Protein AF-A0A3M7AWZ7-F1 (afdb_monomer_lite)

pLDDT: mean 92.25, std 8.8, range [33.91, 98.75]

Sequence (757 aa):
MESTVKHIQATIEEARIPIFGICLGHQLMARAAGADTLKMKFGNRGHNIPCTNLLSGKCYITSQNHGYAVNADTLPKDWSELFVNANDHSNEGIRHVSRPYFSVQFHPESAPGPRDTEFLFDVFIQTILDVLKDSKKMQQPVSFPGGEIAENRAKNPVLHPKKVLVLGSGGLSIGQAGEFDYSGSQAIKALKEEGIYTVLINPNIATIQTSQGLADKVYFLPVNADFVRKVIKQEKPDAIYCTFGGQTALQVGIQLKDEFESLGVKVLGTPIDTVITTEDRELFARSMESIDAPCANSKSANNMQEALEAGDGIGYPVICRAAYALGGLGSGFADNKEQLIDLCNKAFAVSPQVLIEKSMKGWKEVEYEVVRDAHDNCITVCNMENFDPLGIHTGDSVVVAPSQTLSDEDYNMLRTTAVKVIRHLGVVGECNIQYALNPESREFCIIEVNARLSRSSALASKATGYPLAFVAAKLGLNIPLNEIKNTVTKVTCACFEPSLDYVVVKIPRWDLKKFTRVSTLLGSSMKSVGEVMAIGRTFEEAIQKAIRSVDPSNLGFNETKALMSIDIDTELQTPSDQRMFAIANAMHNGYSAEKVWELTKIDRWFLYRLKGLSNFSKDMGALMKEHSVDSVPIRTFRRAKELGFSDRQLALFWDSNEAHVRRVRVDAGIMPVVKQIDTVAAEFPAFTNYLYTTYNGAQHDIHFNDQGVMVLGSGVYRIGSSVEFDWCSVRAIRTLRANGHKTVMVNVERRELAQAL

Foldseek 3Di:
DVVLLCVLLVVVVVLQAADEAEAVRQQSNQVNQPWDKAFAPFFDADQWWWKAFQFQRAIDGFGADDGMATDQVRGDPQKHQGIATLFPRTGQKMWGQFANYIYGNTDCVPVDHANRNVCVVVQRVVLRVVCVVPVSSRRHIRDDPNHGNVVLCVVQPFFQWQEEEEEAQEDDDFFFALLLLQLSLLLLVLCVVSVHQYEYEYLDPLGPCQDPPSHPYYHNDQLALVVVLVCLQVVVTQEYEQFRHPPSSLVSCLVCVVVCVVSNYYYFFARNVLQVCQVDPVSVVVLCVVVVAFAWQKDKDQDLVSQLVSCVVQDDFKWKAQPPDAPSQLIDTDRDSVVSSVSVVRSVVPHSMIMITYDLFLFKKKKWKWAAFSSLQIFTAWIKTFLFAAFFAPQQTKIKTPDDPDDSVLVNVVRVSVSVSCVSSVGFAIKMWMKGQHPVDRDMHTHGIGSHRGPVNLVSCLQQVQSRSNLSSSRSSRDDQSNDAGQWQRSGGNSTHFDDLKMKIKHFAAPCVVPPPDDQFGGNHGHGQWMFMAIENDPLQRQQVRQCLRDVVGQGLAADPVCPPDDLLCCLQTPGPCNSNSLSNCLLVPDDLVSSCVRRSRDSVVSVLSNVVSVLLVVLLVVLVPDALLRPDLVSLLVCQQSNGQLQSSCVSRVHHSVSNVVSCVVSVQAWAKEDSRRHSVSGDTPDRSIDTYSPDDHHPDDDPQPADEQEAQRIDDVVGGSSRLSVRLVVVVVCVVVVTDYDYDYGGSSHNNRVD

InterPro domains:
  IPR005479 Carbamoyl phosphate synthase, ATP-binding domain [PF02786] (280-483)
  IPR005479 Carbamoyl phosphate synthase, ATP-binding domain [PS00867] (446-453)
  IPR005480 Carbamoyl-phosphate synthetase, large subunit oligomerisation domain [PF02787] (571-654)
  IPR005480 Carbamoyl-phosphate synthetase, large subunit oligomerisation domain [SM01096] (568-695)
  IPR005483 Carbamoyl phosphate synthase, CPSase domain [PR00098] (173-187)
  IPR005483 Carbamoyl phosphate synthase, CPSase domain [PR00098] (202-212)
  IPR005483 Carbamoyl phosphate synthase, CPSase domain [PR00098] (320-332)
  IPR005483 Carbamoyl phosphate synthase, CPSase domain [PR00098] (354-373)
  IPR005483 Carbamoyl phosphate synthase, CPSase domain [PR00098] (389-406)
  IPR005483 Carbamoyl phosphate synthase, CPSase domain [PR00098] (446-475)
  IPR005483 Carbamoyl phosphate synthase, CPSase domain [PR00098] (528-546)
  IPR011761 ATP-grasp fold [PS50975] (285-477)
  IPR016185 Pre-ATP-grasp domain superfamily [SSF52440] (161-282)
  IPR016185 Pre-ATP-grasp domain superfamily [SSF52440] (701-747)
  IPR017926 Glutamine amidotransferase [PF00117] (5-126)
  IPR029062 Class I glutamine amidotransferase-like [G3DSA:3.40.50.880] (1-126)
  IPR029062 Class I glutamine amidotransferase-like [SSF52317] (13-130)
  IPR035686 Carbamoyl-phosphate synthase small subunit, GATase1 domain [cd01744] (6-125)
  IPR036897 Carbamoyl-phosphate synthetase, large subunit oligomerisation domain superfamily [G3DSA:1.10.1030.10] (553-700)
  IPR036897 Carbamoyl-phosphate synthetase, large subunit oligomerisation domain superfamily [SSF48108] (544-702)

Structure (mmCIF, N/CA/C/O backbone):
data_AF-A0A3M7AWZ7-F1
#
_entry.id   AF-A0A3M7AWZ7-F1
#
loop_
_atom_site.group_PDB
_atom_site.id
_atom_site.type_symbol
_atom_site.label_atom_id
_atom_site.label_alt_id
_atom_site.label_comp_id
_atom_site.label_asym_id
_atom_site.label_entity_id
_atom_site.label_seq_id
_atom_site.pdbx_PDB_ins_code
_atom_site.Cartn_x
_atom_site.Cartn_y
_atom_site.Cartn_z
_atom_site.occupancy
_atom_site.B_iso_or_equiv
_atom_site.auth_seq_id
_atom_site.auth_comp_id
_atom_site.auth_asym_id
_atom_site.auth_atom_id
_atom_site.pdbx_PDB_model_num
ATOM 1 N N . MET A 1 1 ? 1.118 -29.843 31.629 1.00 83.00 1 MET A N 1
ATOM 2 C CA . MET A 1 1 ? 0.399 -28.567 31.849 1.00 83.00 1 MET A CA 1
ATOM 3 C C . MET A 1 1 ? -0.578 -28.631 33.023 1.00 83.00 1 MET A C 1
ATOM 5 O O . MET A 1 1 ? -0.810 -27.592 33.617 1.00 83.00 1 MET A O 1
ATOM 9 N N . GLU A 1 2 ? -1.114 -29.797 33.410 1.00 90.19 2 GLU A N 1
ATOM 10 C CA . GLU A 1 2 ? -2.108 -29.900 34.502 1.00 90.19 2 GLU A CA 1
ATOM 11 C C . GLU A 1 2 ? -1.668 -29.292 35.842 1.00 90.19 2 GLU A C 1
ATOM 13 O O . GLU A 1 2 ? -2.457 -28.607 36.485 1.00 90.19 2 GLU A O 1
ATOM 18 N N . SER A 1 3 ? -0.415 -29.495 36.262 1.00 95.19 3 SER A N 1
ATOM 19 C CA . SER A 1 3 ? 0.115 -28.879 37.487 1.00 95.19 3 SER A CA 1
ATOM 20 C C . SER A 1 3 ? 0.097 -27.350 37.415 1.00 95.19 3 SER A C 1
ATOM 22 O O . SER A 1 3 ? -0.353 -26.694 38.348 1.00 95.19 3 SER A O 1
ATOM 24 N N . THR A 1 4 ? 0.519 -26.779 36.285 1.00 96.00 4 THR A N 1
ATOM 25 C CA . THR A 1 4 ? 0.480 -25.334 36.029 1.00 96.00 4 THR A CA 1
ATOM 26 C C . THR A 1 4 ? -0.947 -24.794 36.060 1.00 96.00 4 THR A C 1
ATOM 28 O O . THR A 1 4 ? -1.190 -23.778 36.700 1.00 96.00 4 THR A O 1
ATOM 31 N N . VAL A 1 5 ? -1.896 -25.491 35.427 1.00 96.62 5 VAL A N 1
ATOM 32 C CA . VAL A 1 5 ? -3.320 -25.118 35.446 1.00 96.62 5 VAL A CA 1
ATOM 33 C C . VAL A 1 5 ? -3.857 -25.101 36.880 1.00 96.62 5 VAL A C 1
ATOM 35 O O . VAL A 1 5 ? -4.479 -24.121 37.270 1.00 96.62 5 VAL A O 1
ATOM 38 N N . LYS A 1 6 ? -3.548 -26.121 37.695 1.00 96.75 6 LYS A N 1
ATOM 39 C CA . LYS A 1 6 ? -3.949 -26.167 39.113 1.00 96.75 6 LYS A CA 1
ATOM 40 C C . LYS A 1 6 ? -3.354 -25.025 39.938 1.00 96.75 6 LYS A C 1
ATOM 42 O O . LYS A 1 6 ? -4.043 -24.473 40.788 1.00 96.75 6 LYS A O 1
ATOM 47 N N . HIS A 1 7 ? -2.097 -24.650 39.693 1.00 96.56 7 HIS A N 1
ATOM 48 C CA . HIS A 1 7 ? -1.492 -23.500 40.370 1.00 96.56 7 HIS A CA 1
ATOM 49 C C . HIS A 1 7 ? -2.185 -22.189 39.989 1.00 96.56 7 HIS A C 1
ATOM 51 O O . HIS A 1 7 ? -2.522 -21.409 40.872 1.00 96.56 7 HIS A O 1
ATOM 57 N N . ILE A 1 8 ? -2.452 -21.972 38.696 1.00 96.56 8 ILE A N 1
ATOM 58 C CA . ILE A 1 8 ? -3.171 -20.780 38.225 1.00 96.56 8 ILE A CA 1
ATOM 59 C C . ILE A 1 8 ? -4.586 -20.746 38.812 1.00 96.56 8 ILE A C 1
ATOM 61 O O . ILE A 1 8 ? -5.023 -19.695 39.272 1.00 96.56 8 ILE A O 1
ATOM 65 N N . GLN A 1 9 ? -5.276 -21.888 38.851 1.00 96.62 9 GLN A N 1
ATOM 66 C CA . GLN A 1 9 ? -6.600 -22.009 39.456 1.00 96.62 9 GLN A CA 1
ATOM 67 C C . GLN A 1 9 ? -6.571 -21.587 40.931 1.00 96.62 9 GLN A C 1
ATOM 69 O O . GLN A 1 9 ? -7.354 -20.730 41.332 1.00 96.62 9 GLN A O 1
ATOM 74 N N . ALA A 1 10 ? -5.617 -22.102 41.711 1.00 96.50 10 ALA A N 1
ATOM 75 C CA . ALA A 1 10 ? -5.450 -21.712 43.109 1.00 96.50 10 ALA A CA 1
ATOM 76 C C . ALA A 1 10 ? -5.182 -20.202 43.265 1.00 96.50 10 ALA A C 1
ATOM 78 O O . ALA A 1 10 ? -5.740 -19.573 44.159 1.00 96.50 10 ALA A O 1
ATOM 79 N N . THR A 1 11 ? -4.385 -19.592 42.379 1.00 95.06 11 THR A N 1
ATOM 80 C CA . THR A 1 11 ? -4.134 -18.138 42.393 1.00 95.06 11 THR A CA 1
ATOM 81 C C . THR A 1 11 ? -5.386 -17.320 42.053 1.00 95.06 11 THR A C 1
ATOM 83 O O . THR A 1 11 ? -5.643 -16.299 42.694 1.00 95.06 11 THR A O 1
ATOM 86 N N . ILE A 1 12 ? -6.185 -17.763 41.074 1.00 94.50 12 ILE A N 1
ATOM 87 C CA . ILE A 1 12 ? -7.471 -17.138 40.722 1.00 94.50 12 ILE A CA 1
ATOM 88 C C . ILE A 1 12 ? -8.436 -17.211 41.913 1.00 94.50 12 ILE A C 1
ATOM 90 O O . ILE A 1 12 ? -9.096 -16.219 42.226 1.00 94.50 12 ILE A O 1
ATOM 94 N N . GLU A 1 13 ? -8.507 -18.357 42.594 1.00 92.62 13 GLU A N 1
ATOM 95 C CA . GLU A 1 13 ? -9.357 -18.572 43.772 1.00 92.62 13 GLU A CA 1
ATOM 96 C C . GLU A 1 13 ? -8.906 -17.722 44.971 1.00 92.62 13 GLU A C 1
ATOM 98 O O . GLU A 1 13 ? -9.740 -17.075 45.607 1.00 92.62 13 GLU A O 1
ATOM 103 N N . GLU A 1 14 ? -7.596 -17.662 45.234 1.00 93.00 14 GLU A N 1
ATOM 104 C CA . GLU A 1 14 ? -6.983 -16.892 46.325 1.00 93.00 14 GLU A CA 1
ATOM 105 C C . GLU A 1 14 ? -7.225 -15.379 46.199 1.00 93.00 14 GLU A C 1
ATOM 107 O O . GLU A 1 14 ? -7.309 -14.671 47.204 1.00 93.00 14 GLU A O 1
ATOM 112 N N . ALA A 1 15 ? -7.367 -14.885 44.970 1.00 90.62 15 ALA A N 1
ATOM 113 C CA . ALA A 1 15 ? -7.796 -13.527 44.666 1.00 90.62 15 ALA A CA 1
ATOM 114 C C . ALA A 1 15 ? -6.949 -12.394 45.270 1.00 90.62 15 ALA A C 1
ATOM 116 O O . ALA A 1 15 ? -7.479 -11.351 45.659 1.00 90.62 15 ALA A O 1
ATOM 117 N N . ARG A 1 16 ? -5.624 -12.579 45.333 1.00 91.06 16 ARG A N 1
ATOM 118 C CA . ARG A 1 16 ? -4.698 -11.616 45.963 1.00 91.06 16 ARG A CA 1
ATOM 119 C C . ARG A 1 16 ? -3.991 -10.655 45.017 1.00 91.06 16 ARG A C 1
ATOM 121 O O . ARG A 1 16 ? -3.601 -9.579 45.456 1.00 91.06 16 ARG A O 1
ATOM 128 N N . ILE A 1 17 ? -3.796 -11.040 43.760 1.00 93.81 17 ILE A N 1
ATOM 129 C CA . ILE A 1 17 ? -3.029 -10.261 42.780 1.00 93.81 17 ILE A CA 1
ATOM 130 C C . ILE A 1 17 ? -3.762 -10.214 41.438 1.00 93.81 17 ILE A C 1
ATOM 132 O O . ILE A 1 17 ? -4.413 -11.203 41.100 1.00 93.81 17 ILE A O 1
ATOM 136 N N . PRO A 1 18 ? -3.665 -9.116 40.666 1.00 97.00 18 PRO A N 1
ATOM 137 C CA . PRO A 1 18 ? -4.077 -9.090 39.263 1.00 97.00 18 PRO A CA 1
ATOM 138 C C . PRO A 1 18 ? -3.311 -10.118 38.426 1.00 97.00 18 PRO A C 1
ATOM 140 O O . PRO A 1 18 ? -2.160 -10.437 38.727 1.00 97.00 18 PRO A O 1
ATOM 143 N N . ILE A 1 19 ? -3.929 -10.615 37.352 1.00 97.81 19 ILE A N 1
ATOM 144 C CA . ILE A 1 19 ? -3.322 -11.623 36.471 1.00 97.81 19 ILE A CA 1
ATOM 145 C C . ILE A 1 19 ? -3.549 -11.223 35.014 1.00 97.81 19 ILE A C 1
ATOM 147 O O . ILE A 1 19 ? -4.685 -10.969 34.611 1.00 97.81 19 ILE A O 1
ATOM 151 N N . PHE A 1 20 ? -2.467 -11.217 34.231 1.00 98.44 20 PHE A N 1
ATOM 152 C CA . PHE A 1 20 ? -2.490 -11.010 32.787 1.00 98.44 20 PHE A CA 1
ATOM 153 C C . PHE A 1 20 ? -1.837 -12.197 32.066 1.00 98.44 20 PHE A C 1
ATOM 155 O O . PHE A 1 20 ? -0.666 -12.499 32.289 1.00 98.44 20 PHE A O 1
ATOM 162 N N . GLY A 1 21 ? -2.610 -12.906 31.238 1.00 98.12 21 GLY A N 1
ATOM 163 C CA . GLY A 1 21 ? -2.126 -14.034 30.434 1.00 98.12 21 GLY A CA 1
ATOM 164 C C . GLY A 1 21 ? -1.905 -13.659 28.968 1.00 98.12 21 GLY A C 1
ATOM 165 O O . GLY A 1 21 ? -2.769 -13.031 28.367 1.00 98.12 21 GLY A O 1
ATOM 166 N N . ILE A 1 22 ? -0.792 -14.097 28.377 1.00 98.62 22 ILE A N 1
ATOM 167 C CA . ILE A 1 22 ? -0.453 -13.851 26.964 1.00 98.62 22 ILE A CA 1
ATOM 168 C C . ILE A 1 22 ? -0.251 -15.191 26.250 1.00 98.62 22 ILE A C 1
ATOM 170 O O . ILE A 1 22 ? 0.482 -16.048 26.751 1.00 98.62 22 ILE A O 1
ATOM 174 N N . CYS A 1 23 ? -0.895 -15.385 25.098 1.00 97.94 23 CYS A N 1
ATOM 175 C CA . CYS A 1 23 ? -0.798 -16.571 24.242 1.00 97.94 23 CYS A CA 1
ATOM 176 C C . CYS A 1 23 ? -1.013 -17.894 25.006 1.00 97.94 23 CYS A C 1
ATOM 178 O O . CYS A 1 23 ? -2.141 -18.245 25.353 1.00 97.94 23 CYS A O 1
ATOM 180 N N . LEU A 1 24 ? 0.047 -18.633 25.346 1.00 97.56 24 LEU A N 1
ATOM 181 C CA . LEU A 1 24 ? -0.076 -19.832 26.182 1.00 97.56 24 LEU A CA 1
ATOM 182 C C . LEU A 1 24 ? -0.660 -19.506 27.569 1.00 97.56 24 LEU A C 1
ATOM 184 O O . LEU A 1 24 ? -1.438 -20.287 28.110 1.00 97.56 24 LEU A O 1
ATOM 188 N N . GLY A 1 25 ? -0.328 -18.344 28.135 1.00 98.00 25 GLY A N 1
ATOM 189 C CA . GLY A 1 25 ? -0.903 -17.867 29.392 1.00 98.00 25 GLY A CA 1
ATOM 190 C C . GLY A 1 25 ? -2.418 -17.671 29.309 1.00 98.00 25 GLY A C 1
ATOM 191 O O . GLY A 1 25 ? -3.117 -17.998 30.264 1.00 98.00 25 GLY A O 1
ATOM 192 N N . HIS A 1 26 ? -2.935 -17.222 28.162 1.00 98.38 26 HIS A N 1
ATOM 193 C CA . HIS A 1 26 ? -4.372 -17.129 27.903 1.00 98.38 26 HIS A CA 1
ATOM 194 C C . HIS A 1 26 ? -5.043 -18.510 27.914 1.00 98.38 26 HIS A C 1
ATOM 196 O O . HIS A 1 26 ? -6.006 -18.729 28.648 1.00 98.38 26 HIS A O 1
ATOM 202 N N . GLN A 1 27 ? -4.467 -19.480 27.201 1.00 97.94 27 GLN A N 1
ATOM 203 C CA . GLN A 1 27 ? -4.979 -20.855 27.153 1.00 97.94 27 GLN A CA 1
ATOM 204 C C . GLN A 1 27 ? -4.962 -21.533 28.531 1.00 97.94 27 GLN A C 1
ATOM 206 O O . GLN A 1 27 ? -5.918 -22.207 28.917 1.00 97.94 27 GLN A O 1
ATOM 211 N N . LEU A 1 28 ? -3.881 -21.350 29.296 1.00 98.06 28 LEU A N 1
ATOM 212 C CA . LEU A 1 28 ? -3.746 -21.903 30.643 1.00 98.06 28 LEU A CA 1
ATOM 213 C C . LEU A 1 28 ? -4.713 -21.246 31.633 1.00 98.06 28 LEU A C 1
ATOM 215 O O . LEU A 1 28 ? -5.288 -21.946 32.465 1.00 98.06 28 LEU A O 1
ATOM 219 N N . MET A 1 29 ? -4.917 -19.930 31.530 1.00 97.56 29 MET A N 1
ATOM 220 C CA . MET A 1 29 ? -5.875 -19.196 32.357 1.00 97.56 29 MET A CA 1
ATOM 221 C C . MET A 1 29 ? -7.312 -19.631 32.063 1.00 97.56 29 MET A C 1
ATOM 223 O O . MET A 1 29 ? -8.057 -19.908 32.997 1.00 97.56 29 MET A O 1
ATOM 227 N N . ALA A 1 30 ? -7.684 -19.774 30.790 1.00 97.56 30 ALA A N 1
ATOM 228 C CA . ALA A 1 30 ? -8.997 -20.280 30.399 1.00 97.56 30 ALA A CA 1
ATOM 229 C C . ALA A 1 30 ? -9.237 -21.705 30.924 1.00 97.56 30 ALA A C 1
ATOM 231 O O . ALA A 1 30 ? -10.286 -21.995 31.497 1.00 97.56 30 ALA A O 1
ATOM 232 N N . ARG A 1 31 ? -8.228 -22.582 30.821 1.00 97.62 31 ARG A N 1
ATOM 233 C CA . ARG A 1 31 ? -8.290 -23.941 31.382 1.00 97.62 31 ARG A CA 1
ATOM 234 C C . ARG A 1 31 ? -8.425 -23.945 32.901 1.00 97.62 31 ARG A C 1
ATOM 236 O O . ARG A 1 31 ? -9.196 -24.745 33.417 1.00 97.62 31 ARG A O 1
ATOM 243 N N . ALA A 1 32 ? -7.721 -23.053 33.594 1.00 97.44 32 ALA A N 1
ATOM 244 C CA . ALA A 1 32 ? -7.817 -22.888 35.044 1.00 97.44 32 ALA A CA 1
ATOM 245 C C . ALA A 1 32 ? -9.176 -22.327 35.486 1.00 97.44 32 ALA A C 1
ATOM 247 O O . ALA A 1 32 ? -9.664 -22.686 36.551 1.00 97.44 32 ALA A O 1
ATOM 248 N N . ALA A 1 33 ? -9.803 -21.495 34.652 1.00 96.19 33 ALA A N 1
ATOM 249 C CA . ALA A 1 33 ? -11.175 -21.040 34.845 1.00 96.19 33 ALA A CA 1
ATOM 250 C C . ALA A 1 33 ? -12.213 -22.152 34.600 1.00 96.19 33 ALA A C 1
ATOM 252 O O . ALA A 1 33 ? -13.331 -22.051 35.091 1.00 96.19 33 ALA A O 1
ATOM 253 N N . GLY A 1 34 ? -11.856 -23.214 33.871 1.00 95.75 34 GLY A N 1
ATOM 254 C CA . GLY A 1 34 ? -12.731 -24.352 33.570 1.00 95.75 34 GLY A CA 1
ATOM 255 C C . GLY A 1 34 ? -13.153 -24.471 32.102 1.00 95.75 34 GLY A C 1
ATOM 256 O O . GLY A 1 34 ? -13.837 -25.431 31.762 1.00 95.75 34 GLY A O 1
ATOM 257 N N . ALA A 1 35 ? -12.717 -23.564 31.224 1.00 97.31 35 ALA A N 1
ATOM 258 C CA . ALA A 1 35 ? -12.978 -23.643 29.787 1.00 97.31 35 ALA A CA 1
ATOM 259 C C . ALA A 1 35 ? -12.070 -24.666 29.090 1.00 97.31 35 ALA A C 1
ATOM 261 O O . ALA A 1 35 ? -10.982 -24.982 29.578 1.00 97.31 35 ALA A O 1
ATOM 262 N N . ASP A 1 36 ? -12.497 -25.168 27.934 1.00 96.69 36 ASP A N 1
ATOM 263 C CA . ASP A 1 36 ? -11.735 -26.069 27.074 1.00 96.69 36 ASP A CA 1
ATOM 264 C C . ASP A 1 36 ? -10.846 -25.323 26.073 1.00 96.69 36 ASP A C 1
ATOM 266 O O . ASP A 1 36 ? -11.056 -24.156 25.744 1.00 96.69 36 ASP A O 1
ATOM 270 N N . THR A 1 37 ? -9.841 -26.031 25.556 1.00 96.81 37 THR A N 1
ATOM 271 C CA . THR A 1 37 ? -8.999 -25.573 24.446 1.00 96.81 37 THR A CA 1
ATOM 272 C C . THR A 1 37 ? -9.044 -26.580 23.304 1.00 96.81 37 THR A C 1
ATOM 274 O O . THR A 1 37 ? -9.121 -27.791 23.515 1.00 96.81 37 THR A O 1
ATOM 277 N N . LEU A 1 38 ? -9.002 -26.074 22.075 1.00 95.81 38 LEU A N 1
ATOM 278 C CA . LEU A 1 38 ? -9.209 -26.837 20.847 1.00 95.81 38 LEU A CA 1
ATOM 279 C C . LEU A 1 38 ? -7.961 -26.747 19.976 1.00 95.81 38 LEU A C 1
ATOM 281 O O . LEU A 1 38 ? -7.393 -25.665 19.833 1.00 95.81 38 LEU A O 1
ATOM 285 N N . LYS A 1 39 ? -7.551 -27.848 19.336 1.00 97.38 39 LYS A N 1
ATOM 286 C CA . LYS A 1 39 ? -6.538 -27.786 18.275 1.00 97.38 39 LYS A CA 1
ATOM 287 C C . LYS A 1 39 ? -7.164 -27.168 17.028 1.00 97.38 39 LYS A C 1
ATOM 289 O O . LYS A 1 39 ? -8.128 -27.711 16.494 1.00 97.38 39 LYS A O 1
ATOM 294 N N . MET A 1 40 ? -6.585 -26.081 16.531 1.00 96.25 40 MET A N 1
ATOM 295 C CA . MET A 1 40 ? -7.065 -25.455 15.300 1.00 96.25 40 MET A CA 1
ATOM 296 C C . MET A 1 40 ? -6.607 -26.251 14.074 1.00 96.25 40 MET A C 1
ATOM 298 O O . MET A 1 40 ? -5.486 -26.770 14.044 1.00 96.25 40 MET A O 1
ATOM 302 N N . LYS A 1 41 ? -7.455 -26.308 13.039 1.00 93.75 41 LYS A N 1
ATOM 303 C CA . LYS A 1 41 ? -7.087 -26.876 11.730 1.00 93.75 41 LYS A CA 1
ATOM 304 C C . LYS A 1 41 ? -5.990 -26.042 11.063 1.00 93.75 41 LYS A C 1
ATOM 306 O O . LYS A 1 41 ? -4.999 -26.594 10.593 1.00 93.75 41 LYS A O 1
ATOM 311 N N . PHE A 1 42 ? -6.170 -24.725 11.073 1.00 92.62 42 PHE A N 1
ATOM 312 C CA . PHE A 1 42 ? -5.190 -23.725 10.666 1.00 92.62 42 PHE A CA 1
ATOM 313 C C . PHE A 1 42 ? -4.948 -22.833 11.877 1.00 92.62 42 PHE A C 1
ATOM 315 O O . PHE A 1 42 ? -5.904 -22.378 12.486 1.00 92.62 42 PHE A O 1
ATOM 322 N N . GLY A 1 43 ? -3.694 -22.696 12.298 1.00 94.88 43 GLY A N 1
ATOM 323 C CA . GLY A 1 43 ? -3.358 -21.854 13.448 1.00 94.88 43 GLY A CA 1
ATOM 324 C C . GLY A 1 43 ? -2.973 -20.456 12.993 1.00 94.88 43 GLY A C 1
ATOM 325 O O . GLY A 1 43 ? -2.335 -20.341 11.944 1.00 94.88 43 GLY A O 1
ATOM 326 N N . ASN A 1 44 ? -3.289 -19.445 13.797 1.00 97.12 44 ASN A N 1
ATOM 327 C CA . ASN A 1 44 ? -3.021 -18.048 13.469 1.00 97.12 44 ASN A CA 1
ATOM 328 C C . ASN A 1 44 ? -1.525 -17.752 13.626 1.00 97.12 44 ASN A C 1
ATOM 330 O O . ASN A 1 44 ? -0.953 -17.870 14.719 1.00 97.12 44 ASN A O 1
ATOM 334 N N . ARG A 1 45 ? -0.876 -17.433 12.500 1.00 97.12 45 ARG A N 1
ATOM 335 C CA . ARG A 1 45 ? 0.566 -17.173 12.398 1.00 97.12 45 ARG A CA 1
ATOM 336 C C . ARG A 1 45 ? 0.823 -16.026 11.435 1.00 97.12 45 ARG A C 1
ATOM 338 O O . ARG A 1 45 ? 0.825 -16.234 10.227 1.00 97.12 45 ARG A O 1
ATOM 345 N N . GLY A 1 46 ? 1.070 -14.840 11.968 1.00 95.94 46 GLY A N 1
ATOM 346 C CA . GLY A 1 46 ? 1.282 -13.647 11.158 1.00 95.94 46 GLY A CA 1
ATOM 347 C C . GLY A 1 46 ? 1.335 -12.383 12.002 1.00 95.94 46 GLY A C 1
ATOM 348 O O . GLY A 1 46 ? 1.087 -12.426 13.206 1.00 95.94 46 GLY A O 1
ATOM 349 N N . HIS A 1 47 ? 1.671 -11.265 11.361 1.00 95.75 47 HIS A N 1
ATOM 350 C CA . HIS A 1 47 ? 1.701 -9.929 11.980 1.00 95.75 47 HIS A CA 1
ATOM 351 C C . HIS A 1 47 ? 0.500 -9.072 11.564 1.00 95.75 47 HIS A C 1
ATOM 353 O O . HIS A 1 47 ? 0.426 -7.898 11.901 1.00 95.75 47 HIS A O 1
ATOM 359 N N . ASN A 1 48 ? -0.416 -9.646 10.787 1.00 96.06 48 ASN A N 1
ATOM 360 C CA . ASN A 1 48 ? -1.524 -8.966 10.136 1.00 96.06 48 ASN A CA 1
ATOM 361 C C . ASN A 1 48 ? -2.895 -9.459 10.627 1.00 96.06 48 ASN A C 1
ATOM 363 O O . ASN A 1 48 ? -3.898 -9.241 9.949 1.00 96.06 48 ASN A O 1
ATOM 367 N N . ILE A 1 49 ? -2.947 -10.134 11.782 1.00 96.38 49 ILE A N 1
ATOM 368 C CA . ILE A 1 49 ? -4.159 -10.809 12.249 1.00 96.38 49 ILE A CA 1
ATOM 369 C C . ILE A 1 49 ? -5.075 -9.811 12.972 1.00 96.38 49 ILE A C 1
ATOM 371 O O . ILE A 1 49 ? -4.653 -9.229 13.979 1.00 96.38 49 ILE A O 1
ATOM 375 N N . PRO A 1 50 ? -6.319 -9.603 12.507 1.00 97.31 50 PRO A N 1
ATOM 376 C CA . PRO A 1 50 ? -7.221 -8.636 13.115 1.00 97.31 50 PRO A CA 1
ATOM 377 C C . PRO A 1 50 ? -7.987 -9.183 14.316 1.00 97.31 50 PRO A C 1
ATOM 379 O O . PRO A 1 50 ? -8.698 -10.182 14.215 1.00 97.31 50 PRO A O 1
ATOM 382 N N . CYS A 1 51 ? -7.917 -8.461 15.433 1.00 97.00 51 CYS A N 1
ATOM 383 C CA . CYS A 1 51 ? -8.638 -8.767 16.665 1.00 97.00 51 CYS A CA 1
ATOM 384 C C . CYS A 1 51 ? -9.585 -7.622 17.034 1.00 97.00 51 CYS A C 1
ATOM 386 O O . CYS A 1 51 ? -9.145 -6.503 17.300 1.00 97.00 51 CYS A O 1
ATOM 388 N N . THR A 1 52 ? -10.888 -7.900 17.096 1.00 97.50 52 THR A N 1
ATOM 389 C CA . THR A 1 52 ? -11.903 -6.936 17.543 1.00 97.50 52 THR A CA 1
ATOM 390 C C . THR A 1 52 ? -12.082 -7.023 19.054 1.00 97.50 52 THR A C 1
ATOM 392 O O . THR A 1 52 ? -12.388 -8.089 19.584 1.00 97.50 52 THR A O 1
ATOM 395 N N . ASN A 1 53 ? -11.916 -5.897 19.749 1.00 97.44 53 ASN A N 1
ATOM 396 C CA . ASN A 1 53 ? -12.283 -5.742 21.152 1.00 97.44 53 ASN A CA 1
ATOM 397 C C . ASN A 1 53 ? -13.810 -5.658 21.264 1.00 97.44 53 ASN A C 1
ATOM 399 O O . ASN A 1 53 ? -14.420 -4.727 20.739 1.00 97.44 53 ASN A O 1
ATOM 403 N N . LEU A 1 54 ? -14.428 -6.602 21.971 1.00 96.56 54 LEU A N 1
ATOM 404 C CA . LEU A 1 54 ? -15.885 -6.673 22.087 1.00 96.56 54 LEU A CA 1
ATOM 405 C C . LEU A 1 54 ? -16.493 -5.580 22.978 1.00 96.56 54 LEU A C 1
ATOM 407 O O . LEU A 1 54 ? -17.689 -5.319 22.873 1.00 96.56 54 LEU A O 1
ATOM 411 N N . LEU A 1 55 ? -15.697 -4.933 23.836 1.00 95.31 55 LEU A N 1
ATOM 412 C CA . LEU A 1 55 ? -16.166 -3.836 24.689 1.00 95.31 55 LEU A CA 1
ATOM 413 C C . LEU A 1 55 ? -16.309 -2.539 23.894 1.00 95.31 55 LEU A C 1
ATOM 415 O O . LEU A 1 55 ? -17.355 -1.901 23.934 1.00 95.31 55 LEU A O 1
ATOM 419 N N . SER A 1 56 ? -15.272 -2.166 23.142 1.00 94.81 56 SER A N 1
ATOM 420 C CA . SER A 1 56 ? -15.233 -0.892 22.412 1.00 94.81 56 SER A CA 1
ATOM 421 C C . SER A 1 56 ? -15.676 -0.994 20.954 1.00 94.81 56 SER A C 1
ATOM 423 O O . SER A 1 56 ? -16.014 0.023 20.348 1.00 94.81 56 SER A O 1
ATOM 425 N N . GLY A 1 57 ? -15.668 -2.200 20.380 1.00 94.69 57 GLY A N 1
ATOM 426 C CA . GLY A 1 57 ? -15.870 -2.454 18.951 1.00 94.69 57 GLY A CA 1
ATOM 427 C C . GLY A 1 57 ? -14.638 -2.177 18.084 1.00 94.69 57 GLY A C 1
ATOM 428 O O . GLY A 1 57 ? -14.686 -2.407 16.876 1.00 94.69 57 GLY A O 1
ATOM 429 N N . LYS A 1 58 ? -13.535 -1.698 18.675 1.00 95.06 58 LYS A N 1
ATOM 430 C CA . LYS A 1 58 ? -12.308 -1.360 17.949 1.00 95.06 58 LYS A CA 1
ATOM 431 C C . LYS A 1 58 ? -11.534 -2.615 17.555 1.00 95.06 58 LYS A C 1
ATOM 433 O O . LYS A 1 58 ? -11.335 -3.514 18.371 1.00 95.06 58 LYS A O 1
ATOM 438 N N . CYS A 1 59 ? -11.064 -2.648 16.318 1.00 96.69 59 CYS A N 1
ATOM 439 C CA . CYS A 1 59 ? -10.225 -3.691 15.759 1.00 96.69 59 CYS A CA 1
ATOM 440 C C . CYS A 1 59 ? -8.752 -3.266 15.764 1.00 96.69 59 CYS A C 1
ATOM 442 O O . CYS A 1 59 ? -8.407 -2.138 15.409 1.00 96.69 59 CYS A O 1
ATOM 444 N N . TYR A 1 60 ? -7.887 -4.193 16.161 1.00 97.00 60 TYR A N 1
ATOM 445 C CA . TYR A 1 60 ? -6.440 -4.021 16.244 1.00 97.00 60 TYR A CA 1
ATOM 446 C C . TYR A 1 60 ? -5.754 -5.054 15.359 1.00 97.00 60 TYR A C 1
ATOM 448 O O . TYR A 1 60 ? -6.243 -6.178 15.240 1.00 97.00 60 TYR A O 1
ATOM 456 N N . ILE A 1 61 ? -4.620 -4.695 14.764 1.00 97.69 61 ILE A N 1
ATOM 457 C CA . ILE A 1 61 ? -3.773 -5.649 14.049 1.00 97.69 61 ILE A CA 1
ATOM 458 C C . ILE A 1 61 ? -2.764 -6.222 15.038 1.00 97.69 61 ILE A C 1
ATOM 460 O O . ILE A 1 61 ? -2.174 -5.487 15.827 1.00 97.69 61 ILE A O 1
ATOM 464 N N . THR A 1 62 ? -2.615 -7.544 15.037 1.00 97.94 62 THR A N 1
ATOM 465 C CA . THR A 1 62 ? -1.891 -8.268 16.084 1.00 97.94 62 THR A CA 1
ATOM 466 C C . THR A 1 62 ? -0.892 -9.268 15.516 1.00 97.94 62 THR A C 1
ATOM 468 O O . THR A 1 62 ? -1.128 -9.891 14.476 1.00 97.94 62 THR A O 1
ATOM 471 N N . SER A 1 63 ? 0.209 -9.454 16.249 1.00 97.31 63 SER A N 1
ATOM 472 C CA . SER A 1 63 ? 1.148 -10.554 16.035 1.00 97.31 63 SER A CA 1
ATOM 473 C C . SER A 1 63 ? 0.682 -11.816 16.750 1.00 97.31 63 SER A C 1
ATOM 475 O O . SER A 1 63 ? 0.451 -11.816 17.963 1.00 97.31 63 SER A O 1
ATOM 477 N N . GLN A 1 64 ? 0.580 -12.916 16.008 1.00 97.81 64 GLN A N 1
ATOM 478 C CA . GLN A 1 64 ? 0.143 -14.208 16.529 1.00 97.81 64 GLN A CA 1
ATOM 479 C C . GLN A 1 64 ? 1.047 -15.343 16.067 1.00 97.81 64 GLN A C 1
ATOM 481 O O . GLN A 1 64 ? 1.560 -15.335 14.948 1.00 97.81 64 GLN A O 1
ATOM 486 N N . ASN A 1 65 ? 1.218 -16.343 16.933 1.00 97.44 65 ASN A N 1
ATOM 487 C CA . ASN A 1 65 ? 1.895 -17.588 16.591 1.00 97.44 65 ASN A CA 1
ATOM 488 C C . ASN A 1 65 ? 1.388 -18.747 17.457 1.00 97.44 65 ASN A C 1
ATOM 490 O O . ASN A 1 65 ? 2.071 -19.228 18.364 1.00 97.44 65 ASN A O 1
ATOM 494 N N . HIS A 1 66 ? 0.167 -19.202 17.188 1.00 97.56 66 HIS A N 1
ATOM 495 C CA . HIS A 1 66 ? -0.442 -20.298 17.937 1.00 97.56 66 HIS A CA 1
ATOM 496 C C . HIS A 1 66 ? -1.147 -21.302 17.018 1.00 97.56 66 HIS A C 1
ATOM 498 O O . HIS A 1 66 ? -1.160 -21.197 15.794 1.00 97.56 66 HIS A O 1
ATOM 504 N N . GLY A 1 67 ? -1.637 -22.389 17.605 1.00 97.69 67 GLY A N 1
ATOM 505 C CA . GLY A 1 67 ? -2.413 -23.397 16.879 1.00 97.69 67 GLY A CA 1
ATOM 506 C C . GLY A 1 67 ? -3.389 -24.143 17.772 1.00 97.69 67 GLY A C 1
ATOM 507 O O . GLY A 1 67 ? -3.745 -25.280 17.459 1.00 97.69 67 GLY A O 1
ATOM 508 N N . TYR A 1 68 ? -3.726 -23.533 18.903 1.00 97.38 68 TYR A N 1
ATOM 509 C CA . TYR A 1 68 ? -4.769 -23.943 19.824 1.00 97.38 68 TYR A CA 1
ATOM 510 C C . TYR A 1 68 ? -5.532 -22.679 20.201 1.00 97.38 68 TYR A C 1
ATOM 512 O O . TYR A 1 68 ? -4.893 -21.663 20.440 1.00 97.38 68 TYR A O 1
ATOM 520 N N . ALA A 1 69 ? -6.852 -22.760 20.284 1.00 97.62 69 ALA A N 1
ATOM 521 C CA . ALA A 1 69 ? -7.700 -21.648 20.696 1.00 97.62 69 ALA A CA 1
ATOM 522 C C . ALA A 1 69 ? -8.542 -22.053 21.908 1.00 97.62 69 ALA A C 1
ATOM 524 O O . ALA A 1 69 ? -8.799 -23.243 22.126 1.00 97.62 69 ALA A O 1
ATOM 525 N N . VAL A 1 70 ? -8.968 -21.073 22.698 1.00 98.06 70 VAL A N 1
ATOM 526 C CA . VAL A 1 70 ? -9.948 -21.283 23.768 1.00 98.06 70 VAL A CA 1
ATOM 527 C C . VAL A 1 70 ? -11.331 -21.490 23.157 1.00 98.06 70 VAL A C 1
ATOM 529 O O . VAL A 1 70 ? -11.722 -20.786 22.228 1.00 98.06 70 VAL A O 1
ATOM 532 N N . ASN A 1 71 ? -12.075 -22.464 23.678 1.00 97.50 71 ASN A N 1
ATOM 533 C CA . ASN A 1 71 ? -13.467 -22.672 23.311 1.00 97.50 71 ASN A CA 1
ATOM 534 C C . ASN A 1 71 ? -14.367 -21.722 24.113 1.00 97.50 71 ASN A C 1
ATOM 536 O O . ASN A 1 71 ? -14.701 -22.011 25.267 1.00 97.50 71 ASN A O 1
ATOM 540 N N . ALA A 1 72 ? -14.758 -20.604 23.502 1.00 95.19 72 ALA A N 1
ATOM 541 C CA . ALA A 1 72 ? -15.577 -19.577 24.144 1.00 95.19 72 ALA A CA 1
ATOM 542 C C . ALA A 1 72 ? -16.909 -20.117 24.699 1.00 95.19 72 ALA A C 1
ATOM 544 O O . ALA A 1 72 ? -17.323 -19.709 25.782 1.00 95.19 72 ALA A O 1
ATOM 545 N N . ASP A 1 73 ? -17.519 -21.110 24.041 1.00 96.62 73 ASP A N 1
ATOM 546 C CA . ASP A 1 73 ? -18.792 -21.718 24.465 1.00 96.62 73 ASP A CA 1
ATOM 547 C C . ASP A 1 73 ? -18.702 -22.442 25.819 1.00 96.62 73 ASP A C 1
ATOM 549 O O . ASP A 1 73 ? -19.715 -22.725 26.459 1.00 96.62 73 ASP A O 1
ATOM 553 N N . THR A 1 74 ? -17.484 -22.762 26.261 1.00 97.69 74 THR A N 1
ATOM 554 C CA . THR A 1 74 ? -17.221 -23.452 27.534 1.00 97.69 74 THR A CA 1
ATOM 555 C C . THR A 1 74 ? -16.787 -22.506 28.651 1.00 97.69 74 THR A C 1
ATOM 557 O O . THR A 1 74 ? -16.453 -22.965 29.744 1.00 97.69 74 THR A O 1
ATOM 560 N N . LEU A 1 75 ? -16.774 -21.190 28.404 1.00 97.12 75 LEU A N 1
ATOM 561 C CA . LEU A 1 75 ? -16.421 -20.214 29.428 1.00 97.12 75 LEU A CA 1
ATOM 562 C C . LEU A 1 75 ? -17.459 -20.216 30.568 1.00 97.12 75 LEU A C 1
ATOM 564 O O . LEU A 1 75 ? -18.666 -20.164 30.316 1.00 97.12 75 LEU A O 1
ATOM 568 N N . PRO A 1 76 ? -17.021 -20.249 31.840 1.00 96.50 76 PRO A N 1
ATOM 569 C CA . PRO A 1 76 ? -17.920 -20.055 32.974 1.00 96.50 76 PRO A CA 1
ATOM 570 C C . PRO A 1 76 ? -18.550 -18.657 32.963 1.00 96.50 76 PRO A C 1
ATOM 572 O O . PRO A 1 76 ? -17.971 -17.712 32.438 1.00 96.50 76 PRO A O 1
ATOM 575 N N . LYS A 1 77 ? -19.689 -18.492 33.649 1.00 94.44 77 LYS A N 1
ATOM 576 C CA . LYS A 1 77 ? -20.459 -17.228 33.696 1.00 94.44 77 LYS A CA 1
ATOM 577 C C . LYS A 1 77 ? -19.689 -16.018 34.235 1.00 94.44 77 LYS A C 1
ATOM 579 O O . LYS A 1 77 ? -20.057 -14.887 33.932 1.00 94.44 77 LYS A O 1
ATOM 584 N N . ASP A 1 78 ? -18.654 -16.254 35.037 1.00 96.06 78 ASP A N 1
ATOM 585 C CA . ASP A 1 78 ? -17.823 -15.193 35.614 1.00 96.06 78 ASP A CA 1
ATOM 586 C C . ASP A 1 78 ? -16.738 -14.692 34.643 1.00 96.06 78 ASP A C 1
ATOM 588 O O . ASP A 1 78 ? -16.003 -13.752 34.952 1.00 96.06 78 ASP A O 1
ATOM 592 N N . TRP A 1 79 ? -16.650 -15.298 33.457 1.00 97.62 79 TRP A N 1
ATOM 593 C CA . TRP A 1 79 ? -15.740 -14.927 32.384 1.00 97.62 79 TRP A CA 1
ATOM 594 C C . TRP A 1 79 ? -16.520 -14.516 31.141 1.00 97.62 79 TRP A C 1
ATOM 596 O O . TRP A 1 79 ? -17.573 -15.064 30.826 1.00 97.62 79 TRP A O 1
ATOM 606 N N . SER A 1 80 ? -15.978 -13.549 30.412 1.00 97.06 80 SER A N 1
ATOM 607 C CA . SER A 1 80 ? -16.495 -13.144 29.112 1.00 97.06 80 SER A CA 1
ATOM 608 C C . SER A 1 80 ? -15.361 -13.041 28.108 1.00 97.06 80 SER A C 1
ATOM 610 O O . SER A 1 80 ? -14.207 -12.794 28.472 1.00 97.06 80 SER A O 1
ATOM 612 N N . GLU A 1 81 ? -15.699 -13.160 26.832 1.00 97.81 81 GLU A N 1
ATOM 613 C CA . GLU A 1 81 ? -14.781 -12.813 25.757 1.00 97.81 81 GLU A CA 1
ATOM 614 C C . GLU A 1 81 ? -14.401 -11.328 25.834 1.00 97.81 81 GLU A C 1
ATOM 616 O O . GLU A 1 81 ? -15.198 -10.475 26.244 1.00 97.81 81 GLU A O 1
ATOM 621 N N . LEU A 1 82 ? -13.152 -11.034 25.485 1.00 98.00 82 LEU A N 1
ATOM 622 C CA . LEU A 1 82 ? -12.602 -9.681 25.424 1.00 98.00 82 LEU A CA 1
ATOM 623 C C . LEU A 1 82 ? -12.209 -9.327 23.987 1.00 98.00 82 LEU A C 1
ATOM 625 O O . LEU A 1 82 ? -12.591 -8.266 23.499 1.00 98.00 82 LEU A O 1
ATOM 629 N N . PHE A 1 83 ? -11.487 -10.224 23.313 1.00 98.50 83 PHE A N 1
ATOM 630 C CA . PHE A 1 83 ? -11.103 -10.077 21.912 1.00 98.50 83 PHE A CA 1
ATOM 631 C C . PHE A 1 83 ? -11.545 -11.295 21.109 1.00 98.50 83 PHE A C 1
ATOM 633 O O . PHE A 1 83 ? -11.497 -12.420 21.609 1.00 98.50 83 PHE A O 1
ATOM 640 N N . VAL A 1 84 ? -11.924 -11.062 19.855 1.00 98.12 84 VAL A N 1
ATOM 641 C CA . VAL A 1 84 ? -12.278 -12.106 18.887 1.00 98.12 84 VAL A CA 1
ATOM 642 C C . VAL A 1 84 ? -11.596 -11.813 17.559 1.00 98.12 84 VAL A C 1
ATOM 644 O O . VAL A 1 84 ? -11.508 -10.657 17.135 1.00 98.12 84 VAL A O 1
ATOM 647 N N . ASN A 1 85 ? -11.124 -12.862 16.896 1.00 97.69 85 ASN A N 1
ATOM 648 C CA . ASN A 1 85 ? -10.534 -12.766 15.573 1.00 97.69 85 ASN A CA 1
ATOM 649 C C . ASN A 1 85 ? -11.594 -12.328 14.549 1.00 97.69 85 ASN A C 1
ATOM 651 O O . ASN A 1 85 ? -12.656 -12.947 14.437 1.00 97.69 85 ASN A O 1
ATOM 655 N N . ALA A 1 86 ? -11.326 -11.273 13.780 1.00 96.12 86 ALA A N 1
ATOM 656 C CA . ALA A 1 86 ? -12.302 -10.745 12.825 1.00 96.12 86 ALA A CA 1
ATOM 657 C C . ALA A 1 86 ? -12.467 -11.616 11.561 1.00 96.12 86 ALA A C 1
ATOM 659 O O . ALA A 1 86 ? -13.417 -11.410 10.807 1.00 96.12 86 ALA A O 1
ATOM 660 N N . ASN A 1 87 ? -11.565 -12.574 11.321 1.00 94.12 87 ASN A N 1
ATOM 661 C CA . ASN A 1 87 ? -11.578 -13.443 10.143 1.00 94.12 87 ASN A CA 1
ATOM 662 C C . ASN A 1 87 ? -12.184 -14.822 10.429 1.00 94.12 87 ASN A C 1
ATOM 664 O O . ASN A 1 87 ? -13.016 -15.283 9.653 1.00 94.12 87 ASN A O 1
ATOM 668 N N . ASP A 1 88 ? -11.765 -15.492 11.506 1.00 94.50 88 ASP A N 1
ATOM 669 C CA . ASP A 1 88 ? -12.184 -16.873 11.806 1.00 94.50 88 ASP A CA 1
ATOM 670 C C . ASP A 1 88 ? -13.059 -17.014 13.063 1.00 94.50 88 ASP A C 1
ATOM 672 O O . ASP A 1 88 ? -13.528 -18.114 13.360 1.00 94.50 88 ASP A O 1
ATOM 676 N N . HIS A 1 89 ? -13.308 -15.907 13.772 1.00 95.12 89 HIS A N 1
ATOM 677 C CA . HIS A 1 89 ? -14.103 -15.838 15.002 1.00 95.12 89 HIS A CA 1
ATOM 678 C C . HIS A 1 89 ? -13.569 -16.677 16.170 1.00 95.12 89 HIS A C 1
ATOM 680 O O . HIS A 1 89 ? -14.292 -16.917 17.137 1.00 95.12 89 HIS A O 1
ATOM 686 N N . SER A 1 90 ? -12.308 -17.111 16.117 1.00 97.06 90 SER A N 1
ATOM 687 C CA . SER A 1 90 ? -11.656 -17.729 17.268 1.00 97.06 90 SER A CA 1
ATOM 688 C C . SER A 1 90 ? -11.500 -16.729 18.420 1.00 97.06 90 SER A C 1
ATOM 690 O O . SER A 1 90 ? -11.408 -15.512 18.215 1.00 97.06 90 SER A O 1
ATOM 692 N N . ASN A 1 91 ? -11.509 -17.244 19.653 1.00 98.31 91 ASN A N 1
ATOM 693 C CA . ASN A 1 91 ? -11.316 -16.418 20.836 1.00 98.31 91 ASN A CA 1
ATOM 694 C C . ASN A 1 91 ? -9.873 -15.901 20.886 1.00 98.31 91 ASN A C 1
ATOM 696 O O . ASN A 1 91 ? -8.928 -16.685 20.809 1.00 98.31 91 ASN A O 1
ATOM 700 N N . GLU A 1 92 ? -9.725 -14.588 21.056 1.00 98.50 92 GLU A N 1
ATOM 701 C CA . GLU A 1 92 ? -8.426 -13.911 21.092 1.00 98.50 92 GLU A CA 1
ATOM 702 C C . GLU A 1 92 ? -8.146 -13.253 22.452 1.00 98.50 92 GLU A C 1
ATOM 704 O O . GLU A 1 92 ? -7.145 -12.558 22.640 1.00 98.50 92 GLU A O 1
ATOM 709 N N . GLY A 1 93 ? -9.030 -13.458 23.428 1.00 98.44 93 GLY A N 1
ATOM 710 C CA . GLY A 1 93 ? -8.879 -12.944 24.776 1.00 98.44 93 GLY A CA 1
ATOM 711 C C . GLY A 1 93 ? -10.132 -13.113 25.624 1.00 98.44 93 GLY A C 1
ATOM 712 O O . GLY A 1 93 ? -11.258 -13.128 25.122 1.00 98.44 93 GLY A O 1
ATOM 713 N N . ILE A 1 94 ? -9.933 -13.187 26.938 1.00 98.56 94 ILE A N 1
ATOM 714 C CA . ILE A 1 94 ? -11.002 -13.294 27.940 1.00 98.56 94 ILE A CA 1
ATOM 715 C C . ILE A 1 94 ? -10.738 -12.353 29.108 1.00 98.56 94 ILE A C 1
ATOM 717 O O . ILE A 1 94 ? -9.591 -12.008 29.396 1.00 98.56 94 ILE A O 1
ATOM 721 N N . ARG A 1 95 ? -11.798 -11.977 29.820 1.00 98.00 95 ARG A N 1
ATOM 722 C CA . ARG A 1 95 ? -11.726 -11.206 31.064 1.00 98.00 95 ARG A CA 1
ATOM 723 C C . ARG A 1 95 ? -12.682 -11.754 32.112 1.00 98.00 95 ARG A C 1
ATOM 725 O O . ARG A 1 95 ? -13.720 -12.317 31.772 1.00 98.00 95 ARG A O 1
ATOM 732 N N . HIS A 1 96 ? -12.361 -11.527 33.378 1.00 97.81 96 HIS A N 1
ATOM 733 C CA . HIS A 1 96 ? -13.284 -11.790 34.475 1.00 97.81 96 HIS A CA 1
ATOM 734 C C . HIS A 1 96 ? -14.270 -10.621 34.634 1.00 97.81 96 HIS A C 1
ATOM 736 O O . HIS A 1 96 ? -13.895 -9.451 34.519 1.00 97.81 96 HIS A O 1
ATOM 742 N N . VAL A 1 97 ? -15.540 -10.914 34.919 1.00 96.00 97 VAL A N 1
ATOM 743 C CA . VAL A 1 97 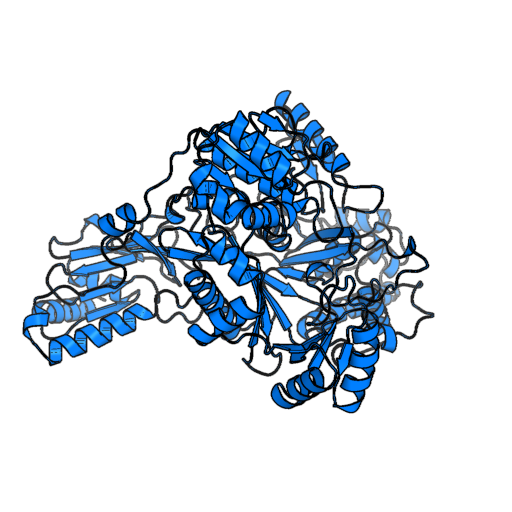? -16.610 -9.896 34.986 1.00 96.00 97 VAL A CA 1
ATOM 744 C C . VAL A 1 97 ? -16.547 -9.029 36.248 1.00 96.00 97 VAL A C 1
ATOM 746 O O . VAL A 1 97 ? -17.054 -7.911 36.258 1.00 96.00 97 VAL A O 1
ATOM 749 N N . SER A 1 98 ? -15.910 -9.532 37.307 1.00 95.62 98 SER A N 1
ATOM 750 C CA . SER A 1 98 ? -15.847 -8.883 38.628 1.00 95.62 98 SER A CA 1
ATOM 751 C C . SER A 1 98 ? -14.457 -8.858 39.274 1.00 95.62 98 SER A C 1
ATOM 753 O O . SER A 1 98 ? -14.340 -8.503 40.440 1.00 95.62 98 SER A O 1
ATOM 755 N N . ARG A 1 99 ? -13.395 -9.249 38.559 1.00 96.38 99 ARG A N 1
ATOM 756 C CA . ARG A 1 99 ? -12.027 -9.317 39.108 1.00 96.38 99 ARG A CA 1
ATOM 757 C C . ARG A 1 99 ? -11.009 -8.796 38.095 1.00 96.38 99 ARG A C 1
ATOM 759 O O . ARG A 1 99 ? -11.287 -8.856 36.894 1.00 96.38 99 ARG A O 1
ATOM 766 N N . PRO A 1 100 ? -9.825 -8.337 38.537 1.00 97.00 100 PRO A N 1
ATOM 767 C CA . PRO A 1 100 ? -8.814 -7.763 37.657 1.00 97.00 100 PRO A CA 1
ATOM 768 C C . PRO A 1 100 ? -7.994 -8.842 36.926 1.00 97.00 100 PRO A C 1
ATOM 770 O O . PRO A 1 100 ? -6.763 -8.866 36.997 1.00 97.00 100 PRO A O 1
ATOM 773 N N . TYR A 1 101 ? -8.679 -9.767 36.247 1.00 98.12 101 TYR A N 1
ATOM 774 C CA . TYR A 1 101 ? -8.068 -10.822 35.438 1.00 98.12 101 TYR A CA 1
ATOM 775 C C . TYR A 1 101 ? -8.459 -10.660 33.989 1.00 98.12 101 TYR A C 1
ATOM 777 O O . TYR A 1 101 ? -9.641 -10.518 33.661 1.00 98.12 101 TYR A O 1
ATOM 785 N N . PHE A 1 102 ? -7.463 -10.736 33.122 1.00 98.56 102 PHE A N 1
ATOM 786 C CA . PHE A 1 102 ? -7.686 -10.792 31.694 1.00 98.56 102 PHE A CA 1
ATOM 787 C C . PHE A 1 102 ? -6.544 -11.522 31.005 1.00 98.56 102 PHE A C 1
ATOM 789 O O . PHE A 1 102 ? -5.478 -11.766 31.572 1.00 98.56 102 PHE A O 1
ATOM 796 N N . SER A 1 103 ? -6.775 -11.907 29.765 1.00 98.56 103 SER A N 1
ATOM 797 C CA . SER A 1 103 ? -5.746 -12.502 28.935 1.00 98.56 103 SER A CA 1
ATOM 798 C C . SER A 1 103 ? -6.029 -12.267 27.463 1.00 98.56 103 SER A C 1
ATOM 800 O O . SER A 1 103 ? -7.174 -12.015 27.085 1.00 98.56 103 SER A O 1
ATOM 802 N N . VAL A 1 104 ? -4.980 -12.356 26.653 1.00 98.75 104 VAL A N 1
ATOM 803 C CA . VAL A 1 104 ? -5.028 -12.229 25.196 1.00 98.75 104 VAL A CA 1
ATOM 804 C C . VAL A 1 104 ? -4.255 -13.367 24.542 1.00 98.75 104 VAL A C 1
ATOM 806 O O . VAL A 1 104 ? -3.246 -13.835 25.069 1.00 98.75 104 VAL A O 1
ATOM 809 N N . GLN A 1 105 ? -4.740 -13.842 23.403 1.00 98.56 105 GLN A N 1
ATOM 810 C CA . GLN A 1 105 ? -4.150 -14.957 22.663 1.00 98.56 105 GLN A CA 1
ATOM 811 C C . GLN A 1 105 ? -3.006 -14.499 21.737 1.00 98.56 105 GLN A C 1
ATOM 813 O O . GLN A 1 105 ? -2.107 -15.289 21.435 1.00 98.56 105 GLN A O 1
ATOM 818 N N . PHE A 1 106 ? -3.012 -13.228 21.337 1.00 98.44 106 PHE A N 1
ATOM 819 C CA . PHE A 1 106 ? -1.943 -12.571 20.588 1.00 98.44 106 PHE A CA 1
ATOM 820 C C . PHE A 1 106 ? -0.801 -12.073 21.489 1.00 98.44 106 PHE A C 1
ATOM 822 O O . PHE A 1 106 ? -0.881 -12.158 22.713 1.00 98.44 106 PHE A O 1
ATOM 829 N N . HIS A 1 107 ? 0.266 -11.565 20.871 1.00 98.31 107 HIS A N 1
ATOM 830 C CA . HIS A 1 107 ? 1.487 -11.093 21.527 1.00 98.31 107 HIS A CA 1
ATOM 831 C C . HIS A 1 107 ? 1.571 -9.557 21.507 1.00 98.31 107 HIS A C 1
ATOM 833 O O . HIS A 1 107 ? 2.082 -9.001 20.533 1.00 98.31 107 HIS A O 1
ATOM 839 N N . PRO A 1 108 ? 1.076 -8.842 22.539 1.00 97.25 108 PRO A N 1
ATOM 840 C CA . PRO A 1 108 ? 1.144 -7.381 22.588 1.00 97.25 108 PRO A CA 1
ATOM 841 C C . PRO A 1 108 ? 2.574 -6.839 22.667 1.00 97.25 108 PRO A C 1
ATOM 843 O O . PRO A 1 108 ? 2.805 -5.700 22.272 1.00 97.25 108 PRO A O 1
ATOM 846 N N . GLU A 1 109 ? 3.534 -7.646 23.123 1.00 94.56 109 GLU A N 1
ATOM 847 C CA . GLU A 1 109 ? 4.961 -7.312 23.155 1.00 94.56 109 GLU A CA 1
ATOM 848 C C . GLU A 1 109 ? 5.580 -7.126 21.764 1.00 94.56 109 GLU A C 1
ATOM 850 O O . GLU A 1 109 ? 6.638 -6.517 21.674 1.00 94.56 109 GLU A O 1
ATOM 855 N N . SER A 1 110 ? 4.921 -7.632 20.711 1.00 82.75 110 SER A N 1
ATOM 856 C CA . SER A 1 110 ? 5.164 -7.313 19.297 1.00 82.75 110 SER A CA 1
ATOM 857 C C . SER A 1 110 ? 6.651 -7.201 18.921 1.00 82.75 110 SER A C 1
ATOM 859 O O . SER A 1 110 ? 7.217 -6.112 18.857 1.00 82.75 110 SER A O 1
ATOM 861 N N . ALA A 1 111 ? 7.302 -8.343 18.682 1.00 89.12 111 ALA A N 1
ATOM 862 C CA . ALA A 1 111 ? 8.691 -8.413 18.221 1.00 89.12 111 ALA A CA 1
ATOM 863 C C . ALA A 1 111 ? 8.952 -9.764 17.524 1.00 89.12 111 ALA A C 1
ATOM 865 O O . ALA A 1 111 ? 9.417 -10.711 18.172 1.00 89.12 111 ALA A O 1
ATOM 866 N N . PRO A 1 112 ? 8.648 -9.900 16.219 1.00 92.12 112 PRO A N 1
ATOM 867 C CA . PRO A 1 112 ? 8.250 -8.846 15.267 1.00 92.12 112 PRO A CA 1
ATOM 868 C C . PRO A 1 112 ? 6.751 -8.468 15.240 1.00 92.12 112 PRO A C 1
ATOM 870 O O . PRO A 1 112 ? 5.889 -9.204 15.734 1.00 92.12 112 PRO A O 1
ATOM 873 N N . GLY A 1 113 ? 6.446 -7.329 14.603 1.00 93.88 113 GLY A N 1
ATOM 874 C CA . GLY A 1 113 ? 5.092 -6.905 14.204 1.00 93.88 113 GLY A CA 1
ATOM 875 C C . GLY A 1 113 ? 4.517 -5.652 14.896 1.00 93.88 113 GLY A C 1
ATOM 876 O O . GLY A 1 113 ? 5.241 -4.925 15.579 1.00 93.88 113 GLY A O 1
ATOM 877 N N . PRO A 1 114 ? 3.222 -5.349 14.675 1.00 95.69 114 PRO A N 1
ATOM 878 C CA . PRO A 1 114 ? 2.630 -4.049 14.987 1.00 95.69 114 PRO A CA 1
ATOM 879 C C . PRO A 1 114 ? 2.433 -3.818 16.485 1.00 95.69 114 PRO A C 1
ATOM 881 O O . PRO A 1 114 ? 1.879 -4.658 17.184 1.00 95.69 114 PRO A O 1
ATOM 884 N N . ARG A 1 115 ? 2.774 -2.619 16.969 1.00 94.50 115 ARG A N 1
ATOM 885 C CA . ARG A 1 115 ? 2.671 -2.233 18.392 1.00 94.50 115 ARG A CA 1
ATOM 886 C C . ARG A 1 115 ? 1.292 -1.704 18.806 1.00 94.50 115 ARG A C 1
ATOM 888 O O . ARG A 1 115 ? 1.157 -0.967 19.780 1.00 94.50 115 ARG A O 1
ATOM 895 N N . ASP A 1 116 ? 0.240 -2.082 18.084 1.00 95.94 116 ASP A N 1
ATOM 896 C CA . ASP A 1 116 ? -1.103 -1.501 18.242 1.00 95.94 116 ASP A CA 1
ATOM 897 C C . ASP A 1 116 ? -1.769 -1.868 19.583 1.00 95.94 116 ASP A C 1
ATOM 899 O O . ASP A 1 116 ? -2.716 -1.205 20.014 1.00 95.94 116 ASP A O 1
ATOM 903 N N . THR A 1 117 ? -1.275 -2.916 20.251 1.00 96.94 117 THR A N 1
ATOM 904 C CA . THR A 1 117 ? -1.819 -3.449 21.510 1.00 96.94 117 THR A CA 1
ATOM 905 C C . THR A 1 117 ? -0.872 -3.330 22.709 1.00 96.94 117 THR A C 1
ATOM 907 O O . THR A 1 117 ? -1.140 -3.921 23.754 1.00 96.94 117 THR A O 1
ATOM 910 N N . GLU A 1 118 ? 0.210 -2.551 22.599 1.00 96.75 118 GLU A N 1
ATOM 911 C CA . GLU A 1 118 ? 1.179 -2.343 23.692 1.00 96.75 118 GLU A CA 1
ATOM 912 C C . GLU A 1 118 ? 0.525 -1.720 24.943 1.00 96.75 118 GLU A C 1
ATOM 914 O O . GLU A 1 118 ? 0.883 -2.055 26.071 1.00 96.75 118 GLU A O 1
ATOM 919 N N . PHE A 1 119 ? -0.542 -0.930 24.758 1.00 96.75 119 PHE A N 1
ATOM 920 C CA . PHE A 1 119 ? -1.335 -0.329 25.841 1.00 96.75 119 PHE A CA 1
ATOM 921 C C . PHE A 1 119 ? -1.895 -1.349 26.852 1.00 96.75 119 PHE A C 1
ATOM 923 O O . PHE A 1 119 ? -2.291 -0.974 27.955 1.00 96.75 119 PHE A O 1
ATOM 930 N N . LEU A 1 120 ? -1.966 -2.642 26.508 1.00 98.31 120 LEU A N 1
ATOM 931 C CA . LEU A 1 120 ? -2.391 -3.687 27.444 1.00 98.31 120 LEU A CA 1
ATOM 932 C C . LEU A 1 120 ? -1.411 -3.848 28.617 1.00 98.31 120 LEU A C 1
ATOM 934 O O . LEU A 1 120 ? -1.840 -4.205 29.717 1.00 98.31 120 LEU A O 1
ATOM 938 N N . PHE A 1 121 ? -0.126 -3.536 28.420 1.00 98.38 121 PHE A N 1
ATOM 939 C CA . PHE A 1 121 ? 0.841 -3.469 29.515 1.00 98.38 121 PHE A CA 1
ATOM 940 C C . PHE A 1 121 ? 0.553 -2.285 30.440 1.00 98.38 121 PHE A C 1
ATOM 942 O O . PHE A 1 121 ? 0.538 -2.474 31.657 1.00 98.38 121 PHE A O 1
ATOM 949 N N . ASP A 1 122 ? 0.224 -1.111 29.893 1.00 98.06 122 ASP A N 1
ATOM 950 C CA . ASP A 1 122 ? -0.180 0.055 30.691 1.00 98.06 122 ASP A CA 1
ATOM 951 C C . ASP A 1 122 ? -1.445 -0.240 31.506 1.00 98.06 122 ASP A C 1
ATOM 953 O O . ASP A 1 122 ? -1.501 0.049 32.701 1.00 98.06 122 ASP A O 1
ATOM 957 N N . VAL A 1 123 ? -2.440 -0.893 30.890 1.00 97.88 123 VAL A N 1
ATOM 958 C CA . VAL A 1 123 ? -3.664 -1.352 31.568 1.00 97.88 123 VAL A CA 1
ATOM 959 C C . VAL A 1 123 ? -3.323 -2.281 32.734 1.00 97.88 123 VAL A C 1
ATOM 961 O O . VAL A 1 123 ? -3.856 -2.118 33.835 1.00 97.88 123 VAL A O 1
ATOM 964 N N . PHE A 1 124 ? -2.421 -3.243 32.529 1.00 98.38 124 PHE A N 1
ATOM 965 C CA . PHE A 1 124 ? -2.026 -4.179 33.577 1.00 98.38 124 PHE A CA 1
ATOM 966 C C . PHE A 1 124 ? -1.265 -3.492 34.720 1.00 98.38 124 PHE A C 1
ATOM 968 O O . PHE A 1 124 ? -1.596 -3.700 35.889 1.00 98.38 124 PHE A O 1
ATOM 975 N N . ILE A 1 125 ? -0.301 -2.625 34.398 1.00 98.19 125 ILE A N 1
ATOM 976 C CA . ILE A 1 125 ? 0.465 -1.852 35.385 1.00 98.19 125 ILE A CA 1
ATOM 977 C C . ILE A 1 125 ? -0.472 -0.954 36.195 1.00 98.19 125 ILE A C 1
ATOM 979 O O . ILE A 1 125 ? -0.423 -0.970 37.426 1.00 98.19 125 ILE A O 1
ATOM 983 N N . GLN A 1 126 ? -1.373 -0.225 35.534 1.00 97.69 126 GLN A N 1
ATOM 984 C CA . GLN A 1 126 ? -2.338 0.636 36.211 1.00 97.69 126 GLN A CA 1
ATOM 985 C C . GLN A 1 126 ? -3.263 -0.169 37.131 1.00 97.69 126 GLN A C 1
ATOM 987 O O . GLN A 1 126 ? -3.515 0.241 38.262 1.00 97.69 126 GLN A O 1
ATOM 992 N N . THR A 1 127 ? -3.698 -1.352 36.693 1.00 97.31 127 THR A N 1
ATOM 993 C CA . THR A 1 127 ? -4.517 -2.259 37.507 1.00 97.31 127 THR A CA 1
ATOM 994 C C . THR A 1 127 ? -3.789 -2.691 38.785 1.00 97.31 127 THR A C 1
ATOM 996 O O . THR A 1 127 ? -4.385 -2.698 39.863 1.00 97.31 127 THR A O 1
ATOM 999 N N . ILE A 1 128 ? -2.490 -3.003 38.702 1.00 97.38 128 ILE A N 1
ATOM 1000 C CA . ILE A 1 128 ? -1.663 -3.315 39.880 1.00 97.38 128 ILE A CA 1
ATOM 1001 C C . ILE A 1 128 ? -1.573 -2.105 40.813 1.00 97.38 128 ILE A C 1
ATOM 1003 O O . ILE A 1 128 ? -1.789 -2.240 42.018 1.00 97.38 128 ILE A O 1
ATOM 1007 N N . LEU A 1 129 ? -1.280 -0.920 40.270 1.00 97.25 129 LEU A N 1
ATOM 1008 C CA . LEU A 1 129 ? -1.163 0.310 41.055 1.00 97.25 129 LEU A CA 1
ATOM 1009 C C . LEU A 1 129 ? -2.472 0.665 41.772 1.00 97.25 129 LEU A C 1
ATOM 1011 O O . LEU A 1 129 ? -2.439 1.102 42.922 1.00 97.25 129 LEU A O 1
ATOM 1015 N N . ASP A 1 130 ? -3.617 0.457 41.126 1.00 95.88 130 ASP A N 1
ATOM 1016 C CA . ASP A 1 130 ? -4.931 0.714 41.712 1.00 95.88 130 ASP A CA 1
ATOM 1017 C C . ASP A 1 130 ? -5.254 -0.268 42.842 1.00 95.88 130 ASP A C 1
ATOM 1019 O O . ASP A 1 130 ? -5.744 0.152 43.890 1.00 95.88 130 ASP A O 1
ATOM 1023 N N . VAL A 1 131 ? -4.917 -1.552 42.680 1.00 95.94 131 VAL A N 1
ATOM 1024 C CA . VAL A 1 131 ? -5.074 -2.571 43.733 1.00 95.94 131 VAL A CA 1
ATOM 1025 C C . VAL A 1 131 ? -4.170 -2.303 44.936 1.00 95.94 131 VAL A C 1
ATOM 1027 O O . VAL A 1 131 ? -4.599 -2.490 46.074 1.00 95.94 131 VAL A O 1
ATOM 1030 N N . LEU A 1 132 ? -2.939 -1.836 44.712 1.00 95.81 132 LEU A N 1
ATOM 1031 C CA . LEU A 1 132 ? -2.029 -1.457 45.798 1.00 95.81 132 LEU A CA 1
ATOM 1032 C C . LEU A 1 132 ? -2.541 -0.246 46.590 1.00 95.81 132 LEU A C 1
ATOM 1034 O O . LEU A 1 132 ? -2.301 -0.160 47.794 1.00 95.81 132 LEU A O 1
ATOM 1038 N N . LYS A 1 133 ? -3.245 0.683 45.930 1.00 96.25 133 LYS A N 1
ATOM 1039 C CA . LYS A 1 133 ? -3.865 1.851 46.576 1.00 96.25 133 LYS A CA 1
ATOM 1040 C C . LYS A 1 133 ? -5.156 1.494 47.312 1.00 96.25 133 LYS A C 1
ATOM 1042 O O . LYS A 1 133 ? -5.388 2.004 48.405 1.00 96.25 133 LYS A O 1
ATOM 1047 N N . ASP A 1 134 ? -5.995 0.649 46.718 1.00 95.56 134 ASP A N 1
ATOM 1048 C CA . ASP A 1 134 ? -7.258 0.189 47.292 1.00 95.56 134 ASP A CA 1
ATOM 1049 C C . ASP A 1 134 ? -7.479 -1.296 46.983 1.00 95.56 134 ASP A C 1
ATOM 1051 O O . ASP A 1 134 ? -7.850 -1.682 45.873 1.00 95.56 134 ASP A O 1
ATOM 1055 N N . SER A 1 135 ? -7.329 -2.142 48.002 1.00 93.00 135 SER A N 1
ATOM 1056 C CA . SER A 1 135 ? -7.498 -3.591 47.867 1.00 93.00 135 SER A CA 1
ATOM 1057 C C . SER A 1 135 ? -8.906 -4.004 47.424 1.00 93.00 135 SER A C 1
ATOM 1059 O O . SER A 1 135 ? -9.074 -5.093 46.871 1.00 93.00 135 SER A O 1
ATOM 1061 N N . LYS A 1 136 ? -9.925 -3.140 47.573 1.00 93.62 136 LYS A N 1
ATOM 1062 C CA . LYS A 1 136 ? -11.282 -3.394 47.053 1.00 93.62 136 LYS A CA 1
ATOM 1063 C C . LYS A 1 136 ? -11.313 -3.501 45.530 1.00 93.62 136 LYS A C 1
ATOM 1065 O O . LYS A 1 136 ? -12.217 -4.140 44.992 1.00 93.62 136 LYS A O 1
ATOM 1070 N N . LYS A 1 137 ? -10.320 -2.942 44.828 1.00 94.12 137 LYS A N 1
ATOM 1071 C CA . LYS A 1 137 ? -10.163 -3.070 43.372 1.00 94.12 137 LYS A CA 1
ATOM 1072 C C . LYS A 1 137 ? -9.944 -4.513 42.912 1.00 94.12 137 LYS A C 1
ATOM 1074 O O . LYS A 1 137 ? -10.244 -4.817 41.764 1.00 94.12 137 LYS A O 1
ATOM 1079 N N . MET A 1 138 ? -9.550 -5.431 43.803 1.00 95.62 138 MET A N 1
ATOM 1080 C CA . MET A 1 138 ? -9.541 -6.871 43.499 1.00 95.62 138 MET A CA 1
ATOM 1081 C C . MET A 1 138 ? -10.933 -7.455 43.213 1.00 95.62 138 MET A C 1
ATOM 1083 O O . MET A 1 138 ? -11.023 -8.532 42.631 1.00 95.62 138 MET A O 1
ATOM 1087 N N . GLN A 1 139 ? -12.007 -6.759 43.596 1.00 94.19 139 GLN A N 1
ATOM 1088 C CA . GLN A 1 139 ? -13.400 -7.136 43.322 1.00 94.19 139 GLN A CA 1
ATOM 1089 C C . GLN A 1 139 ? -14.028 -6.261 42.224 1.00 94.19 139 GLN A C 1
ATOM 1091 O O . GLN A 1 139 ? -15.240 -6.034 42.214 1.00 94.19 139 GLN A O 1
ATOM 1096 N N . GLN A 1 140 ? -13.204 -5.713 41.325 1.00 94.19 140 GLN A N 1
ATOM 1097 C CA . GLN A 1 140 ? -13.651 -4.956 40.159 1.00 94.19 140 GLN A CA 1
ATOM 1098 C C . GLN A 1 140 ? -13.033 -5.536 38.880 1.00 94.19 140 GLN A C 1
ATOM 1100 O O . GLN A 1 140 ? -11.898 -6.017 38.914 1.00 94.19 140 GLN A O 1
ATOM 1105 N N . PRO A 1 141 ? -13.758 -5.511 37.747 1.00 94.75 141 PRO A N 1
ATOM 1106 C CA . PRO A 1 141 ? -13.183 -5.879 36.462 1.00 94.75 141 PRO A CA 1
ATOM 1107 C C . PRO A 1 141 ? -12.106 -4.880 36.029 1.00 94.75 141 PRO A C 1
ATOM 1109 O O . PRO A 1 141 ? -12.117 -3.713 36.427 1.00 94.75 141 PRO A O 1
ATOM 1112 N N . VAL A 1 142 ? -11.205 -5.338 35.161 1.00 96.06 142 VAL A N 1
ATOM 1113 C CA . VAL A 1 142 ? -10.237 -4.464 34.486 1.00 96.06 142 VAL A CA 1
ATOM 1114 C C . VAL A 1 142 ? -10.977 -3.438 33.624 1.00 96.06 142 VAL A C 1
ATOM 1116 O O . VAL A 1 142 ? -11.907 -3.791 32.896 1.00 96.06 142 VAL A O 1
ATOM 1119 N N . SER A 1 143 ? -10.547 -2.179 33.701 1.00 93.81 143 SER A N 1
ATOM 1120 C CA . SER A 1 143 ? -11.016 -1.106 32.824 1.00 93.81 143 SER A CA 1
ATOM 1121 C C . SER A 1 143 ? -10.121 -1.019 31.591 1.00 93.81 143 SER A C 1
ATOM 1123 O O . SER A 1 143 ? -8.899 -0.959 31.720 1.00 93.81 143 SER A O 1
ATOM 1125 N N . PHE A 1 144 ? -10.724 -0.998 30.403 1.00 95.25 144 PHE A N 1
ATOM 1126 C CA . PHE A 1 144 ? -10.008 -0.902 29.132 1.00 95.25 144 PHE A CA 1
ATOM 1127 C C . PHE A 1 144 ? -10.276 0.452 28.462 1.00 95.25 144 PHE A C 1
ATOM 1129 O O . PHE A 1 144 ? -11.389 0.977 28.560 1.00 95.25 144 PHE A O 1
ATOM 1136 N N . PRO A 1 145 ? -9.289 1.031 27.756 1.00 93.19 145 PRO A N 1
ATOM 1137 C CA . PRO A 1 145 ? -9.507 2.242 26.975 1.00 93.19 145 PRO A CA 1
ATOM 1138 C C . PRO A 1 145 ? -10.411 1.970 25.761 1.00 93.19 145 PRO A C 1
ATOM 1140 O O . PRO A 1 145 ? -10.521 0.842 25.282 1.00 93.19 145 PRO A O 1
ATOM 1143 N N . GLY A 1 146 ? -11.019 3.031 25.224 1.00 89.31 146 GLY A N 1
ATOM 1144 C CA . GLY A 1 146 ? -11.823 2.980 23.995 1.00 89.31 146 GLY A CA 1
ATOM 1145 C C . GLY A 1 146 ? -13.329 3.148 24.193 1.00 89.31 146 GLY A C 1
ATOM 1146 O O . GLY A 1 146 ? -14.027 3.343 23.205 1.00 89.31 146 GLY A O 1
ATOM 1147 N N . GLY A 1 147 ? -13.822 3.146 25.435 1.00 92.75 147 GLY A N 1
ATOM 1148 C CA . GLY A 1 147 ? -15.244 3.344 25.741 1.00 92.75 147 GLY A CA 1
ATOM 1149 C C . GLY A 1 147 ? -16.130 2.171 25.313 1.00 92.75 147 GLY A C 1
ATOM 1150 O O . GLY A 1 147 ? -15.635 1.123 24.905 1.00 92.75 147 GLY A O 1
ATOM 1151 N N . GLU A 1 148 ? -17.444 2.361 25.419 1.00 94.19 148 GLU A N 1
ATOM 1152 C CA . GLU A 1 148 ? -18.443 1.332 25.120 1.00 94.19 148 GLU A CA 1
ATOM 1153 C C . GLU A 1 148 ? -18.861 1.349 23.642 1.00 94.19 148 GLU A C 1
ATOM 1155 O O . GLU A 1 148 ? -19.097 2.406 23.047 1.00 94.19 148 GLU A O 1
ATOM 1160 N N . ILE A 1 149 ? -19.042 0.164 23.055 1.00 93.75 149 ILE A N 1
ATOM 1161 C CA . ILE A 1 149 ? -19.396 -0.017 21.640 1.00 93.75 149 ILE A CA 1
ATOM 1162 C C . ILE A 1 149 ? -20.672 0.736 21.238 1.00 93.75 149 ILE A C 1
ATOM 1164 O O . ILE A 1 149 ? -20.747 1.293 20.141 1.00 93.75 149 ILE A O 1
ATOM 1168 N N . ALA A 1 150 ? -21.670 0.795 22.126 1.00 94.19 150 ALA A N 1
ATOM 1169 C CA . ALA A 1 150 ? -22.925 1.499 21.869 1.00 94.19 150 ALA A CA 1
ATOM 1170 C C . ALA A 1 150 ? -22.710 3.014 21.722 1.00 94.19 150 ALA A C 1
ATOM 1172 O O . ALA A 1 150 ? -23.271 3.634 20.818 1.00 94.19 150 ALA A O 1
ATOM 1173 N N . GLU A 1 151 ? -21.857 3.602 22.564 1.00 94.19 151 GLU A N 1
ATOM 1174 C CA . GLU A 1 151 ? -21.519 5.025 22.503 1.00 94.19 151 GLU A CA 1
ATOM 1175 C C . GLU A 1 151 ? -20.673 5.341 21.269 1.00 94.19 151 GLU A C 1
ATOM 1177 O O . GLU A 1 151 ? -20.909 6.341 20.593 1.00 94.19 151 GLU A O 1
ATOM 1182 N N . ASN A 1 152 ? -19.713 4.474 20.942 1.00 93.19 152 ASN A N 1
ATOM 1183 C CA . ASN A 1 152 ? -18.860 4.640 19.767 1.00 93.19 152 ASN A CA 1
ATOM 1184 C C . ASN A 1 152 ? -19.677 4.602 18.468 1.00 93.19 152 ASN A C 1
ATOM 1186 O O . ASN A 1 152 ? -19.538 5.491 1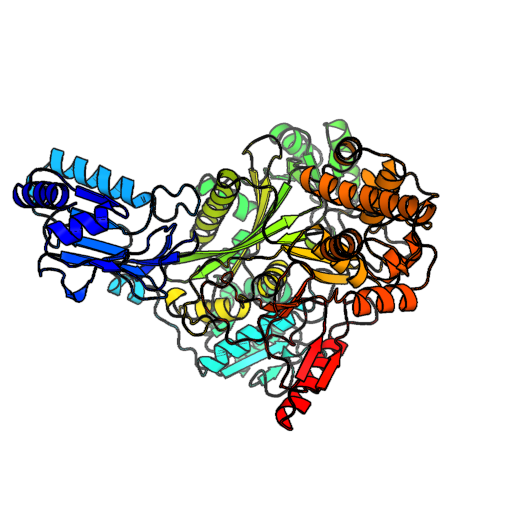7.627 1.00 93.19 152 ASN A O 1
ATOM 1190 N N . ARG A 1 153 ? -20.612 3.651 18.348 1.00 92.56 153 ARG A N 1
ATOM 1191 C CA . ARG A 1 153 ? -21.535 3.573 17.204 1.00 92.56 153 ARG A CA 1
ATOM 1192 C C . ARG A 1 153 ? -22.483 4.770 17.123 1.00 92.56 153 ARG A C 1
ATOM 1194 O O . ARG A 1 153 ? -22.780 5.228 16.024 1.00 92.56 153 ARG A O 1
ATOM 1201 N N . ALA A 1 154 ? -22.935 5.298 18.262 1.00 94.50 154 ALA A N 1
ATOM 1202 C CA . ALA A 1 154 ? -23.796 6.480 18.296 1.00 94.50 154 ALA A CA 1
ATOM 1203 C C . ALA A 1 154 ? -23.064 7.771 17.882 1.00 94.50 154 ALA A C 1
ATOM 1205 O O . ALA A 1 154 ? -23.689 8.656 17.300 1.00 94.50 154 ALA A O 1
ATOM 1206 N N . LYS A 1 155 ? -21.753 7.881 18.149 1.00 93.94 155 LYS A N 1
ATOM 1207 C CA . LYS A 1 155 ? -20.931 9.035 17.737 1.00 93.94 155 LYS A CA 1
ATOM 1208 C C . LYS A 1 155 ? -20.769 9.119 16.219 1.00 93.94 155 LYS A C 1
ATOM 1210 O O . LYS A 1 155 ? -20.869 10.207 15.663 1.00 93.94 155 LYS A O 1
ATOM 1215 N N . ASN A 1 156 ? -20.545 7.981 15.559 1.00 93.44 156 ASN A N 1
ATOM 1216 C CA . ASN A 1 156 ? -20.311 7.905 14.116 1.00 93.44 156 ASN A CA 1
ATOM 1217 C C . ASN A 1 156 ? -21.257 6.892 13.451 1.00 93.44 156 ASN A C 1
ATOM 1219 O O . ASN A 1 156 ? -20.814 5.825 13.020 1.00 93.44 156 ASN A O 1
ATOM 1223 N N . PRO A 1 157 ? -22.564 7.198 13.353 1.00 95.69 157 PRO A N 1
ATOM 1224 C CA . PRO A 1 157 ? -23.515 6.293 12.725 1.00 95.69 157 PRO A CA 1
ATOM 1225 C C . PRO A 1 157 ? -23.225 6.147 11.228 1.00 95.69 157 PRO A C 1
ATOM 1227 O O . PRO A 1 157 ? -22.744 7.086 10.579 1.00 95.69 157 PRO A O 1
ATOM 1230 N N . VAL A 1 158 ? -23.564 4.976 10.683 1.00 96.31 158 VAL A N 1
ATOM 1231 C CA . VAL A 1 158 ? -23.518 4.708 9.240 1.00 96.31 158 VAL A CA 1
ATOM 1232 C C . VAL A 1 158 ? -24.427 5.699 8.510 1.00 96.31 158 VAL A C 1
ATOM 1234 O O . VAL A 1 158 ? -25.551 5.979 8.932 1.00 96.31 158 VAL A O 1
ATOM 1237 N N . LEU A 1 159 ? -23.916 6.264 7.420 1.00 96.56 159 LEU A N 1
ATOM 1238 C CA . LEU A 1 159 ? -24.612 7.246 6.603 1.00 96.56 159 LEU A CA 1
ATOM 1239 C C . LEU A 1 159 ? -25.368 6.543 5.475 1.00 96.56 159 LEU A C 1
ATOM 1241 O O . LEU A 1 159 ? -24.808 5.720 4.757 1.00 96.56 159 LEU A O 1
ATOM 1245 N N . HIS A 1 160 ? -26.622 6.943 5.264 1.00 96.06 160 HIS A N 1
ATOM 1246 C CA . HIS A 1 160 ? -27.477 6.419 4.196 1.00 96.06 160 HIS A CA 1
ATOM 1247 C C . HIS A 1 160 ? -27.959 7.542 3.257 1.00 96.06 160 HIS A C 1
ATOM 1249 O O . HIS A 1 160 ? -29.160 7.830 3.209 1.00 96.06 160 HIS A O 1
ATOM 1255 N N . PRO A 1 161 ? -27.048 8.240 2.544 1.00 97.38 161 PRO A N 1
ATOM 1256 C CA . PRO A 1 161 ? -27.447 9.230 1.548 1.00 97.38 161 PRO A CA 1
ATOM 1257 C C . PRO A 1 161 ? -28.178 8.535 0.394 1.00 97.38 161 PRO A C 1
ATOM 1259 O O . PRO A 1 161 ? -27.806 7.443 -0.023 1.00 97.38 161 PRO A O 1
ATOM 1262 N N . LYS A 1 162 ? -29.211 9.167 -0.161 1.00 97.88 162 LYS A N 1
ATOM 1263 C CA . LYS A 1 162 ? -29.938 8.639 -1.325 1.00 97.88 162 LYS A CA 1
ATOM 1264 C C . LYS A 1 162 ? -29.219 8.979 -2.621 1.00 97.88 162 LYS A C 1
ATOM 1266 O O . LYS A 1 162 ? -29.264 8.193 -3.566 1.00 97.88 162 LYS A O 1
ATOM 1271 N N . LYS A 1 163 ? -28.580 10.153 -2.677 1.00 98.56 163 LYS A N 1
ATOM 1272 C CA . LYS A 1 163 ? -27.853 10.642 -3.851 1.00 98.56 163 LYS A CA 1
ATOM 1273 C C . LYS A 1 163 ? -26.490 11.215 -3.470 1.00 98.56 163 LYS A C 1
ATOM 1275 O O . LYS A 1 163 ? -26.412 12.123 -2.646 1.00 98.56 163 LYS A O 1
ATOM 1280 N N . VAL A 1 164 ? -25.437 10.739 -4.132 1.00 98.69 164 VAL A N 1
ATOM 1281 C CA . VAL A 1 164 ? -24.054 11.192 -3.927 1.00 98.69 164 VAL A CA 1
ATOM 1282 C C . VAL A 1 164 ? -23.466 11.751 -5.220 1.00 98.69 164 VAL A C 1
ATOM 1284 O O . VAL A 1 164 ? -23.577 11.143 -6.287 1.00 98.69 164 VAL A O 1
ATOM 1287 N N . LEU A 1 165 ? -22.823 12.915 -5.110 1.00 98.69 165 LEU A N 1
ATOM 1288 C CA . LEU A 1 165 ? -22.030 13.530 -6.169 1.00 98.69 165 LEU A CA 1
ATOM 1289 C C . LEU A 1 165 ? -20.558 13.102 -6.052 1.00 98.69 165 LEU A C 1
ATOM 1291 O O . LEU A 1 165 ? -19.935 13.274 -5.011 1.00 98.69 165 LEU A O 1
ATOM 1295 N N . VAL A 1 166 ? -19.984 12.577 -7.128 1.00 98.12 166 VAL A N 1
ATOM 1296 C CA . VAL A 1 166 ? -18.570 12.200 -7.233 1.00 98.12 166 VAL A CA 1
ATOM 1297 C C . VAL A 1 166 ? -17.881 13.146 -8.213 1.00 98.12 166 VAL A C 1
ATOM 1299 O O . VAL A 1 166 ? -18.375 13.374 -9.322 1.00 98.12 166 VAL A O 1
ATOM 1302 N N . LEU A 1 167 ? -16.742 13.710 -7.812 1.00 97.12 167 LEU A N 1
ATOM 1303 C CA . LEU A 1 167 ? -15.927 14.573 -8.666 1.00 97.12 167 LEU A CA 1
ATOM 1304 C C . LEU A 1 167 ? -14.782 13.773 -9.301 1.00 97.12 167 LEU A C 1
ATOM 1306 O O . LEU A 1 167 ? -13.972 13.177 -8.592 1.00 97.12 167 LEU A O 1
ATOM 1310 N N . GLY A 1 168 ? -14.711 13.771 -10.634 1.00 93.69 168 GLY A N 1
ATOM 1311 C CA . GLY A 1 168 ? -13.580 13.212 -11.376 1.00 93.69 168 GLY A CA 1
ATOM 1312 C C . GLY A 1 168 ? -12.385 14.170 -11.444 1.00 93.69 168 GLY A C 1
ATOM 1313 O O . GLY A 1 168 ? -12.451 15.309 -10.988 1.00 93.69 168 GLY A O 1
ATOM 1314 N N . SER A 1 169 ? -11.289 13.722 -12.060 1.00 86.69 169 SER A N 1
ATOM 1315 C CA . SER A 1 169 ? -10.043 14.498 -12.189 1.00 86.69 169 SER A CA 1
ATOM 1316 C C . SER A 1 169 ? -10.000 15.471 -13.368 1.00 86.69 169 SER A C 1
ATOM 1318 O O . SER A 1 169 ? -9.095 16.296 -13.455 1.00 86.69 169 SER A O 1
ATOM 1320 N N . GLY A 1 170 ? -10.952 15.400 -14.297 1.00 87.06 170 GLY A N 1
ATOM 1321 C CA . GLY A 1 170 ? -10.868 16.159 -15.540 1.00 87.06 170 GLY A CA 1
ATOM 1322 C C . GLY A 1 170 ? -9.881 15.567 -16.545 1.00 87.06 170 GLY A C 1
ATOM 1323 O O . GLY A 1 170 ? -9.716 14.349 -16.639 1.00 87.06 170 GLY A O 1
ATOM 1324 N N . GLY A 1 171 ? -9.296 16.434 -17.375 1.00 79.56 171 GLY A N 1
ATOM 1325 C CA . GLY A 1 171 ? -8.315 16.025 -18.382 1.00 79.56 171 GLY A CA 1
ATOM 1326 C C . GLY A 1 171 ? -7.039 15.477 -17.741 1.00 79.56 171 GLY A C 1
ATOM 1327 O O . GLY A 1 171 ? -6.642 15.927 -16.669 1.00 79.56 171 GLY A O 1
ATOM 1328 N N . LEU A 1 172 ? -6.396 14.513 -18.404 1.00 78.44 172 LEU A N 1
ATOM 1329 C CA . LEU A 1 172 ? -5.139 13.945 -17.919 1.00 78.44 172 LEU A CA 1
ATOM 1330 C C . LEU A 1 172 ? -3.990 14.942 -18.101 1.00 78.44 172 LEU A C 1
ATOM 1332 O O . LEU A 1 172 ? -3.844 15.544 -19.167 1.00 78.44 172 LEU A O 1
ATOM 1336 N N . SER A 1 173 ? -3.145 15.061 -17.084 1.00 75.38 173 SER A N 1
ATOM 1337 C CA . SER A 1 173 ? -1.922 15.861 -17.104 1.00 75.38 173 SER A CA 1
ATOM 1338 C C . SER A 1 173 ? -0.776 15.109 -16.421 1.00 75.38 173 SER A C 1
ATOM 1340 O O . SER A 1 173 ? -0.979 14.104 -15.736 1.00 75.38 173 SER A O 1
ATOM 1342 N N . ILE A 1 174 ? 0.463 15.566 -16.623 1.00 71.56 174 ILE A N 1
ATOM 1343 C CA . ILE A 1 174 ? 1.605 15.040 -15.861 1.00 71.56 174 ILE A CA 1
ATOM 1344 C C . ILE A 1 174 ? 1.331 15.300 -14.377 1.00 71.56 174 ILE A C 1
ATOM 1346 O O . ILE A 1 174 ? 0.991 16.417 -13.996 1.00 71.56 174 ILE A O 1
ATOM 1350 N N . GLY A 1 175 ? 1.446 14.260 -13.553 1.00 67.19 175 GLY A N 1
ATOM 1351 C CA . GLY A 1 175 ? 1.094 14.323 -12.134 1.00 67.19 175 GLY A CA 1
ATOM 1352 C C . GLY A 1 175 ? -0.316 13.828 -11.802 1.00 67.19 175 GLY A C 1
ATOM 1353 O O . GLY A 1 175 ? -0.498 13.302 -10.706 1.00 67.19 175 GLY A O 1
ATOM 1354 N N . GLN A 1 176 ? -1.266 13.915 -12.743 1.00 73.44 176 GLN A N 1
ATOM 1355 C CA . GLN A 1 176 ? -2.676 13.568 -12.548 1.00 73.44 176 GLN A CA 1
ATOM 1356 C C . GLN A 1 176 ? -3.223 12.802 -13.762 1.00 73.44 176 GLN A C 1
ATOM 1358 O O . GLN A 1 176 ? -3.733 13.389 -14.719 1.00 73.44 176 GLN A O 1
ATOM 1363 N N . ALA A 1 177 ? -3.099 11.474 -13.731 1.00 77.25 177 ALA A N 1
ATOM 1364 C CA . ALA A 1 177 ? -3.407 10.620 -14.874 1.00 77.25 177 ALA A CA 1
ATOM 1365 C C . ALA A 1 177 ? -4.565 9.634 -14.591 1.00 77.25 177 ALA A C 1
ATOM 1367 O O . ALA A 1 177 ? -5.546 9.980 -13.929 1.00 77.25 177 ALA A O 1
ATOM 1368 N N . GLY A 1 178 ? -4.512 8.439 -15.197 1.00 79.88 178 GLY A N 1
ATOM 1369 C CA . GLY A 1 178 ? -5.600 7.453 -15.197 1.00 79.88 178 GLY A CA 1
ATOM 1370 C C . GLY A 1 178 ? -5.927 6.841 -13.830 1.00 79.88 178 GLY A C 1
ATOM 1371 O O . GLY A 1 178 ? -6.984 6.238 -13.677 1.00 79.88 178 GLY A O 1
ATOM 1372 N N . GLU A 1 179 ? -5.087 7.035 -12.810 1.00 82.75 179 GLU A N 1
ATOM 1373 C CA . GLU A 1 179 ? -5.331 6.562 -11.442 1.00 82.75 179 GLU A CA 1
ATOM 1374 C C . GLU A 1 179 ? -6.679 7.038 -10.871 1.00 82.75 179 GLU A C 1
ATOM 1376 O O . GLU A 1 179 ? -7.331 6.299 -10.133 1.00 82.75 179 GLU A O 1
ATOM 1381 N N . PHE A 1 180 ? -7.138 8.227 -11.274 1.00 88.69 180 PHE A N 1
ATOM 1382 C CA . PHE A 1 180 ? -8.410 8.800 -10.827 1.00 88.69 180 PHE A CA 1
ATOM 1383 C C . PHE A 1 180 ? -9.625 8.292 -11.608 1.00 88.69 180 PHE A C 1
ATOM 1385 O O . PHE A 1 180 ? -10.759 8.391 -11.142 1.00 88.69 180 PHE A O 1
ATOM 1392 N N . ASP A 1 181 ? -9.403 7.718 -12.792 1.00 88.25 181 ASP A N 1
ATOM 1393 C CA . ASP A 1 181 ? -10.436 6.966 -13.501 1.00 88.25 181 ASP A CA 1
ATOM 1394 C C . ASP A 1 181 ? -10.721 5.640 -12.791 1.00 88.25 181 ASP A C 1
ATOM 1396 O O . ASP A 1 181 ? -11.877 5.297 -12.517 1.00 88.25 181 ASP A O 1
ATOM 1400 N N . TYR A 1 182 ? -9.653 4.951 -12.379 1.00 87.62 182 TYR A N 1
ATOM 1401 C CA . TYR A 1 182 ? -9.741 3.771 -11.526 1.00 87.62 182 TYR A CA 1
ATOM 1402 C C . TYR A 1 182 ? -10.420 4.073 -10.183 1.00 87.62 182 TYR A C 1
ATOM 1404 O O . TYR A 1 182 ? -11.403 3.411 -9.837 1.00 87.62 182 TYR A O 1
ATOM 1412 N N . SER A 1 183 ? -9.940 5.069 -9.431 1.00 91.19 183 SER A N 1
ATOM 1413 C CA . SER A 1 183 ? -10.463 5.348 -8.089 1.00 91.19 183 SER A CA 1
ATOM 1414 C C . SER A 1 183 ? -11.917 5.835 -8.113 1.00 91.19 183 SER A C 1
ATOM 1416 O O . SER A 1 183 ? -12.739 5.319 -7.354 1.00 91.19 183 SER A O 1
ATOM 1418 N N . GLY A 1 184 ? -12.270 6.755 -9.020 1.00 93.25 184 GLY A N 1
ATOM 1419 C CA . GLY A 1 184 ? -13.639 7.249 -9.177 1.00 93.25 184 GLY A CA 1
ATOM 1420 C C . GLY A 1 184 ? -14.621 6.135 -9.547 1.00 93.25 184 GLY A C 1
ATOM 1421 O O . GLY A 1 184 ? -15.710 6.044 -8.980 1.00 93.25 184 GLY A O 1
ATOM 1422 N N . SER A 1 185 ? -14.213 5.216 -10.427 1.00 93.06 185 SER A N 1
ATOM 1423 C CA . SER A 1 185 ? -15.032 4.054 -10.793 1.00 93.06 185 SER A CA 1
ATOM 1424 C C . SER A 1 185 ? -15.259 3.090 -9.625 1.00 93.06 185 SER A C 1
ATOM 1426 O O . SER A 1 185 ? -16.362 2.563 -9.469 1.00 93.06 185 SER A O 1
ATOM 1428 N N . GLN A 1 186 ? -14.241 2.863 -8.789 1.00 94.12 186 GLN A N 1
ATOM 1429 C CA . GLN A 1 186 ? -14.366 2.032 -7.587 1.00 94.12 186 GLN A CA 1
ATOM 1430 C C . GLN A 1 186 ? -15.280 2.672 -6.539 1.00 94.12 186 GLN A C 1
ATOM 1432 O O . GLN A 1 186 ? -16.089 1.971 -5.931 1.00 94.12 186 GLN A O 1
ATOM 1437 N N . ALA A 1 187 ? -15.216 3.996 -6.376 1.00 95.94 187 ALA A N 1
ATOM 1438 C CA . ALA A 1 187 ? -16.130 4.722 -5.500 1.00 95.94 187 ALA A CA 1
ATOM 1439 C C . ALA A 1 187 ? -17.587 4.586 -5.963 1.00 95.94 187 ALA A C 1
ATOM 1441 O O . ALA A 1 187 ? -18.467 4.264 -5.167 1.00 95.94 187 ALA A O 1
ATOM 1442 N N . ILE A 1 188 ? -17.841 4.742 -7.267 1.00 96.56 188 ILE A N 1
ATOM 1443 C CA . ILE A 1 188 ? -19.174 4.546 -7.853 1.00 96.56 188 ILE A CA 1
ATOM 1444 C C . ILE A 1 188 ? -19.668 3.110 -7.623 1.00 96.56 188 ILE A C 1
ATOM 1446 O O . ILE A 1 188 ? -20.825 2.910 -7.258 1.00 96.56 188 ILE A O 1
ATOM 1450 N N . LYS A 1 189 ? -18.800 2.103 -7.784 1.00 94.56 189 LYS A N 1
ATOM 1451 C CA . LYS A 1 189 ? -19.139 0.698 -7.511 1.00 94.56 189 LYS A CA 1
ATOM 1452 C C . LYS A 1 189 ? -19.523 0.475 -6.044 1.00 94.56 189 LYS A C 1
ATOM 1454 O O . LYS A 1 189 ? -20.548 -0.148 -5.783 1.00 94.56 189 LYS A O 1
ATOM 1459 N N . ALA A 1 190 ? -18.742 1.014 -5.108 1.00 96.00 190 ALA A N 1
ATOM 1460 C CA . ALA A 1 190 ? -19.023 0.919 -3.678 1.00 96.00 190 ALA A CA 1
ATOM 1461 C C . ALA A 1 190 ? -20.374 1.552 -3.313 1.00 96.00 190 ALA A C 1
ATOM 1463 O O . ALA A 1 190 ? -21.153 0.938 -2.585 1.00 96.00 190 ALA A O 1
ATOM 1464 N N . LEU A 1 191 ? -20.669 2.734 -3.865 1.00 97.56 191 LEU A N 1
ATOM 1465 C CA . LEU A 1 191 ? -21.944 3.435 -3.686 1.00 97.56 191 LEU A CA 1
ATOM 1466 C C . LEU A 1 191 ? -23.128 2.639 -4.249 1.00 97.56 191 LEU A C 1
ATOM 1468 O O . LEU A 1 191 ? -24.168 2.538 -3.603 1.00 97.56 191 LEU A O 1
ATOM 1472 N N . LYS A 1 192 ? -22.965 2.028 -5.427 1.00 95.50 192 LYS A N 1
ATOM 1473 C CA . LYS A 1 192 ? -24.012 1.204 -6.046 1.00 95.50 192 LYS A CA 1
ATOM 1474 C C . LYS A 1 192 ? -24.350 -0.043 -5.243 1.00 95.50 192 LYS A C 1
ATOM 1476 O O . LYS A 1 192 ? -25.519 -0.406 -5.166 1.00 95.50 192 LYS A O 1
ATOM 1481 N N . GLU A 1 193 ? -23.357 -0.684 -4.636 1.00 95.12 193 GLU A N 1
ATOM 1482 C CA . GLU A 1 193 ? -23.601 -1.814 -3.735 1.00 95.12 193 GLU A CA 1
ATOM 1483 C C . GLU A 1 193 ? -24.404 -1.423 -2.488 1.00 95.12 193 GLU A C 1
ATOM 1485 O O . GLU A 1 193 ? -25.164 -2.242 -1.985 1.00 95.12 193 GLU A O 1
ATOM 1490 N N . GLU A 1 194 ? -24.285 -0.174 -2.030 1.00 96.44 194 GLU A N 1
ATOM 1491 C CA . GLU A 1 194 ? -25.099 0.379 -0.936 1.00 96.44 194 GLU A CA 1
ATOM 1492 C C . GLU A 1 194 ? -26.453 0.940 -1.423 1.00 96.44 194 GLU A C 1
ATOM 1494 O O . GLU A 1 194 ? -27.195 1.549 -0.654 1.00 96.44 194 GLU A O 1
ATOM 1499 N N . GLY A 1 195 ? -26.797 0.761 -2.706 1.00 96.81 195 GLY A N 1
ATOM 1500 C CA . GLY A 1 195 ? -28.062 1.224 -3.285 1.00 96.81 195 GLY A CA 1
ATOM 1501 C C . GLY A 1 195 ? -28.170 2.745 -3.461 1.00 96.81 195 GLY A C 1
ATOM 1502 O O . GLY A 1 195 ? -29.279 3.274 -3.541 1.00 96.81 195 GLY A O 1
ATOM 1503 N N . ILE A 1 196 ? -27.040 3.454 -3.516 1.00 98.31 196 ILE A N 1
ATOM 1504 C CA . ILE A 1 196 ? -26.981 4.920 -3.566 1.00 98.31 196 ILE A CA 1
ATOM 1505 C C . ILE A 1 196 ? -26.957 5.405 -5.021 1.00 98.31 196 ILE A C 1
ATOM 1507 O O . ILE A 1 196 ? -26.175 4.916 -5.836 1.00 98.31 196 ILE A O 1
ATOM 1511 N N . TYR A 1 197 ? -27.773 6.415 -5.344 1.00 98.31 197 TYR A N 1
ATOM 1512 C CA . TYR A 1 197 ? -27.787 7.036 -6.670 1.00 98.31 197 TYR A CA 1
ATOM 1513 C C . TYR A 1 197 ? -26.539 7.897 -6.881 1.00 98.31 197 TYR A C 1
ATOM 1515 O O . TYR A 1 197 ? -26.242 8.797 -6.093 1.00 98.31 197 TYR A O 1
ATOM 1523 N N . THR A 1 198 ? -25.839 7.679 -7.988 1.00 98.25 198 THR A N 1
ATOM 1524 C CA . THR A 1 198 ? -24.542 8.302 -8.270 1.00 98.25 198 THR A CA 1
ATOM 1525 C C . THR A 1 198 ? -24.628 9.355 -9.374 1.00 98.25 198 THR A C 1
ATOM 1527 O O . THR A 1 198 ? -25.069 9.091 -10.496 1.00 98.25 198 THR A O 1
ATOM 1530 N N . VAL A 1 199 ? -24.162 10.567 -9.071 1.00 98.44 199 VAL A N 1
ATOM 1531 C CA . VAL A 1 199 ? -23.930 11.632 -10.055 1.00 98.44 199 VAL A CA 1
ATOM 1532 C C . VAL A 1 199 ? -22.428 11.837 -10.194 1.00 98.44 199 VAL A C 1
ATOM 1534 O O . VAL A 1 199 ? -21.747 12.023 -9.195 1.00 98.44 199 VAL A O 1
ATOM 1537 N N . LEU A 1 200 ? -21.906 11.837 -11.416 1.00 98.31 200 LEU A N 1
ATOM 1538 C CA . LEU A 1 200 ? -20.494 12.081 -11.706 1.00 98.31 200 LEU A CA 1
ATOM 1539 C C . LEU A 1 200 ? -20.330 13.383 -12.495 1.00 98.31 200 LEU A C 1
ATOM 1541 O O . LEU A 1 200 ? -21.036 13.593 -13.482 1.00 98.31 200 LEU A O 1
ATOM 1545 N N . ILE A 1 201 ? -19.356 14.216 -12.123 1.00 97.94 201 ILE A N 1
ATOM 1546 C CA . ILE A 1 201 ? -18.865 15.309 -12.977 1.00 97.94 201 ILE A CA 1
ATOM 1547 C C . ILE A 1 201 ? -17.458 14.958 -13.447 1.00 97.94 201 ILE A C 1
ATOM 1549 O O . ILE A 1 201 ? -16.533 14.875 -12.639 1.00 97.94 201 ILE A O 1
ATOM 1553 N N . ASN A 1 202 ? -17.291 14.774 -14.755 1.00 96.12 202 ASN A N 1
ATOM 1554 C CA . ASN A 1 202 ? -15.979 14.642 -15.371 1.00 96.12 202 ASN A CA 1
ATOM 1555 C C . ASN A 1 202 ? -16.042 15.037 -16.862 1.00 96.12 202 ASN A C 1
ATOM 1557 O O . ASN A 1 202 ? -16.776 14.403 -17.621 1.00 96.12 202 ASN A O 1
ATOM 1561 N N . PRO A 1 203 ? -15.274 16.045 -17.317 1.00 94.62 203 PRO A N 1
ATOM 1562 C CA . PRO A 1 203 ? -15.237 16.446 -18.722 1.00 94.62 203 PRO A CA 1
ATOM 1563 C C . PRO A 1 203 ? -14.461 15.471 -19.622 1.00 94.62 203 PRO A C 1
ATOM 1565 O O . PRO A 1 203 ? -14.557 15.570 -20.843 1.00 94.62 203 PRO A O 1
ATOM 1568 N N . ASN A 1 204 ? -13.669 14.551 -19.062 1.00 92.38 204 ASN A N 1
ATOM 1569 C CA . ASN A 1 204 ? -12.829 13.653 -19.845 1.00 92.38 204 ASN A CA 1
ATOM 1570 C C . ASN A 1 204 ? -13.623 12.467 -20.413 1.00 92.38 204 ASN A C 1
ATOM 1572 O O . ASN A 1 204 ? -13.831 11.450 -19.746 1.00 92.38 204 ASN A O 1
ATOM 1576 N N . ILE A 1 205 ? -14.007 12.601 -21.682 1.00 90.25 205 ILE A N 1
ATOM 1577 C CA . ILE A 1 205 ? -14.788 11.621 -22.449 1.00 90.25 205 ILE A CA 1
ATOM 1578 C C . ILE A 1 205 ? -14.083 10.277 -22.681 1.00 90.25 205 ILE A C 1
ATOM 1580 O O . ILE A 1 205 ? -14.747 9.303 -23.019 1.00 90.25 205 ILE A O 1
ATOM 1584 N N . ALA A 1 206 ? -12.756 10.215 -22.529 1.00 89.06 206 ALA A N 1
ATOM 1585 C CA . ALA A 1 206 ? -11.980 8.999 -22.780 1.00 89.06 206 ALA A CA 1
ATOM 1586 C C . ALA A 1 206 ? -11.978 8.034 -21.583 1.00 89.06 206 ALA A C 1
ATOM 1588 O O . ALA A 1 206 ? -11.431 6.940 -21.669 1.00 89.06 206 ALA A O 1
ATOM 1589 N N . THR A 1 207 ? -12.569 8.437 -20.458 1.00 88.12 207 THR A N 1
ATOM 1590 C CA . THR A 1 207 ? -12.522 7.677 -19.208 1.00 88.12 207 THR A CA 1
ATOM 1591 C C . THR A 1 207 ? -13.585 6.585 -19.134 1.00 88.12 207 THR A C 1
ATOM 1593 O O . THR A 1 207 ? -14.712 6.735 -19.615 1.00 88.12 207 THR A O 1
ATOM 1596 N N . ILE A 1 208 ? -13.274 5.481 -18.461 1.00 86.12 208 ILE A N 1
ATOM 1597 C CA . ILE A 1 208 ? -14.262 4.440 -18.165 1.00 86.12 208 ILE A CA 1
ATOM 1598 C C . ILE A 1 208 ? -15.296 4.923 -17.154 1.00 86.12 208 ILE A C 1
ATOM 1600 O O . ILE A 1 208 ? -16.461 4.538 -17.278 1.00 86.12 208 ILE A O 1
ATOM 1604 N N . GLN A 1 209 ? -14.934 5.807 -16.223 1.00 87.56 209 GLN A N 1
ATOM 1605 C CA . GLN A 1 209 ? -15.874 6.337 -15.238 1.00 87.56 209 GLN A CA 1
ATOM 1606 C C . GLN A 1 209 ? -17.074 7.059 -15.871 1.00 87.56 209 GLN A C 1
ATOM 1608 O O . GLN A 1 209 ? -18.177 7.027 -15.329 1.00 87.56 209 GLN A O 1
ATOM 1613 N N . THR A 1 210 ? -16.886 7.660 -17.052 1.00 91.75 210 THR A N 1
ATOM 1614 C CA . THR A 1 210 ? -17.950 8.343 -17.808 1.00 91.75 210 THR A CA 1
ATOM 1615 C C . THR A 1 210 ? -18.736 7.416 -18.740 1.00 91.75 210 THR A C 1
ATOM 1617 O O . THR A 1 210 ? -19.670 7.851 -19.417 1.00 91.75 210 THR A O 1
ATOM 1620 N N . SER A 1 211 ? -18.408 6.119 -18.774 1.00 88.94 211 SER A N 1
ATOM 1621 C CA . SER A 1 211 ? -19.136 5.145 -19.585 1.00 88.94 211 SER A CA 1
ATOM 1622 C C . SER A 1 211 ? -20.567 4.939 -19.100 1.00 88.94 211 SER A C 1
ATOM 1624 O O . SER A 1 211 ? -20.829 4.772 -17.908 1.00 88.94 211 SER A O 1
ATOM 1626 N N . GLN A 1 212 ? -21.486 4.833 -20.063 1.00 84.75 212 GLN A N 1
ATOM 1627 C CA . GLN A 1 212 ? -22.890 4.522 -19.801 1.00 84.75 212 GLN A CA 1
ATOM 1628 C C . GLN A 1 212 ? -23.042 3.286 -18.900 1.00 84.75 212 GLN A C 1
ATOM 1630 O O . GLN A 1 212 ? -22.433 2.242 -19.149 1.00 84.75 212 GLN A O 1
ATOM 1635 N N . GLY A 1 213 ? -23.874 3.425 -17.866 1.00 82.44 213 GLY A N 1
ATOM 1636 C CA . GLY A 1 213 ? -24.196 2.372 -16.904 1.00 82.44 213 GLY A CA 1
ATOM 1637 C C . GLY A 1 213 ? -23.284 2.327 -15.676 1.00 82.44 213 GLY A C 1
ATOM 1638 O O . GLY A 1 213 ? -23.671 1.702 -14.688 1.00 82.44 213 GLY A O 1
ATOM 1639 N N . LEU A 1 214 ? -22.119 2.996 -15.683 1.00 88.62 214 LEU A N 1
ATOM 1640 C CA . LEU A 1 214 ? -21.268 3.026 -14.493 1.00 88.62 214 LEU A CA 1
ATOM 1641 C C . LEU A 1 214 ? -21.819 3.974 -13.427 1.00 88.62 214 LEU A C 1
ATOM 1643 O O . LEU A 1 214 ? -22.230 3.479 -12.389 1.00 88.62 214 LEU A O 1
ATOM 1647 N N . ALA A 1 215 ? -21.889 5.281 -13.683 1.00 94.56 215 ALA A N 1
ATOM 1648 C CA . ALA A 1 215 ? -22.676 6.210 -12.868 1.00 94.56 215 ALA A CA 1
ATOM 1649 C C . ALA A 1 215 ? -24.125 6.272 -13.378 1.00 94.56 215 ALA A C 1
ATOM 1651 O O . ALA A 1 215 ? -24.386 5.980 -14.548 1.00 94.56 215 ALA A O 1
ATOM 1652 N N . ASP A 1 216 ? -25.065 6.672 -12.522 1.00 97.25 216 ASP A N 1
ATOM 1653 C CA . ASP A 1 216 ? -26.477 6.805 -12.909 1.00 97.25 216 ASP A CA 1
ATOM 1654 C C . ASP A 1 216 ? -26.718 8.085 -13.718 1.00 97.25 216 ASP A C 1
ATOM 1656 O O . ASP A 1 216 ? -27.539 8.108 -14.637 1.00 97.25 216 ASP A O 1
ATOM 1660 N N . LYS A 1 217 ? -25.945 9.143 -13.440 1.00 97.38 217 LYS A N 1
ATOM 1661 C CA . LYS A 1 217 ? -25.911 10.361 -14.254 1.00 97.38 217 LYS A CA 1
ATOM 1662 C C . LYS A 1 217 ? -24.496 10.911 -14.392 1.00 97.38 217 LYS A C 1
ATOM 1664 O O . LYS A 1 217 ? -23.779 11.029 -13.405 1.00 97.38 217 LYS A O 1
ATOM 1669 N N . VAL A 1 218 ? -24.120 11.304 -15.609 1.00 97.56 218 VAL A N 1
ATOM 1670 C CA . VAL A 1 218 ? -22.802 11.877 -15.920 1.00 97.56 218 VAL A CA 1
ATOM 1671 C C . VAL A 1 218 ? -22.962 13.287 -16.480 1.00 97.56 218 VAL A C 1
ATOM 1673 O O . VAL A 1 218 ? -23.773 13.521 -17.375 1.00 97.56 218 VAL A O 1
ATOM 1676 N N . TYR A 1 219 ? -22.160 14.216 -15.968 1.00 97.56 219 TYR A N 1
ATOM 1677 C CA . TYR A 1 219 ? -22.017 15.578 -16.461 1.00 97.56 219 TYR A CA 1
ATOM 1678 C C . TYR A 1 219 ? -20.626 15.776 -17.063 1.00 97.56 219 TYR A C 1
ATOM 1680 O O . TYR A 1 219 ? -19.622 15.803 -16.349 1.00 97.56 219 TYR A O 1
ATOM 1688 N N . PHE A 1 220 ? -20.580 15.997 -18.376 1.00 96.81 220 PHE A N 1
ATOM 1689 C CA . PHE A 1 220 ? -19.370 16.415 -19.087 1.00 96.81 220 PHE A CA 1
ATOM 1690 C C . PHE A 1 220 ? -19.166 17.928 -18.942 1.00 96.81 220 PHE A C 1
ATOM 1692 O O . PHE A 1 220 ? -19.295 18.691 -19.896 1.00 96.81 220 PHE A O 1
ATOM 1699 N N . LEU A 1 221 ? -18.918 18.369 -17.709 1.00 96.44 221 LEU A N 1
ATOM 1700 C CA . LEU A 1 221 ? -18.694 19.769 -17.349 1.00 96.44 221 LEU A CA 1
ATOM 1701 C C . LEU A 1 221 ? -17.312 19.933 -16.713 1.00 96.44 221 LEU A C 1
ATOM 1703 O O . LEU A 1 221 ? -16.824 18.982 -16.107 1.00 96.44 221 LEU A O 1
ATOM 1707 N N . PRO A 1 222 ? -16.686 21.120 -16.798 1.00 95.19 222 PRO A N 1
ATOM 1708 C CA . PRO A 1 222 ? -15.455 21.397 -16.065 1.00 95.19 222 PRO A CA 1
ATOM 1709 C C . PRO A 1 222 ? -15.614 21.137 -14.560 1.00 95.19 222 PRO A C 1
ATOM 1711 O O . PRO A 1 222 ? -16.614 21.531 -13.959 1.00 95.19 222 PRO A O 1
ATOM 1714 N N . VAL A 1 223 ? -14.611 20.509 -13.943 1.00 95.56 223 VAL A N 1
ATOM 1715 C CA . VAL A 1 223 ? -14.575 20.271 -12.491 1.00 95.56 223 VAL A CA 1
ATOM 1716 C C . VAL A 1 223 ? -14.043 21.533 -11.806 1.00 95.56 223 VAL A C 1
ATOM 1718 O O . VAL A 1 223 ? -12.858 21.648 -11.513 1.00 95.56 223 VAL A O 1
ATOM 1721 N N . ASN A 1 224 ? -14.911 22.528 -11.628 1.00 95.75 224 ASN A N 1
ATOM 1722 C CA . ASN A 1 224 ? -14.619 23.755 -10.882 1.00 95.75 224 ASN A CA 1
ATOM 1723 C C . ASN A 1 224 ? -15.812 24.156 -9.999 1.00 95.75 224 ASN A C 1
ATOM 1725 O O . ASN A 1 224 ? -16.927 23.665 -10.200 1.00 95.75 224 ASN A O 1
ATOM 1729 N N . ALA A 1 225 ? -15.585 25.053 -9.035 1.00 96.94 225 ALA A N 1
ATOM 1730 C CA . ALA A 1 225 ? -16.599 25.458 -8.063 1.00 96.94 225 ALA A CA 1
ATOM 1731 C C . ALA A 1 225 ? -17.902 25.951 -8.717 1.00 96.94 225 ALA A C 1
ATOM 1733 O O . ALA A 1 225 ? -18.990 25.598 -8.266 1.00 96.94 225 ALA A O 1
ATOM 1734 N N . ASP A 1 226 ? -17.824 26.692 -9.824 1.00 97.38 226 ASP A N 1
ATOM 1735 C CA . ASP A 1 226 ? -19.002 27.257 -10.487 1.00 97.38 226 ASP A CA 1
ATOM 1736 C C . ASP A 1 226 ? -19.916 26.205 -11.109 1.00 97.38 226 ASP A C 1
ATOM 1738 O O . ASP A 1 226 ? -21.136 26.248 -10.916 1.00 97.38 226 ASP A O 1
ATOM 1742 N N . PHE A 1 227 ? -19.352 25.255 -11.857 1.00 97.75 227 PHE A N 1
ATOM 1743 C CA . PHE A 1 227 ? -20.140 24.179 -12.454 1.00 97.75 227 PHE A CA 1
ATOM 1744 C C . PHE A 1 227 ? -20.613 23.180 -11.404 1.00 97.75 227 PHE A C 1
ATOM 1746 O O . PHE A 1 227 ? -21.770 22.762 -11.454 1.00 97.75 227 PHE A O 1
ATOM 1753 N N . VAL A 1 228 ? -19.777 22.859 -10.415 1.00 98.06 228 VAL A N 1
ATOM 1754 C CA . VAL A 1 228 ? -20.155 21.961 -9.318 1.00 98.06 228 VAL A CA 1
ATOM 1755 C C . VAL A 1 228 ? -21.307 22.559 -8.509 1.00 98.06 228 VAL A C 1
ATOM 1757 O O . VAL A 1 228 ? -22.310 21.881 -8.299 1.00 98.06 228 VAL A O 1
ATOM 1760 N N . ARG A 1 229 ? -21.263 23.856 -8.180 1.00 98.12 229 ARG A N 1
ATOM 1761 C CA . ARG A 1 229 ? -22.364 24.571 -7.514 1.00 98.12 229 ARG A CA 1
ATOM 1762 C C . ARG A 1 229 ? -23.665 24.521 -8.319 1.00 98.12 229 ARG A C 1
ATOM 1764 O O . ARG A 1 229 ? -24.738 24.326 -7.750 1.00 98.12 229 ARG A O 1
ATOM 1771 N N . LYS A 1 230 ? -23.599 24.678 -9.647 1.00 98.12 230 LYS A N 1
ATOM 1772 C CA . LYS A 1 230 ? -24.777 24.561 -10.530 1.00 98.12 230 LYS A CA 1
ATOM 1773 C C . LYS A 1 230 ? -25.355 23.145 -10.519 1.00 98.12 230 LYS A C 1
ATOM 1775 O O . LYS A 1 230 ? -26.572 22.996 -10.426 1.00 98.12 230 LYS A O 1
ATOM 1780 N N . VAL A 1 231 ? -24.503 22.120 -10.578 1.00 98.31 231 VAL A N 1
ATOM 1781 C CA . VAL A 1 231 ? -24.941 20.718 -10.516 1.00 98.31 231 VAL A CA 1
ATOM 1782 C C . VAL A 1 231 ? -25.541 20.396 -9.151 1.00 98.31 231 VAL A C 1
ATOM 1784 O O . VAL A 1 231 ? -26.606 19.795 -9.114 1.00 98.31 231 VAL A O 1
ATOM 1787 N N . ILE A 1 232 ? -24.949 20.861 -8.047 1.00 98.44 232 ILE A N 1
ATOM 1788 C CA . ILE A 1 232 ? -25.515 20.700 -6.699 1.00 98.44 232 ILE A CA 1
ATOM 1789 C C . ILE A 1 232 ? -26.927 21.294 -6.625 1.00 98.44 232 ILE A C 1
ATOM 1791 O O . ILE A 1 232 ? -27.854 20.615 -6.194 1.00 98.44 232 ILE A O 1
ATOM 1795 N N . LYS A 1 233 ? -27.129 22.522 -7.119 1.00 97.75 233 LYS A N 1
ATOM 1796 C CA . LYS A 1 233 ? -28.454 23.169 -7.125 1.00 97.75 233 LYS A CA 1
ATOM 1797 C C . LYS A 1 233 ? -29.490 22.412 -7.965 1.00 97.75 233 LYS A C 1
ATOM 1799 O O . LYS A 1 233 ? -30.665 22.386 -7.599 1.00 97.75 233 LYS A O 1
ATOM 1804 N N . GLN A 1 234 ? -29.065 21.809 -9.075 1.00 97.88 234 GLN A N 1
ATOM 1805 C CA . GLN A 1 234 ? -29.937 21.062 -9.982 1.00 97.88 234 GLN A CA 1
ATOM 1806 C C . GLN A 1 234 ? -30.265 19.656 -9.463 1.00 97.88 234 GLN A C 1
ATOM 1808 O O . GLN A 1 234 ? -31.418 19.233 -9.504 1.00 97.88 234 GLN A O 1
ATOM 1813 N N . GLU A 1 235 ? -29.251 18.918 -9.015 1.00 98.06 235 GLU A N 1
ATOM 1814 C CA . GLU A 1 235 ? -29.367 17.513 -8.624 1.00 98.06 235 GLU A CA 1
ATOM 1815 C C . GLU A 1 235 ? -29.766 17.321 -7.167 1.00 98.06 235 GLU A C 1
ATOM 1817 O O . GLU A 1 235 ? -30.326 16.270 -6.848 1.00 98.06 235 GLU A O 1
ATOM 1822 N N . LYS A 1 236 ? -29.498 18.316 -6.313 1.00 97.75 236 LYS A N 1
ATOM 1823 C CA . LYS A 1 236 ? -29.712 18.281 -4.861 1.00 97.75 236 LYS A CA 1
ATOM 1824 C C . LYS A 1 236 ? -29.181 16.977 -4.237 1.00 97.75 236 LYS A C 1
ATOM 1826 O O . LYS A 1 236 ? -29.975 16.208 -3.697 1.00 97.75 236 LYS A O 1
ATOM 1831 N N . PRO A 1 237 ? -27.883 16.654 -4.408 1.00 98.31 237 PRO A N 1
ATOM 1832 C CA . PRO A 1 237 ? -27.297 15.478 -3.774 1.00 98.31 237 PRO A CA 1
ATOM 1833 C C . PRO A 1 237 ? -27.287 15.653 -2.251 1.00 98.31 237 PRO A C 1
ATOM 1835 O O . PRO A 1 237 ? -27.087 16.761 -1.768 1.00 98.31 237 PRO A O 1
ATOM 1838 N N . ASP A 1 238 ? -27.447 14.562 -1.506 1.00 98.38 238 ASP A N 1
ATOM 1839 C CA . ASP A 1 238 ? -27.350 14.596 -0.041 1.00 98.38 238 ASP A CA 1
ATOM 1840 C C . ASP A 1 238 ? -25.886 14.731 0.403 1.00 98.38 238 ASP A C 1
ATOM 1842 O O . ASP A 1 238 ? -25.584 15.267 1.471 1.00 98.38 238 ASP A O 1
ATOM 1846 N N . ALA A 1 239 ? -24.960 14.215 -0.413 1.00 98.50 239 ALA A N 1
ATOM 1847 C CA . ALA A 1 239 ? -23.546 14.202 -0.082 1.00 98.50 239 ALA A CA 1
ATOM 1848 C C . ALA A 1 239 ? -22.614 14.245 -1.310 1.00 98.50 239 ALA A C 1
ATOM 1850 O O . ALA A 1 239 ? -23.043 14.028 -2.447 1.00 98.50 239 ALA A O 1
ATOM 1851 N N . ILE A 1 240 ? -21.331 14.536 -1.081 1.00 98.62 240 ILE A N 1
ATOM 1852 C CA . ILE A 1 240 ? -20.300 14.702 -2.114 1.00 98.62 240 ILE A CA 1
ATOM 1853 C C . ILE A 1 240 ? -18.967 14.054 -1.715 1.00 98.62 240 ILE A C 1
ATOM 1855 O O . ILE A 1 240 ? -18.547 14.141 -0.562 1.00 98.62 240 ILE A O 1
ATOM 1859 N N . TYR A 1 241 ? -18.275 13.457 -2.688 1.00 98.19 241 TYR A N 1
ATOM 1860 C CA . TYR A 1 241 ? -16.873 13.052 -2.577 1.00 98.19 241 TYR A CA 1
ATOM 1861 C C . TYR A 1 241 ? -15.946 14.008 -3.332 1.00 98.19 241 TYR A C 1
ATOM 1863 O O . TYR A 1 241 ? -16.076 14.177 -4.547 1.00 98.19 241 TYR A O 1
ATOM 1871 N N . CYS A 1 242 ? -14.946 14.540 -2.623 1.00 96.12 242 CYS A N 1
ATOM 1872 C CA . CYS A 1 242 ? -13.906 15.413 -3.185 1.00 96.12 242 CYS A CA 1
ATOM 1873 C C . CYS A 1 242 ? -12.525 14.733 -3.287 1.00 96.12 242 CYS A C 1
ATOM 1875 O O . CYS A 1 242 ? -11.645 15.237 -3.974 1.00 96.12 242 CYS A O 1
ATOM 1877 N N . THR A 1 243 ? -12.326 13.577 -2.645 1.00 93.75 243 THR A N 1
ATOM 1878 C CA . THR A 1 243 ? -11.010 12.927 -2.456 1.00 93.75 243 THR A CA 1
ATOM 1879 C C . THR A 1 243 ? -10.648 11.881 -3.521 1.00 93.75 243 THR A C 1
ATOM 1881 O O . THR A 1 243 ? -9.609 11.232 -3.423 1.00 93.75 243 THR A O 1
ATOM 1884 N N . PHE A 1 244 ? -11.478 11.712 -4.557 1.00 94.38 244 PHE A N 1
ATOM 1885 C CA . PHE A 1 244 ? -11.290 10.695 -5.606 1.00 94.38 244 PHE A CA 1
ATOM 1886 C C . PHE A 1 244 ? -10.834 11.260 -6.958 1.00 94.38 244 PHE A C 1
ATOM 1888 O O . PHE A 1 244 ? -10.412 10.493 -7.817 1.00 94.38 244 PHE A O 1
ATOM 1895 N N . GLY A 1 245 ? -10.891 12.580 -7.152 1.00 89.81 245 GLY A N 1
ATOM 1896 C CA . GLY A 1 245 ? -10.600 13.249 -8.426 1.00 89.81 245 GLY A CA 1
ATOM 1897 C C . GLY A 1 245 ? -9.295 14.050 -8.435 1.00 89.81 245 GLY A C 1
ATOM 1898 O O . GLY A 1 245 ? -9.212 15.074 -9.110 1.00 89.81 245 GLY A O 1
ATOM 1899 N N . GLY A 1 246 ? -8.292 13.630 -7.663 1.00 87.38 246 GLY A N 1
ATOM 1900 C CA . GLY A 1 246 ? -6.995 14.308 -7.591 1.00 87.38 246 GLY A CA 1
ATOM 1901 C C . GLY A 1 246 ? -7.083 15.746 -7.075 1.00 87.38 246 GLY A C 1
ATOM 1902 O O . GLY A 1 246 ? -8.024 16.111 -6.365 1.00 87.38 246 GLY A O 1
ATOM 1903 N N . GLN A 1 247 ? -6.107 16.575 -7.451 1.00 83.44 247 GLN A N 1
ATOM 1904 C CA . GLN A 1 247 ? -6.013 17.949 -6.953 1.00 83.44 247 GLN A CA 1
ATOM 1905 C C . GLN A 1 247 ? -7.187 18.812 -7.418 1.00 83.44 247 GLN A C 1
ATOM 1907 O O . GLN A 1 247 ? -7.661 19.682 -6.692 1.00 83.44 247 GLN A O 1
ATOM 1912 N N . THR A 1 248 ? -7.693 18.554 -8.625 1.00 88.50 248 THR A N 1
ATOM 1913 C CA . THR A 1 248 ? -8.818 19.303 -9.194 1.00 88.50 248 THR A CA 1
ATOM 1914 C C . THR A 1 248 ? -10.082 19.164 -8.346 1.00 88.50 248 THR A C 1
ATOM 1916 O O . THR A 1 248 ? -10.720 20.169 -8.037 1.00 88.50 248 THR A O 1
ATOM 1919 N N . ALA A 1 249 ? -10.431 17.943 -7.931 1.00 93.19 249 ALA A N 1
ATOM 1920 C CA . ALA A 1 249 ? -11.594 17.714 -7.076 1.00 93.19 249 ALA A CA 1
ATOM 1921 C C . ALA A 1 249 ? -11.394 18.257 -5.652 1.00 93.19 249 ALA A C 1
ATOM 1923 O O . ALA A 1 249 ? -12.320 18.851 -5.094 1.00 93.19 249 ALA A O 1
ATOM 1924 N N . LEU A 1 250 ? -10.187 18.121 -5.089 1.00 90.44 250 LEU A N 1
ATOM 1925 C CA . LEU A 1 250 ? -9.866 18.693 -3.779 1.00 90.44 250 LEU A CA 1
ATOM 1926 C C . LEU A 1 250 ? -10.015 20.212 -3.767 1.00 90.44 250 LEU A C 1
ATOM 1928 O O . LEU A 1 250 ? -10.654 20.753 -2.868 1.00 90.44 250 LEU A O 1
ATOM 1932 N N . GLN A 1 251 ? -9.501 20.898 -4.791 1.00 89.25 251 GLN A N 1
ATOM 1933 C CA . GLN A 1 251 ? -9.571 22.355 -4.869 1.00 89.25 251 GLN A CA 1
ATOM 1934 C C . GLN A 1 251 ? -11.016 22.861 -4.912 1.00 89.25 251 GLN A C 1
ATOM 1936 O O . GLN A 1 251 ? -11.326 23.889 -4.312 1.00 89.25 251 GLN A O 1
ATOM 1941 N N . VAL A 1 252 ? -11.918 22.132 -5.578 1.00 95.69 252 VAL A N 1
ATOM 1942 C CA . VAL A 1 252 ? -13.356 22.427 -5.524 1.00 95.69 252 VAL A CA 1
ATOM 1943 C C . VAL A 1 252 ? -13.889 22.281 -4.101 1.00 95.69 252 VAL A C 1
ATOM 1945 O O . VAL A 1 252 ? -14.626 23.151 -3.644 1.00 95.69 252 VAL A O 1
ATOM 1948 N N . GLY A 1 253 ? -13.510 21.207 -3.404 1.00 95.62 253 GLY A N 1
ATOM 1949 C CA . GLY A 1 253 ? -13.865 20.996 -2.002 1.00 95.62 253 GLY A CA 1
ATOM 1950 C C . GLY A 1 253 ? -13.425 22.154 -1.107 1.00 95.62 253 GLY A C 1
ATOM 1951 O O . GLY A 1 253 ? -14.227 22.654 -0.326 1.00 95.62 253 GLY A O 1
ATOM 1952 N N . ILE A 1 254 ? -12.191 22.632 -1.277 1.00 94.00 254 ILE A N 1
ATOM 1953 C CA . ILE A 1 254 ? -11.641 23.772 -0.530 1.00 94.00 254 ILE A CA 1
ATOM 1954 C C . ILE A 1 254 ? -12.405 25.063 -0.858 1.00 94.00 254 ILE A C 1
ATOM 1956 O O . ILE A 1 254 ? -12.816 25.781 0.047 1.00 94.00 254 ILE A O 1
ATOM 1960 N N . GLN A 1 255 ? -12.647 25.346 -2.142 1.00 96.44 255 GLN A N 1
ATOM 1961 C CA . GLN A 1 255 ? -13.343 26.563 -2.583 1.00 96.44 255 GLN A CA 1
ATOM 1962 C C . GLN A 1 255 ? -14.808 26.628 -2.137 1.00 96.44 255 GLN A C 1
ATOM 1964 O O . GLN A 1 255 ? -15.327 27.721 -1.941 1.00 96.44 255 GLN A O 1
ATOM 1969 N N . LEU A 1 256 ? -15.480 25.480 -2.015 1.00 97.06 256 LEU A N 1
ATOM 1970 C CA . LEU A 1 256 ? -16.893 25.389 -1.630 1.00 97.06 256 LEU A CA 1
ATOM 1971 C C . LEU A 1 256 ? -17.103 25.039 -0.152 1.00 97.06 256 LEU A C 1
ATOM 1973 O O . LEU A 1 256 ? -18.252 24.855 0.254 1.00 97.06 256 LEU A O 1
ATOM 1977 N N . LYS A 1 257 ? -16.030 24.947 0.647 1.00 95.44 257 LYS A N 1
ATOM 1978 C CA . LYS A 1 257 ? -16.063 24.493 2.044 1.00 95.44 257 LYS A CA 1
ATOM 1979 C C . LYS A 1 257 ? -17.194 25.146 2.845 1.00 95.44 257 LYS A C 1
ATOM 1981 O O . LYS A 1 257 ? -18.016 24.438 3.421 1.00 95.44 257 LYS A O 1
ATOM 1986 N N . ASP A 1 258 ? -17.261 26.474 2.814 1.00 95.69 258 ASP A N 1
ATOM 1987 C CA . ASP A 1 258 ? -18.215 27.261 3.606 1.00 95.69 258 ASP A CA 1
ATOM 1988 C C . ASP A 1 258 ? -19.610 27.352 2.953 1.00 95.69 258 ASP A C 1
ATOM 1990 O O . ASP A 1 258 ? -20.555 27.874 3.540 1.00 95.69 258 ASP A O 1
ATOM 1994 N N . GLU A 1 259 ? -19.770 26.832 1.731 1.00 96.75 259 GLU A N 1
ATOM 1995 C CA . GLU A 1 259 ? -21.043 26.820 1.006 1.00 96.75 259 GLU A CA 1
ATOM 1996 C C . GLU A 1 259 ? -21.799 25.492 1.158 1.00 96.75 259 GLU A C 1
ATOM 1998 O O . GLU A 1 259 ? -23.026 25.488 1.036 1.00 96.75 259 GLU A O 1
ATOM 2003 N N . PHE A 1 260 ? -21.112 24.373 1.423 1.00 96.62 260 PHE A N 1
ATOM 2004 C CA . PHE A 1 260 ? -21.714 23.031 1.425 1.00 96.62 260 PHE A CA 1
ATOM 2005 C C . PHE A 1 260 ? -22.933 22.901 2.346 1.00 96.62 260 PHE A C 1
ATOM 2007 O O . PHE A 1 260 ? -23.957 22.362 1.920 1.00 96.62 260 PHE A O 1
ATOM 2014 N N . GLU A 1 261 ? -22.866 23.455 3.560 1.00 94.69 261 GLU A N 1
ATOM 2015 C CA . GLU A 1 261 ? -23.984 23.441 4.511 1.00 94.69 261 GLU A CA 1
ATOM 2016 C C . GLU A 1 261 ? -25.196 24.211 3.970 1.00 94.69 261 GLU A C 1
ATOM 2018 O O . GLU A 1 261 ? -26.309 23.685 3.942 1.00 94.69 261 GLU A O 1
ATOM 2023 N N . SER A 1 262 ? -24.979 25.420 3.438 1.00 96.12 262 SER A N 1
ATOM 2024 C CA . SER A 1 262 ? -26.045 26.235 2.833 1.00 96.12 262 SER A CA 1
ATOM 2025 C C . SER A 1 262 ? -26.662 25.589 1.586 1.00 96.12 262 SER A C 1
ATOM 2027 O O . SER A 1 262 ? -27.819 25.842 1.244 1.00 96.12 262 SER A O 1
ATOM 2029 N N . LEU A 1 263 ? -25.890 24.736 0.907 1.00 96.69 263 LEU A N 1
ATOM 2030 C CA . LEU A 1 263 ? -26.323 23.949 -0.241 1.00 96.69 263 LEU A CA 1
ATOM 2031 C C . LEU A 1 263 ? -26.993 22.624 0.163 1.00 96.69 263 LEU A C 1
ATOM 2033 O O . LEU A 1 263 ? -27.529 21.942 -0.711 1.00 96.69 263 LEU A O 1
ATOM 2037 N N . GLY A 1 264 ? -26.989 22.272 1.453 1.00 96.06 264 GLY A N 1
ATOM 2038 C CA . GLY A 1 264 ? -27.572 21.039 1.982 1.00 96.06 264 GLY A CA 1
ATOM 2039 C C . GLY A 1 264 ? -26.794 19.773 1.616 1.00 96.06 264 GLY A C 1
ATOM 2040 O O . GLY A 1 264 ? -27.399 18.709 1.529 1.00 96.06 264 GLY A O 1
ATOM 2041 N N . VAL A 1 265 ? -25.483 19.878 1.370 1.00 97.69 265 VAL A N 1
ATOM 2042 C CA . VAL A 1 265 ? -24.634 18.760 0.929 1.00 97.69 265 VAL A CA 1
ATOM 2043 C C . VAL A 1 265 ? -23.597 18.428 1.996 1.00 97.69 265 VAL A C 1
ATOM 2045 O O . VAL A 1 265 ? -22.839 19.294 2.420 1.00 97.69 265 VAL A O 1
ATOM 2048 N N . LYS A 1 266 ? -23.503 17.156 2.393 1.00 97.62 266 LYS A N 1
ATOM 2049 C CA . LYS A 1 266 ? -22.461 16.675 3.311 1.00 97.62 266 LYS A CA 1
ATOM 2050 C C . LYS A 1 266 ? -21.213 16.202 2.558 1.00 97.62 266 LYS A C 1
ATOM 2052 O O . LYS A 1 266 ? -21.321 15.452 1.594 1.00 97.62 266 LYS A O 1
ATOM 2057 N N . VAL A 1 267 ? -20.018 16.568 3.015 1.00 97.88 267 VAL A N 1
ATOM 2058 C CA . VAL A 1 267 ? -18.770 15.972 2.504 1.00 97.88 267 VAL A CA 1
ATOM 2059 C C . VAL A 1 267 ? -18.582 14.582 3.123 1.00 97.88 267 VAL A C 1
ATOM 2061 O O . VAL A 1 267 ? -18.699 14.429 4.339 1.00 97.88 267 VAL A O 1
ATOM 2064 N N . LEU A 1 268 ? -18.335 13.567 2.291 1.00 98.19 268 LEU A N 1
ATOM 2065 C CA . LEU A 1 268 ? -18.074 12.188 2.720 1.00 98.19 268 LEU A CA 1
ATOM 2066 C C . LEU A 1 268 ? -16.570 11.909 2.821 1.00 98.19 268 LEU A C 1
ATOM 2068 O O . LEU A 1 268 ? -15.791 12.364 1.981 1.00 98.19 268 LEU A O 1
ATOM 2072 N N . GLY A 1 269 ? -16.182 11.083 3.796 1.00 97.06 269 GLY A N 1
ATOM 2073 C CA . GLY A 1 269 ? -14.782 10.746 4.066 1.00 97.06 269 GLY A CA 1
ATOM 2074 C C . GLY A 1 269 ? -14.041 11.860 4.801 1.00 97.06 269 GLY A C 1
ATOM 2075 O O . GLY A 1 269 ? -14.602 12.505 5.687 1.00 97.06 269 GLY A O 1
ATOM 2076 N N . THR A 1 270 ? -12.772 12.058 4.451 1.00 97.19 270 THR A N 1
ATOM 2077 C CA . THR A 1 270 ? -11.889 13.031 5.097 1.00 97.19 270 THR A CA 1
ATOM 2078 C C . THR A 1 270 ? -12.477 14.449 5.068 1.00 97.19 270 THR A C 1
ATOM 2080 O O . THR A 1 270 ? -12.822 14.942 3.988 1.00 97.19 270 THR A O 1
ATOM 2083 N N . PRO A 1 271 ? -12.566 15.136 6.224 1.00 96.38 271 PRO A N 1
ATOM 2084 C CA . PRO A 1 271 ? -13.015 16.524 6.289 1.00 96.38 271 PRO A CA 1
ATOM 2085 C C . PRO A 1 271 ? -12.158 17.466 5.434 1.00 96.38 271 PRO A C 1
ATOM 2087 O O . PRO A 1 271 ? -10.941 17.306 5.344 1.00 96.38 271 PRO A O 1
ATOM 2090 N N . ILE A 1 272 ? -12.773 18.504 4.857 1.00 96.19 272 ILE A N 1
ATOM 2091 C CA . ILE A 1 272 ? -12.043 19.503 4.054 1.00 96.19 272 ILE A CA 1
ATOM 2092 C C . ILE A 1 272 ? -11.005 20.256 4.897 1.00 96.19 272 ILE A C 1
ATOM 2094 O O . ILE A 1 272 ? -9.949 20.599 4.381 1.00 96.19 272 ILE A O 1
ATOM 2098 N N . ASP A 1 273 ? -11.255 20.455 6.192 1.00 95.81 273 ASP A N 1
ATOM 2099 C CA . ASP A 1 273 ? -10.262 21.036 7.104 1.00 95.81 273 ASP A CA 1
ATOM 2100 C C . ASP A 1 273 ? -8.991 20.197 7.194 1.00 95.81 273 ASP A C 1
ATOM 2102 O O . ASP A 1 273 ? -7.899 20.737 7.049 1.00 95.81 273 ASP A O 1
ATOM 2106 N N . THR A 1 274 ? -9.127 18.876 7.332 1.00 95.50 274 THR A N 1
ATOM 2107 C CA . THR A 1 274 ? -7.987 17.955 7.308 1.00 95.50 274 THR A CA 1
ATOM 2108 C C . THR A 1 274 ? -7.226 18.063 5.988 1.00 95.50 274 THR A C 1
ATOM 2110 O O . THR A 1 274 ? -6.002 18.131 6.005 1.00 95.50 274 THR A O 1
ATOM 2113 N N . VAL A 1 275 ? -7.934 18.142 4.854 1.00 91.00 275 VAL A N 1
ATOM 2114 C CA . VAL A 1 275 ? -7.306 18.339 3.535 1.00 91.00 275 VAL A CA 1
ATOM 2115 C C . VAL A 1 275 ? -6.497 19.639 3.501 1.00 91.00 275 VAL A C 1
ATOM 2117 O O . VAL A 1 275 ? -5.342 19.620 3.085 1.00 91.00 275 VAL A O 1
ATOM 2120 N N . ILE A 1 276 ? -7.072 20.755 3.961 1.00 89.44 276 ILE A N 1
ATOM 2121 C CA . ILE A 1 276 ? -6.386 22.056 4.011 1.00 89.44 276 ILE A CA 1
ATOM 2122 C C . ILE A 1 276 ? -5.135 21.964 4.889 1.00 89.44 276 ILE A C 1
ATOM 2124 O O . ILE A 1 276 ? -4.070 22.408 4.470 1.00 89.44 276 ILE A O 1
ATOM 2128 N N . THR A 1 277 ? -5.240 21.349 6.071 1.00 91.56 277 THR A N 1
ATOM 2129 C CA . THR A 1 277 ? -4.098 21.149 6.973 1.00 91.56 277 THR A CA 1
ATOM 2130 C C . THR A 1 277 ? -2.984 20.337 6.323 1.00 91.56 277 THR A C 1
ATOM 2132 O O . THR A 1 277 ? -1.825 20.644 6.557 1.00 91.56 277 THR A O 1
ATOM 2135 N N . THR A 1 278 ? -3.302 19.318 5.519 1.00 86.81 278 THR A N 1
ATOM 2136 C CA . THR A 1 278 ? -2.280 18.486 4.862 1.00 86.81 278 THR A CA 1
ATOM 2137 C C . THR A 1 278 ? -1.670 19.110 3.606 1.00 86.81 278 THR A C 1
ATOM 2139 O O . THR A 1 278 ? -0.534 18.794 3.270 1.00 86.81 278 THR A O 1
ATOM 2142 N N . GLU A 1 279 ? -2.396 19.990 2.914 1.00 79.00 279 GLU A N 1
ATOM 2143 C CA . GLU A 1 279 ? -1.912 20.669 1.700 1.00 79.00 279 GLU A CA 1
ATOM 2144 C C . GLU A 1 279 ? -1.092 21.933 2.023 1.00 79.00 279 GLU A C 1
ATOM 2146 O O . GLU A 1 279 ? -0.202 22.317 1.260 1.00 79.00 279 GLU A O 1
ATOM 2151 N N . ASP A 1 280 ? -1.366 22.582 3.157 1.00 80.88 280 ASP A N 1
ATOM 2152 C CA . ASP A 1 280 ? -0.606 23.735 3.636 1.00 80.88 280 ASP A CA 1
ATOM 2153 C C . ASP A 1 280 ? 0.574 23.289 4.515 1.00 80.88 280 ASP A C 1
ATOM 2155 O O . ASP A 1 280 ? 0.398 22.726 5.596 1.00 80.88 280 ASP A O 1
ATOM 2159 N N . ARG A 1 281 ? 1.802 23.571 4.064 1.00 77.12 281 ARG A N 1
ATOM 2160 C CA . ARG A 1 281 ? 3.030 23.135 4.750 1.00 77.12 281 ARG A CA 1
ATOM 2161 C C . ARG A 1 281 ? 3.172 23.693 6.163 1.00 77.12 281 ARG A C 1
ATOM 2163 O O . ARG A 1 281 ? 3.730 23.012 7.020 1.00 77.12 281 ARG A O 1
ATOM 2170 N N . GLU A 1 282 ? 2.706 24.914 6.412 1.00 81.06 282 GLU A N 1
ATOM 2171 C CA . GLU A 1 282 ? 2.840 25.542 7.724 1.00 81.06 282 GLU A CA 1
ATOM 2172 C C . GLU A 1 282 ? 1.819 24.961 8.706 1.00 81.06 282 GLU A C 1
ATOM 2174 O O . GLU A 1 282 ? 2.173 24.613 9.835 1.00 81.06 282 GLU A O 1
ATOM 2179 N N . LEU A 1 283 ? 0.565 24.794 8.271 1.00 86.75 283 LEU A N 1
ATOM 2180 C CA . LEU A 1 283 ? -0.460 24.126 9.078 1.00 86.75 283 LEU A CA 1
ATOM 2181 C C . LEU A 1 283 ? -0.077 22.675 9.377 1.00 86.75 283 LEU A C 1
ATOM 2183 O O . LEU A 1 283 ? -0.227 22.229 10.517 1.00 86.75 283 LEU A O 1
ATOM 2187 N N . PHE A 1 284 ? 0.457 21.965 8.382 1.00 86.81 284 PHE A N 1
ATOM 2188 C CA . PHE A 1 284 ? 0.942 20.602 8.544 1.00 86.81 284 PHE A CA 1
ATOM 2189 C C . PHE A 1 284 ? 2.065 20.528 9.582 1.00 86.81 284 PHE A C 1
ATOM 2191 O O . PHE A 1 284 ? 1.959 19.760 10.538 1.00 86.81 284 PHE A O 1
ATOM 2198 N N . ALA A 1 285 ? 3.099 21.366 9.454 1.00 86.94 285 ALA A N 1
ATOM 2199 C CA . ALA A 1 285 ? 4.230 21.384 10.381 1.00 86.94 285 ALA A CA 1
ATOM 2200 C C . ALA A 1 285 ? 3.789 21.659 11.829 1.00 86.94 285 ALA A C 1
ATOM 2202 O O . ALA A 1 285 ? 4.176 20.920 12.733 1.00 86.94 285 ALA A O 1
ATOM 2203 N N . ARG A 1 286 ? 2.912 22.651 12.048 1.00 89.62 286 ARG A N 1
ATOM 2204 C CA . ARG A 1 286 ? 2.354 22.948 13.383 1.00 89.62 286 ARG A CA 1
ATOM 2205 C C . ARG A 1 286 ? 1.526 21.786 13.940 1.00 89.62 286 ARG A C 1
ATOM 2207 O O . ARG A 1 286 ? 1.575 21.506 15.136 1.00 89.62 286 ARG A O 1
ATOM 2214 N N . SER A 1 287 ? 0.754 21.104 13.090 1.00 93.31 287 SER A N 1
ATOM 2215 C CA . SER A 1 287 ? -0.013 19.920 13.496 1.00 93.31 287 SER A CA 1
ATOM 2216 C C . SER A 1 287 ? 0.918 18.779 13.915 1.00 93.31 287 SER A C 1
ATOM 2218 O O . SER A 1 287 ? 0.696 18.179 14.965 1.00 93.31 287 SER A O 1
ATOM 2220 N N . MET A 1 288 ? 1.994 18.523 13.163 1.00 94.56 288 MET A N 1
ATOM 2221 C CA . MET A 1 288 ? 2.982 17.494 13.509 1.00 94.56 288 MET A CA 1
ATOM 2222 C C . MET A 1 288 ? 3.730 17.826 14.807 1.00 94.56 288 MET A C 1
ATOM 2224 O O . MET A 1 288 ? 3.903 16.944 15.649 1.00 94.56 288 MET A O 1
ATOM 2228 N N . GLU A 1 289 ? 4.100 19.092 15.013 1.00 91.88 289 GLU A N 1
ATOM 2229 C CA . GLU A 1 289 ? 4.738 19.571 16.247 1.00 91.88 289 GLU A CA 1
ATOM 2230 C C . GLU A 1 289 ? 3.856 19.314 17.480 1.00 91.88 289 GLU A C 1
ATOM 2232 O O . GLU A 1 289 ? 4.349 18.855 18.505 1.00 91.88 289 GLU A O 1
ATOM 2237 N N . SER A 1 290 ? 2.534 19.492 17.367 1.00 95.00 290 SER A N 1
ATOM 2238 C CA . SER A 1 290 ? 1.596 19.275 18.484 1.00 95.00 290 SER A CA 1
ATOM 2239 C C . SER A 1 290 ? 1.528 17.831 19.006 1.00 95.00 290 SER A C 1
ATOM 2241 O O . SER A 1 290 ? 0.998 17.591 20.093 1.00 95.00 290 SER A O 1
ATOM 2243 N N . ILE A 1 291 ? 2.045 16.869 18.236 1.00 95.00 291 ILE A N 1
ATOM 2244 C CA . ILE A 1 291 ? 2.121 15.451 18.603 1.00 95.00 291 ILE A CA 1
ATOM 2245 C C . ILE A 1 291 ? 3.561 14.933 18.657 1.00 95.00 291 ILE A C 1
ATOM 2247 O O . ILE A 1 291 ? 3.754 13.713 18.641 1.00 95.00 291 ILE A O 1
ATOM 2251 N N . ASP A 1 292 ? 4.557 15.820 18.679 1.00 93.50 292 ASP A N 1
ATOM 2252 C CA . ASP A 1 292 ? 5.983 15.478 18.649 1.00 93.50 292 ASP A CA 1
ATOM 2253 C C . ASP A 1 292 ? 6.345 14.533 17.483 1.00 93.50 292 ASP A C 1
ATOM 2255 O O . ASP A 1 292 ? 7.151 13.610 17.626 1.00 93.50 292 ASP A O 1
ATOM 2259 N N . ALA A 1 293 ? 5.688 14.691 16.329 1.00 93.25 293 ALA A N 1
ATOM 2260 C CA . ALA A 1 293 ? 5.998 13.915 15.134 1.00 93.25 293 ALA A CA 1
ATOM 2261 C C . ALA A 1 293 ? 7.098 14.630 14.330 1.00 93.25 293 ALA A C 1
ATOM 2263 O O . ALA A 1 293 ? 6.941 15.811 14.010 1.00 93.25 293 ALA A O 1
ATOM 2264 N N . PRO A 1 294 ? 8.206 13.948 13.979 1.00 90.75 294 PRO A N 1
ATOM 2265 C CA . PRO A 1 294 ? 9.317 14.595 13.297 1.00 90.75 294 PRO A CA 1
ATOM 2266 C C . PRO A 1 294 ? 8.901 14.959 11.871 1.00 90.75 294 PRO A C 1
ATOM 2268 O O . PRO A 1 294 ? 8.685 14.087 11.033 1.00 90.75 294 PRO A O 1
ATOM 2271 N N . CYS A 1 295 ? 8.783 16.253 11.592 1.00 87.69 295 CYS A N 1
ATOM 2272 C CA . CYS A 1 295 ? 8.494 16.800 10.271 1.00 87.69 295 CYS A CA 1
ATOM 2273 C C . CYS A 1 295 ? 9.747 17.484 9.721 1.00 87.69 295 CYS A C 1
ATOM 2275 O O . CYS A 1 295 ? 10.575 17.984 10.483 1.00 87.69 295 CYS A O 1
ATOM 2277 N N . ALA A 1 296 ? 9.902 17.515 8.399 1.00 79.94 296 ALA A N 1
ATOM 2278 C CA . ALA A 1 296 ? 11.012 18.230 7.784 1.00 79.94 296 ALA A CA 1
ATOM 2279 C C . ALA A 1 296 ? 10.980 19.724 8.166 1.00 79.94 296 ALA A C 1
ATOM 2281 O O . ALA A 1 296 ? 10.008 20.424 7.877 1.00 79.94 296 ALA A O 1
ATOM 2282 N N . ASN A 1 297 ? 12.057 20.219 8.788 1.00 79.31 297 ASN A N 1
ATOM 2283 C CA . ASN A 1 297 ? 12.189 21.636 9.125 1.00 79.31 297 ASN A CA 1
ATOM 2284 C C . ASN A 1 297 ? 12.238 22.474 7.845 1.00 79.31 297 ASN A C 1
ATOM 2286 O O . ASN A 1 297 ? 13.132 22.301 7.010 1.00 79.31 297 ASN A O 1
ATOM 2290 N N . SER A 1 298 ? 11.283 23.391 7.716 1.00 82.38 298 SER A N 1
ATOM 2291 C CA . SER A 1 298 ? 11.082 24.225 6.537 1.00 82.38 298 SER A CA 1
ATOM 2292 C C . SER A 1 298 ? 10.635 25.622 6.951 1.00 82.38 298 SER A C 1
ATOM 2294 O O . SER A 1 298 ? 9.880 25.781 7.910 1.00 82.38 298 SER A O 1
ATOM 2296 N N . LYS A 1 299 ? 11.115 26.647 6.245 1.00 85.06 299 LYS A N 1
ATOM 2297 C CA . LYS A 1 299 ? 10.732 28.040 6.483 1.00 85.06 299 LYS A CA 1
ATOM 2298 C C . LYS A 1 299 ? 10.619 28.791 5.163 1.00 85.06 299 LYS A C 1
ATOM 2300 O O . LYS A 1 299 ? 11.518 28.741 4.321 1.00 85.06 299 LYS A O 1
ATOM 2305 N N . SER A 1 300 ? 9.507 29.497 4.981 1.00 86.44 300 SER A N 1
ATOM 2306 C CA . SER A 1 300 ? 9.322 30.402 3.847 1.00 86.44 300 SER A CA 1
ATOM 2307 C C . SER A 1 300 ? 10.123 31.684 4.051 1.00 86.44 300 SER A C 1
ATOM 2309 O O . SER A 1 300 ? 10.170 32.215 5.161 1.00 86.44 300 SER A O 1
ATOM 2311 N N . ALA A 1 301 ? 10.688 32.204 2.971 1.00 88.50 301 ALA A N 1
ATOM 2312 C CA . ALA A 1 301 ? 11.407 33.463 2.932 1.00 88.50 301 ALA A CA 1
ATOM 2313 C C . ALA A 1 301 ? 10.983 34.275 1.706 1.00 88.50 301 ALA A C 1
ATOM 2315 O O . ALA A 1 301 ? 10.971 33.775 0.583 1.00 88.50 301 ALA A O 1
ATOM 2316 N N . ASN A 1 302 ? 10.659 35.547 1.911 1.00 91.62 302 ASN A N 1
ATOM 2317 C CA . ASN A 1 302 ? 10.235 36.463 0.848 1.00 91.62 302 ASN A CA 1
ATOM 2318 C C . ASN A 1 302 ? 11.368 37.391 0.382 1.00 91.62 302 ASN A C 1
ATOM 2320 O O . ASN A 1 302 ? 11.198 38.195 -0.529 1.00 91.62 302 ASN A O 1
ATOM 2324 N N . ASN A 1 303 ? 12.533 37.310 1.022 1.00 92.94 303 ASN A N 1
ATOM 2325 C CA . ASN A 1 303 ? 13.727 38.064 0.663 1.00 92.94 303 ASN A CA 1
ATOM 2326 C C . ASN A 1 303 ? 14.996 37.298 1.070 1.00 92.94 303 ASN A C 1
ATOM 2328 O O . ASN A 1 303 ? 14.945 36.289 1.775 1.00 92.94 303 ASN A O 1
ATOM 2332 N N . MET A 1 304 ? 16.153 37.785 0.614 1.00 94.06 304 MET A N 1
ATOM 2333 C CA . MET A 1 304 ? 17.448 37.148 0.875 1.00 94.06 304 MET A CA 1
ATOM 2334 C C . MET A 1 304 ? 17.778 37.057 2.370 1.00 94.06 304 MET A C 1
ATOM 2336 O O . MET A 1 304 ? 18.347 36.061 2.804 1.00 94.06 304 MET A O 1
ATOM 2340 N N . GLN A 1 305 ? 17.426 38.075 3.162 1.00 94.69 305 GLN A N 1
ATOM 2341 C CA . GLN A 1 305 ? 17.726 38.085 4.592 1.00 94.69 305 GLN A CA 1
ATOM 2342 C C . GLN A 1 305 ? 16.952 36.981 5.322 1.00 94.69 305 GLN A C 1
ATOM 2344 O O . GLN A 1 305 ? 17.565 36.176 6.017 1.00 94.69 305 GLN A O 1
ATOM 2349 N N . GLU A 1 306 ? 15.643 36.878 5.085 1.00 94.31 306 GLU A N 1
ATOM 2350 C CA . GLU A 1 306 ? 14.807 35.801 5.629 1.00 94.31 306 GLU A CA 1
ATOM 2351 C C . GLU A 1 306 ? 15.312 34.416 5.201 1.00 94.31 306 GLU A C 1
ATOM 2353 O O . GLU A 1 306 ? 15.302 33.481 6.001 1.00 94.31 306 GLU A O 1
ATOM 2358 N N . ALA A 1 307 ? 15.789 34.274 3.958 1.00 92.50 307 ALA A N 1
ATOM 2359 C CA . ALA A 1 307 ? 16.308 33.006 3.450 1.00 92.50 307 ALA A CA 1
ATOM 2360 C C . ALA A 1 307 ? 17.611 32.598 4.152 1.00 92.50 307 ALA A C 1
ATOM 2362 O O . ALA A 1 307 ? 17.793 31.429 4.486 1.00 92.50 307 ALA A O 1
ATOM 2363 N N . LEU A 1 308 ? 18.501 33.559 4.414 1.00 94.69 308 LEU A N 1
ATOM 2364 C CA . LEU A 1 308 ? 19.737 33.327 5.159 1.00 94.69 308 LEU A CA 1
ATOM 2365 C C . LEU A 1 308 ? 19.468 33.009 6.633 1.00 94.69 308 LEU A C 1
ATOM 2367 O O . LEU A 1 308 ? 20.061 32.076 7.164 1.00 94.69 308 LEU A O 1
ATOM 2371 N N . GLU A 1 309 ? 18.548 33.732 7.275 1.00 94.50 309 GLU A N 1
ATOM 2372 C CA . GLU A 1 309 ? 18.108 33.443 8.646 1.00 94.50 309 GLU A CA 1
ATOM 2373 C C . GLU A 1 309 ? 17.472 32.049 8.749 1.00 94.50 309 GLU A C 1
ATOM 2375 O O . GLU A 1 309 ? 17.708 31.325 9.716 1.00 94.50 309 GLU A O 1
ATOM 2380 N N . ALA A 1 310 ? 16.696 31.643 7.739 1.00 91.31 310 ALA A N 1
ATOM 2381 C CA . ALA A 1 310 ? 16.159 30.292 7.638 1.00 91.31 310 ALA A CA 1
ATOM 2382 C C . ALA A 1 310 ? 17.269 29.241 7.470 1.00 91.31 310 ALA A C 1
ATOM 2384 O O . ALA A 1 310 ? 17.258 28.234 8.174 1.00 91.31 310 ALA A O 1
ATOM 2385 N N . GLY A 1 311 ? 18.239 29.479 6.582 1.00 91.69 311 GLY A N 1
ATOM 2386 C CA . GLY A 1 311 ? 19.372 28.577 6.360 1.00 91.69 311 GLY A CA 1
ATOM 2387 C C . GLY A 1 311 ? 20.231 28.383 7.611 1.00 91.69 311 GLY A C 1
ATOM 2388 O O . GLY A 1 311 ? 20.543 27.248 7.970 1.00 91.69 311 GLY A O 1
ATOM 2389 N N . ASP A 1 312 ? 20.549 29.473 8.312 1.00 91.88 312 ASP A N 1
ATOM 2390 C CA . ASP A 1 312 ? 21.342 29.450 9.545 1.00 91.88 312 ASP A CA 1
ATOM 2391 C C . ASP A 1 312 ? 20.555 28.801 10.708 1.00 91.88 312 ASP A C 1
ATOM 2393 O O . ASP A 1 312 ? 21.137 28.070 11.509 1.00 91.88 312 ASP A O 1
ATOM 2397 N N . GLY A 1 313 ? 19.231 29.003 10.776 1.00 89.38 313 GLY A N 1
ATOM 2398 C CA . GLY A 1 313 ? 18.364 28.396 11.794 1.00 89.38 313 GLY A CA 1
ATOM 2399 C C . GLY A 1 313 ? 18.099 26.897 11.599 1.00 89.38 313 GLY A C 1
ATOM 2400 O O . GLY A 1 313 ? 18.044 26.155 12.575 1.00 89.38 313 GLY A O 1
ATOM 2401 N N . ILE A 1 314 ? 17.945 26.439 10.352 1.00 89.75 314 ILE A N 1
ATOM 2402 C CA . ILE A 1 314 ? 17.731 25.019 10.011 1.00 89.75 314 ILE A CA 1
ATOM 2403 C C . ILE A 1 314 ? 19.056 24.238 10.028 1.00 89.75 314 ILE A C 1
ATOM 2405 O O . ILE A 1 314 ? 19.095 23.061 10.395 1.00 89.75 314 ILE A O 1
ATOM 2409 N N . GLY A 1 315 ? 20.145 24.893 9.622 1.00 87.25 315 GLY A N 1
ATOM 2410 C CA . GLY A 1 315 ? 21.477 24.316 9.503 1.00 87.25 315 GLY A CA 1
ATOM 2411 C C . GLY A 1 315 ? 21.706 23.596 8.171 1.00 87.25 315 GLY A C 1
ATOM 2412 O O . GLY A 1 315 ? 20.937 22.723 7.756 1.00 87.25 315 GLY A O 1
ATOM 2413 N N . TYR A 1 316 ? 22.825 23.912 7.523 1.00 84.62 316 TYR A N 1
ATOM 2414 C CA . TYR A 1 316 ? 23.237 23.326 6.245 1.00 84.62 316 TYR A CA 1
ATOM 2415 C C . TYR A 1 316 ? 23.534 21.809 6.343 1.00 84.62 316 TYR A C 1
ATOM 2417 O O . TYR A 1 316 ? 23.844 21.311 7.431 1.00 84.62 316 TYR A O 1
ATOM 2425 N N . PRO A 1 317 ? 23.426 21.046 5.235 1.00 87.50 317 PRO A N 1
ATOM 2426 C CA . PRO A 1 317 ? 22.927 21.469 3.924 1.00 87.50 317 PRO A CA 1
ATOM 2427 C C . PRO A 1 317 ? 21.412 21.731 3.922 1.00 87.50 317 PRO A C 1
ATOM 2429 O O . PRO A 1 317 ? 20.649 21.062 4.623 1.00 87.50 317 PRO A O 1
ATOM 2432 N N . VAL A 1 318 ? 20.973 22.690 3.104 1.00 88.81 318 VAL A N 1
ATOM 2433 C CA . VAL A 1 318 ? 19.560 23.049 2.896 1.00 88.81 318 VAL A CA 1
ATOM 2434 C C . VAL A 1 318 ? 19.168 22.935 1.425 1.00 88.81 318 VAL A C 1
ATOM 2436 O O . VAL A 1 318 ? 20.012 22.979 0.533 1.00 88.81 318 VAL A O 1
ATOM 2439 N N . ILE A 1 319 ? 17.876 22.789 1.157 1.00 86.12 319 ILE A N 1
ATOM 2440 C CA . ILE A 1 319 ? 17.290 22.929 -0.174 1.00 86.12 319 ILE A CA 1
ATOM 2441 C C . ILE A 1 319 ? 16.547 24.262 -0.248 1.00 86.12 319 ILE A C 1
ATOM 2443 O O . ILE A 1 319 ? 15.733 24.573 0.615 1.00 86.12 319 ILE A O 1
ATOM 2447 N N . CYS A 1 320 ? 16.826 25.043 -1.288 1.00 84.38 320 CYS A N 1
ATOM 2448 C CA . CYS A 1 320 ? 16.058 26.229 -1.646 1.00 84.38 320 CYS A CA 1
ATOM 2449 C C . CYS A 1 320 ? 15.092 25.852 -2.770 1.00 84.38 320 CYS A C 1
ATOM 2451 O O . CYS A 1 320 ? 15.511 25.260 -3.767 1.00 84.38 320 CYS A O 1
ATOM 2453 N N . ARG A 1 321 ? 13.801 26.162 -2.624 1.00 79.75 321 ARG A N 1
ATOM 2454 C CA . ARG A 1 321 ? 12.779 25.965 -3.664 1.00 79.75 321 ARG A CA 1
ATOM 2455 C C . ARG A 1 321 ? 12.048 27.273 -3.926 1.00 79.75 321 ARG A C 1
ATOM 2457 O O . ARG A 1 321 ? 11.575 27.900 -2.989 1.00 79.75 321 ARG A O 1
ATOM 2464 N N . ALA A 1 322 ? 11.896 27.665 -5.186 1.00 69.56 322 ALA A N 1
ATOM 2465 C CA . ALA A 1 322 ? 11.009 28.768 -5.538 1.00 69.56 322 ALA A CA 1
ATOM 2466 C C . ALA A 1 322 ? 9.545 28.354 -5.295 1.00 69.56 322 ALA A C 1
ATOM 2468 O O . ALA A 1 322 ? 9.088 27.341 -5.830 1.00 69.56 322 ALA A O 1
ATOM 2469 N N . ALA A 1 323 ? 8.812 29.120 -4.486 1.00 64.62 323 ALA A N 1
ATOM 2470 C CA . ALA A 1 323 ? 7.371 28.943 -4.322 1.00 64.62 323 ALA A CA 1
ATOM 2471 C C . ALA A 1 323 ? 6.644 29.243 -5.646 1.00 64.62 323 ALA A C 1
ATOM 2473 O O . ALA A 1 323 ? 7.157 29.973 -6.487 1.00 64.62 323 ALA A O 1
ATOM 2474 N N . TYR A 1 324 ? 5.459 28.667 -5.860 1.00 52.31 324 TYR A N 1
ATOM 2475 C CA . TYR A 1 324 ? 4.629 28.902 -7.059 1.00 52.31 324 TYR A CA 1
ATOM 2476 C C . TYR A 1 324 ? 5.298 28.607 -8.423 1.00 52.31 324 TYR A C 1
ATOM 2478 O O . TYR A 1 324 ? 4.711 28.883 -9.469 1.00 52.31 324 TYR A O 1
ATOM 2486 N N . ALA A 1 325 ? 6.497 28.015 -8.438 1.00 39.66 325 ALA A N 1
ATOM 2487 C CA . ALA A 1 325 ? 7.233 27.657 -9.642 1.00 39.66 325 ALA A CA 1
ATOM 2488 C C . ALA A 1 325 ? 7.105 26.153 -9.928 1.00 39.66 325 ALA A C 1
ATOM 2490 O O . ALA A 1 325 ? 7.378 25.304 -9.079 1.00 39.66 325 ALA A O 1
ATOM 2491 N N . LEU A 1 326 ? 6.706 25.807 -11.153 1.00 35.53 326 LEU A N 1
ATOM 2492 C CA . LEU A 1 326 ? 6.635 24.419 -11.616 1.00 35.53 326 LEU A CA 1
ATOM 2493 C C . LEU A 1 326 ? 8.023 23.924 -12.055 1.00 35.53 326 LEU A C 1
ATOM 2495 O O . LEU A 1 326 ? 8.844 24.693 -12.555 1.00 35.53 326 LEU A O 1
ATOM 2499 N N . GLY A 1 327 ? 8.288 22.621 -11.922 1.00 40.75 327 GLY A N 1
ATOM 2500 C CA . GLY A 1 327 ? 9.480 22.005 -12.520 1.00 40.75 327 GLY A CA 1
ATOM 2501 C C . GLY A 1 327 ? 10.779 22.135 -11.721 1.00 40.75 327 GLY A C 1
ATOM 2502 O O . GLY A 1 327 ? 11.834 21.821 -12.265 1.00 40.75 327 GLY A O 1
ATOM 2503 N N . GLY A 1 328 ? 10.740 22.620 -10.474 1.00 48.47 328 GLY A N 1
ATOM 2504 C CA . GLY A 1 328 ? 11.958 22.897 -9.702 1.00 48.47 328 GLY A CA 1
ATOM 2505 C C . GLY A 1 328 ? 12.783 24.056 -10.276 1.00 48.47 328 GLY A C 1
ATOM 2506 O O . GLY A 1 328 ? 13.984 24.154 -10.013 1.00 48.47 328 GLY A O 1
ATOM 2507 N N . LEU A 1 329 ? 12.162 24.927 -11.078 1.00 47.75 329 LEU A N 1
ATOM 2508 C CA . LEU A 1 329 ? 12.808 26.100 -11.655 1.00 47.75 329 LEU A CA 1
ATOM 2509 C C . LEU A 1 329 ? 13.322 27.009 -10.525 1.00 47.75 329 LEU A C 1
ATOM 2511 O O . LEU A 1 329 ? 12.546 27.474 -9.698 1.00 47.75 329 LEU A O 1
ATOM 2515 N N . GLY A 1 330 ? 14.638 27.223 -10.464 1.00 58.62 330 GLY A N 1
ATOM 2516 C CA . GLY A 1 330 ? 15.277 27.987 -9.386 1.00 58.62 330 GLY A CA 1
ATOM 2517 C C . GLY A 1 330 ? 15.473 27.215 -8.075 1.00 58.62 330 GLY A C 1
ATOM 2518 O O . GLY A 1 330 ? 15.969 27.797 -7.118 1.00 58.62 330 GLY A O 1
ATOM 2519 N N . SER A 1 331 ? 15.126 25.924 -8.016 1.00 68.88 331 SER A N 1
ATOM 2520 C CA . SER A 1 331 ? 15.415 25.086 -6.848 1.00 68.88 331 SER A CA 1
ATOM 2521 C C . SER A 1 331 ? 16.822 24.486 -6.892 1.00 68.88 331 SER A C 1
ATOM 2523 O O . SER A 1 331 ? 17.363 24.223 -7.968 1.00 68.88 331 SER A O 1
ATOM 2525 N N . GLY A 1 332 ? 17.423 24.255 -5.729 1.00 72.50 332 GLY A N 1
ATOM 2526 C CA . GLY A 1 332 ? 18.736 23.629 -5.628 1.00 72.50 332 GLY A CA 1
ATOM 2527 C C . GLY A 1 332 ? 19.169 23.382 -4.190 1.00 72.50 332 GLY A C 1
ATOM 2528 O O . GLY A 1 332 ? 18.514 23.819 -3.246 1.00 72.50 332 GLY A O 1
ATOM 2529 N N . PHE A 1 333 ? 20.284 22.675 -4.037 1.00 81.12 333 PHE A N 1
ATOM 2530 C CA . PHE A 1 333 ? 20.880 22.364 -2.741 1.00 81.12 333 PHE A CA 1
ATOM 2531 C C . PHE A 1 333 ? 22.022 23.330 -2.438 1.00 81.12 333 PHE A C 1
ATOM 2533 O O . PHE A 1 333 ? 22.847 23.595 -3.311 1.00 81.12 333 PHE A O 1
ATOM 2540 N N . ALA A 1 334 ? 22.057 23.826 -1.208 1.00 84.94 334 ALA A N 1
ATOM 2541 C CA . ALA A 1 334 ? 23.129 24.643 -0.675 1.00 84.94 334 ALA A CA 1
ATOM 2542 C C . ALA A 1 334 ? 23.765 23.932 0.518 1.00 84.94 334 ALA A C 1
ATOM 2544 O O . ALA A 1 334 ? 23.118 23.732 1.546 1.00 84.94 334 ALA A O 1
ATOM 2545 N N . ASP A 1 335 ? 25.042 23.592 0.395 1.00 85.38 335 ASP A N 1
ATOM 2546 C CA . ASP A 1 335 ? 25.851 23.016 1.471 1.00 85.38 335 ASP A CA 1
ATOM 2547 C C . ASP A 1 335 ? 26.408 24.088 2.419 1.00 85.38 335 ASP A C 1
ATOM 2549 O O . ASP A 1 335 ? 26.921 23.778 3.491 1.00 85.38 335 ASP A O 1
ATOM 2553 N N . ASN A 1 336 ? 26.317 25.359 2.026 1.00 91.56 336 ASN A N 1
ATOM 2554 C CA . ASN A 1 336 ? 26.782 26.508 2.791 1.00 91.56 336 ASN A CA 1
ATOM 2555 C C . ASN A 1 336 ? 26.027 27.786 2.401 1.00 91.56 336 ASN A C 1
ATOM 2557 O O . ASN A 1 336 ? 25.206 27.815 1.478 1.00 91.56 336 ASN A O 1
ATOM 2561 N N . LYS A 1 337 ? 26.335 28.857 3.131 1.00 94.19 337 LYS A N 1
ATOM 2562 C CA . LYS A 1 337 ? 25.706 30.168 3.003 1.00 94.19 337 LYS A CA 1
ATOM 2563 C C . LYS A 1 337 ? 25.914 30.795 1.628 1.00 94.19 337 LYS A C 1
ATOM 2565 O O . LYS A 1 337 ? 24.975 31.353 1.069 1.00 94.19 337 LYS A O 1
ATOM 2570 N N . GLU A 1 338 ? 27.114 30.683 1.066 1.00 93.19 338 GLU A N 1
ATOM 2571 C CA . GLU A 1 338 ? 27.445 31.241 -0.246 1.00 93.19 338 GLU A CA 1
ATOM 2572 C C . GLU A 1 338 ? 26.600 30.594 -1.352 1.00 93.19 338 GLU A C 1
ATOM 2574 O O . GLU A 1 338 ? 25.985 31.290 -2.160 1.00 93.19 338 GLU A O 1
ATOM 2579 N N . GLN A 1 339 ? 26.485 29.263 -1.336 1.00 89.75 339 GLN A N 1
ATOM 2580 C CA . GLN A 1 339 ? 25.647 28.532 -2.287 1.00 89.75 339 GLN A CA 1
ATOM 2581 C C . GLN A 1 339 ? 24.159 28.874 -2.136 1.00 89.75 339 GLN A C 1
ATOM 2583 O O . GLN A 1 339 ? 23.437 28.943 -3.134 1.00 89.75 339 GLN A O 1
ATOM 2588 N N . LEU A 1 340 ? 23.689 29.117 -0.907 1.00 92.25 340 LEU A N 1
ATOM 2589 C CA . LEU A 1 340 ? 22.305 29.525 -0.668 1.00 92.25 340 LEU A CA 1
ATOM 2590 C C . LEU A 1 340 ? 22.009 30.897 -1.280 1.00 92.25 340 LEU A C 1
ATOM 2592 O O . LEU A 1 340 ? 20.960 31.064 -1.899 1.00 92.25 340 LEU A O 1
ATOM 2596 N N . ILE A 1 341 ? 22.938 31.850 -1.175 1.00 93.75 341 ILE A N 1
ATOM 2597 C CA . ILE A 1 341 ? 22.809 33.175 -1.802 1.00 93.75 341 ILE A CA 1
ATOM 2598 C C . ILE A 1 341 ? 22.677 33.038 -3.322 1.00 93.75 341 ILE A C 1
ATOM 2600 O O . ILE A 1 341 ? 21.763 33.609 -3.921 1.00 93.75 341 ILE A O 1
ATOM 2604 N N . ASP A 1 342 ? 23.544 32.242 -3.948 1.00 87.69 342 ASP A N 1
ATOM 2605 C CA . ASP A 1 342 ? 23.518 32.021 -5.396 1.00 87.69 342 ASP A CA 1
ATOM 2606 C C . ASP A 1 342 ? 22.207 31.388 -5.874 1.00 87.69 342 ASP A C 1
ATOM 2608 O O . ASP A 1 342 ? 21.673 31.760 -6.926 1.00 87.69 342 ASP A O 1
ATOM 2612 N N . LEU A 1 343 ? 21.669 30.437 -5.106 1.00 86.38 343 LEU A N 1
ATOM 2613 C CA . LEU A 1 343 ? 20.384 29.811 -5.400 1.00 86.38 343 LEU A CA 1
ATOM 2614 C C . LEU A 1 343 ? 19.221 30.777 -5.207 1.00 86.38 343 LEU A C 1
ATOM 2616 O O . LEU A 1 343 ? 18.392 30.907 -6.105 1.00 86.38 343 LEU A O 1
ATOM 2620 N N . CYS A 1 344 ? 19.179 31.498 -4.089 1.00 89.69 344 CYS A N 1
ATOM 2621 C CA . CYS A 1 344 ? 18.136 32.476 -3.806 1.00 89.69 344 CYS A CA 1
ATOM 2622 C C . CYS A 1 344 ? 18.105 33.595 -4.855 1.00 89.69 344 CYS A C 1
ATOM 2624 O O . CYS A 1 344 ? 17.023 33.978 -5.285 1.00 89.69 344 CYS A O 1
ATOM 2626 N N . ASN A 1 345 ? 19.254 34.064 -5.353 1.00 88.94 345 ASN A N 1
ATOM 2627 C CA . ASN A 1 345 ? 19.303 35.050 -6.441 1.00 88.94 345 ASN A CA 1
ATOM 2628 C C . ASN A 1 345 ? 18.612 34.548 -7.718 1.00 88.94 345 ASN A C 1
ATOM 2630 O O . ASN A 1 345 ? 17.903 35.300 -8.386 1.00 88.94 345 ASN A O 1
ATOM 2634 N N . LYS A 1 346 ? 18.788 33.264 -8.051 1.00 83.06 346 LYS A N 1
ATOM 2635 C CA . LYS A 1 346 ? 18.111 32.630 -9.193 1.00 83.06 346 LYS A CA 1
ATOM 2636 C C . LYS A 1 346 ? 16.627 32.396 -8.908 1.00 83.06 346 LYS A C 1
ATOM 2638 O O . LYS A 1 346 ? 15.801 32.607 -9.790 1.00 83.06 346 LYS A O 1
ATOM 2643 N N . ALA A 1 347 ? 16.292 31.967 -7.694 1.00 83.50 347 ALA A N 1
ATOM 2644 C CA . ALA A 1 347 ? 14.932 31.641 -7.284 1.00 83.50 347 ALA A CA 1
ATOM 2645 C C . ALA A 1 347 ? 14.038 32.888 -7.180 1.00 83.50 347 ALA A C 1
ATOM 2647 O O . ALA A 1 347 ? 12.927 32.889 -7.707 1.00 83.50 347 ALA A O 1
ATOM 2648 N N . PHE A 1 348 ? 14.539 33.981 -6.595 1.00 86.06 348 PHE A N 1
ATOM 2649 C CA . PHE A 1 348 ? 13.801 35.242 -6.475 1.00 86.06 348 PHE A CA 1
ATOM 2650 C C . PHE A 1 348 ? 13.570 35.943 -7.821 1.00 86.06 348 PHE A C 1
ATOM 2652 O O . PHE A 1 348 ? 12.638 36.732 -7.955 1.00 86.06 348 PHE A O 1
ATOM 2659 N N . ALA A 1 349 ? 14.367 35.627 -8.848 1.00 83.62 349 ALA A N 1
ATOM 2660 C CA . ALA A 1 349 ? 14.128 36.119 -10.204 1.00 83.62 349 ALA A CA 1
ATOM 2661 C C . ALA A 1 349 ? 12.866 35.515 -10.849 1.00 83.62 349 ALA A C 1
ATOM 2663 O O . ALA A 1 349 ? 12.347 36.074 -11.815 1.00 83.62 349 ALA A O 1
ATOM 2664 N N . VAL A 1 350 ? 12.384 34.376 -10.339 1.00 74.38 350 VAL A N 1
ATOM 2665 C CA . VAL A 1 350 ? 11.231 33.644 -10.890 1.00 74.38 350 VAL A CA 1
ATOM 2666 C C . VAL A 1 350 ? 10.063 33.508 -9.911 1.00 74.38 350 VAL A C 1
ATOM 2668 O O . VAL A 1 350 ? 8.961 33.188 -10.348 1.00 74.38 350 VAL A O 1
ATOM 2671 N N . SER A 1 351 ? 10.268 33.768 -8.616 1.00 75.50 351 SER A N 1
ATOM 2672 C CA . SER A 1 351 ? 9.224 33.728 -7.588 1.00 75.50 351 SER A CA 1
ATOM 2673 C C . SER A 1 351 ? 9.420 34.812 -6.522 1.00 75.50 351 SER A C 1
ATOM 2675 O O . SER A 1 351 ? 10.545 35.023 -6.078 1.00 75.50 351 SER A O 1
ATOM 2677 N N . PRO A 1 352 ? 8.343 35.448 -6.024 1.00 80.12 352 PRO A N 1
ATOM 2678 C CA . PRO A 1 352 ? 8.425 36.388 -4.904 1.00 80.12 352 PRO A CA 1
ATOM 2679 C C . PRO A 1 352 ? 8.738 35.721 -3.551 1.00 80.12 352 PRO A C 1
ATOM 2681 O O . PRO A 1 352 ? 9.014 36.417 -2.580 1.00 80.12 352 PRO A O 1
ATOM 2684 N N . GLN A 1 353 ? 8.677 34.391 -3.468 1.00 82.62 353 GLN A N 1
ATOM 2685 C CA . GLN A 1 353 ? 8.897 33.630 -2.241 1.00 82.62 353 GLN A CA 1
ATOM 2686 C C . GLN A 1 353 ? 9.726 32.373 -2.525 1.00 82.62 353 GLN A C 1
ATOM 2688 O O . GLN A 1 353 ? 9.539 31.698 -3.542 1.00 82.62 353 GLN A O 1
ATOM 2693 N N . VAL A 1 354 ? 10.618 32.030 -1.601 1.00 85.69 354 VAL A N 1
ATOM 2694 C CA . VAL A 1 354 ? 11.364 30.771 -1.591 1.00 85.69 354 VAL A CA 1
ATOM 2695 C C . VAL A 1 354 ? 11.090 30.001 -0.307 1.00 85.69 354 VAL A C 1
ATOM 2697 O O . VAL A 1 354 ? 10.710 30.572 0.711 1.00 85.69 354 VAL A O 1
ATOM 2700 N N . LEU A 1 355 ? 11.288 28.694 -0.355 1.00 84.44 355 LEU A N 1
ATOM 2701 C CA . LEU A 1 355 ? 11.170 27.793 0.775 1.00 84.44 355 LEU A CA 1
ATOM 2702 C C . LEU A 1 355 ? 12.544 27.184 1.046 1.00 84.44 355 LEU A C 1
ATOM 2704 O O . LEU A 1 355 ? 13.133 26.583 0.143 1.00 84.44 355 LEU A O 1
ATOM 2708 N N . ILE A 1 356 ? 13.057 27.384 2.259 1.00 88.31 356 ILE A N 1
ATOM 2709 C CA . ILE A 1 356 ? 14.337 26.838 2.713 1.00 88.31 356 ILE A CA 1
ATOM 2710 C C . ILE A 1 356 ? 14.045 25.661 3.636 1.00 88.31 356 ILE A C 1
ATOM 2712 O O . ILE A 1 356 ? 13.365 25.833 4.644 1.00 88.31 356 ILE A O 1
ATOM 2716 N N . GLU A 1 357 ? 14.544 24.474 3.297 1.00 85.44 357 GLU A N 1
ATOM 2717 C CA . GLU A 1 357 ? 14.266 23.239 4.046 1.00 85.44 357 GLU A CA 1
ATOM 2718 C C . GLU A 1 357 ? 15.545 22.459 4.330 1.00 85.44 357 GLU A C 1
ATOM 2720 O O . GLU A 1 357 ? 16.527 22.577 3.594 1.00 85.44 357 GLU A O 1
ATOM 2725 N N . LYS A 1 358 ? 15.539 21.612 5.363 1.00 87.00 358 LYS A N 1
ATOM 2726 C CA . LYS A 1 358 ? 16.671 20.718 5.628 1.00 87.00 358 LYS A CA 1
ATOM 2727 C C . LYS A 1 358 ? 16.899 19.786 4.433 1.00 87.00 358 LYS A C 1
ATOM 2729 O O . LYS A 1 358 ? 15.976 19.121 3.964 1.00 87.00 358 LYS A O 1
ATOM 2734 N N . SER A 1 359 ? 18.135 19.715 3.938 1.00 85.25 359 SER A N 1
ATOM 2735 C CA . SER A 1 359 ? 18.483 18.749 2.897 1.00 85.25 359 SER A CA 1
ATOM 2736 C C . SER A 1 359 ? 18.627 17.361 3.512 1.00 85.25 359 SER A C 1
ATOM 2738 O O . SER A 1 359 ? 19.504 17.122 4.338 1.00 85.25 359 SER A O 1
ATOM 2740 N N . MET A 1 360 ? 17.784 16.439 3.058 1.00 87.94 360 MET A N 1
ATOM 2741 C CA . MET A 1 360 ? 17.851 15.006 3.365 1.00 87.94 360 MET A CA 1
ATOM 2742 C C . MET A 1 360 ? 18.291 14.218 2.117 1.00 87.94 360 MET A C 1
ATOM 2744 O O . MET A 1 360 ? 17.888 13.080 1.891 1.00 87.94 360 MET A O 1
ATOM 2748 N N . LYS A 1 361 ? 19.081 14.849 1.235 1.00 83.62 361 LYS A N 1
ATOM 2749 C CA . LYS A 1 361 ? 19.546 14.234 -0.015 1.00 83.62 361 LYS A CA 1
ATOM 2750 C C . LYS A 1 361 ? 20.310 12.943 0.285 1.00 83.62 361 LYS A C 1
ATOM 2752 O O . LYS A 1 361 ? 21.245 12.943 1.082 1.00 83.62 361 LYS A O 1
ATOM 2757 N N . GLY A 1 362 ? 19.948 11.860 -0.397 1.00 84.44 362 GLY A N 1
ATOM 2758 C CA . GLY A 1 362 ? 20.569 10.551 -0.179 1.00 84.44 362 GLY A CA 1
ATOM 2759 C C . GLY A 1 362 ? 19.928 9.721 0.936 1.00 84.44 362 GLY A C 1
ATOM 2760 O O . GLY A 1 362 ? 20.326 8.572 1.111 1.00 84.44 362 GLY A O 1
ATOM 2761 N N . TRP A 1 363 ? 18.950 10.263 1.671 1.00 94.44 363 TRP A N 1
ATOM 2762 C CA . TRP A 1 363 ? 18.149 9.474 2.606 1.00 94.44 363 TRP A CA 1
ATOM 2763 C C . TRP A 1 363 ? 17.211 8.533 1.850 1.00 94.44 363 TRP A C 1
ATOM 2765 O O . TRP A 1 363 ? 16.856 8.787 0.693 1.00 94.44 363 TRP A O 1
ATOM 2775 N N . LYS A 1 364 ? 16.815 7.440 2.504 1.00 96.50 364 LYS A N 1
ATOM 2776 C CA . LYS A 1 364 ? 15.815 6.516 1.965 1.00 96.50 364 LYS A CA 1
ATOM 2777 C C . LYS A 1 364 ? 14.471 7.222 1.935 1.00 96.50 364 LYS A C 1
ATOM 2779 O O . LYS A 1 364 ? 14.104 7.868 2.911 1.00 96.50 364 LYS A O 1
ATOM 2784 N N . GLU A 1 365 ? 13.738 7.078 0.844 1.00 96.06 365 GLU A N 1
ATOM 2785 C CA . GLU A 1 365 ? 12.370 7.573 0.750 1.00 96.06 365 GLU A CA 1
ATOM 2786 C C . GLU A 1 365 ? 11.413 6.380 0.826 1.00 96.06 365 GLU A C 1
ATOM 2788 O O . GLU A 1 365 ? 11.541 5.418 0.062 1.00 96.06 365 GLU A O 1
ATOM 2793 N N . VAL A 1 366 ? 10.513 6.411 1.809 1.00 97.38 366 VAL A N 1
ATOM 2794 C CA . VAL A 1 366 ? 9.598 5.310 2.136 1.00 97.38 366 VAL A CA 1
ATOM 2795 C C . VAL A 1 366 ? 8.178 5.851 2.214 1.00 97.38 366 VAL A C 1
ATOM 2797 O O . VAL A 1 366 ? 7.941 6.879 2.842 1.00 97.38 366 VAL A O 1
ATOM 2800 N N . GLU A 1 367 ? 7.225 5.144 1.618 1.00 95.81 367 GLU A N 1
ATOM 2801 C CA . GLU A 1 367 ? 5.816 5.533 1.598 1.00 95.81 367 GLU A CA 1
ATOM 2802 C C . GLU A 1 367 ? 4.942 4.470 2.268 1.00 95.81 367 GLU A C 1
ATOM 2804 O O . GLU A 1 367 ? 5.204 3.271 2.140 1.00 95.81 367 GLU A O 1
ATOM 2809 N N . TYR A 1 368 ? 3.879 4.905 2.943 1.00 97.88 368 TYR A N 1
ATOM 2810 C CA . TYR A 1 368 ? 2.842 4.030 3.488 1.00 97.88 368 TYR A CA 1
ATOM 2811 C C . TYR A 1 368 ? 1.462 4.476 3.009 1.00 97.88 368 TYR A C 1
ATOM 2813 O O . TYR A 1 368 ? 1.108 5.652 3.091 1.00 97.88 368 TYR A O 1
ATOM 2821 N N . GLU A 1 369 ? 0.661 3.511 2.568 1.00 98.19 369 GLU A N 1
ATOM 2822 C CA . GLU A 1 369 ? -0.766 3.691 2.316 1.00 98.19 369 GLU A CA 1
ATOM 2823 C C . GLU A 1 369 ? -1.538 3.309 3.573 1.00 98.19 369 GLU A C 1
ATOM 2825 O O . GLU A 1 369 ? -1.518 2.152 4.007 1.00 98.19 369 GLU A O 1
ATOM 2830 N N . VAL A 1 370 ? -2.214 4.286 4.163 1.00 98.38 370 VAL A N 1
ATOM 2831 C CA . VAL A 1 370 ? -2.920 4.144 5.434 1.00 98.38 370 VAL A CA 1
ATOM 2832 C C . VAL A 1 370 ? -4.414 4.244 5.187 1.00 98.38 370 VAL A C 1
ATOM 2834 O O . VAL A 1 370 ? -4.886 5.113 4.455 1.00 98.38 370 VAL A O 1
ATOM 2837 N N . VAL A 1 371 ? -5.169 3.358 5.824 1.00 98.06 371 VAL A N 1
ATOM 2838 C CA . VAL A 1 371 ? -6.630 3.363 5.793 1.00 98.06 371 VAL A CA 1
ATOM 2839 C C . VAL A 1 371 ? -7.141 3.539 7.209 1.00 98.06 371 VAL A C 1
ATOM 2841 O O . VAL A 1 371 ? -6.727 2.811 8.111 1.00 98.06 371 VAL A O 1
ATOM 2844 N N . ARG A 1 372 ? -8.055 4.492 7.399 1.00 98.19 372 ARG A N 1
ATOM 2845 C CA . ARG A 1 372 ? -8.678 4.773 8.693 1.00 98.19 372 ARG A CA 1
ATOM 2846 C C . ARG A 1 372 ? -10.181 4.950 8.549 1.00 98.19 372 ARG A C 1
ATOM 2848 O O . ARG A 1 372 ? -10.634 5.700 7.689 1.00 98.19 372 ARG A O 1
ATOM 2855 N N . ASP A 1 373 ? -10.954 4.295 9.407 1.00 97.88 373 ASP A N 1
ATOM 2856 C CA . ASP A 1 373 ? -12.405 4.473 9.458 1.00 97.88 373 ASP A CA 1
ATOM 2857 C C . ASP A 1 373 ? -12.853 5.496 10.518 1.00 97.88 373 ASP A C 1
ATOM 2859 O O . ASP A 1 373 ? -12.065 6.011 11.316 1.00 97.88 373 ASP A O 1
ATOM 2863 N N . ALA A 1 374 ? -14.152 5.805 10.529 1.00 96.75 374 ALA A N 1
ATOM 2864 C CA . ALA A 1 374 ? -14.747 6.719 11.505 1.00 96.75 374 ALA A CA 1
ATOM 2865 C C . ALA A 1 374 ? -14.801 6.143 12.939 1.00 96.75 374 ALA A C 1
ATOM 2867 O O . ALA A 1 374 ? -15.056 6.885 13.887 1.00 96.75 374 ALA A O 1
ATOM 2868 N N . HIS A 1 375 ? -14.546 4.842 13.112 1.00 95.25 375 HIS A N 1
ATOM 2869 C CA . HIS A 1 375 ? -14.528 4.129 14.398 1.00 95.25 375 HIS A CA 1
ATOM 2870 C C . HIS A 1 375 ? -13.103 3.941 14.939 1.00 95.25 375 HIS A C 1
ATOM 2872 O O . HIS A 1 375 ? -12.895 3.250 15.934 1.00 95.25 375 HIS A O 1
ATOM 2878 N N . ASP A 1 376 ? -12.131 4.618 14.319 1.00 95.00 376 ASP A N 1
ATOM 2879 C CA . ASP A 1 376 ? -10.723 4.657 14.701 1.00 95.00 376 ASP A CA 1
ATOM 2880 C C . ASP A 1 376 ? -9.948 3.335 14.521 1.00 95.00 376 ASP A C 1
ATOM 2882 O O . ASP A 1 376 ? -8.849 3.165 15.071 1.00 95.00 376 ASP A O 1
ATOM 2886 N N . ASN A 1 377 ? -10.473 2.428 13.692 1.00 97.06 377 ASN A N 1
ATOM 2887 C CA . ASN A 1 377 ? -9.682 1.345 13.115 1.00 97.06 377 ASN A CA 1
ATOM 2888 C C . ASN A 1 377 ? -8.737 1.963 12.081 1.00 97.06 377 ASN A C 1
ATOM 2890 O O . ASN A 1 377 ? -9.179 2.698 11.197 1.00 97.06 377 ASN A O 1
ATOM 2894 N N . CYS A 1 378 ? -7.437 1.706 12.209 1.00 98.00 378 CYS A N 1
ATOM 2895 C CA . CYS A 1 378 ? -6.406 2.324 11.378 1.00 98.00 378 CYS A CA 1
ATOM 2896 C C . CYS A 1 378 ? -5.332 1.286 11.049 1.00 98.00 378 CYS A C 1
ATOM 2898 O O . CYS A 1 378 ? -4.762 0.702 11.968 1.00 98.00 378 CYS A O 1
ATOM 2900 N N . ILE A 1 379 ? -5.088 1.052 9.760 1.00 97.88 379 ILE A N 1
ATOM 2901 C CA . ILE A 1 379 ? -4.182 0.013 9.252 1.00 97.88 379 ILE A CA 1
ATOM 2902 C C . ILE A 1 379 ? -3.257 0.578 8.175 1.00 97.88 379 ILE A C 1
ATOM 2904 O O . ILE A 1 379 ? -3.613 1.543 7.494 1.00 97.88 379 ILE A O 1
ATOM 2908 N N . THR A 1 380 ? -2.107 -0.059 7.961 1.00 97.88 380 THR A N 1
ATOM 2909 C CA . THR A 1 380 ? -1.228 0.237 6.824 1.00 97.88 380 THR A CA 1
ATOM 2910 C C . THR A 1 380 ? -1.319 -0.859 5.769 1.00 97.88 380 THR A C 1
ATOM 2912 O O . THR A 1 380 ? -0.851 -1.974 5.973 1.00 97.88 380 THR A O 1
ATOM 2915 N N . VAL A 1 381 ? -1.946 -0.552 4.633 1.00 97.62 381 VAL A N 1
ATOM 2916 C CA . VAL A 1 381 ? -2.289 -1.533 3.589 1.00 97.62 381 VAL A CA 1
ATOM 2917 C C . VAL A 1 381 ? -1.097 -1.879 2.701 1.00 97.62 381 VAL A C 1
ATOM 2919 O O . VAL A 1 381 ? -1.011 -2.978 2.161 1.00 97.62 381 VAL A O 1
ATOM 2922 N N . CYS A 1 382 ? -0.195 -0.934 2.482 1.00 97.75 382 CYS A N 1
ATOM 2923 C CA . CYS A 1 382 ? 0.972 -1.154 1.645 1.00 97.75 382 CYS A CA 1
ATOM 2924 C C . CYS A 1 382 ? 2.087 -0.237 2.102 1.00 97.75 382 CYS A C 1
ATOM 2926 O O . CYS A 1 382 ? 1.838 0.922 2.430 1.00 97.75 382 CYS A O 1
ATOM 2928 N N . ASN A 1 383 ? 3.312 -0.740 2.053 1.00 97.56 383 ASN A N 1
ATOM 2929 C CA . ASN A 1 383 ? 4.495 0.076 2.200 1.00 97.56 383 ASN A CA 1
ATOM 2930 C C . ASN A 1 383 ? 5.379 -0.062 0.958 1.00 97.56 383 ASN A C 1
ATOM 2932 O O . ASN A 1 383 ? 5.407 -1.105 0.299 1.00 97.56 383 ASN A O 1
ATOM 2936 N N . MET A 1 384 ? 6.060 1.017 0.611 1.00 97.44 384 MET A N 1
ATOM 2937 C CA . MET A 1 384 ? 6.833 1.133 -0.617 1.00 97.44 384 MET A CA 1
ATOM 2938 C C . MET A 1 384 ? 8.176 1.773 -0.307 1.00 97.44 384 MET A C 1
ATOM 2940 O O . MET A 1 384 ? 8.259 2.709 0.481 1.00 97.44 384 MET A O 1
ATOM 2944 N N . GLU A 1 385 ? 9.228 1.253 -0.925 1.00 98.12 385 GLU A N 1
ATOM 2945 C CA . GLU A 1 385 ? 10.583 1.776 -0.803 1.00 98.12 385 GLU A CA 1
ATOM 2946 C C . GLU A 1 385 ? 11.052 2.279 -2.164 1.00 98.12 385 GLU A C 1
ATOM 2948 O O . GLU A 1 385 ? 11.025 1.541 -3.159 1.00 98.12 385 GLU A O 1
ATOM 2953 N N . ASN A 1 386 ? 11.500 3.530 -2.212 1.00 97.25 386 ASN A N 1
ATOM 2954 C CA . ASN A 1 386 ? 12.103 4.071 -3.416 1.00 97.25 386 ASN A CA 1
ATOM 2955 C C . ASN A 1 386 ? 13.504 3.486 -3.588 1.00 97.25 386 ASN A C 1
ATOM 2957 O O . ASN A 1 386 ? 14.347 3.532 -2.695 1.00 97.25 386 ASN A O 1
ATOM 2961 N N . PHE A 1 387 ? 13.757 2.942 -4.775 1.00 96.75 387 PHE A N 1
ATOM 2962 C CA . PHE A 1 387 ? 15.091 2.520 -5.192 1.00 96.75 387 PHE A CA 1
ATOM 2963 C C . PHE A 1 387 ? 16.011 3.736 -5.340 1.00 96.75 387 PHE A C 1
ATOM 2965 O O . PHE A 1 387 ? 17.174 3.700 -4.944 1.00 96.75 387 PHE A O 1
ATOM 2972 N N . ASP A 1 388 ? 15.478 4.817 -5.908 1.00 94.50 388 ASP A N 1
ATOM 2973 C CA . ASP A 1 388 ? 16.155 6.101 -5.984 1.00 94.50 388 ASP A CA 1
ATOM 2974 C C . ASP A 1 388 ? 16.040 6.840 -4.635 1.00 94.50 388 ASP A C 1
ATOM 2976 O O . ASP A 1 388 ? 14.938 6.941 -4.099 1.00 94.50 388 ASP A O 1
ATOM 2980 N N . PRO A 1 389 ? 17.139 7.370 -4.071 1.00 92.25 389 PRO A N 1
ATOM 2981 C CA . PRO A 1 389 ? 17.090 8.086 -2.800 1.00 92.25 389 PRO A CA 1
ATOM 2982 C C . PRO A 1 389 ? 16.434 9.465 -2.943 1.00 92.25 389 PRO A C 1
ATOM 2984 O O . PRO A 1 389 ? 16.306 10.000 -4.051 1.00 92.25 389 PRO A O 1
ATOM 2987 N N . LEU A 1 390 ? 16.107 10.081 -1.803 1.00 89.38 390 LEU A N 1
ATOM 2988 C CA . LEU A 1 390 ? 15.429 11.371 -1.758 1.00 89.38 390 LEU A CA 1
ATOM 2989 C C . LEU A 1 390 ? 16.159 12.437 -2.591 1.00 89.38 390 LEU A C 1
ATOM 2991 O O . LEU A 1 390 ? 17.372 12.654 -2.473 1.00 89.38 390 LEU A O 1
ATOM 2995 N N . GLY A 1 391 ? 15.373 13.137 -3.408 1.00 80.62 391 GLY A N 1
ATOM 2996 C CA . GLY A 1 391 ? 15.821 14.147 -4.367 1.00 80.62 391 GLY A CA 1
ATOM 2997 C C . GLY A 1 391 ? 15.196 13.953 -5.748 1.00 80.62 391 GLY A C 1
ATOM 2998 O O . GLY A 1 391 ? 15.105 14.913 -6.514 1.00 80.62 391 GLY A O 1
ATOM 2999 N N . ILE A 1 392 ? 14.712 12.743 -6.034 1.00 85.81 392 ILE A N 1
ATOM 3000 C CA . ILE A 1 392 ? 13.890 12.406 -7.197 1.00 85.81 392 ILE A CA 1
ATOM 3001 C C . ILE A 1 392 ? 12.464 12.184 -6.696 1.00 85.81 392 ILE A C 1
ATOM 3003 O O . ILE A 1 392 ? 12.260 11.473 -5.723 1.00 85.81 392 ILE A O 1
ATOM 3007 N N . HIS A 1 393 ? 11.478 12.811 -7.331 1.00 84.12 393 HIS A N 1
ATOM 3008 C CA . HIS A 1 393 ? 10.079 12.646 -6.944 1.00 84.12 393 HIS A CA 1
ATOM 3009 C C . HIS A 1 393 ? 9.668 11.170 -7.053 1.00 84.12 393 HIS A C 1
ATOM 3011 O O . HIS A 1 393 ? 9.878 10.568 -8.101 1.00 84.12 393 HIS A O 1
ATOM 3017 N N . THR A 1 394 ? 8.968 10.630 -6.051 1.00 82.56 394 THR A N 1
ATOM 3018 C CA . THR A 1 394 ? 8.353 9.278 -6.024 1.00 82.56 394 THR A CA 1
ATOM 3019 C C . THR A 1 394 ? 7.749 8.814 -7.369 1.00 82.56 394 THR A C 1
ATOM 3021 O O . THR A 1 394 ? 7.970 7.705 -7.866 1.00 82.56 394 THR A O 1
ATOM 3024 N N . GLY A 1 395 ? 7.014 9.706 -8.037 1.00 83.81 395 GLY A N 1
ATOM 3025 C CA . GLY A 1 395 ? 6.476 9.537 -9.382 1.00 83.81 395 GLY A CA 1
ATOM 3026 C C . GLY A 1 395 ? 7.483 9.195 -10.477 1.00 83.81 395 GLY A C 1
ATOM 3027 O O . GLY A 1 395 ? 7.162 8.376 -11.336 1.00 83.81 395 GLY A O 1
ATOM 3028 N N . ASP A 1 396 ? 8.681 9.758 -10.407 1.00 89.44 396 ASP A N 1
ATOM 3029 C CA . ASP A 1 396 ? 9.816 9.532 -11.305 1.00 89.44 396 ASP A CA 1
ATOM 3030 C C . ASP A 1 396 ? 10.863 8.565 -10.711 1.00 89.44 396 ASP A C 1
ATOM 3032 O O . ASP A 1 396 ? 11.823 8.213 -11.389 1.00 89.44 396 ASP A O 1
ATOM 3036 N N . SER A 1 397 ? 10.666 8.069 -9.492 1.00 93.06 397 SER A N 1
ATOM 3037 C CA . SER A 1 397 ? 11.533 7.050 -8.892 1.00 93.06 397 SER A CA 1
ATOM 3038 C C . SER A 1 397 ? 11.137 5.642 -9.333 1.00 93.06 397 SER A C 1
ATOM 3040 O O . SER A 1 397 ? 9.962 5.349 -9.605 1.00 93.06 397 SER A O 1
ATOM 3042 N N . VAL A 1 398 ? 12.111 4.734 -9.385 1.00 97.12 398 VAL A N 1
ATOM 3043 C CA . VAL A 1 398 ? 11.823 3.295 -9.323 1.00 97.12 398 VAL A CA 1
ATOM 3044 C C . VAL A 1 398 ? 11.366 2.965 -7.900 1.00 97.12 398 VAL A C 1
ATOM 3046 O O . VAL A 1 398 ? 11.974 3.423 -6.937 1.00 97.12 398 VAL A O 1
ATOM 3049 N N . VAL A 1 399 ? 10.290 2.189 -7.758 1.00 97.62 399 VAL A N 1
ATOM 3050 C CA . VAL A 1 399 ? 9.667 1.897 -6.452 1.00 97.62 399 VAL A CA 1
ATOM 3051 C C . VAL A 1 399 ? 9.472 0.397 -6.291 1.00 97.62 399 VAL A C 1
ATOM 3053 O O . VAL A 1 399 ? 9.074 -0.278 -7.245 1.00 97.62 399 VAL A O 1
ATOM 3056 N N . VAL A 1 400 ? 9.750 -0.125 -5.099 1.00 98.50 400 VAL A N 1
ATOM 3057 C CA . VAL A 1 400 ? 9.622 -1.545 -4.756 1.00 98.50 400 VAL A CA 1
ATOM 3058 C C . VAL A 1 400 ? 8.591 -1.722 -3.639 1.00 98.50 400 VAL A C 1
ATOM 3060 O O . VAL A 1 400 ? 8.585 -0.958 -2.678 1.00 98.50 400 VAL A O 1
ATOM 3063 N N . ALA A 1 401 ? 7.725 -2.730 -3.764 1.00 98.06 401 ALA A N 1
ATOM 3064 C CA . ALA A 1 401 ? 6.770 -3.122 -2.726 1.00 98.06 401 ALA A CA 1
ATOM 3065 C C . ALA A 1 401 ? 6.842 -4.641 -2.462 1.00 98.06 401 ALA A C 1
ATOM 3067 O O . ALA A 1 401 ? 6.830 -5.411 -3.432 1.00 98.06 401 ALA A O 1
ATOM 3068 N N . PRO A 1 402 ? 6.884 -5.094 -1.193 1.00 97.81 402 PRO A N 1
ATOM 3069 C CA . PRO A 1 402 ? 7.074 -4.287 0.024 1.00 97.81 402 PRO A CA 1
ATOM 3070 C C . PRO A 1 402 ? 8.504 -3.713 0.116 1.00 97.81 402 PRO A C 1
ATOM 3072 O O . PRO A 1 402 ? 9.351 -4.027 -0.727 1.00 97.81 402 PRO A O 1
ATOM 3075 N N . SER A 1 403 ? 8.806 -2.902 1.137 1.00 97.75 403 SER A N 1
ATOM 3076 C CA . SER A 1 403 ? 10.196 -2.481 1.412 1.00 97.75 403 SER A CA 1
ATOM 3077 C C . SER A 1 403 ? 11.125 -3.682 1.607 1.00 97.75 403 SER A C 1
ATOM 3079 O O . SER A 1 403 ? 10.726 -4.678 2.209 1.00 97.75 403 SER A O 1
ATOM 3081 N N . GLN A 1 404 ? 12.369 -3.580 1.149 1.00 98.06 404 GLN A N 1
ATOM 3082 C CA . GLN A 1 404 ? 13.353 -4.667 1.169 1.00 98.06 404 GLN A CA 1
ATOM 3083 C C . GLN A 1 404 ? 14.474 -4.448 2.188 1.00 98.06 404 GLN A C 1
ATOM 3085 O O . GLN A 1 404 ? 15.114 -5.416 2.596 1.00 98.06 404 GLN A O 1
ATOM 3090 N N . THR A 1 405 ? 14.739 -3.199 2.582 1.00 97.75 405 THR A N 1
ATOM 3091 C CA . THR A 1 405 ? 15.956 -2.851 3.339 1.00 97.75 405 THR A CA 1
ATOM 3092 C C . THR A 1 405 ? 15.693 -2.283 4.736 1.00 97.75 405 THR A C 1
ATOM 3094 O O . THR A 1 405 ? 16.625 -1.813 5.391 1.00 97.75 405 THR A O 1
ATOM 3097 N N . LEU A 1 406 ? 14.441 -2.327 5.201 1.00 97.31 406 LEU A N 1
ATOM 3098 C CA . LEU A 1 406 ? 14.055 -1.910 6.549 1.00 97.31 406 LEU A CA 1
ATOM 3099 C C . LEU A 1 406 ? 14.163 -3.081 7.528 1.00 97.31 406 LEU A C 1
ATOM 3101 O O . LEU A 1 406 ? 13.745 -4.198 7.217 1.00 97.31 406 LEU A O 1
ATOM 3105 N N . SER A 1 407 ? 14.692 -2.819 8.724 1.00 95.94 407 SER A N 1
ATOM 3106 C CA . SER A 1 407 ? 14.549 -3.755 9.842 1.00 95.94 407 SER A CA 1
ATOM 3107 C C . SER A 1 407 ? 13.105 -3.752 10.366 1.00 95.94 407 SER A C 1
ATOM 3109 O O . SER A 1 407 ? 12.345 -2.823 10.091 1.00 95.94 407 SER A O 1
ATOM 3111 N N . ASP A 1 408 ? 12.713 -4.767 11.145 1.00 95.06 408 ASP A N 1
ATOM 3112 C CA . ASP A 1 408 ? 11.391 -4.789 11.799 1.00 95.06 408 ASP A CA 1
ATOM 3113 C C . ASP A 1 408 ? 11.186 -3.568 12.714 1.00 95.06 408 ASP A C 1
ATOM 3115 O O . ASP A 1 408 ? 10.096 -2.999 12.761 1.00 95.06 408 ASP A O 1
ATOM 3119 N N . GLU A 1 409 ? 12.251 -3.111 13.379 1.00 94.38 409 GLU A N 1
ATOM 3120 C CA . GLU A 1 409 ? 12.212 -1.913 14.217 1.00 94.38 409 GLU A CA 1
ATOM 3121 C C . GLU A 1 409 ? 11.971 -0.647 13.387 1.00 94.38 409 GLU A C 1
ATOM 3123 O O . GLU A 1 409 ? 11.094 0.139 13.741 1.00 94.38 409 GLU A O 1
ATOM 3128 N N . ASP A 1 410 ? 12.684 -0.464 12.269 1.00 96.31 410 ASP A N 1
ATOM 3129 C CA . ASP A 1 410 ? 12.501 0.712 11.404 1.00 96.31 410 ASP A CA 1
ATOM 3130 C C . ASP A 1 410 ? 11.114 0.694 10.747 1.00 96.31 410 ASP A C 1
ATOM 3132 O O . ASP A 1 410 ? 10.415 1.708 10.734 1.00 96.31 410 ASP A O 1
ATOM 3136 N N . TYR A 1 411 ? 10.678 -0.475 10.265 1.00 97.19 411 TYR A N 1
ATOM 3137 C CA . TYR A 1 411 ? 9.354 -0.663 9.676 1.00 97.19 411 TYR A CA 1
ATOM 3138 C C . TYR A 1 411 ? 8.247 -0.300 10.670 1.00 97.19 411 TYR A C 1
ATOM 3140 O O . TYR A 1 411 ? 7.360 0.492 10.347 1.00 97.19 411 TYR A O 1
ATOM 3148 N N . ASN A 1 412 ? 8.288 -0.849 11.890 1.00 96.44 412 ASN A N 1
ATOM 3149 C CA . ASN A 1 412 ? 7.239 -0.604 12.878 1.00 96.44 412 ASN A CA 1
ATOM 3150 C C . ASN A 1 412 ? 7.334 0.787 13.507 1.00 96.44 412 ASN A C 1
ATOM 3152 O O . ASN A 1 412 ? 6.300 1.330 13.895 1.00 96.44 412 ASN A O 1
ATOM 3156 N N . MET A 1 413 ? 8.518 1.402 13.562 1.00 96.50 413 MET A N 1
ATOM 3157 C CA . MET A 1 413 ? 8.674 2.812 13.926 1.00 96.50 413 MET A CA 1
ATOM 3158 C C . MET A 1 413 ? 7.919 3.712 12.937 1.00 96.50 413 MET A C 1
ATOM 3160 O O . MET A 1 413 ? 7.074 4.511 13.355 1.00 96.50 413 MET A O 1
ATOM 3164 N N . LEU A 1 414 ? 8.167 3.551 11.632 1.00 98.06 414 LEU A N 1
ATOM 3165 C CA . LEU A 1 414 ? 7.482 4.320 10.587 1.00 98.06 414 LEU A CA 1
ATOM 3166 C C . LEU A 1 414 ? 5.979 4.008 10.549 1.00 98.06 414 LEU A C 1
ATOM 3168 O O . LEU A 1 414 ? 5.168 4.931 10.584 1.00 98.06 414 LEU A O 1
ATOM 3172 N N . ARG A 1 415 ? 5.588 2.726 10.594 1.00 97.62 415 ARG A N 1
ATOM 3173 C CA . ARG A 1 415 ? 4.178 2.292 10.644 1.00 97.62 415 ARG A CA 1
ATOM 3174 C C . ARG A 1 415 ? 3.425 2.893 11.834 1.00 97.62 415 ARG A C 1
ATOM 3176 O O . ARG A 1 415 ? 2.343 3.450 11.667 1.00 97.62 415 ARG A O 1
ATOM 3183 N N . THR A 1 416 ? 3.981 2.793 13.042 1.00 96.62 416 THR A N 1
ATOM 3184 C CA . THR A 1 416 ? 3.345 3.324 14.263 1.00 96.62 416 THR A CA 1
ATOM 3185 C C . THR A 1 416 ? 3.201 4.842 14.177 1.00 96.62 416 THR A C 1
ATOM 3187 O O . THR A 1 416 ? 2.172 5.397 14.570 1.00 96.62 416 THR A O 1
ATOM 3190 N N . THR A 1 417 ? 4.199 5.516 13.598 1.00 97.56 417 THR A N 1
ATOM 3191 C CA . THR A 1 417 ? 4.148 6.959 13.351 1.00 97.56 417 THR A CA 1
ATOM 3192 C C . THR A 1 417 ? 3.051 7.303 12.346 1.00 97.56 417 THR A C 1
ATOM 3194 O O . THR A 1 417 ? 2.284 8.228 12.598 1.00 97.56 417 THR A O 1
ATOM 3197 N N . ALA A 1 418 ? 2.902 6.530 11.266 1.00 97.88 418 ALA A N 1
ATOM 3198 C CA . ALA A 1 418 ? 1.833 6.701 10.284 1.00 97.88 418 ALA A CA 1
ATOM 3199 C C . ALA A 1 418 ? 0.461 6.627 10.959 1.00 97.88 418 ALA A C 1
ATOM 3201 O O . ALA A 1 418 ? -0.329 7.565 10.882 1.00 97.88 418 ALA A O 1
ATOM 3202 N N . VAL A 1 419 ? 0.209 5.562 11.723 1.00 97.31 419 VAL A N 1
ATOM 3203 C CA . VAL A 1 419 ? -1.056 5.379 12.448 1.00 97.31 419 VAL A CA 1
ATOM 3204 C C . VAL A 1 419 ? -1.322 6.534 13.425 1.00 97.31 419 VAL A C 1
ATOM 3206 O O . VAL A 1 419 ? -2.454 7.020 13.497 1.00 97.31 419 VAL A O 1
ATOM 3209 N N . LYS A 1 420 ? -0.299 7.009 14.153 1.00 97.19 420 LYS A N 1
ATOM 3210 C CA . LYS A 1 420 ? -0.401 8.155 15.078 1.00 97.19 420 LYS A CA 1
ATOM 3211 C C . LYS A 1 420 ? -0.780 9.446 14.345 1.00 97.19 420 LYS A C 1
ATOM 3213 O O . LYS A 1 420 ? -1.727 10.118 14.750 1.00 97.19 420 LYS A O 1
ATOM 3218 N N . VAL A 1 421 ? -0.067 9.768 13.266 1.00 97.88 421 VAL A N 1
ATOM 3219 C CA . VAL A 1 421 ? -0.254 10.988 12.465 1.00 97.88 421 VAL A CA 1
ATOM 3220 C C . VAL A 1 421 ? -1.632 11.006 11.808 1.00 97.88 421 VAL A C 1
ATOM 3222 O O . VAL A 1 421 ? -2.376 11.971 11.957 1.00 97.88 421 VAL A O 1
ATOM 3225 N N . ILE A 1 422 ? -2.022 9.914 11.148 1.00 97.81 422 ILE A N 1
ATOM 3226 C CA . ILE A 1 422 ? -3.303 9.823 10.434 1.00 97.81 422 ILE A CA 1
ATOM 3227 C C . ILE A 1 422 ? -4.495 9.880 11.398 1.00 97.81 422 ILE A C 1
ATOM 3229 O O . ILE A 1 422 ? -5.514 10.507 11.095 1.00 97.81 422 ILE A O 1
ATOM 3233 N N . ARG A 1 423 ? -4.358 9.297 12.597 1.00 97.00 423 ARG A N 1
ATOM 3234 C CA . ARG A 1 423 ? -5.351 9.435 13.671 1.00 97.00 423 ARG A CA 1
ATOM 3235 C C . ARG A 1 423 ? -5.468 10.878 14.161 1.00 97.00 423 ARG A C 1
ATOM 3237 O O . ARG A 1 423 ? -6.588 11.352 14.324 1.00 97.00 423 ARG A O 1
ATOM 3244 N N . HIS A 1 424 ? -4.346 11.566 14.377 1.00 97.44 424 HIS A N 1
ATOM 3245 C CA . HIS A 1 424 ? -4.333 12.963 14.820 1.00 97.44 424 HIS A CA 1
ATOM 3246 C C . HIS A 1 424 ? -4.979 13.907 13.796 1.00 97.44 424 HIS A C 1
ATOM 3248 O O . HIS A 1 424 ? -5.795 14.744 14.167 1.00 97.44 424 HIS A O 1
ATOM 3254 N N . LEU A 1 425 ? -4.670 13.723 12.510 1.00 96.69 425 LEU A N 1
ATOM 3255 C CA . LEU A 1 425 ? -5.228 14.524 11.417 1.00 96.69 425 LEU A CA 1
ATOM 3256 C C . LEU A 1 425 ? -6.734 14.292 11.199 1.00 96.69 425 LEU A C 1
ATOM 3258 O O . LEU A 1 425 ? -7.394 15.101 10.548 1.00 96.69 425 LEU A O 1
ATOM 3262 N N . GLY A 1 426 ? -7.293 13.197 11.725 1.00 96.38 426 GLY A N 1
ATOM 3263 C CA . GLY A 1 426 ? -8.718 12.887 11.598 1.00 96.38 426 GLY A CA 1
ATOM 3264 C C . GLY A 1 426 ? -9.122 12.389 10.208 1.00 96.38 426 GLY A C 1
ATOM 3265 O O . GLY A 1 426 ? -10.267 12.571 9.798 1.00 96.38 426 GLY A O 1
ATOM 3266 N N . VAL A 1 427 ? -8.201 11.752 9.478 1.00 97.50 427 VAL A N 1
ATOM 3267 C CA . VAL A 1 427 ? -8.486 11.159 8.161 1.00 97.50 427 VAL A CA 1
ATOM 3268 C C . VAL A 1 427 ? -9.556 10.070 8.288 1.00 97.50 427 VAL A C 1
ATOM 3270 O O . VAL A 1 427 ? -9.517 9.254 9.215 1.00 97.50 427 VAL A O 1
ATOM 3273 N N . VAL A 1 428 ? -10.501 10.044 7.342 1.00 98.06 428 VAL A N 1
ATOM 3274 C CA . VAL A 1 428 ? -11.524 8.995 7.208 1.00 98.06 428 VAL A CA 1
ATOM 3275 C C . VAL A 1 428 ? -11.583 8.560 5.747 1.00 98.06 428 VAL A C 1
ATOM 3277 O O . VAL A 1 428 ? -12.025 9.305 4.875 1.00 98.06 428 VAL A O 1
ATOM 3280 N N . GLY A 1 429 ? -11.135 7.341 5.474 1.00 97.25 429 GLY A N 1
ATOM 3281 C CA . GLY A 1 429 ? -10.885 6.842 4.129 1.00 97.25 429 GLY A CA 1
ATOM 3282 C C . GLY A 1 429 ? -9.443 6.372 4.000 1.00 97.25 429 GLY A C 1
ATOM 3283 O O . GLY A 1 429 ? -8.976 5.568 4.803 1.00 97.25 429 GLY A O 1
ATOM 3284 N N . GLU A 1 430 ? -8.755 6.861 2.977 1.00 96.56 430 GLU A N 1
ATOM 3285 C CA . GLU A 1 430 ? -7.383 6.488 2.648 1.00 96.56 430 GLU A CA 1
ATOM 3286 C C . GLU A 1 430 ? -6.503 7.735 2.515 1.00 96.56 430 GLU A C 1
ATOM 3288 O O . GLU A 1 430 ? -6.986 8.825 2.186 1.00 96.56 430 GLU A O 1
ATOM 3293 N N . CYS A 1 431 ? -5.218 7.560 2.809 1.00 95.12 431 CYS A N 1
ATOM 3294 C CA . CYS A 1 431 ? -4.181 8.547 2.562 1.00 95.12 431 CYS A CA 1
ATOM 3295 C C . CYS A 1 431 ? -2.810 7.889 2.355 1.00 95.12 431 CYS A C 1
ATOM 3297 O O . CYS A 1 431 ? -2.529 6.815 2.892 1.00 95.12 431 CYS A O 1
ATOM 3299 N N . ASN A 1 432 ? -1.918 8.621 1.696 1.00 95.06 432 ASN A N 1
ATOM 3300 C CA . ASN A 1 432 ? -0.502 8.287 1.562 1.00 95.06 432 ASN A CA 1
ATOM 3301 C C . ASN A 1 432 ? 0.334 9.168 2.505 1.00 95.06 432 ASN A C 1
ATOM 3303 O O . ASN A 1 432 ? 0.089 10.369 2.600 1.00 95.06 432 ASN A O 1
ATOM 3307 N N . ILE A 1 433 ? 1.318 8.589 3.191 1.00 95.75 433 ILE A N 1
ATOM 3308 C CA . ILE A 1 433 ? 2.312 9.314 3.997 1.00 95.75 433 ILE A CA 1
ATOM 3309 C C . ILE A 1 433 ? 3.719 8.957 3.526 1.00 95.75 433 ILE A C 1
ATOM 3311 O O . ILE A 1 433 ? 4.006 7.789 3.261 1.00 95.75 433 ILE A O 1
ATOM 3315 N N . GLN A 1 434 ? 4.590 9.962 3.430 1.00 94.38 434 GLN A N 1
ATOM 3316 C CA . GLN A 1 434 ? 5.955 9.809 2.924 1.00 94.38 434 GLN A CA 1
ATOM 3317 C C . GLN A 1 434 ? 6.987 10.185 3.984 1.00 94.38 434 GLN A C 1
ATOM 3319 O O . GLN A 1 434 ? 6.841 11.181 4.698 1.00 94.38 434 GLN A O 1
ATOM 3324 N N . TYR A 1 435 ? 8.059 9.403 4.040 1.00 96.06 435 TYR A N 1
ATOM 3325 C CA . TYR A 1 435 ? 9.152 9.543 4.988 1.00 96.06 435 TYR A CA 1
ATOM 3326 C C . TYR A 1 435 ? 10.489 9.677 4.275 1.00 96.06 435 TYR A C 1
ATOM 3328 O O . TYR A 1 435 ? 10.751 8.981 3.295 1.00 96.06 435 TYR A O 1
ATOM 3336 N N . ALA A 1 436 ? 11.368 10.498 4.842 1.00 94.88 436 ALA A N 1
ATOM 3337 C CA . ALA A 1 436 ? 12.803 10.406 4.632 1.00 94.88 436 ALA A CA 1
ATOM 3338 C C . ALA A 1 436 ? 13.414 9.688 5.842 1.00 94.88 436 ALA A C 1
ATOM 3340 O O . ALA A 1 436 ? 13.287 10.185 6.959 1.00 94.88 436 ALA A O 1
ATOM 3341 N N . LEU A 1 437 ? 14.080 8.552 5.637 1.00 96.62 437 LEU A N 1
ATOM 3342 C CA . LEU A 1 437 ? 14.775 7.787 6.676 1.00 96.62 437 LEU A CA 1
ATOM 3343 C C . LEU A 1 437 ? 16.289 7.839 6.446 1.00 96.62 437 LEU A C 1
ATOM 3345 O O . LEU A 1 437 ? 16.782 7.495 5.366 1.00 96.62 437 LEU A O 1
ATOM 3349 N N . ASN A 1 438 ? 17.030 8.247 7.473 1.00 94.62 438 ASN A N 1
ATOM 3350 C CA . ASN A 1 438 ? 18.483 8.272 7.453 1.00 94.62 438 ASN A CA 1
ATOM 3351 C C . ASN A 1 438 ? 19.028 6.835 7.287 1.00 94.62 438 ASN A C 1
ATOM 3353 O O . ASN A 1 438 ? 18.642 5.946 8.038 1.00 94.62 438 ASN A O 1
ATOM 3357 N N . PRO A 1 439 ? 19.914 6.556 6.315 1.00 92.25 439 PRO A N 1
ATOM 3358 C CA . PRO A 1 439 ? 20.420 5.203 6.079 1.00 92.25 439 PRO A CA 1
ATOM 3359 C C . PRO A 1 439 ? 21.410 4.712 7.148 1.00 92.25 439 PRO A C 1
ATOM 3361 O O . PRO A 1 439 ? 21.732 3.525 7.163 1.00 92.25 439 PRO A O 1
ATOM 3364 N N . GLU A 1 440 ? 21.922 5.601 8.005 1.00 91.44 440 GLU A N 1
ATOM 3365 C CA . GLU A 1 440 ? 22.949 5.297 9.014 1.00 91.44 440 GLU A CA 1
ATOM 3366 C C . GLU A 1 440 ? 22.414 5.353 10.455 1.00 91.44 440 GLU A C 1
ATOM 3368 O O . GLU A 1 440 ? 23.127 5.007 11.398 1.00 91.44 440 GLU A O 1
ATOM 3373 N N . SER A 1 441 ? 21.166 5.783 10.650 1.00 93.31 441 SER A N 1
ATOM 3374 C CA . SER A 1 441 ? 20.542 5.931 11.967 1.00 93.31 441 SER A CA 1
ATOM 3375 C C . SER A 1 441 ? 19.026 5.707 11.890 1.00 93.31 441 SER A C 1
ATOM 3377 O O . SER A 1 441 ? 18.487 5.404 10.834 1.00 93.31 441 SER A O 1
ATOM 3379 N N . ARG A 1 442 ? 18.315 5.857 13.014 1.00 93.88 442 ARG A N 1
ATOM 3380 C CA . ARG A 1 442 ? 16.836 5.828 13.054 1.00 93.88 442 ARG A CA 1
ATOM 3381 C C . ARG A 1 442 ? 16.210 7.215 12.975 1.00 93.88 442 ARG A C 1
ATOM 3383 O O . ARG A 1 442 ? 15.033 7.387 13.272 1.00 93.88 442 ARG A O 1
ATOM 3390 N N . GLU A 1 443 ? 17.007 8.216 12.629 1.00 94.75 443 GLU A N 1
ATOM 3391 C CA . GLU A 1 443 ? 16.505 9.555 12.376 1.00 94.75 443 GLU A CA 1
ATOM 3392 C C . GLU A 1 443 ? 15.643 9.531 11.112 1.00 94.75 443 GLU A C 1
ATOM 3394 O O . GLU A 1 443 ? 16.070 9.057 10.058 1.00 94.75 443 GLU A O 1
ATOM 3399 N N . PHE A 1 444 ? 14.416 10.028 11.215 1.00 95.44 444 PHE A N 1
ATOM 3400 C CA . PHE A 1 444 ? 13.515 10.132 10.080 1.00 95.44 444 PHE A CA 1
ATOM 3401 C C . PHE A 1 444 ? 12.692 11.412 10.172 1.00 95.44 444 PHE A C 1
ATOM 3403 O O . PHE A 1 444 ? 12.520 11.981 11.250 1.00 95.44 444 PHE A O 1
ATOM 3410 N N . CYS A 1 445 ? 12.158 11.850 9.038 1.00 93.81 445 CYS A N 1
ATOM 3411 C CA . CYS A 1 445 ? 11.224 12.964 8.963 1.00 93.81 445 CYS A CA 1
ATOM 3412 C C . CYS A 1 445 ? 10.035 12.597 8.081 1.00 93.81 445 CYS A C 1
ATOM 3414 O O . CYS A 1 445 ? 10.186 11.927 7.059 1.00 93.81 445 CYS A O 1
ATOM 3416 N N . ILE A 1 446 ? 8.858 13.081 8.456 1.00 94.06 446 ILE A N 1
ATOM 3417 C CA . ILE A 1 446 ? 7.672 13.096 7.608 1.00 94.06 446 ILE A CA 1
ATOM 3418 C C . ILE A 1 446 ? 7.861 14.204 6.571 1.00 94.06 446 ILE A C 1
ATOM 3420 O O . ILE A 1 446 ? 8.163 15.349 6.922 1.00 94.06 446 ILE A O 1
ATOM 3424 N N . ILE A 1 447 ? 7.714 13.845 5.298 1.00 87.38 447 ILE A N 1
ATOM 3425 C CA . ILE A 1 447 ? 7.840 14.765 4.163 1.00 87.38 447 ILE A CA 1
ATOM 3426 C C . ILE A 1 447 ? 6.484 15.406 3.875 1.00 87.38 447 ILE A C 1
ATOM 3428 O O . ILE A 1 447 ? 6.377 16.628 3.813 1.00 87.38 447 ILE A O 1
ATOM 3432 N N . GLU A 1 448 ? 5.456 14.577 3.694 1.00 86.00 448 GLU A N 1
ATOM 3433 C CA . GLU A 1 448 ? 4.095 15.008 3.383 1.00 86.00 448 GLU A CA 1
ATOM 3434 C C . GLU A 1 448 ? 3.074 13.905 3.693 1.00 86.00 448 GLU A C 1
ATOM 3436 O O . GLU A 1 448 ? 3.413 12.720 3.796 1.00 86.00 448 GLU A O 1
ATOM 3441 N N . VAL A 1 449 ? 1.808 14.313 3.812 1.00 91.31 449 VAL A N 1
ATOM 3442 C CA . VAL A 1 449 ? 0.640 13.430 3.857 1.00 91.31 449 VAL A CA 1
ATOM 3443 C C . VAL A 1 449 ? -0.326 13.864 2.765 1.00 91.31 449 VAL A C 1
ATOM 3445 O O . VAL A 1 449 ? -0.765 15.005 2.733 1.00 91.31 449 VAL A O 1
ATOM 3448 N N . ASN A 1 450 ? -0.704 12.939 1.892 1.00 89.31 450 ASN A N 1
ATOM 3449 C CA . ASN A 1 450 ? -1.714 13.149 0.868 1.00 89.31 450 ASN A CA 1
ATOM 3450 C C . ASN A 1 450 ? -3.044 12.561 1.358 1.00 89.31 450 ASN A C 1
ATOM 3452 O O . ASN A 1 450 ? -3.268 11.356 1.244 1.00 89.31 450 ASN A O 1
ATOM 3456 N N . ALA A 1 451 ? -3.943 13.395 1.890 1.00 91.88 451 ALA A N 1
ATOM 3457 C CA . ALA A 1 451 ? -5.236 12.976 2.454 1.00 91.88 451 ALA A CA 1
ATOM 3458 C C . ALA A 1 451 ? -6.323 12.691 1.390 1.00 91.88 451 ALA A C 1
ATOM 3460 O O . ALA A 1 451 ? -7.477 13.116 1.502 1.00 91.88 451 ALA A O 1
ATOM 3461 N N . ARG A 1 452 ? -5.934 11.997 0.318 1.00 88.75 452 ARG A N 1
ATOM 3462 C CA . ARG A 1 452 ? -6.775 11.611 -0.817 1.00 88.75 452 ARG A CA 1
ATOM 3463 C C . ARG A 1 452 ? -6.201 10.380 -1.502 1.00 88.75 452 ARG A C 1
ATOM 3465 O O . ARG A 1 452 ? -5.002 10.123 -1.405 1.00 88.75 452 ARG A O 1
ATOM 3472 N N . LEU A 1 453 ? -7.024 9.775 -2.359 1.00 89.12 453 LEU A N 1
ATOM 3473 C CA . LEU A 1 453 ? -6.525 8.796 -3.312 1.00 89.12 453 LEU A CA 1
ATOM 3474 C C . LEU A 1 453 ? -5.422 9.432 -4.155 1.00 89.12 453 LEU A C 1
ATOM 3476 O O . LEU A 1 453 ? -5.487 10.595 -4.575 1.00 89.12 453 LEU A O 1
ATOM 3480 N N . SER A 1 454 ? -4.384 8.649 -4.391 1.00 85.12 454 SER A N 1
ATOM 3481 C CA . SER A 1 454 ? -3.189 9.090 -5.077 1.00 85.12 454 SER A CA 1
ATOM 3482 C C . SER A 1 454 ? -2.744 8.061 -6.106 1.00 85.12 454 SER A C 1
ATOM 3484 O O . SER A 1 454 ? -3.297 6.965 -6.266 1.00 85.12 454 SER A O 1
ATOM 3486 N N . ARG A 1 455 ? -1.686 8.422 -6.821 1.00 83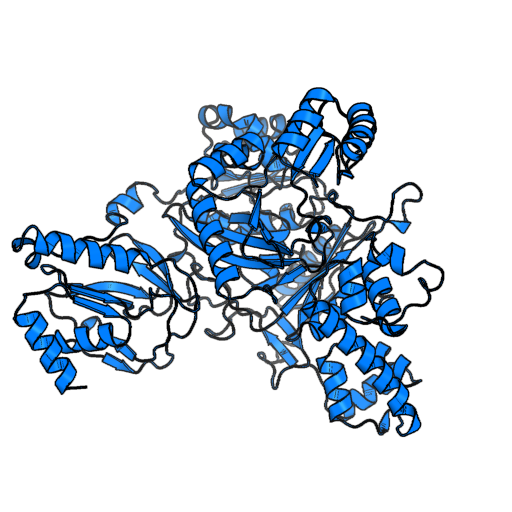.19 455 ARG A N 1
ATOM 3487 C CA . ARG A 1 455 ? -0.997 7.485 -7.688 1.00 83.19 455 ARG A CA 1
ATOM 3488 C C . ARG A 1 455 ? -0.359 6.354 -6.880 1.00 83.19 455 ARG A C 1
ATOM 3490 O O . ARG A 1 455 ? -0.351 5.228 -7.369 1.00 83.19 455 ARG A O 1
ATOM 3497 N N . SER A 1 456 ? 0.155 6.615 -5.683 1.00 87.31 456 SER A N 1
ATOM 3498 C CA . SER A 1 456 ? 0.708 5.584 -4.797 1.00 87.31 456 SER A CA 1
ATOM 3499 C C . SER A 1 456 ? -0.398 4.623 -4.332 1.00 87.31 456 SER A C 1
ATOM 3501 O O . SER A 1 456 ? -0.240 3.410 -4.461 1.00 87.31 456 SER A O 1
ATOM 3503 N N . SER A 1 457 ? -1.602 5.125 -4.050 1.00 90.31 457 SER A N 1
ATOM 3504 C CA . SER A 1 457 ? -2.777 4.307 -3.701 1.00 90.31 457 SER A CA 1
ATOM 3505 C C . SER A 1 457 ? -3.202 3.370 -4.839 1.00 90.31 457 SER A C 1
ATOM 3507 O O . SER A 1 457 ? -3.546 2.201 -4.632 1.00 90.31 457 SER A O 1
ATOM 3509 N N . ALA A 1 458 ? -3.142 3.840 -6.090 1.00 88.94 458 ALA A N 1
ATOM 3510 C CA . ALA A 1 458 ? -3.371 2.974 -7.246 1.00 88.94 458 ALA A CA 1
ATOM 3511 C C . ALA A 1 458 ? -2.269 1.908 -7.400 1.00 88.94 458 ALA A C 1
ATOM 3513 O O . ALA A 1 458 ? -2.570 0.797 -7.828 1.00 88.94 458 ALA A O 1
ATOM 3514 N N . LEU A 1 459 ? -1.009 2.208 -7.046 1.00 90.56 459 LEU A N 1
ATOM 3515 C CA . LEU A 1 459 ? 0.098 1.236 -7.095 1.00 90.56 459 LEU A CA 1
ATOM 3516 C C . LEU A 1 459 ? -0.148 0.152 -6.065 1.00 90.56 459 LEU A C 1
ATOM 3518 O O . LEU A 1 459 ? -0.193 -1.022 -6.413 1.00 90.56 459 LEU A O 1
ATOM 3522 N N . ALA A 1 460 ? -0.372 0.571 -4.826 1.00 95.06 460 ALA A N 1
ATOM 3523 C CA . ALA A 1 460 ? -0.647 -0.299 -3.705 1.00 95.06 460 ALA A CA 1
ATOM 3524 C C . ALA A 1 460 ? -1.843 -1.203 -3.972 1.00 95.06 460 ALA A C 1
ATOM 3526 O O . ALA A 1 460 ? -1.729 -2.409 -3.800 1.00 95.06 460 ALA A O 1
ATOM 3527 N N . SER A 1 461 ? -2.947 -0.668 -4.507 1.00 94.75 461 SER A N 1
ATOM 3528 C CA . SER A 1 461 ? -4.120 -1.495 -4.818 1.00 94.75 461 SER A CA 1
ATOM 3529 C C . SER A 1 461 ? -3.798 -2.643 -5.778 1.00 94.75 461 SER A C 1
ATOM 3531 O O . SER A 1 461 ? -4.329 -3.745 -5.650 1.00 94.75 461 SER A O 1
ATOM 3533 N N . LYS A 1 462 ? -2.921 -2.391 -6.754 1.00 92.88 462 LYS A N 1
ATOM 3534 C CA . LYS A 1 462 ? -2.495 -3.385 -7.745 1.00 92.88 462 LYS A CA 1
ATOM 3535 C C . LYS A 1 462 ? -1.407 -4.305 -7.208 1.00 92.88 462 LYS A C 1
ATOM 3537 O O . LYS A 1 462 ? -1.403 -5.479 -7.561 1.00 92.88 462 LYS A O 1
ATOM 3542 N N . ALA A 1 463 ? -0.502 -3.792 -6.383 1.00 95.06 463 ALA A N 1
ATOM 3543 C CA . ALA A 1 463 ? 0.558 -4.568 -5.760 1.00 95.06 463 ALA A CA 1
ATOM 3544 C C . ALA A 1 463 ? -0.006 -5.570 -4.751 1.00 95.06 463 ALA A C 1
ATOM 3546 O O . ALA A 1 463 ? 0.406 -6.725 -4.747 1.00 95.06 463 ALA A O 1
ATOM 3547 N N . THR A 1 464 ? -0.962 -5.154 -3.925 1.00 96.25 464 THR A N 1
ATOM 3548 C CA . THR A 1 464 ? -1.490 -5.981 -2.838 1.00 96.25 464 THR A CA 1
ATOM 3549 C C . THR A 1 464 ? -2.744 -6.755 -3.232 1.00 96.25 464 THR A C 1
ATOM 3551 O O . THR A 1 464 ? -3.038 -7.775 -2.623 1.00 96.25 464 THR A O 1
ATOM 3554 N N . GLY A 1 465 ? -3.495 -6.286 -4.237 1.00 93.94 465 GLY A N 1
ATOM 3555 C CA . GLY A 1 465 ? -4.845 -6.771 -4.546 1.00 93.94 465 GLY A CA 1
ATOM 3556 C C . GLY A 1 465 ? -5.938 -6.153 -3.662 1.00 93.94 465 GLY A C 1
ATOM 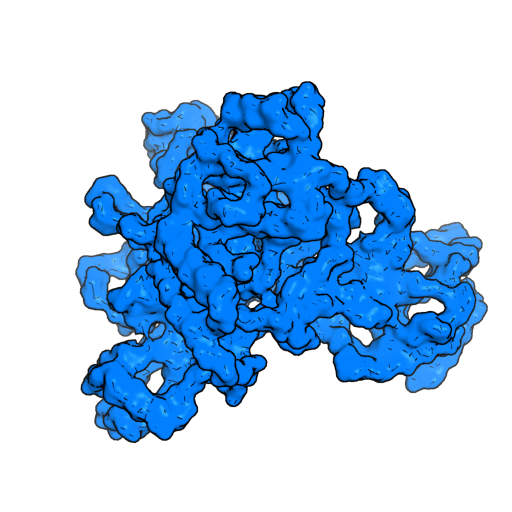3557 O O . GLY A 1 465 ? -7.114 -6.472 -3.835 1.00 93.94 465 GLY A O 1
ATOM 3558 N N . TYR A 1 466 ? -5.577 -5.261 -2.734 1.00 95.38 466 TYR A N 1
ATOM 3559 C CA . TYR A 1 466 ? -6.502 -4.587 -1.826 1.00 95.38 466 TYR A CA 1
ATOM 3560 C C . TYR A 1 466 ? -7.138 -3.361 -2.510 1.00 95.38 466 TYR A C 1
ATOM 3562 O O . TYR A 1 466 ? -6.429 -2.417 -2.857 1.00 95.38 466 TYR A O 1
ATOM 3570 N N . PRO A 1 467 ? -8.465 -3.294 -2.710 1.00 94.12 467 PRO A N 1
ATOM 3571 C CA . PRO A 1 467 ? -9.078 -2.223 -3.495 1.00 94.12 467 PRO A CA 1
ATOM 3572 C C . PRO A 1 467 ? -9.267 -0.934 -2.669 1.00 94.12 467 PRO A C 1
ATOM 3574 O O . PRO A 1 467 ? -10.384 -0.612 -2.263 1.00 94.12 467 PRO A O 1
ATOM 3577 N N . LEU A 1 468 ? -8.188 -0.167 -2.454 1.00 96.00 468 LEU A N 1
ATOM 3578 C CA . LEU A 1 468 ? -8.157 1.010 -1.564 1.00 96.00 468 LEU A CA 1
ATOM 3579 C C . LEU A 1 468 ? -9.295 2.004 -1.826 1.00 96.00 468 LEU A C 1
ATOM 3581 O O . LEU A 1 468 ? -10.012 2.368 -0.903 1.00 96.00 468 LEU A O 1
ATOM 3585 N N . ALA A 1 469 ? -9.521 2.391 -3.084 1.00 95.69 469 ALA A N 1
ATOM 3586 C CA . ALA A 1 469 ? -10.574 3.348 -3.435 1.00 95.69 469 ALA A CA 1
ATOM 3587 C C . ALA A 1 469 ? -11.994 2.834 -3.127 1.00 95.69 469 ALA A C 1
ATOM 3589 O O . ALA A 1 469 ? -12.856 3.595 -2.694 1.00 95.69 469 ALA A O 1
ATOM 3590 N N . PHE A 1 470 ? -12.240 1.538 -3.321 1.00 96.44 470 PHE A N 1
ATOM 3591 C CA . PHE A 1 470 ? -13.531 0.930 -3.005 1.00 96.44 470 PHE A CA 1
ATOM 3592 C C . PHE A 1 470 ? -13.772 0.927 -1.491 1.00 96.44 470 PHE A C 1
ATOM 3594 O O . PHE A 1 470 ? -14.842 1.326 -1.034 1.00 96.44 470 PHE A O 1
ATOM 3601 N N . VAL A 1 471 ? -12.758 0.528 -0.714 1.00 97.62 471 VAL A N 1
ATOM 3602 C CA . VAL A 1 471 ? -12.824 0.532 0.752 1.00 97.62 471 VAL A CA 1
ATOM 3603 C C . VAL A 1 471 ? -12.987 1.960 1.270 1.00 97.62 471 VAL A C 1
ATOM 3605 O O . VAL A 1 471 ? -13.928 2.221 2.010 1.00 97.62 471 VAL A O 1
ATOM 3608 N N . ALA A 1 472 ? -12.170 2.911 0.809 1.00 98.00 472 ALA A N 1
ATOM 3609 C CA . ALA A 1 472 ? -12.245 4.317 1.207 1.00 98.00 472 ALA A CA 1
ATOM 3610 C C . ALA A 1 472 ? -13.632 4.935 0.960 1.00 98.00 472 ALA A C 1
ATOM 3612 O O . ALA A 1 472 ? -14.113 5.719 1.777 1.00 98.00 472 ALA A O 1
ATOM 3613 N N . ALA A 1 473 ? -14.313 4.553 -0.127 1.00 97.94 473 ALA A N 1
ATOM 3614 C CA . ALA A 1 473 ? -15.681 4.991 -0.377 1.00 97.94 473 ALA A CA 1
ATOM 3615 C C . ALA A 1 473 ? -16.650 4.445 0.688 1.00 97.94 473 ALA A C 1
ATOM 3617 O O . ALA A 1 473 ? -17.380 5.224 1.295 1.00 97.94 473 ALA A O 1
ATOM 3618 N N . LYS A 1 474 ? -16.607 3.146 1.012 1.00 98.25 474 LYS A N 1
ATOM 3619 C CA . LYS A 1 474 ? -17.422 2.578 2.107 1.00 98.25 474 LYS A CA 1
ATOM 3620 C C . LYS A 1 474 ? -17.121 3.251 3.456 1.00 98.25 474 LYS A C 1
ATOM 3622 O O . LYS A 1 474 ? -18.047 3.582 4.193 1.00 98.25 474 LYS A O 1
ATOM 3627 N N . LEU A 1 475 ? -15.849 3.532 3.748 1.00 98.25 475 LEU A N 1
ATOM 3628 C CA . LEU A 1 475 ? -15.448 4.236 4.973 1.00 98.25 475 LEU A CA 1
ATOM 3629 C C . LEU A 1 475 ? -15.991 5.664 5.040 1.00 98.25 475 LEU A C 1
ATOM 3631 O O . LEU A 1 475 ? -16.383 6.118 6.110 1.00 98.25 475 LEU A O 1
ATOM 3635 N N . GLY A 1 476 ? -16.084 6.358 3.903 1.00 97.75 476 GLY A N 1
ATOM 3636 C CA . GLY A 1 476 ? -16.710 7.680 3.831 1.00 97.75 476 GLY A CA 1
ATOM 3637 C C . GLY A 1 476 ? -18.209 7.686 4.157 1.00 97.75 476 GLY A C 1
ATOM 3638 O O . GLY A 1 476 ? -18.756 8.750 4.442 1.00 97.75 476 GLY A O 1
ATOM 3639 N N . LEU A 1 477 ? -18.859 6.516 4.160 1.00 98.25 477 LEU A N 1
ATOM 3640 C CA . LEU A 1 477 ? -20.224 6.302 4.655 1.00 98.25 477 LEU A CA 1
ATOM 3641 C C . LEU A 1 477 ? -20.259 5.887 6.139 1.00 98.25 477 LEU A C 1
ATOM 3643 O O . LEU A 1 477 ? -21.313 5.498 6.633 1.00 98.25 477 LEU A O 1
ATOM 3647 N N . ASN A 1 478 ? -19.133 5.958 6.853 1.00 97.62 478 ASN A N 1
ATOM 3648 C CA . ASN A 1 478 ? -18.947 5.491 8.232 1.00 97.62 478 ASN A CA 1
ATOM 3649 C C . ASN A 1 478 ? -19.158 3.978 8.442 1.00 97.62 478 ASN A C 1
ATOM 3651 O O . ASN A 1 478 ? -19.384 3.545 9.575 1.00 97.62 478 ASN A O 1
ATOM 3655 N N . ILE A 1 479 ? -19.072 3.165 7.382 1.00 97.69 479 ILE A N 1
ATOM 3656 C CA . ILE A 1 479 ? -19.081 1.701 7.509 1.00 97.69 479 ILE A CA 1
ATOM 3657 C C . ILE A 1 479 ? -17.746 1.271 8.147 1.00 97.69 479 ILE A C 1
ATOM 3659 O O . ILE A 1 479 ? -16.698 1.645 7.615 1.00 97.69 479 ILE A O 1
ATOM 3663 N N . PRO A 1 480 ? -17.745 0.517 9.263 1.00 96.19 480 PRO A N 1
ATOM 3664 C CA . PRO A 1 480 ? -16.515 0.076 9.917 1.00 96.19 480 PRO A CA 1
ATOM 3665 C C . PRO A 1 480 ? -15.667 -0.842 9.033 1.00 96.19 480 PRO A C 1
ATOM 3667 O O . PRO A 1 480 ? -16.184 -1.694 8.309 1.00 96.19 480 PRO A O 1
ATOM 3670 N N . LEU A 1 481 ? -14.346 -0.726 9.138 1.00 95.81 481 LEU A N 1
ATOM 3671 C CA . LEU A 1 481 ? -13.398 -1.479 8.319 1.00 95.81 481 LEU A CA 1
ATOM 3672 C C . LEU A 1 481 ? -13.513 -3.001 8.516 1.00 95.81 481 LEU A C 1
ATOM 3674 O O . LEU A 1 481 ? -13.375 -3.768 7.562 1.00 95.81 481 LEU A O 1
ATOM 3678 N N . ASN A 1 482 ? -13.800 -3.439 9.743 1.00 94.31 482 ASN A N 1
ATOM 3679 C CA . ASN A 1 482 ? -14.020 -4.844 10.095 1.00 94.31 482 ASN A CA 1
ATOM 3680 C C . ASN A 1 482 ? -15.397 -5.382 9.654 1.00 94.31 482 ASN A C 1
ATOM 3682 O O . ASN A 1 482 ? -15.604 -6.592 9.685 1.00 94.31 482 ASN A O 1
ATOM 3686 N N . GLU A 1 483 ? -16.312 -4.526 9.189 1.00 94.31 483 GLU A N 1
ATOM 3687 C CA . GLU A 1 483 ? -17.612 -4.924 8.623 1.00 94.31 483 GLU A CA 1
ATOM 3688 C C . GLU A 1 483 ? -17.597 -4.967 7.079 1.00 94.31 483 GLU A C 1
ATOM 3690 O O . GLU A 1 483 ? -18.485 -5.550 6.452 1.00 94.31 483 GLU A O 1
ATOM 3695 N N . ILE A 1 484 ? -16.559 -4.415 6.440 1.00 95.38 484 ILE A N 1
ATOM 3696 C CA . ILE A 1 484 ? -16.354 -4.507 4.989 1.00 95.38 484 ILE A CA 1
ATOM 3697 C C . ILE A 1 484 ? -15.728 -5.863 4.655 1.00 95.38 484 ILE A C 1
ATOM 3699 O O . ILE A 1 484 ? -14.705 -6.246 5.216 1.00 95.38 484 ILE A O 1
ATOM 3703 N N . LYS A 1 485 ? -16.304 -6.594 3.696 1.00 92.62 485 LYS A N 1
ATOM 3704 C CA . LYS A 1 485 ? -15.760 -7.883 3.234 1.00 92.62 485 LYS A CA 1
ATOM 3705 C C . LYS A 1 485 ? -14.567 -7.693 2.298 1.00 92.62 485 LYS A C 1
ATOM 3707 O O . LYS A 1 485 ? -14.613 -6.867 1.386 1.00 92.62 485 LYS A O 1
ATOM 3712 N N . ASN A 1 486 ? -13.541 -8.530 2.444 1.00 90.12 486 ASN A N 1
ATOM 3713 C CA . ASN A 1 486 ? -12.468 -8.637 1.462 1.00 90.12 486 ASN A CA 1
ATOM 3714 C C . ASN A 1 486 ? -13.009 -9.291 0.177 1.00 90.12 486 ASN A C 1
ATOM 3716 O O . ASN A 1 486 ? -13.455 -10.437 0.174 1.00 90.12 486 ASN A O 1
ATOM 3720 N N . THR A 1 487 ? -12.964 -8.565 -0.940 1.00 87.06 487 THR A N 1
ATOM 3721 C CA . THR A 1 487 ? -13.495 -9.040 -2.231 1.00 87.06 487 THR A CA 1
ATOM 3722 C C . THR A 1 487 ? -12.658 -10.151 -2.880 1.00 87.06 487 THR A C 1
ATOM 3724 O O . THR A 1 487 ? -13.185 -10.885 -3.721 1.00 87.06 487 THR A O 1
ATOM 3727 N N . VAL A 1 488 ? -11.391 -10.307 -2.478 1.00 87.38 488 VAL A N 1
ATOM 3728 C CA . VAL A 1 488 ? -10.453 -11.318 -2.993 1.00 87.38 488 VAL A CA 1
ATOM 3729 C C . VAL A 1 488 ? -10.692 -12.674 -2.331 1.00 87.38 488 VAL A C 1
ATOM 3731 O O . VAL A 1 488 ? -10.902 -13.667 -3.029 1.00 87.38 488 VAL A O 1
ATOM 3734 N N . THR A 1 489 ? -10.729 -12.719 -0.999 1.00 88.31 489 THR A N 1
ATOM 3735 C CA . THR A 1 489 ? -10.921 -13.959 -0.222 1.00 88.31 489 THR A CA 1
ATOM 3736 C C . THR A 1 489 ? -12.395 -14.275 0.038 1.00 88.31 489 THR A C 1
ATOM 3738 O O . THR A 1 489 ? -12.736 -15.425 0.277 1.00 88.31 489 THR A O 1
ATOM 3741 N N . LYS A 1 490 ? -13.290 -13.275 0.024 1.00 89.31 490 LYS A N 1
ATOM 3742 C CA . LYS A 1 490 ? -14.738 -13.355 0.332 1.00 89.31 490 LYS A CA 1
ATOM 3743 C C . LYS A 1 490 ? -15.122 -13.878 1.722 1.00 89.31 490 LYS A C 1
ATOM 3745 O O . LYS A 1 490 ? -16.299 -13.801 2.076 1.00 89.31 490 LYS A O 1
ATOM 3750 N N . VAL A 1 491 ? -14.164 -14.394 2.485 1.00 89.38 491 VAL A N 1
ATOM 3751 C CA . VAL A 1 491 ? -14.354 -15.005 3.807 1.00 89.38 491 VAL A CA 1
ATOM 3752 C C . VAL A 1 491 ? -13.693 -14.208 4.928 1.00 89.38 491 VAL A C 1
ATOM 3754 O O . VAL A 1 491 ? -13.970 -14.485 6.085 1.00 89.38 491 VAL A O 1
ATOM 3757 N N . THR A 1 492 ? -12.863 -13.212 4.602 1.00 93.25 492 THR A N 1
ATOM 3758 C CA . THR A 1 492 ? -12.225 -12.319 5.582 1.00 93.25 492 THR A CA 1
ATOM 3759 C C . THR A 1 492 ? -12.761 -10.889 5.479 1.00 93.25 492 THR A C 1
ATOM 3761 O O . THR A 1 492 ? -13.417 -10.522 4.494 1.00 93.25 492 THR A O 1
ATOM 3764 N N . CYS A 1 493 ? -12.504 -10.071 6.501 1.00 93.56 493 CYS A N 1
ATOM 3765 C CA . CYS A 1 493 ? -12.825 -8.642 6.483 1.00 93.56 493 CYS A CA 1
ATOM 3766 C C . CYS A 1 493 ? -11.738 -7.819 5.765 1.00 93.56 493 CYS A C 1
ATOM 3768 O O . CYS A 1 493 ? -10.680 -8.335 5.413 1.00 93.56 493 CYS A O 1
ATOM 3770 N N . ALA A 1 494 ? -11.993 -6.531 5.530 1.00 95.81 494 ALA A N 1
ATOM 3771 C CA . ALA A 1 494 ? -11.036 -5.588 4.953 1.00 95.81 494 ALA A CA 1
ATOM 3772 C C . ALA A 1 494 ? -10.090 -4.976 6.005 1.00 95.81 494 ALA A C 1
ATOM 3774 O O . ALA A 1 494 ? -9.161 -4.254 5.650 1.00 95.81 494 ALA A O 1
ATOM 3775 N N . CYS A 1 495 ? -10.297 -5.257 7.292 1.00 96.69 495 CYS A N 1
ATOM 3776 C CA . CYS A 1 495 ? -9.446 -4.775 8.376 1.00 96.69 495 CYS A CA 1
ATOM 3777 C C . CYS A 1 495 ? -8.228 -5.684 8.551 1.00 96.69 495 CYS A C 1
ATOM 3779 O O . CYS A 1 495 ? -8.156 -6.421 9.517 1.00 96.69 495 CYS A O 1
ATOM 3781 N N . PHE A 1 496 ? -7.284 -5.670 7.615 1.00 94.94 496 PHE A N 1
ATOM 3782 C CA . PHE A 1 496 ? -6.032 -6.427 7.711 1.00 94.94 496 PHE A CA 1
ATOM 3783 C C . PHE A 1 496 ? -4.932 -5.737 6.907 1.00 94.94 496 PHE A C 1
ATOM 3785 O O . PHE A 1 496 ? -5.219 -4.965 5.993 1.00 94.94 496 PHE A O 1
ATOM 3792 N N . GLU A 1 497 ? -3.680 -6.060 7.211 1.00 97.12 497 GLU A N 1
ATOM 3793 C CA . GLU A 1 497 ? -2.530 -5.610 6.422 1.00 97.12 497 GLU A CA 1
ATOM 3794 C C . GLU A 1 497 ? -2.130 -6.717 5.436 1.00 97.12 497 GLU A C 1
ATOM 3796 O O . GLU A 1 497 ? -1.834 -7.839 5.860 1.00 97.12 497 GLU A O 1
ATOM 3801 N N . PRO A 1 498 ? -2.176 -6.467 4.116 1.00 97.19 498 PRO A N 1
ATOM 3802 C CA . PRO A 1 498 ? -1.786 -7.458 3.129 1.00 97.19 498 PRO A CA 1
ATOM 3803 C C . PRO A 1 498 ? -0.390 -8.043 3.349 1.00 97.19 498 PRO A C 1
ATOM 3805 O O . PRO A 1 498 ? 0.563 -7.329 3.655 1.00 97.19 498 PRO A O 1
ATOM 3808 N N . SER A 1 499 ? -0.270 -9.349 3.116 1.00 97.31 499 SER A N 1
ATOM 3809 C CA . SER A 1 499 ? 1.003 -10.072 3.105 1.00 97.31 499 SER A CA 1
ATOM 3810 C C . SER A 1 499 ? 1.340 -10.474 1.673 1.00 97.31 499 SER A C 1
ATOM 3812 O O . SER A 1 499 ? 0.507 -11.047 0.970 1.00 97.31 499 SER A O 1
ATOM 3814 N N . LEU A 1 500 ? 2.547 -10.132 1.220 1.00 97.50 500 LEU A N 1
ATOM 3815 C CA . LEU A 1 500 ? 2.997 -10.351 -0.154 1.00 97.50 500 LEU A CA 1
ATOM 3816 C C . LEU A 1 500 ? 4.097 -11.415 -0.161 1.00 97.50 500 LEU A C 1
ATOM 3818 O O . LEU A 1 500 ? 5.182 -11.200 0.373 1.00 97.50 500 LEU A O 1
ATOM 3822 N N . ASP A 1 501 ? 3.853 -12.545 -0.825 1.00 97.75 501 ASP A N 1
ATOM 3823 C CA . ASP A 1 501 ? 4.844 -13.611 -1.047 1.00 97.75 501 ASP A CA 1
ATOM 3824 C C . ASP A 1 501 ? 5.605 -13.446 -2.385 1.00 97.75 501 ASP A C 1
ATOM 3826 O O . ASP A 1 501 ? 6.145 -14.395 -2.977 1.00 97.75 501 ASP A O 1
ATOM 3830 N N . TYR A 1 502 ? 5.631 -12.200 -2.858 1.00 98.50 502 TYR A N 1
ATOM 3831 C CA . TYR A 1 502 ? 6.254 -11.718 -4.080 1.00 98.50 502 TYR A CA 1
ATOM 3832 C C . TYR A 1 502 ? 6.740 -10.273 -3.899 1.00 98.50 502 TYR A C 1
ATOM 3834 O O . TYR A 1 502 ? 6.419 -9.592 -2.930 1.00 98.50 502 TYR A O 1
ATOM 3842 N N . VAL A 1 503 ? 7.514 -9.801 -4.873 1.00 98.38 503 VAL A N 1
ATOM 3843 C CA . VAL A 1 503 ? 8.048 -8.444 -4.965 1.00 98.38 503 VAL A CA 1
ATOM 3844 C C . VAL A 1 503 ? 7.478 -7.770 -6.206 1.00 98.38 503 VAL A C 1
ATOM 3846 O O . VAL A 1 503 ? 7.461 -8.339 -7.305 1.00 98.38 503 VAL A O 1
ATOM 3849 N N . VAL A 1 504 ? 7.038 -6.532 -6.029 1.00 98.50 504 VAL A N 1
ATOM 3850 C CA . VAL A 1 504 ? 6.543 -5.664 -7.091 1.00 98.50 504 VAL A CA 1
ATOM 3851 C C . VAL A 1 504 ?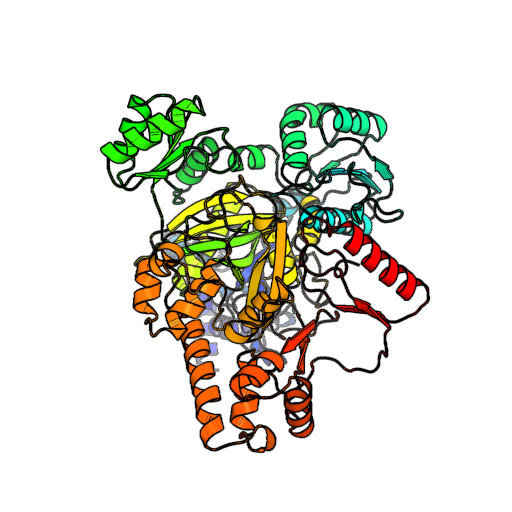 7.561 -4.568 -7.351 1.00 98.50 504 VAL A C 1
ATOM 3853 O O . VAL A 1 504 ? 8.067 -3.955 -6.417 1.00 98.50 504 VAL A O 1
ATOM 3856 N N . VAL A 1 505 ? 7.849 -4.305 -8.623 1.00 98.56 505 VAL A N 1
ATOM 3857 C CA . VAL A 1 505 ? 8.710 -3.198 -9.044 1.00 98.56 505 VAL A CA 1
ATOM 3858 C C . VAL A 1 505 ? 7.955 -2.308 -10.017 1.00 98.56 505 VAL A C 1
ATOM 3860 O O . VAL A 1 505 ? 7.471 -2.770 -11.056 1.00 98.56 505 VAL A O 1
ATOM 3863 N N . LYS A 1 506 ? 7.891 -1.018 -9.689 1.00 96.88 506 LYS A N 1
ATOM 3864 C CA . LYS A 1 506 ? 7.388 0.043 -10.554 1.00 96.88 506 LYS A CA 1
ATOM 3865 C C . LYS A 1 506 ? 8.550 0.793 -11.189 1.00 96.88 506 LYS A C 1
ATOM 3867 O O . LYS A 1 506 ? 9.483 1.186 -10.494 1.00 96.88 506 LYS A O 1
ATOM 3872 N N . ILE A 1 507 ? 8.470 1.036 -12.497 1.00 96.81 507 ILE A N 1
ATOM 3873 C CA . ILE A 1 507 ? 9.403 1.917 -13.216 1.00 96.81 507 ILE A CA 1
ATOM 3874 C C . ILE A 1 507 ? 8.595 2.976 -13.979 1.00 96.81 507 ILE A C 1
ATOM 3876 O O . ILE A 1 507 ? 7.655 2.616 -14.695 1.00 96.81 507 ILE A O 1
ATOM 3880 N N . PRO A 1 508 ? 8.925 4.271 -13.849 1.00 94.50 508 PRO A N 1
ATOM 3881 C CA . PRO A 1 508 ? 8.295 5.316 -14.644 1.00 94.50 508 PRO A CA 1
ATOM 3882 C C . PRO A 1 508 ? 8.660 5.225 -16.129 1.00 94.50 508 PRO A C 1
ATOM 3884 O O . PRO A 1 508 ? 9.688 4.683 -16.532 1.00 94.50 508 PRO A O 1
ATOM 3887 N N . ARG A 1 509 ? 7.803 5.800 -16.966 1.00 93.12 509 ARG A N 1
ATOM 3888 C CA . ARG A 1 509 ? 8.019 5.970 -18.399 1.00 93.12 509 ARG A CA 1
ATOM 3889 C C . ARG A 1 509 ? 8.170 7.449 -18.714 1.00 93.12 509 ARG A C 1
ATOM 3891 O O . ARG A 1 509 ? 7.290 8.247 -18.401 1.00 93.12 509 ARG A O 1
ATOM 3898 N N . TRP A 1 510 ? 9.237 7.788 -19.427 1.00 92.69 510 TRP A N 1
ATOM 3899 C CA . TRP A 1 510 ? 9.506 9.134 -19.922 1.00 92.69 510 TRP A CA 1
ATOM 3900 C C . TRP A 1 510 ? 9.452 9.187 -21.448 1.00 92.69 510 TRP A C 1
ATOM 3902 O O . TRP A 1 510 ? 9.798 8.225 -22.129 1.00 92.69 510 TRP A O 1
ATOM 3912 N N . ASP A 1 511 ? 9.055 10.342 -21.976 1.00 90.00 511 ASP A N 1
ATOM 3913 C CA . ASP A 1 511 ? 9.048 10.653 -23.412 1.00 90.00 511 ASP A CA 1
ATOM 3914 C C . ASP A 1 511 ? 9.835 11.959 -23.691 1.00 90.00 511 ASP A C 1
ATOM 3916 O O . ASP A 1 511 ? 9.538 12.714 -24.618 1.00 90.00 511 ASP A O 1
ATOM 3920 N N . LEU A 1 512 ? 10.869 12.231 -22.884 1.00 84.94 512 LEU A N 1
ATOM 3921 C CA . LEU A 1 512 ? 11.626 13.495 -22.885 1.00 84.94 512 LEU A CA 1
ATOM 3922 C C . LEU A 1 512 ? 12.315 13.793 -24.223 1.00 84.94 512 LEU A C 1
ATOM 3924 O O . LEU A 1 512 ? 12.413 14.951 -24.617 1.00 84.94 512 LEU A O 1
ATOM 3928 N N . LYS A 1 513 ? 12.692 12.758 -24.985 1.00 83.19 513 LYS A N 1
ATOM 3929 C CA . LYS A 1 513 ? 13.310 12.891 -26.320 1.00 83.19 513 LYS A CA 1
ATOM 3930 C C . LYS A 1 513 ? 12.436 13.640 -27.336 1.00 83.19 513 LYS A C 1
ATOM 3932 O O . LYS A 1 513 ? 12.961 14.136 -28.328 1.00 83.19 513 LYS A O 1
ATOM 3937 N N . LYS A 1 514 ? 11.120 13.742 -27.105 1.00 85.94 514 LYS A N 1
ATOM 3938 C CA . LYS A 1 514 ? 10.200 14.525 -27.951 1.00 85.94 514 LYS A CA 1
ATOM 3939 C C . LYS A 1 514 ? 10.346 16.041 -27.743 1.00 85.94 514 LYS A C 1
ATOM 3941 O O . LYS A 1 514 ? 9.863 16.809 -28.570 1.00 85.94 514 LYS A O 1
ATOM 3946 N N . PHE A 1 515 ? 11.015 16.478 -26.674 1.00 85.81 515 PHE A N 1
ATOM 3947 C CA . PHE A 1 515 ? 11.104 17.878 -26.266 1.00 85.81 515 PHE A CA 1
ATOM 3948 C C . PHE A 1 515 ? 12.560 18.354 -26.209 1.00 85.81 515 PHE A C 1
ATOM 3950 O O . PHE A 1 515 ? 13.227 18.258 -25.185 1.00 85.81 515 PHE A O 1
ATOM 3957 N N . THR A 1 516 ? 13.055 18.949 -27.295 1.00 79.69 516 THR A N 1
ATOM 3958 C CA . THR A 1 516 ? 14.467 19.375 -27.416 1.00 79.69 516 THR A CA 1
ATOM 3959 C C . THR A 1 516 ? 14.896 20.477 -26.442 1.00 79.69 516 THR A C 1
ATOM 3961 O O . THR A 1 516 ? 16.088 20.664 -26.222 1.00 79.69 516 THR A O 1
ATOM 3964 N N . ARG A 1 517 ? 13.943 21.222 -25.867 1.00 80.88 517 ARG A N 1
ATOM 3965 C CA . ARG A 1 517 ? 14.193 22.327 -24.922 1.00 80.88 517 ARG A CA 1
ATOM 3966 C C . ARG A 1 517 ? 13.933 21.958 -23.459 1.00 80.88 517 ARG A C 1
ATOM 3968 O O . ARG A 1 517 ? 13.984 22.835 -22.603 1.00 80.88 517 ARG A O 1
ATOM 3975 N N . VAL A 1 518 ? 13.612 20.696 -23.169 1.00 78.12 518 VAL A N 1
ATOM 3976 C CA . VAL A 1 518 ? 13.333 20.223 -21.808 1.00 78.12 518 VAL A CA 1
ATOM 3977 C C . VAL A 1 518 ? 14.517 19.401 -21.315 1.00 78.12 518 VAL A C 1
ATOM 3979 O O . VAL A 1 518 ? 15.008 18.521 -22.015 1.00 78.12 518 VAL A O 1
ATOM 3982 N N . SER A 1 519 ? 14.970 19.687 -20.096 1.00 78.88 519 SER A N 1
ATOM 3983 C CA . SER A 1 519 ? 16.038 18.919 -19.454 1.00 78.88 519 SER A CA 1
ATOM 3984 C C . SER A 1 519 ? 15.604 17.473 -19.192 1.00 78.88 519 SER A C 1
ATOM 3986 O O . SER A 1 519 ? 14.511 17.242 -18.661 1.00 78.88 519 SER A O 1
ATOM 3988 N N . THR A 1 520 ? 16.487 16.523 -19.500 1.00 83.50 520 THR A N 1
ATOM 3989 C CA . THR A 1 520 ? 16.340 15.089 -19.199 1.00 83.50 520 THR A CA 1
ATOM 3990 C C . THR A 1 520 ? 16.632 14.739 -17.740 1.00 83.50 520 THR A C 1
ATOM 3992 O O . THR A 1 520 ? 16.345 13.626 -17.307 1.00 83.50 520 THR A O 1
ATOM 3995 N N . LEU A 1 521 ? 17.174 15.688 -16.969 1.00 85.94 521 LEU A N 1
ATOM 3996 C CA . LEU A 1 521 ? 17.513 15.477 -15.565 1.00 85.94 521 LEU A CA 1
ATOM 3997 C C . LEU A 1 521 ? 16.251 15.293 -14.723 1.00 85.94 521 LEU A C 1
ATOM 3999 O O . LEU A 1 521 ? 15.271 16.027 -14.886 1.00 85.94 521 LEU A O 1
ATOM 4003 N N . LEU A 1 522 ? 16.290 14.336 -13.809 1.00 86.19 522 LEU A N 1
ATOM 4004 C CA . LEU A 1 522 ? 15.229 14.055 -12.854 1.00 86.19 522 LEU A CA 1
ATOM 4005 C C . LEU A 1 522 ? 15.493 14.804 -11.546 1.00 86.19 522 LEU A C 1
ATOM 4007 O O . LEU A 1 522 ? 16.632 15.102 -11.190 1.00 86.19 522 LEU A O 1
ATOM 4011 N N . GLY A 1 523 ? 14.421 15.129 -10.833 1.00 78.25 523 GLY A N 1
ATOM 4012 C CA . GLY A 1 523 ? 14.486 15.853 -9.570 1.00 78.25 523 GLY A CA 1
ATOM 4013 C C . GLY A 1 523 ? 13.152 15.787 -8.839 1.00 78.25 523 GLY A C 1
ATOM 4014 O O . GLY A 1 523 ? 12.341 14.899 -9.094 1.00 78.25 523 GLY A O 1
ATOM 4015 N N . SER A 1 524 ? 12.887 16.764 -7.977 1.00 71.12 524 SER A N 1
ATOM 4016 C CA . SER A 1 524 ? 11.669 16.826 -7.157 1.00 71.12 524 SER A CA 1
ATOM 4017 C C . SER A 1 524 ? 10.381 17.128 -7.932 1.00 71.12 524 SER A C 1
ATOM 4019 O O . SER A 1 524 ? 9.302 17.068 -7.354 1.00 71.12 524 SER A O 1
ATOM 4021 N N . SER A 1 525 ? 10.457 17.441 -9.229 1.00 69.88 525 SER A N 1
ATOM 4022 C CA . SER A 1 525 ? 9.284 17.655 -10.077 1.00 69.88 525 SER A CA 1
ATOM 4023 C C . SER A 1 525 ? 9.154 16.538 -11.101 1.00 69.88 525 SER A C 1
ATOM 4025 O O . SER A 1 525 ? 10.077 16.276 -11.873 1.00 69.88 525 SER A O 1
ATOM 4027 N N . MET A 1 526 ? 7.987 15.900 -11.096 1.00 78.50 526 MET A N 1
ATOM 4028 C CA . MET A 1 526 ? 7.673 14.768 -11.956 1.00 78.50 526 MET A CA 1
ATOM 4029 C C . MET A 1 526 ? 7.667 15.156 -13.441 1.00 78.50 526 MET A C 1
ATOM 4031 O O . MET A 1 526 ? 7.069 16.160 -13.832 1.00 78.50 526 MET A O 1
ATOM 4035 N N . LYS A 1 527 ? 8.275 14.309 -14.277 1.00 86.69 527 LYS A N 1
ATOM 4036 C CA . LYS A 1 527 ? 8.282 14.432 -15.741 1.00 86.69 527 LYS A CA 1
ATOM 4037 C C . LYS A 1 527 ? 7.808 13.170 -16.463 1.00 86.69 527 LYS A C 1
ATOM 4039 O O . LYS A 1 527 ? 7.634 13.199 -17.684 1.00 86.69 527 LYS A O 1
ATOM 4044 N N . SER A 1 528 ? 7.641 12.056 -15.754 1.00 89.75 528 SER A N 1
ATOM 4045 C CA . SER A 1 528 ? 7.134 10.818 -16.344 1.00 89.75 528 SER A CA 1
ATOM 4046 C C . SER A 1 528 ? 5.696 10.972 -16.857 1.00 89.75 528 SER A C 1
ATOM 4048 O O . SER A 1 528 ? 4.880 11.730 -16.334 1.00 89.75 528 SER A O 1
ATOM 4050 N N . VAL A 1 529 ? 5.386 10.249 -17.931 1.00 90.00 529 VAL A N 1
ATOM 4051 C CA . VAL A 1 529 ? 4.090 10.284 -18.635 1.00 90.00 529 VAL A CA 1
ATOM 4052 C C . VAL A 1 529 ? 3.258 9.022 -18.399 1.00 90.00 529 VAL A C 1
ATOM 4054 O O . VAL A 1 529 ? 2.055 9.017 -18.645 1.00 90.00 529 VAL A O 1
ATOM 4057 N N . GLY A 1 530 ? 3.884 7.969 -17.884 1.00 90.44 530 GLY A N 1
ATOM 4058 C CA . GLY A 1 530 ? 3.264 6.690 -17.557 1.00 90.44 530 GLY A CA 1
ATOM 4059 C C . GLY A 1 530 ? 4.169 5.890 -16.633 1.00 90.44 530 GLY A C 1
ATOM 4060 O O . GLY A 1 530 ? 5.208 6.384 -16.193 1.00 90.44 530 GLY A O 1
ATOM 4061 N N . GLU A 1 531 ? 3.791 4.657 -16.335 1.00 91.56 531 GLU A N 1
ATOM 4062 C CA . GLU A 1 531 ? 4.580 3.762 -15.494 1.00 91.56 531 GLU A CA 1
ATOM 4063 C C . GLU A 1 531 ? 4.192 2.302 -15.713 1.00 91.56 531 GLU A C 1
ATOM 4065 O O . GLU A 1 531 ? 3.071 1.983 -16.094 1.00 91.56 531 GLU A O 1
ATOM 4070 N N . VAL A 1 532 ? 5.128 1.402 -15.450 1.00 95.25 532 VAL A N 1
ATOM 4071 C CA . VAL A 1 532 ? 4.870 -0.039 -15.467 1.00 95.25 532 VAL A CA 1
ATOM 4072 C C . VAL A 1 532 ? 4.922 -0.598 -14.070 1.00 95.25 532 VAL A C 1
ATOM 4074 O O . VAL A 1 532 ? 5.628 -0.066 -13.215 1.00 95.25 532 VAL A O 1
ATOM 4077 N N . MET A 1 533 ? 4.232 -1.712 -13.871 1.00 95.69 533 MET A N 1
ATOM 4078 C CA . MET A 1 533 ? 4.356 -2.538 -12.683 1.00 95.69 533 MET A CA 1
ATOM 4079 C C . MET A 1 533 ? 4.673 -3.971 -13.105 1.00 95.69 533 MET A C 1
ATOM 4081 O O . MET A 1 533 ? 3.979 -4.545 -13.944 1.00 95.69 533 MET A O 1
ATOM 4085 N N . ALA A 1 534 ? 5.715 -4.560 -12.526 1.00 97.44 534 ALA A N 1
ATOM 4086 C CA . ALA A 1 534 ? 6.061 -5.957 -12.748 1.00 97.44 534 ALA A CA 1
ATOM 4087 C C . ALA A 1 534 ? 6.177 -6.720 -11.433 1.00 97.44 534 ALA A C 1
ATOM 4089 O O . ALA A 1 534 ? 6.585 -6.165 -10.417 1.00 97.44 534 ALA A O 1
ATOM 4090 N N . ILE A 1 535 ? 5.845 -8.009 -11.487 1.00 98.56 535 ILE A N 1
ATOM 4091 C CA . ILE A 1 535 ? 5.776 -8.888 -10.319 1.00 98.56 535 ILE A CA 1
ATOM 4092 C C . ILE A 1 535 ? 6.709 -10.087 -10.528 1.00 98.56 535 ILE A C 1
ATOM 4094 O O . ILE A 1 535 ? 6.762 -10.700 -11.607 1.00 98.56 535 ILE A O 1
ATOM 4098 N N . GLY A 1 536 ? 7.469 -10.423 -9.493 1.00 98.38 536 GLY A N 1
ATOM 4099 C CA . GLY A 1 536 ? 8.339 -11.595 -9.432 1.00 98.38 536 GLY A CA 1
ATOM 4100 C C . GLY A 1 536 ? 8.553 -12.022 -7.986 1.00 98.38 536 GLY A C 1
ATOM 4101 O O . GLY A 1 536 ? 8.271 -11.255 -7.080 1.00 98.38 536 GLY A O 1
ATOM 4102 N N . ARG A 1 537 ? 9.057 -13.233 -7.740 1.00 98.31 537 ARG A N 1
ATOM 4103 C CA . ARG A 1 537 ? 9.348 -13.682 -6.354 1.00 98.31 537 ARG A CA 1
ATOM 4104 C C . ARG A 1 537 ? 10.789 -13.419 -5.926 1.00 98.31 537 ARG A C 1
ATOM 4106 O O . ARG A 1 537 ? 11.222 -13.828 -4.857 1.00 98.31 537 ARG A O 1
ATOM 4113 N N . THR A 1 538 ? 11.534 -12.733 -6.783 1.00 98.44 538 THR A N 1
ATOM 4114 C CA . THR A 1 538 ? 12.845 -12.159 -6.499 1.00 98.44 538 THR A CA 1
ATOM 4115 C C . THR A 1 538 ? 12.867 -10.740 -7.054 1.00 98.44 538 THR A C 1
ATOM 4117 O O . THR A 1 538 ? 12.202 -10.449 -8.056 1.00 98.44 538 THR A O 1
ATOM 4120 N N . PHE A 1 539 ? 13.650 -9.859 -6.428 1.00 98.62 539 PHE A N 1
ATOM 4121 C CA . PHE A 1 539 ? 13.855 -8.507 -6.945 1.00 98.62 539 PHE A CA 1
ATOM 4122 C C . PHE A 1 539 ? 14.395 -8.542 -8.379 1.00 98.62 539 PHE A C 1
ATOM 4124 O O . PHE A 1 539 ? 13.889 -7.829 -9.238 1.00 98.62 539 PHE A O 1
ATOM 4131 N N . GLU A 1 540 ? 15.359 -9.422 -8.663 1.00 98.69 540 GLU A N 1
ATOM 4132 C CA . GLU A 1 540 ? 15.950 -9.600 -9.991 1.00 98.69 540 GLU A CA 1
ATOM 4133 C C . GLU A 1 540 ? 14.916 -9.957 -11.059 1.00 98.69 540 GLU A C 1
ATOM 4135 O O . GLU A 1 540 ? 14.915 -9.392 -12.155 1.00 98.69 540 GLU A O 1
ATOM 4140 N N . GLU A 1 541 ? 14.003 -10.873 -10.737 1.00 98.75 541 GLU A N 1
ATOM 4141 C CA . GLU A 1 541 ? 12.937 -11.241 -11.653 1.00 98.75 541 GLU A CA 1
ATOM 4142 C C . GLU A 1 541 ? 12.015 -10.050 -11.944 1.00 98.75 541 GLU A C 1
ATOM 4144 O O . GLU A 1 541 ? 11.690 -9.787 -13.108 1.00 98.75 541 GLU A O 1
ATOM 4149 N N . ALA A 1 542 ? 11.604 -9.332 -10.896 1.00 98.50 542 ALA A N 1
ATOM 4150 C CA . ALA A 1 542 ? 10.685 -8.207 -11.000 1.00 98.50 542 ALA A CA 1
ATOM 4151 C C . ALA A 1 542 ? 11.311 -7.016 -11.751 1.00 98.50 542 ALA A C 1
ATOM 4153 O O . ALA A 1 542 ? 10.709 -6.522 -12.707 1.00 98.50 542 ALA A O 1
ATOM 4154 N N . ILE A 1 543 ? 12.541 -6.607 -11.410 1.00 98.44 543 ILE A N 1
ATOM 4155 C CA . ILE A 1 543 ? 13.227 -5.468 -12.045 1.00 98.44 543 ILE A CA 1
ATOM 4156 C C . ILE A 1 543 ? 13.485 -5.722 -13.534 1.00 98.44 543 ILE A C 1
ATOM 4158 O O . ILE A 1 543 ? 13.236 -4.846 -14.362 1.00 98.44 543 ILE A O 1
ATOM 4162 N N . GLN A 1 544 ? 13.898 -6.935 -13.923 1.00 98.06 544 GLN A N 1
ATOM 4163 C CA . GLN A 1 544 ? 14.126 -7.248 -15.336 1.00 98.06 544 GLN A CA 1
ATOM 4164 C C . GLN A 1 544 ? 12.826 -7.254 -16.148 1.00 98.06 544 GLN A C 1
ATOM 4166 O O . GLN A 1 544 ? 12.810 -6.789 -17.291 1.00 98.06 544 GLN A O 1
ATOM 4171 N N . LYS A 1 545 ? 11.720 -7.752 -15.575 1.00 98.12 545 LYS A N 1
ATOM 4172 C CA . LYS A 1 545 ? 10.393 -7.655 -16.204 1.00 98.12 545 LYS A CA 1
ATOM 4173 C C . LYS A 1 545 ? 9.941 -6.201 -16.328 1.00 98.12 545 LYS A C 1
ATOM 4175 O O . LYS A 1 545 ? 9.437 -5.831 -17.389 1.00 98.12 545 LYS A O 1
ATOM 4180 N N . ALA A 1 546 ? 10.149 -5.384 -15.296 1.00 97.75 546 ALA A N 1
ATOM 4181 C CA . ALA A 1 546 ? 9.787 -3.973 -15.319 1.00 97.75 546 ALA A CA 1
ATOM 4182 C C . ALA A 1 546 ? 10.553 -3.224 -16.421 1.00 97.75 546 ALA A C 1
ATOM 4184 O O . ALA A 1 546 ? 9.922 -2.597 -17.266 1.00 97.75 546 ALA A O 1
ATOM 4185 N N . ILE A 1 547 ? 11.881 -3.384 -16.508 1.00 97.06 547 ILE A N 1
ATOM 4186 C CA . ILE A 1 547 ? 12.714 -2.729 -17.537 1.00 97.06 547 ILE A CA 1
ATOM 4187 C C . ILE A 1 547 ? 12.204 -3.030 -18.957 1.00 97.06 547 ILE A C 1
ATOM 4189 O O . ILE A 1 547 ? 12.057 -2.112 -19.767 1.00 97.06 547 ILE A O 1
ATOM 4193 N N . ARG A 1 548 ? 11.882 -4.300 -19.248 1.00 96.31 548 ARG A N 1
ATOM 4194 C CA . ARG A 1 548 ? 11.312 -4.722 -20.543 1.00 96.31 548 ARG A CA 1
ATOM 4195 C C . ARG A 1 548 ? 9.926 -4.150 -20.816 1.00 96.31 548 ARG A C 1
ATOM 4197 O O . ARG A 1 548 ? 9.563 -3.938 -21.966 1.00 96.31 548 ARG A O 1
ATOM 4204 N N . SER A 1 549 ? 9.138 -3.940 -19.768 1.00 95.75 549 SER A N 1
ATOM 4205 C CA . SER A 1 549 ? 7.764 -3.455 -19.899 1.00 95.75 549 SER A CA 1
ATOM 4206 C C . SER A 1 549 ? 7.717 -1.963 -20.241 1.00 95.75 549 SER A C 1
ATOM 4208 O O . SER A 1 549 ? 6.758 -1.515 -20.867 1.00 95.75 549 SER A O 1
ATOM 4210 N N . VAL A 1 550 ? 8.744 -1.189 -19.860 1.00 94.44 550 VAL A N 1
ATOM 4211 C CA . VAL A 1 550 ? 8.817 0.258 -20.138 1.00 94.44 550 VAL A CA 1
ATOM 4212 C C . VAL A 1 550 ? 8.870 0.536 -21.639 1.00 94.44 550 VAL A C 1
ATOM 4214 O O . VAL A 1 550 ? 8.172 1.426 -22.130 1.00 94.44 550 VAL A O 1
ATOM 4217 N N . ASP A 1 551 ? 9.704 -0.195 -22.382 1.00 91.44 551 ASP A N 1
ATOM 4218 C CA . ASP A 1 551 ? 9.847 -0.033 -23.827 1.00 91.44 551 ASP A CA 1
ATOM 4219 C C . ASP A 1 551 ? 10.287 -1.344 -24.504 1.00 91.44 551 ASP A C 1
ATOM 4221 O O . ASP A 1 551 ? 11.205 -1.990 -23.999 1.00 91.44 551 ASP A O 1
ATOM 4225 N N . PRO A 1 552 ? 9.715 -1.718 -25.668 1.00 89.31 552 PRO A N 1
ATOM 4226 C CA . PRO A 1 552 ? 10.098 -2.934 -26.394 1.00 89.31 552 PRO A CA 1
ATOM 4227 C C . PRO A 1 552 ? 11.575 -3.008 -26.812 1.00 89.31 552 PRO A C 1
ATOM 4229 O O . PRO A 1 552 ? 12.075 -4.096 -27.109 1.00 89.31 552 PRO A O 1
ATOM 4232 N N . SER A 1 553 ? 12.273 -1.870 -26.882 1.00 90.25 553 SER A N 1
ATOM 4233 C CA . SER A 1 553 ? 13.713 -1.837 -27.158 1.00 90.25 553 SER A CA 1
ATOM 4234 C C . SER A 1 553 ? 14.572 -2.278 -25.969 1.00 90.25 553 SER A C 1
ATOM 4236 O O . SER A 1 553 ? 15.714 -2.697 -26.164 1.00 90.25 553 SER A O 1
ATOM 4238 N N . ASN A 1 554 ? 14.021 -2.256 -24.755 1.00 92.88 554 ASN A N 1
ATOM 4239 C CA . ASN A 1 554 ? 14.715 -2.678 -23.549 1.00 92.88 554 ASN A CA 1
ATOM 4240 C C . ASN A 1 554 ? 14.668 -4.202 -23.408 1.00 92.88 554 ASN A C 1
ATOM 4242 O O . ASN A 1 554 ? 13.603 -4.816 -23.436 1.00 92.88 554 ASN A O 1
ATOM 4246 N N . LEU A 1 555 ? 15.826 -4.826 -23.193 1.00 92.56 555 LEU A N 1
ATOM 4247 C CA . LEU A 1 555 ? 15.925 -6.284 -23.051 1.00 92.56 555 LEU A CA 1
ATOM 4248 C C . LEU A 1 555 ? 15.897 -6.754 -21.592 1.00 92.56 555 LEU A C 1
ATOM 4250 O O . LEU A 1 555 ? 15.515 -7.894 -21.322 1.00 92.56 555 LEU A O 1
ATOM 4254 N N . GLY A 1 556 ? 16.249 -5.876 -20.657 1.00 94.50 556 GLY A N 1
ATOM 4255 C CA . GLY A 1 556 ? 16.397 -6.151 -19.233 1.00 94.50 556 GLY A CA 1
ATOM 4256 C C . GLY A 1 556 ? 17.579 -5.358 -18.678 1.00 94.50 556 GLY A C 1
ATOM 4257 O O . GLY A 1 556 ? 17.974 -4.345 -19.255 1.00 94.50 556 GLY A O 1
ATOM 4258 N N . PHE A 1 557 ? 18.142 -5.809 -17.559 1.00 95.69 557 PHE A N 1
ATOM 4259 C CA . PHE A 1 557 ? 19.338 -5.187 -16.992 1.00 95.69 557 PHE A CA 1
ATOM 4260 C C . PHE A 1 557 ? 20.592 -5.753 -17.678 1.00 95.69 557 PHE A C 1
ATOM 4262 O O . PHE A 1 557 ? 21.039 -6.855 -17.361 1.00 95.69 557 PHE A O 1
ATOM 4269 N N . ASN A 1 558 ? 21.127 -5.029 -18.662 1.00 90.38 558 ASN A N 1
ATOM 4270 C CA . ASN A 1 558 ? 22.318 -5.407 -19.426 1.00 90.38 558 ASN A CA 1
ATOM 4271 C C . ASN A 1 558 ? 23.043 -4.169 -19.965 1.00 90.38 558 ASN A C 1
ATOM 4273 O O . ASN A 1 558 ? 22.498 -3.067 -19.946 1.00 90.38 558 ASN A O 1
ATOM 4277 N N . GLU A 1 559 ? 24.260 -4.364 -20.474 1.00 87.38 559 GLU A N 1
ATOM 4278 C CA . GLU A 1 559 ? 24.997 -3.288 -21.136 1.00 87.38 559 GLU A CA 1
ATOM 4279 C C . GLU A 1 559 ? 24.245 -2.750 -22.364 1.00 87.38 559 GLU A C 1
ATOM 4281 O O . GLU A 1 559 ? 23.577 -3.492 -23.093 1.00 87.38 559 GLU A O 1
ATOM 4286 N N . THR A 1 560 ? 24.355 -1.445 -22.599 1.00 83.19 560 THR A N 1
ATOM 4287 C CA . THR A 1 560 ? 23.691 -0.733 -23.691 1.00 83.19 560 THR A CA 1
ATOM 4288 C C . THR A 1 560 ? 24.682 0.160 -24.439 1.00 83.19 560 THR A C 1
ATOM 4290 O O . THR A 1 560 ? 25.379 0.989 -23.853 1.00 83.19 560 THR A O 1
ATOM 4293 N N . LYS A 1 561 ? 24.719 0.027 -25.773 1.00 73.81 561 LYS A N 1
ATOM 4294 C CA . LYS A 1 561 ? 25.646 0.779 -26.645 1.00 73.81 561 LYS A CA 1
ATOM 4295 C C . LYS A 1 561 ? 25.352 2.282 -26.699 1.00 73.81 561 LYS A C 1
ATOM 4297 O O . LYS A 1 561 ? 26.260 3.075 -26.913 1.00 73.81 561 LYS A O 1
ATOM 4302 N N . ALA A 1 562 ? 24.092 2.674 -26.500 1.00 61.53 562 ALA A N 1
ATOM 4303 C CA . ALA A 1 562 ? 23.620 4.051 -26.670 1.00 61.53 562 ALA A CA 1
ATOM 4304 C C . ALA A 1 562 ? 24.199 5.056 -25.653 1.00 61.53 562 ALA A C 1
ATOM 4306 O O . ALA A 1 562 ? 24.084 6.257 -25.865 1.00 61.53 562 ALA A O 1
ATOM 4307 N N . LEU A 1 563 ? 24.817 4.573 -24.571 1.00 63.06 563 LEU A N 1
ATOM 4308 C CA . LEU A 1 563 ? 25.338 5.391 -23.470 1.00 63.06 563 LEU A CA 1
ATOM 4309 C C . LEU A 1 563 ? 26.868 5.310 -23.337 1.00 63.06 563 LEU A C 1
ATOM 4311 O O . LEU A 1 563 ? 27.429 5.863 -22.400 1.00 63.06 563 LEU A O 1
ATOM 4315 N N . MET A 1 564 ? 27.560 4.634 -24.263 1.00 54.53 564 MET A N 1
ATOM 4316 C CA . MET A 1 564 ? 29.020 4.453 -24.204 1.00 54.53 564 MET A CA 1
ATOM 4317 C C . MET A 1 564 ? 29.819 5.736 -24.500 1.00 54.53 564 MET A C 1
ATOM 4319 O O . MET A 1 564 ? 31.020 5.768 -24.261 1.00 54.53 564 MET A O 1
ATOM 4323 N N . SER A 1 565 ? 29.169 6.790 -25.006 1.00 53.75 565 SER A N 1
ATOM 4324 C CA . SER A 1 565 ? 29.777 8.102 -25.275 1.00 53.75 565 SER A CA 1
ATOM 4325 C C . SER A 1 565 ? 29.511 9.150 -24.186 1.00 53.75 565 SER A C 1
ATOM 4327 O O . SER A 1 565 ? 29.869 10.309 -24.376 1.00 53.75 565 SER A O 1
ATOM 4329 N N . ILE A 1 566 ? 28.835 8.778 -23.095 1.00 66.56 566 ILE A N 1
ATOM 4330 C CA . ILE A 1 566 ? 28.494 9.681 -21.989 1.00 66.56 566 ILE A CA 1
ATOM 4331 C C . ILE A 1 566 ? 29.443 9.416 -20.819 1.00 66.56 566 ILE A C 1
ATOM 4333 O O . ILE A 1 566 ? 29.857 8.278 -20.594 1.00 66.56 566 ILE A O 1
ATOM 4337 N N . ASP A 1 567 ? 29.781 10.464 -20.071 1.00 83.75 567 ASP A N 1
ATOM 4338 C CA . ASP A 1 567 ? 30.458 10.317 -18.788 1.00 83.75 567 ASP A CA 1
ATOM 4339 C C . ASP A 1 567 ? 29.538 9.605 -17.781 1.00 83.75 567 ASP A C 1
ATOM 4341 O O . ASP A 1 567 ? 28.583 10.180 -17.252 1.00 83.75 567 ASP A O 1
ATOM 4345 N N . ILE A 1 568 ? 29.829 8.323 -17.546 1.00 87.50 568 ILE A N 1
ATOM 4346 C CA . ILE A 1 568 ? 29.058 7.443 -16.665 1.00 87.50 568 ILE A CA 1
ATOM 4347 C C . ILE A 1 568 ? 29.016 7.999 -15.237 1.00 87.50 568 ILE A C 1
ATOM 4349 O O . ILE A 1 568 ? 27.970 7.914 -14.597 1.00 87.50 568 ILE A O 1
ATOM 4353 N N . ASP A 1 569 ? 30.109 8.578 -14.730 1.00 89.56 569 ASP A N 1
ATOM 4354 C CA . ASP A 1 569 ? 30.158 9.056 -13.344 1.00 89.56 569 ASP A CA 1
ATOM 4355 C C . ASP A 1 569 ? 29.207 10.256 -13.164 1.00 89.56 569 ASP A C 1
ATOM 4357 O O . ASP A 1 569 ? 28.461 10.305 -12.182 1.00 89.56 569 ASP A O 1
ATOM 4361 N N . THR A 1 570 ? 29.132 11.146 -14.162 1.00 88.00 570 THR A N 1
ATOM 4362 C CA . THR A 1 570 ? 28.176 12.267 -14.189 1.00 88.00 570 THR A CA 1
ATOM 4363 C C . THR A 1 570 ? 26.715 11.791 -14.203 1.00 88.00 570 THR A C 1
ATOM 4365 O O . THR A 1 570 ? 25.910 12.302 -13.423 1.00 88.00 570 THR A O 1
ATOM 4368 N N . GLU A 1 571 ? 26.359 10.793 -15.021 1.00 89.25 571 GLU A N 1
ATOM 4369 C CA . GLU A 1 571 ? 24.988 10.239 -15.077 1.00 89.25 571 GLU A CA 1
ATOM 4370 C C . GLU A 1 571 ? 24.578 9.496 -13.793 1.00 89.25 571 GLU A C 1
ATOM 4372 O O . GLU A 1 571 ? 23.403 9.459 -13.421 1.00 89.25 571 GLU A O 1
ATOM 4377 N N . LEU A 1 572 ? 25.533 8.890 -13.081 1.00 91.94 572 LEU A N 1
ATOM 4378 C CA . LEU A 1 572 ? 25.262 8.240 -11.796 1.00 91.94 572 LEU A CA 1
ATOM 4379 C C . LEU A 1 572 ? 24.975 9.266 -10.686 1.00 91.94 572 LEU A C 1
ATOM 4381 O O . LEU A 1 572 ? 24.055 9.059 -9.882 1.00 91.94 572 LEU A O 1
ATOM 4385 N N . GLN A 1 573 ? 25.733 10.368 -10.668 1.00 89.75 573 GLN A N 1
ATOM 4386 C CA . GLN A 1 573 ? 25.592 11.462 -9.699 1.00 89.75 573 GLN A CA 1
ATOM 4387 C C . GLN A 1 573 ? 24.382 12.360 -9.972 1.00 89.75 573 GLN A C 1
ATOM 4389 O O . GLN A 1 573 ? 23.720 12.809 -9.033 1.00 89.75 573 GLN A O 1
ATOM 4394 N N . THR A 1 574 ? 24.092 12.625 -11.248 1.00 86.44 574 THR A N 1
ATOM 4395 C CA . THR A 1 574 ? 23.012 13.516 -11.678 1.00 86.44 574 THR A CA 1
ATOM 4396 C C . THR A 1 574 ? 21.932 12.688 -12.369 1.00 86.44 574 THR A C 1
ATOM 4398 O O . THR A 1 574 ? 22.080 12.350 -13.541 1.00 86.44 574 THR A O 1
ATOM 4401 N N . PRO A 1 575 ? 20.849 12.327 -11.661 1.00 87.19 575 PRO A N 1
ATOM 4402 C CA . PRO A 1 575 ? 19.883 11.366 -12.170 1.00 87.19 575 PRO A CA 1
ATOM 4403 C C . PRO A 1 575 ? 19.176 11.873 -13.433 1.00 87.19 575 PRO A C 1
ATOM 4405 O O . PRO A 1 575 ? 18.745 13.023 -13.506 1.00 87.19 575 PRO A O 1
ATOM 4408 N N . SER A 1 576 ? 19.012 10.983 -14.409 1.00 90.50 576 SER A N 1
ATOM 4409 C CA . SER A 1 576 ? 18.293 11.194 -15.670 1.00 90.50 576 SER A CA 1
ATOM 4410 C C . SER A 1 576 ? 17.385 9.995 -15.976 1.00 90.50 576 SER A C 1
ATOM 4412 O O . SER A 1 576 ? 17.451 8.962 -15.301 1.00 90.50 576 SER A O 1
ATOM 4414 N N . ASP A 1 577 ? 16.585 10.076 -17.043 1.00 89.31 577 ASP A N 1
ATOM 4415 C CA . ASP A 1 577 ? 15.797 8.943 -17.555 1.00 89.31 577 ASP A CA 1
ATOM 4416 C C . ASP A 1 577 ? 16.658 7.746 -18.023 1.00 89.31 577 ASP A C 1
ATOM 4418 O O . ASP A 1 577 ? 16.127 6.676 -18.323 1.00 89.31 577 ASP A O 1
ATOM 4422 N N . GLN A 1 578 ? 17.987 7.900 -18.079 1.00 89.69 578 GLN A N 1
ATOM 4423 C CA . GLN A 1 578 ? 18.940 6.872 -18.506 1.00 89.69 578 GLN A CA 1
ATOM 4424 C C . GLN A 1 578 ? 19.734 6.240 -17.349 1.00 89.69 578 GLN A C 1
ATOM 4426 O O . GLN A 1 578 ? 20.501 5.298 -17.576 1.00 89.69 578 GLN A O 1
ATOM 4431 N N . ARG A 1 579 ? 19.529 6.690 -16.103 1.00 92.56 579 ARG A N 1
ATOM 4432 C CA . ARG A 1 579 ? 20.334 6.290 -14.933 1.00 92.56 579 ARG A CA 1
ATOM 4433 C C . ARG A 1 579 ? 20.425 4.773 -14.731 1.00 92.56 579 ARG A C 1
ATOM 4435 O O . ARG A 1 579 ? 21.509 4.250 -14.492 1.00 92.56 579 ARG A O 1
ATOM 4442 N N . MET A 1 580 ? 19.316 4.044 -14.886 1.00 93.50 580 MET A N 1
ATOM 4443 C CA . MET A 1 580 ? 19.287 2.576 -14.749 1.00 93.50 580 MET A CA 1
ATOM 4444 C C . MET A 1 580 ? 20.250 1.879 -15.727 1.00 93.50 580 MET A C 1
ATOM 4446 O O . MET A 1 580 ? 20.940 0.923 -15.370 1.00 93.50 580 MET A O 1
ATOM 4450 N N . PHE A 1 581 ? 20.335 2.375 -16.961 1.00 92.62 581 PHE A N 1
ATOM 4451 C CA . PHE A 1 581 ? 21.227 1.832 -17.984 1.00 92.62 581 PHE A CA 1
ATOM 4452 C C . PHE A 1 581 ? 22.680 2.278 -17.777 1.00 92.62 581 PHE A C 1
ATOM 4454 O O . PHE A 1 581 ? 23.597 1.499 -18.039 1.00 92.62 581 PHE A O 1
ATOM 4461 N N . ALA A 1 582 ? 22.902 3.484 -17.241 1.00 93.75 582 ALA A N 1
ATOM 4462 C CA . ALA A 1 582 ? 24.226 3.926 -16.803 1.00 93.75 582 ALA A CA 1
ATOM 4463 C C . ALA A 1 582 ? 24.774 3.023 -15.681 1.00 93.75 582 ALA A C 1
ATOM 4465 O O . ALA A 1 582 ? 25.928 2.605 -15.750 1.00 93.75 582 ALA A O 1
ATOM 4466 N N . ILE A 1 583 ? 23.936 2.621 -14.714 1.00 95.69 583 ILE A N 1
ATOM 4467 C CA . ILE A 1 583 ? 24.299 1.642 -13.672 1.00 95.69 583 ILE A CA 1
ATOM 4468 C C . ILE A 1 583 ? 24.681 0.293 -14.298 1.00 95.69 583 ILE A C 1
ATOM 4470 O O . ILE A 1 583 ? 25.713 -0.280 -13.941 1.00 95.69 583 ILE A O 1
ATOM 4474 N N . ALA A 1 584 ? 23.894 -0.205 -15.258 1.00 94.88 584 ALA A N 1
ATOM 4475 C CA . ALA A 1 584 ? 24.195 -1.459 -15.952 1.00 94.88 584 ALA A CA 1
ATOM 4476 C C . ALA A 1 584 ? 25.550 -1.409 -16.682 1.00 94.88 584 ALA A C 1
ATOM 4478 O O . ALA A 1 584 ? 26.361 -2.327 -16.535 1.00 94.88 584 ALA A O 1
ATOM 4479 N N . ASN A 1 585 ? 25.827 -0.316 -17.401 1.00 93.50 585 ASN A N 1
ATOM 4480 C CA . ASN A 1 585 ? 27.103 -0.088 -18.084 1.00 93.50 585 ASN A CA 1
ATOM 4481 C C . ASN A 1 585 ? 28.271 0.044 -17.101 1.00 93.50 585 ASN A C 1
ATOM 4483 O O . ASN A 1 585 ? 29.306 -0.585 -17.302 1.00 93.50 585 ASN A O 1
ATOM 4487 N N . ALA A 1 586 ? 28.108 0.795 -16.010 1.00 94.31 586 ALA A N 1
ATOM 4488 C CA . ALA A 1 586 ? 29.126 0.945 -14.971 1.00 94.31 586 ALA A CA 1
ATOM 4489 C C . ALA A 1 586 ? 29.524 -0.417 -14.379 1.00 94.31 586 ALA A C 1
ATOM 4491 O O . ALA A 1 586 ? 30.704 -0.770 -14.307 1.00 94.31 586 ALA A O 1
ATOM 4492 N N . MET A 1 587 ? 28.530 -1.227 -14.000 1.00 95.56 587 MET A N 1
ATOM 4493 C CA . MET A 1 587 ? 28.759 -2.554 -13.429 1.00 95.56 587 MET A CA 1
ATOM 4494 C C . MET A 1 587 ? 29.371 -3.527 -14.441 1.00 95.56 587 MET A C 1
ATOM 4496 O O . MET A 1 587 ? 30.239 -4.325 -14.059 1.00 95.56 587 MET A O 1
ATOM 4500 N N . HIS A 1 588 ? 28.969 -3.435 -15.715 1.00 91.38 588 HIS A N 1
ATOM 4501 C CA . HIS A 1 588 ? 29.589 -4.184 -16.804 1.00 91.38 588 HIS A CA 1
ATOM 4502 C C . HIS A 1 588 ? 31.059 -3.774 -16.996 1.00 91.38 588 HIS A C 1
ATOM 4504 O O . HIS A 1 588 ? 31.925 -4.644 -17.069 1.00 91.38 588 HIS A O 1
ATOM 4510 N N . ASN A 1 589 ? 31.378 -2.482 -16.917 1.00 91.19 589 ASN A N 1
ATOM 4511 C CA . ASN A 1 589 ? 32.740 -1.939 -17.011 1.00 91.19 589 ASN A CA 1
ATOM 4512 C C . ASN A 1 589 ? 33.593 -2.157 -15.746 1.00 91.19 589 ASN A C 1
ATOM 4514 O O . ASN A 1 589 ? 34.699 -1.636 -15.638 1.00 91.19 589 ASN A O 1
ATOM 4518 N N . GLY A 1 590 ? 33.107 -2.950 -14.787 1.00 92.50 590 GLY A N 1
ATOM 4519 C CA . GLY A 1 590 ? 33.891 -3.397 -13.636 1.00 92.50 590 GLY A CA 1
ATOM 4520 C C . GLY A 1 590 ? 33.676 -2.597 -12.354 1.00 92.50 590 GLY A C 1
ATOM 4521 O O . GLY A 1 590 ? 34.299 -2.932 -11.351 1.00 92.50 590 GLY A O 1
ATOM 4522 N N . TYR A 1 591 ? 32.768 -1.615 -12.324 1.00 96.25 591 TYR A N 1
ATOM 4523 C CA . TYR A 1 591 ? 32.494 -0.863 -11.096 1.00 96.25 591 TYR A CA 1
ATOM 4524 C C . TYR A 1 591 ? 31.953 -1.795 -10.002 1.00 96.25 591 TYR A C 1
ATOM 4526 O O . TYR A 1 591 ? 31.172 -2.721 -10.275 1.00 96.25 591 TYR A O 1
ATOM 4534 N N . SER A 1 592 ? 32.380 -1.557 -8.761 1.00 97.62 592 SER A N 1
ATOM 4535 C CA . SER A 1 592 ? 31.839 -2.225 -7.576 1.00 97.62 592 SER A CA 1
ATOM 4536 C C . SER A 1 592 ? 30.480 -1.631 -7.194 1.00 97.62 592 SER A C 1
ATOM 4538 O O . SER A 1 592 ? 30.162 -0.499 -7.561 1.00 97.62 592 SER A O 1
ATOM 4540 N N . ALA A 1 593 ? 29.680 -2.390 -6.437 1.00 97.56 593 ALA A N 1
ATOM 4541 C CA . ALA A 1 593 ? 28.438 -1.870 -5.863 1.00 97.56 593 ALA A CA 1
ATOM 4542 C C . ALA A 1 593 ? 28.707 -0.650 -4.962 1.00 97.56 593 ALA A C 1
ATOM 4544 O O . ALA A 1 593 ? 27.975 0.327 -5.049 1.00 97.56 593 ALA A O 1
ATOM 4545 N N . GLU A 1 594 ? 29.807 -0.659 -4.199 1.00 97.88 594 GLU A N 1
ATOM 4546 C CA . GLU A 1 594 ? 30.218 0.467 -3.346 1.00 97.88 594 GLU A CA 1
ATOM 4547 C C . GLU A 1 594 ? 30.531 1.737 -4.144 1.00 97.88 594 GLU A C 1
ATOM 4549 O O . GLU A 1 594 ? 30.014 2.797 -3.810 1.00 97.88 594 GLU A O 1
ATOM 4554 N N . LYS A 1 595 ? 31.283 1.645 -5.254 1.00 97.50 595 LYS A N 1
ATOM 4555 C CA . LYS A 1 595 ? 31.549 2.823 -6.098 1.00 97.50 595 LYS A CA 1
ATOM 4556 C C . LYS A 1 595 ? 30.243 3.411 -6.645 1.00 97.50 595 LYS A C 1
ATOM 4558 O O . LYS A 1 595 ? 30.064 4.623 -6.676 1.00 97.50 595 LYS A O 1
ATOM 4563 N N . VAL A 1 596 ? 29.311 2.560 -7.083 1.00 97.56 596 VAL A N 1
ATOM 4564 C CA . VAL A 1 596 ? 28.004 3.032 -7.567 1.00 97.56 596 VAL A CA 1
ATOM 4565 C C . VAL A 1 596 ? 27.186 3.640 -6.422 1.00 97.56 596 VAL A C 1
ATOM 4567 O O . VAL A 1 596 ? 26.549 4.671 -6.627 1.00 97.56 596 VAL A O 1
ATOM 4570 N N . TRP A 1 597 ? 27.227 3.065 -5.218 1.00 97.31 597 TRP A N 1
ATOM 4571 C CA . TRP A 1 597 ? 26.577 3.621 -4.027 1.00 97.31 597 TRP A CA 1
ATOM 4572 C C . TRP A 1 597 ? 27.117 5.014 -3.691 1.00 97.31 597 TRP A C 1
ATOM 4574 O O . TRP A 1 597 ? 26.329 5.928 -3.465 1.00 97.31 597 TRP A O 1
ATOM 4584 N N . GLU A 1 598 ? 28.435 5.222 -3.723 1.00 95.62 598 GLU A N 1
ATOM 4585 C CA . GLU A 1 598 ? 29.048 6.524 -3.432 1.00 95.62 598 GLU A CA 1
ATOM 4586 C C . GLU A 1 598 ? 28.499 7.635 -4.332 1.00 95.62 598 GLU A C 1
ATOM 4588 O O . GLU A 1 598 ? 28.195 8.723 -3.837 1.00 95.62 598 GLU A O 1
ATOM 4593 N N . LEU A 1 599 ? 28.323 7.326 -5.622 1.00 95.00 599 LEU A N 1
ATOM 4594 C CA . LEU A 1 599 ? 27.840 8.249 -6.648 1.00 95.00 599 LEU A CA 1
ATOM 4595 C C . LEU A 1 599 ? 26.320 8.438 -6.610 1.00 95.00 599 LEU A C 1
ATOM 4597 O O . LEU A 1 599 ? 25.832 9.535 -6.861 1.00 95.00 599 LEU A O 1
ATOM 4601 N N . THR A 1 600 ? 25.566 7.375 -6.322 1.00 95.25 600 THR A N 1
ATOM 4602 C CA . THR A 1 600 ? 24.107 7.371 -6.510 1.00 95.25 600 THR A CA 1
ATOM 4603 C C . THR A 1 600 ? 23.301 7.522 -5.229 1.00 95.25 600 THR A C 1
ATOM 4605 O O . THR A 1 600 ? 22.168 7.999 -5.298 1.00 95.25 600 THR A O 1
ATOM 4608 N N . LYS A 1 601 ? 23.866 7.077 -4.101 1.00 95.44 601 LYS A N 1
ATOM 4609 C CA . LYS A 1 601 ? 23.210 6.835 -2.806 1.00 95.44 601 LYS A CA 1
ATOM 4610 C C . LYS A 1 601 ? 22.036 5.841 -2.845 1.00 95.44 601 LYS A C 1
ATOM 4612 O O . LYS A 1 601 ? 21.297 5.749 -1.875 1.00 95.44 601 LYS A O 1
ATOM 4617 N N . ILE A 1 602 ? 21.890 5.066 -3.924 1.00 97.62 602 ILE A N 1
ATOM 4618 C CA . ILE A 1 602 ? 20.953 3.930 -3.995 1.00 97.62 602 ILE A CA 1
ATOM 4619 C C . ILE A 1 602 ? 21.410 2.863 -3.001 1.00 97.62 602 ILE A C 1
ATOM 4621 O O . ILE A 1 602 ? 22.599 2.550 -2.969 1.00 97.62 602 ILE A O 1
ATOM 4625 N N . ASP A 1 603 ? 20.491 2.284 -2.222 1.00 97.81 603 ASP A N 1
ATOM 4626 C CA . ASP A 1 603 ? 20.849 1.320 -1.178 1.00 97.81 603 ASP A CA 1
ATOM 4627 C C . ASP A 1 603 ? 21.697 0.154 -1.723 1.00 97.81 603 ASP A C 1
ATOM 4629 O O . ASP A 1 603 ? 21.449 -0.411 -2.798 1.00 97.81 603 ASP A O 1
ATOM 4633 N N . ARG A 1 604 ? 22.726 -0.206 -0.947 1.00 97.56 604 ARG A N 1
ATOM 4634 C CA . ARG A 1 604 ? 23.698 -1.246 -1.292 1.00 97.56 604 ARG A CA 1
ATOM 4635 C C . ARG A 1 604 ? 23.029 -2.561 -1.642 1.00 97.56 604 ARG A C 1
ATOM 4637 O O . ARG A 1 604 ? 23.487 -3.228 -2.566 1.00 97.56 604 ARG A O 1
ATOM 4644 N N . TRP A 1 605 ? 21.962 -2.936 -0.939 1.00 98.25 605 TRP A N 1
ATOM 4645 C CA . TRP A 1 605 ? 21.253 -4.182 -1.184 1.00 98.25 605 TRP A CA 1
ATOM 4646 C C . TRP A 1 605 ? 20.810 -4.277 -2.645 1.00 98.25 605 TRP A C 1
ATOM 4648 O O . TRP A 1 605 ? 21.187 -5.232 -3.330 1.00 98.25 605 TRP A O 1
ATOM 4658 N N . PHE A 1 606 ? 20.122 -3.254 -3.165 1.00 98.56 606 PHE A N 1
ATOM 4659 C CA . PHE A 1 606 ? 19.684 -3.232 -4.562 1.00 98.56 606 PHE A CA 1
ATOM 4660 C C . PHE A 1 606 ? 20.873 -3.289 -5.526 1.00 98.56 606 PHE A C 1
ATOM 4662 O O . PHE A 1 606 ? 20.856 -4.060 -6.489 1.00 98.56 606 PHE A O 1
ATOM 4669 N N . LEU A 1 607 ? 21.935 -2.525 -5.251 1.00 98.56 607 LEU A N 1
ATOM 4670 C CA . LEU A 1 607 ? 23.133 -2.501 -6.092 1.00 98.56 607 LEU A CA 1
ATOM 4671 C C . LEU A 1 607 ? 23.861 -3.850 -6.113 1.00 98.56 607 LEU A C 1
ATOM 4673 O O . LEU A 1 607 ? 24.339 -4.262 -7.169 1.00 98.56 607 LEU A O 1
ATOM 4677 N N . TYR A 1 608 ? 23.899 -4.586 -5.001 1.00 98.50 608 TYR A N 1
ATOM 4678 C CA . TYR A 1 608 ? 24.435 -5.946 -4.965 1.00 98.50 608 TYR A CA 1
ATOM 4679 C C . TYR A 1 608 ? 23.575 -6.926 -5.771 1.00 98.50 608 TYR A C 1
ATOM 4681 O O . TYR A 1 608 ? 24.135 -7.759 -6.490 1.00 98.50 608 TYR A O 1
ATOM 4689 N N . ARG A 1 609 ? 22.237 -6.811 -5.737 1.00 98.44 609 ARG A N 1
ATOM 4690 C CA . ARG A 1 609 ? 21.357 -7.625 -6.602 1.00 98.44 609 ARG A CA 1
ATOM 4691 C C . ARG A 1 609 ? 21.603 -7.336 -8.086 1.00 98.44 609 ARG A C 1
ATOM 4693 O O . ARG A 1 609 ? 21.768 -8.265 -8.876 1.00 98.44 609 ARG A O 1
ATOM 4700 N N . LEU A 1 610 ? 21.703 -6.058 -8.463 1.00 98.44 610 LEU A N 1
ATOM 4701 C CA . LEU A 1 610 ? 22.013 -5.637 -9.836 1.00 98.44 610 LEU A CA 1
ATOM 4702 C C . LEU A 1 610 ? 23.418 -6.076 -10.274 1.00 98.44 610 LEU A C 1
ATOM 4704 O O . LEU A 1 610 ? 23.603 -6.558 -11.395 1.00 98.44 610 LEU A O 1
ATOM 4708 N N . LYS A 1 611 ? 24.409 -6.004 -9.379 1.00 98.00 611 LYS A N 1
ATOM 4709 C CA . LYS A 1 611 ? 25.756 -6.518 -9.649 1.00 98.00 611 LYS A CA 1
ATOM 4710 C C . LYS A 1 611 ? 25.737 -8.029 -9.871 1.00 98.00 611 LYS A C 1
ATOM 4712 O O . LYS A 1 611 ? 26.434 -8.508 -10.763 1.00 98.00 611 LYS A O 1
ATOM 4717 N N . GLY A 1 612 ? 24.907 -8.761 -9.128 1.00 97.69 612 GLY A N 1
ATOM 4718 C CA . GLY A 1 612 ? 24.654 -10.185 -9.343 1.00 97.69 612 GLY A CA 1
ATOM 4719 C C . GLY A 1 612 ? 24.150 -10.490 -10.756 1.00 97.69 612 GLY A C 1
ATOM 4720 O O . GLY A 1 612 ? 24.677 -11.391 -11.404 1.00 97.69 612 GLY A O 1
ATOM 4721 N N . LEU A 1 613 ? 23.209 -9.695 -11.279 1.00 97.62 613 LEU A N 1
ATOM 4722 C CA . LEU A 1 613 ? 22.747 -9.808 -12.670 1.00 97.62 613 LEU A CA 1
ATOM 4723 C C . LEU A 1 613 ? 23.868 -9.537 -13.680 1.00 97.62 613 LEU A C 1
ATOM 4725 O O . LEU A 1 613 ? 24.040 -10.297 -14.634 1.00 97.62 613 LEU A O 1
ATOM 4729 N N . SER A 1 614 ? 24.653 -8.480 -13.458 1.00 96.31 614 SER A N 1
ATOM 4730 C CA . SER A 1 614 ? 25.786 -8.131 -14.322 1.00 96.31 614 SER A CA 1
ATOM 4731 C C . SER A 1 614 ? 26.831 -9.252 -14.363 1.00 96.31 614 SER A C 1
ATOM 4733 O O . SER A 1 614 ? 27.229 -9.683 -15.446 1.00 96.31 614 SER A O 1
ATOM 4735 N N . ASN A 1 615 ? 27.220 -9.789 -13.205 1.00 96.06 615 ASN A N 1
ATOM 4736 C CA . ASN A 1 615 ? 28.169 -10.898 -13.109 1.00 96.06 615 ASN A CA 1
ATOM 4737 C C . ASN A 1 615 ? 27.622 -12.159 -13.787 1.00 96.06 615 ASN A C 1
ATOM 4739 O O . ASN A 1 615 ? 28.301 -12.731 -14.633 1.00 96.06 615 ASN A O 1
ATOM 4743 N N . PHE A 1 616 ? 26.363 -12.518 -13.515 1.00 95.69 616 PHE A N 1
ATOM 4744 C CA . PHE A 1 616 ? 25.727 -13.673 -14.145 1.00 95.69 616 PHE A CA 1
ATOM 4745 C C . PHE A 1 616 ? 25.731 -13.560 -15.676 1.00 95.69 616 PHE A C 1
ATOM 4747 O O . PHE A 1 616 ? 26.014 -14.538 -16.359 1.00 95.69 616 PHE A O 1
ATOM 4754 N N . SER A 1 617 ? 25.475 -12.370 -16.235 1.00 92.50 617 SER A N 1
ATOM 4755 C CA . SER A 1 617 ? 25.529 -12.169 -17.692 1.00 92.50 617 SER A CA 1
ATOM 4756 C C . SER A 1 617 ? 26.920 -12.437 -18.285 1.00 92.50 617 SER A C 1
ATOM 4758 O O . SER A 1 617 ? 27.025 -13.048 -19.348 1.00 92.50 617 SER A O 1
ATOM 4760 N N . LYS A 1 618 ? 27.991 -12.052 -17.576 1.00 91.88 618 LYS A N 1
ATOM 4761 C CA . LYS A 1 618 ? 29.377 -12.319 -17.987 1.00 91.88 618 LYS A CA 1
ATOM 4762 C C . LYS A 1 618 ? 29.709 -13.802 -17.905 1.00 91.88 618 LYS A C 1
ATOM 4764 O O . LYS A 1 618 ? 30.302 -14.339 -18.839 1.00 91.88 618 LYS A O 1
ATOM 4769 N N . ASP A 1 619 ? 29.277 -14.459 -16.833 1.00 92.62 619 ASP A N 1
ATOM 4770 C CA . ASP A 1 619 ? 29.463 -15.898 -16.650 1.00 92.62 619 ASP A CA 1
ATOM 4771 C C . ASP A 1 619 ? 28.745 -16.684 -17.758 1.00 92.62 619 ASP A C 1
ATOM 4773 O O . ASP A 1 619 ? 29.300 -17.643 -18.291 1.00 92.62 619 ASP A O 1
ATOM 4777 N N . MET A 1 620 ? 27.547 -16.247 -18.175 1.00 91.12 620 MET A N 1
ATOM 4778 C CA . MET A 1 620 ? 26.815 -16.870 -19.286 1.00 91.12 620 MET A CA 1
ATOM 4779 C C . MET A 1 620 ? 27.532 -16.713 -20.628 1.00 91.12 620 MET A C 1
ATOM 4781 O O . MET A 1 620 ? 27.544 -17.660 -21.410 1.00 91.12 620 MET A O 1
ATOM 4785 N N . GLY A 1 621 ? 28.146 -15.557 -20.891 1.00 87.94 621 GLY A N 1
ATOM 4786 C CA . GLY A 1 621 ? 28.974 -15.368 -22.084 1.00 87.94 621 GLY A CA 1
ATOM 4787 C C . GLY A 1 621 ? 30.248 -16.219 -22.054 1.00 87.94 621 GLY A C 1
ATOM 4788 O O . GLY A 1 621 ? 30.643 -16.790 -23.067 1.00 87.94 621 GLY A O 1
ATOM 4789 N N . ALA A 1 622 ? 30.878 -16.361 -20.884 1.00 89.50 622 ALA A N 1
ATOM 4790 C CA . ALA A 1 622 ? 32.061 -17.203 -20.715 1.00 89.50 622 ALA A CA 1
ATOM 4791 C C . ALA A 1 622 ? 31.750 -18.700 -20.892 1.00 89.50 622 ALA A C 1
ATOM 4793 O O . ALA A 1 622 ? 32.562 -19.415 -21.479 1.00 89.50 622 ALA A O 1
ATOM 4794 N N . LEU A 1 623 ? 30.570 -19.150 -20.449 1.00 89.19 623 LEU A N 1
ATOM 4795 C CA . LEU A 1 623 ? 30.103 -20.535 -20.577 1.00 89.19 623 LEU A CA 1
ATOM 4796 C C . LEU A 1 623 ? 30.083 -21.020 -22.036 1.00 89.19 623 LEU A C 1
ATOM 4798 O O . LEU A 1 623 ? 30.313 -22.199 -22.301 1.00 89.19 623 LEU A O 1
ATOM 4802 N N . MET A 1 624 ? 29.884 -20.112 -22.994 1.00 88.06 624 MET A N 1
ATOM 4803 C CA . MET A 1 624 ? 29.856 -20.447 -24.421 1.00 88.06 624 MET A CA 1
ATOM 4804 C C . MET A 1 624 ? 31.195 -20.840 -25.026 1.00 88.06 624 MET A C 1
ATOM 4806 O O . MET A 1 624 ? 31.242 -21.301 -26.163 1.00 88.06 624 MET A O 1
ATOM 4810 N N . LYS A 1 625 ? 32.295 -20.679 -24.287 1.00 87.75 625 LYS A N 1
ATOM 4811 C CA . LYS A 1 625 ? 33.589 -21.220 -24.712 1.00 87.75 625 LYS A CA 1
ATOM 4812 C C . LYS A 1 625 ? 33.611 -22.750 -24.669 1.00 87.75 625 LYS A C 1
ATOM 4814 O O . LYS A 1 625 ? 34.384 -23.356 -25.402 1.00 87.75 625 LYS A O 1
ATOM 4819 N N . GLU A 1 626 ? 32.783 -23.354 -23.816 1.00 87.00 626 GLU A N 1
ATOM 4820 C CA . GLU A 1 626 ? 32.785 -24.796 -23.532 1.00 87.00 626 GLU A CA 1
ATOM 4821 C C . GLU A 1 626 ? 31.447 -25.476 -23.861 1.00 87.00 626 GLU A C 1
ATOM 4823 O O . GLU A 1 626 ? 31.401 -26.687 -24.068 1.00 87.00 626 GLU A O 1
ATOM 4828 N N . HIS A 1 627 ? 30.359 -24.707 -23.945 1.00 88.06 627 HIS A N 1
ATOM 4829 C CA . HIS A 1 627 ? 29.012 -25.203 -24.220 1.00 88.06 627 HIS A CA 1
ATOM 4830 C C . HIS A 1 627 ? 28.421 -24.579 -25.489 1.00 88.06 627 HIS A C 1
ATOM 4832 O O . HIS A 1 627 ? 28.823 -23.501 -25.910 1.00 88.06 627 HIS A O 1
ATOM 4838 N N . SER A 1 628 ? 27.427 -25.244 -26.077 1.00 88.94 628 SER A N 1
ATOM 4839 C CA . SER A 1 628 ? 26.481 -24.661 -27.032 1.00 88.94 628 SER A CA 1
ATOM 4840 C C . SER A 1 628 ? 25.141 -24.438 -26.325 1.00 88.94 628 SER A C 1
ATOM 4842 O O . SER A 1 628 ? 24.937 -24.939 -25.220 1.00 88.94 628 SER A O 1
ATOM 4844 N N . VAL A 1 629 ? 24.203 -23.720 -26.953 1.00 90.44 629 VAL A N 1
ATOM 4845 C CA . VAL A 1 629 ? 22.852 -23.515 -26.388 1.00 90.44 629 VAL A CA 1
ATOM 4846 C C . VAL A 1 629 ? 22.197 -24.849 -26.003 1.00 90.44 629 VAL A C 1
ATOM 4848 O O . VAL A 1 629 ? 21.609 -24.949 -24.930 1.00 90.44 629 VAL A O 1
ATOM 4851 N N . ASP A 1 630 ? 22.352 -25.883 -26.836 1.00 92.00 630 ASP A N 1
ATOM 4852 C CA . ASP A 1 630 ? 21.787 -27.219 -26.611 1.00 92.00 630 ASP A CA 1
ATOM 4853 C C . ASP A 1 630 ? 22.469 -27.997 -25.470 1.00 92.00 630 ASP A C 1
ATOM 4855 O O . ASP A 1 630 ? 21.896 -28.956 -24.955 1.00 92.00 630 ASP A O 1
ATOM 4859 N N . SER A 1 631 ? 23.682 -27.605 -25.062 1.00 91.75 631 SER A N 1
ATOM 4860 C CA . SER A 1 631 ? 24.449 -28.279 -24.006 1.00 91.75 631 SER A CA 1
ATOM 4861 C C . SER A 1 631 ? 24.584 -27.467 -22.715 1.00 91.75 631 SER A C 1
ATOM 4863 O O . SER A 1 631 ? 25.282 -27.906 -21.795 1.00 91.75 631 SER A O 1
ATOM 4865 N N . VAL A 1 632 ? 23.908 -26.313 -22.604 1.00 91.56 632 VAL A N 1
ATOM 4866 C CA . VAL A 1 632 ? 23.859 -25.534 -21.357 1.00 91.56 632 VAL A CA 1
ATOM 4867 C C . VAL A 1 632 ? 23.222 -26.383 -20.247 1.00 91.56 632 VAL A C 1
ATOM 4869 O O . VAL A 1 632 ? 22.116 -26.902 -20.423 1.00 91.56 632 VAL A O 1
ATOM 4872 N N . PRO A 1 633 ? 23.851 -26.496 -19.061 1.00 93.75 633 PRO A N 1
ATOM 4873 C CA . PRO A 1 633 ? 23.265 -27.236 -17.952 1.00 93.75 633 PRO A CA 1
ATOM 4874 C C . PRO A 1 633 ? 21.871 -26.716 -17.566 1.00 93.75 633 PRO A C 1
ATOM 4876 O O . PRO A 1 633 ? 21.685 -25.526 -17.300 1.00 93.75 633 PRO A O 1
ATOM 4879 N N . ILE A 1 634 ? 20.898 -27.627 -17.437 1.00 94.81 634 ILE A N 1
ATOM 4880 C CA . ILE A 1 634 ? 19.488 -27.315 -17.116 1.00 94.81 634 ILE A CA 1
ATOM 4881 C C . ILE A 1 634 ? 19.363 -26.437 -15.862 1.00 94.81 634 ILE A C 1
ATOM 4883 O O . ILE A 1 634 ? 18.546 -25.518 -15.826 1.00 94.81 634 ILE A O 1
ATOM 4887 N N . ARG A 1 635 ? 20.181 -26.693 -14.830 1.00 95.06 635 ARG A N 1
ATOM 4888 C CA . ARG A 1 635 ? 20.191 -25.898 -13.589 1.00 95.06 635 ARG A CA 1
ATOM 4889 C C . ARG A 1 635 ? 20.585 -24.443 -13.845 1.00 95.06 635 ARG A C 1
ATOM 4891 O O . ARG A 1 635 ? 19.937 -23.543 -13.323 1.00 95.06 635 ARG A O 1
ATOM 4898 N N . THR A 1 636 ? 21.599 -24.218 -14.673 1.00 94.56 636 THR A N 1
ATOM 4899 C CA . THR A 1 636 ? 22.069 -22.882 -15.051 1.00 94.56 636 THR A CA 1
ATOM 4900 C C . THR A 1 636 ? 21.021 -22.147 -15.879 1.00 94.56 636 THR A C 1
ATOM 4902 O O . THR A 1 636 ? 20.707 -20.993 -15.593 1.00 94.56 636 THR A O 1
ATOM 4905 N N . PHE A 1 637 ? 20.407 -22.834 -16.847 1.00 95.56 637 PHE A N 1
ATOM 4906 C CA . PHE A 1 637 ? 19.325 -22.264 -17.647 1.00 95.56 637 PHE A CA 1
ATOM 4907 C C . PHE A 1 637 ? 18.132 -21.887 -16.754 1.00 95.56 637 PHE A C 1
ATOM 4909 O O . PHE A 1 637 ? 17.660 -20.750 -16.783 1.00 95.56 637 PHE A O 1
ATOM 4916 N N . ARG A 1 638 ? 17.684 -22.793 -15.877 1.00 97.00 638 ARG A N 1
ATOM 4917 C CA . ARG A 1 638 ? 16.612 -22.508 -14.913 1.00 97.00 638 ARG A CA 1
ATOM 4918 C C . ARG A 1 638 ? 16.950 -21.298 -14.043 1.00 97.00 638 ARG A C 1
ATOM 4920 O O . ARG A 1 638 ? 16.132 -20.385 -13.954 1.00 97.00 638 ARG A O 1
ATOM 4927 N N . ARG A 1 639 ? 18.170 -21.239 -13.499 1.00 97.62 639 ARG A N 1
ATOM 4928 C CA . ARG A 1 639 ? 18.634 -20.104 -12.693 1.00 97.62 639 ARG A CA 1
ATOM 4929 C C . ARG A 1 639 ? 18.581 -18.785 -13.464 1.00 97.62 639 ARG A C 1
ATOM 4931 O O . ARG A 1 639 ? 18.159 -17.776 -12.909 1.00 97.62 639 ARG A O 1
ATOM 4938 N N . ALA A 1 640 ? 18.940 -18.784 -14.748 1.00 97.44 640 ALA A N 1
ATOM 4939 C CA . ALA A 1 640 ? 18.826 -17.595 -15.588 1.00 97.44 640 ALA A CA 1
ATOM 4940 C C . ALA A 1 640 ? 17.374 -17.089 -15.680 1.00 97.44 640 ALA A C 1
ATOM 4942 O O . ALA A 1 640 ? 17.114 -15.886 -15.615 1.00 97.44 640 ALA A O 1
ATOM 4943 N N . LYS A 1 641 ? 16.405 -18.004 -15.786 1.00 98.19 641 LYS A N 1
ATOM 4944 C CA . LYS A 1 641 ? 14.981 -17.652 -15.833 1.00 98.19 641 LYS A CA 1
ATOM 4945 C C . LYS A 1 641 ? 14.443 -17.185 -14.480 1.00 98.19 641 LYS A C 1
ATOM 4947 O O . LYS A 1 641 ? 13.696 -16.211 -14.447 1.00 98.19 641 LYS A O 1
ATOM 4952 N N . GLU A 1 642 ? 14.872 -17.807 -13.383 1.00 98.31 642 GLU A N 1
ATOM 4953 C CA . GLU A 1 642 ? 14.567 -17.390 -12.001 1.00 98.31 642 GLU A CA 1
ATOM 4954 C C . GLU A 1 642 ? 15.110 -15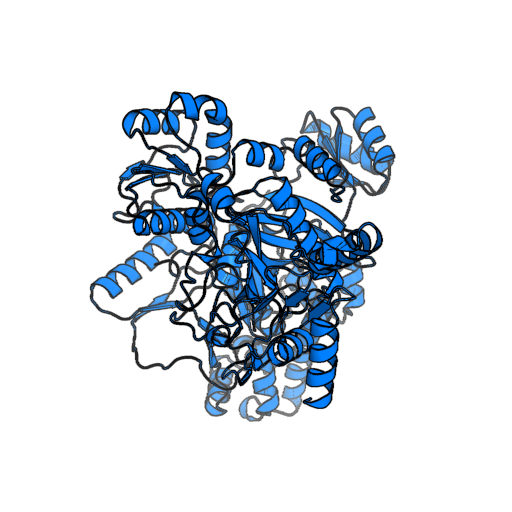.992 -11.663 1.00 98.31 642 GLU A C 1
ATOM 4956 O O . GLU A 1 642 ? 14.507 -15.276 -10.865 1.00 98.31 642 GLU A O 1
ATOM 4961 N N . LEU A 1 643 ? 16.217 -15.590 -12.298 1.00 98.44 643 LEU A N 1
ATOM 4962 C CA . LEU A 1 643 ? 16.783 -14.238 -12.236 1.00 98.44 643 LEU A CA 1
ATOM 4963 C C . LEU A 1 643 ? 16.080 -13.236 -13.168 1.00 98.44 643 LEU A C 1
ATOM 4965 O O . LEU A 1 643 ? 16.417 -12.057 -13.158 1.00 98.44 643 LEU A O 1
ATOM 4969 N N . GLY A 1 644 ? 15.121 -13.673 -13.990 1.00 97.94 644 GLY A N 1
ATOM 4970 C CA . GLY A 1 644 ? 14.332 -12.800 -14.861 1.00 97.94 644 GLY A CA 1
ATOM 4971 C C . GLY A 1 644 ? 14.898 -12.538 -16.256 1.00 97.94 644 GLY A C 1
ATOM 4972 O O . GLY A 1 644 ? 14.326 -11.703 -16.968 1.00 97.94 644 GLY A O 1
ATOM 4973 N N . PHE A 1 645 ? 15.966 -13.227 -16.680 1.00 98.12 645 PHE A N 1
ATOM 4974 C CA . PHE A 1 645 ? 16.529 -13.045 -18.021 1.00 98.12 645 PHE A CA 1
ATOM 4975 C C . PHE A 1 645 ? 15.541 -13.511 -19.093 1.00 98.12 645 PHE A C 1
ATOM 4977 O O . PHE A 1 645 ? 14.985 -14.612 -19.025 1.00 98.12 645 PHE A O 1
ATOM 4984 N N . SER A 1 646 ? 15.304 -12.675 -20.102 1.00 97.44 646 SER A N 1
ATOM 4985 C CA . SER A 1 646 ? 14.485 -13.039 -21.263 1.00 97.44 646 SER A CA 1
ATOM 4986 C C . SER A 1 646 ? 15.222 -14.015 -22.183 1.00 97.44 646 SER A C 1
ATOM 4988 O O . SER A 1 646 ? 16.449 -14.086 -22.174 1.00 97.44 646 SER A O 1
ATOM 4990 N N . ASP A 1 647 ? 14.476 -14.763 -23.002 1.00 97.38 647 ASP A N 1
ATOM 4991 C CA . ASP A 1 647 ? 15.086 -15.651 -24.006 1.00 97.38 647 ASP A CA 1
ATOM 4992 C C . ASP A 1 647 ? 15.943 -14.836 -24.996 1.00 97.38 647 ASP A C 1
ATOM 4994 O O . ASP A 1 647 ? 17.003 -15.285 -25.420 1.00 97.38 647 ASP A O 1
ATOM 4998 N N . ARG A 1 648 ? 15.542 -13.588 -25.275 1.00 95.94 648 ARG A N 1
ATOM 4999 C CA . ARG A 1 648 ? 16.288 -12.639 -26.105 1.00 95.94 648 ARG A CA 1
ATOM 5000 C C . ARG A 1 648 ? 17.604 -12.166 -25.478 1.00 95.94 648 ARG A C 1
ATOM 5002 O O . ARG A 1 648 ? 18.584 -12.036 -26.199 1.00 95.94 648 ARG A O 1
ATOM 5009 N N . GLN A 1 649 ? 17.661 -11.934 -24.162 1.00 95.12 649 GLN A N 1
ATOM 5010 C CA . GLN A 1 649 ? 18.931 -11.627 -23.479 1.00 95.12 649 GLN A CA 1
ATOM 5011 C C . GLN A 1 649 ? 19.884 -12.822 -23.522 1.00 95.12 649 GLN A C 1
ATOM 5013 O O . GLN A 1 649 ? 21.057 -12.663 -23.838 1.00 95.12 649 GLN A O 1
ATOM 5018 N N . LEU A 1 650 ? 19.370 -14.023 -23.249 1.00 95.56 650 LEU A N 1
ATOM 5019 C CA . LEU A 1 650 ? 20.173 -15.245 -23.290 1.00 95.56 650 LEU A CA 1
ATOM 5020 C C . LEU A 1 650 ? 20.698 -15.530 -24.696 1.00 95.56 650 LEU A C 1
ATOM 5022 O O . LEU A 1 650 ? 21.851 -15.911 -24.843 1.00 95.56 650 LEU A O 1
ATOM 5026 N N . ALA A 1 651 ? 19.899 -15.259 -25.728 1.00 94.94 651 ALA A N 1
ATOM 5027 C CA . ALA A 1 651 ? 20.344 -15.355 -27.112 1.00 94.94 651 ALA A CA 1
ATOM 5028 C C . ALA A 1 651 ? 21.555 -14.452 -27.406 1.00 94.94 651 ALA A C 1
ATOM 5030 O O . ALA A 1 651 ? 22.450 -14.877 -28.127 1.00 94.94 651 ALA A O 1
ATOM 5031 N N . LEU A 1 652 ? 21.629 -13.254 -26.811 1.00 91.50 652 LEU A N 1
ATOM 5032 C CA . LEU A 1 652 ? 22.798 -12.377 -26.950 1.00 91.50 652 LEU A CA 1
ATOM 5033 C C . LEU A 1 652 ? 24.029 -12.922 -26.223 1.00 91.50 652 LEU A C 1
ATOM 5035 O O . LEU A 1 652 ? 25.126 -12.862 -26.765 1.00 91.50 652 LEU A O 1
ATOM 5039 N N . PHE A 1 653 ? 23.861 -13.452 -25.010 1.00 90.94 653 PHE A N 1
ATOM 5040 C CA . PHE A 1 653 ? 24.982 -14.032 -24.262 1.00 90.94 653 PHE A CA 1
ATOM 5041 C C . PHE A 1 653 ? 25.508 -15.304 -24.924 1.00 90.94 653 PHE A C 1
ATOM 5043 O O . PHE A 1 653 ? 26.688 -15.616 -24.794 1.00 90.94 653 PHE A O 1
ATOM 5050 N N . TRP A 1 654 ? 24.632 -16.030 -25.621 1.00 91.94 654 TRP A N 1
ATOM 5051 C CA . TRP A 1 654 ? 24.933 -17.336 -26.190 1.00 91.94 654 TRP A CA 1
ATOM 5052 C C . TRP A 1 654 ? 25.208 -17.349 -27.695 1.00 91.94 654 TRP A C 1
ATOM 5054 O O . TRP A 1 654 ? 25.227 -18.424 -28.291 1.00 91.94 654 TRP A O 1
ATOM 5064 N N . ASP A 1 655 ? 25.378 -16.169 -28.297 1.00 88.69 655 ASP A N 1
ATOM 5065 C CA . ASP A 1 655 ? 25.556 -15.978 -29.743 1.00 88.69 655 ASP A CA 1
ATOM 5066 C C . ASP A 1 655 ? 24.548 -16.795 -30.575 1.00 88.69 655 ASP A C 1
ATOM 5068 O O . ASP A 1 655 ? 24.873 -17.610 -31.439 1.00 88.69 655 ASP A O 1
ATOM 5072 N N . SER A 1 656 ? 23.268 -16.636 -30.234 1.00 94.38 656 SER A N 1
ATOM 5073 C CA . SER A 1 656 ? 22.163 -17.376 -30.834 1.00 94.38 656 SER A CA 1
ATOM 5074 C C . SER A 1 656 ? 20.966 -16.473 -31.128 1.00 94.38 656 SER A C 1
ATOM 5076 O O . SER A 1 656 ? 21.039 -15.249 -31.057 1.00 94.38 656 SER A O 1
ATOM 5078 N N . ASN A 1 657 ? 19.830 -17.074 -31.480 1.00 95.88 657 ASN A N 1
ATOM 5079 C CA . ASN A 1 657 ? 18.573 -16.355 -31.674 1.00 95.88 657 ASN A CA 1
ATOM 5080 C C . ASN A 1 657 ? 17.517 -16.777 -30.644 1.00 95.88 657 ASN A C 1
ATOM 5082 O O . ASN A 1 657 ? 17.557 -17.874 -30.085 1.00 95.88 657 ASN A O 1
ATOM 5086 N N . GLU A 1 658 ? 16.547 -15.895 -30.410 1.00 96.56 658 GLU A N 1
ATOM 5087 C CA . GLU A 1 658 ? 15.509 -16.079 -29.391 1.00 96.56 658 GLU A CA 1
ATOM 5088 C C . GLU A 1 658 ? 14.685 -17.359 -29.598 1.00 96.56 658 GLU A C 1
ATOM 5090 O O . GLU A 1 658 ? 14.375 -18.052 -28.629 1.00 96.56 658 GLU A O 1
ATOM 5095 N N . ALA A 1 659 ? 14.361 -17.709 -30.848 1.00 97.75 659 ALA A N 1
ATOM 5096 C CA . ALA A 1 659 ? 13.577 -18.903 -31.152 1.00 97.75 659 ALA A CA 1
ATOM 5097 C C . ALA A 1 659 ? 14.331 -20.188 -30.779 1.00 97.75 659 ALA A C 1
ATOM 5099 O O . ALA A 1 659 ? 13.734 -21.111 -30.221 1.00 97.75 659 ALA A O 1
ATOM 5100 N N . HIS A 1 660 ? 15.644 -20.226 -31.026 1.00 97.25 660 HIS A N 1
ATOM 5101 C CA . HIS A 1 660 ? 16.490 -21.350 -30.648 1.00 97.25 660 HIS A CA 1
ATOM 5102 C C . HIS A 1 660 ? 16.546 -21.533 -29.126 1.00 97.25 660 HIS A C 1
ATOM 5104 O O . HIS A 1 660 ? 16.241 -22.614 -28.621 1.00 97.25 660 HIS A O 1
ATOM 5110 N N . VAL A 1 661 ? 16.839 -20.455 -28.393 1.00 97.44 661 VAL A N 1
ATOM 5111 C CA . VAL A 1 661 ? 16.874 -20.456 -26.922 1.00 97.44 661 VAL A CA 1
ATOM 5112 C C . VAL A 1 661 ? 15.529 -20.884 -26.341 1.00 97.44 661 VAL A C 1
ATOM 5114 O O . VAL A 1 661 ? 15.472 -21.715 -25.434 1.00 97.44 661 VAL A O 1
ATOM 5117 N N . ARG A 1 662 ? 14.426 -20.353 -26.882 1.00 97.88 662 ARG A N 1
ATOM 5118 C CA . ARG A 1 662 ? 13.072 -20.712 -26.456 1.00 97.88 662 ARG A CA 1
ATOM 5119 C C . ARG A 1 662 ? 12.789 -22.199 -26.649 1.00 97.88 662 ARG A C 1
ATOM 5121 O O . ARG A 1 662 ? 12.230 -22.804 -25.740 1.00 97.88 662 ARG A O 1
ATOM 5128 N N . ARG A 1 663 ? 13.154 -22.774 -27.800 1.00 97.56 663 ARG A N 1
ATOM 5129 C CA . ARG A 1 663 ? 12.962 -24.204 -28.088 1.00 97.56 663 ARG A CA 1
ATOM 5130 C C . ARG A 1 663 ? 13.670 -25.063 -27.041 1.00 97.56 663 ARG A C 1
ATOM 5132 O O . ARG A 1 663 ? 13.003 -25.819 -26.348 1.00 97.56 663 ARG A O 1
ATOM 5139 N N . VAL A 1 664 ? 14.974 -24.854 -26.844 1.00 96.81 664 VAL A N 1
ATOM 5140 C CA . VAL A 1 664 ? 15.770 -25.622 -25.867 1.00 96.81 664 VAL A CA 1
ATOM 5141 C C . VAL A 1 664 ? 15.211 -25.473 -24.449 1.00 96.81 664 VAL A C 1
ATOM 5143 O O . VAL A 1 664 ? 15.108 -26.449 -23.709 1.00 96.81 664 VAL A O 1
ATOM 5146 N N . ARG A 1 665 ? 14.773 -24.265 -24.073 1.00 97.31 665 ARG A N 1
ATOM 5147 C CA . ARG A 1 665 ? 14.135 -24.016 -22.774 1.00 97.31 665 ARG A CA 1
ATOM 5148 C C . ARG A 1 665 ? 12.865 -24.850 -22.575 1.00 97.31 665 ARG A C 1
ATOM 5150 O O . ARG A 1 665 ? 12.656 -25.403 -21.495 1.00 97.31 665 ARG A O 1
ATOM 5157 N N . VAL A 1 666 ? 11.998 -24.878 -23.588 1.00 97.19 666 VAL A N 1
ATOM 5158 C CA . VAL A 1 666 ? 10.718 -25.599 -23.555 1.00 97.19 666 VAL A CA 1
ATOM 5159 C C . VAL A 1 666 ? 10.956 -27.109 -23.553 1.00 97.19 666 VAL A C 1
ATOM 5161 O O . VAL A 1 666 ? 10.355 -27.795 -22.729 1.00 97.19 666 VAL A O 1
ATOM 5164 N N . ASP A 1 667 ? 11.875 -27.607 -24.384 1.00 96.50 667 ASP A N 1
ATOM 5165 C CA . ASP A 1 667 ? 12.238 -29.030 -24.456 1.00 96.50 667 ASP A CA 1
ATOM 5166 C C . ASP A 1 667 ? 12.831 -29.535 -23.128 1.00 96.50 667 ASP A C 1
ATOM 5168 O O . ASP A 1 667 ? 12.581 -30.665 -22.713 1.00 96.50 667 ASP A O 1
ATOM 5172 N N . ALA A 1 668 ? 13.545 -28.668 -22.400 1.00 95.62 668 ALA A N 1
ATOM 5173 C CA . ALA A 1 668 ? 14.047 -28.942 -21.053 1.00 95.62 668 ALA A CA 1
ATOM 5174 C C . ALA A 1 668 ? 12.979 -28.829 -19.939 1.00 95.62 668 ALA A C 1
ATOM 5176 O O . ALA A 1 668 ? 13.304 -28.960 -18.755 1.00 95.62 668 ALA A O 1
ATOM 5177 N N . GLY A 1 669 ? 11.717 -28.534 -20.276 1.00 95.75 669 GLY A N 1
ATOM 5178 C CA . GLY A 1 669 ? 10.624 -28.377 -19.312 1.00 95.75 669 GLY A CA 1
ATOM 5179 C C . GLY A 1 669 ? 10.736 -27.131 -18.424 1.00 95.75 669 GLY A C 1
ATOM 5180 O O . GLY A 1 669 ? 10.144 -27.079 -17.345 1.00 95.75 669 GLY A O 1
ATOM 5181 N N . ILE A 1 670 ? 11.507 -26.117 -18.834 1.00 97.25 670 ILE A N 1
ATOM 5182 C CA . ILE A 1 670 ? 11.687 -24.875 -18.072 1.00 97.25 670 ILE A CA 1
ATOM 5183 C C . ILE A 1 670 ? 10.601 -23.875 -18.490 1.00 97.25 670 ILE A C 1
ATOM 5185 O O . ILE A 1 670 ? 10.771 -23.057 -19.398 1.00 97.25 670 ILE A O 1
ATOM 5189 N N . MET A 1 671 ? 9.465 -23.925 -17.801 1.00 97.12 671 MET A N 1
ATOM 5190 C CA . MET A 1 671 ? 8.317 -23.045 -18.032 1.00 97.12 671 MET A CA 1
ATOM 5191 C C . MET A 1 671 ? 8.011 -22.220 -16.780 1.00 97.12 671 MET A C 1
ATOM 5193 O O . MET A 1 671 ? 8.239 -22.703 -15.670 1.00 97.12 671 MET A O 1
ATOM 5197 N N . PRO A 1 672 ? 7.512 -20.980 -16.925 1.00 97.81 672 PRO A N 1
ATOM 5198 C CA . PRO A 1 672 ? 7.030 -20.238 -15.774 1.00 97.81 672 PRO A CA 1
ATOM 5199 C C . PRO A 1 672 ? 5.737 -20.875 -15.252 1.00 97.81 672 PRO A C 1
ATOM 5201 O O . PRO A 1 672 ? 4.936 -21.410 -16.022 1.00 97.81 672 PRO A O 1
ATOM 5204 N N . VAL A 1 673 ? 5.508 -20.756 -13.950 1.00 98.12 673 VAL A N 1
ATOM 5205 C CA . VAL A 1 673 ? 4.233 -21.080 -13.311 1.00 98.12 673 VAL A CA 1
ATOM 5206 C C . VAL A 1 673 ? 3.370 -19.829 -13.162 1.00 98.12 673 VAL A C 1
ATOM 5208 O O . VAL A 1 673 ? 3.866 -18.703 -13.225 1.00 98.12 673 VAL A O 1
ATOM 5211 N N . VAL A 1 674 ? 2.066 -20.031 -12.980 1.00 98.31 674 VAL A N 1
ATOM 5212 C CA . VAL A 1 674 ? 1.069 -18.963 -12.812 1.00 98.31 674 VAL A CA 1
ATOM 5213 C C . VAL A 1 674 ? 0.684 -18.913 -11.344 1.00 98.31 674 VAL A C 1
ATOM 5215 O O . VAL A 1 674 ? 0.297 -19.943 -10.792 1.00 98.31 674 VAL A O 1
ATOM 5218 N N . LYS A 1 675 ? 0.816 -17.737 -10.738 1.00 97.88 675 LYS A N 1
ATOM 5219 C CA . LYS A 1 675 ? 0.586 -17.488 -9.318 1.00 97.88 675 LYS A CA 1
ATOM 5220 C C . LYS A 1 675 ? -0.520 -16.469 -9.103 1.00 97.88 675 LYS A C 1
ATOM 5222 O O . LYS A 1 675 ? -0.675 -15.569 -9.931 1.00 97.88 675 LYS A O 1
ATOM 5227 N N . GLN A 1 676 ? -1.284 -16.639 -8.029 1.00 96.44 676 GLN A N 1
ATOM 5228 C CA . GLN A 1 676 ? -2.344 -15.717 -7.629 1.00 96.44 676 GLN A CA 1
ATOM 5229 C C . GLN A 1 676 ? -1.799 -14.575 -6.767 1.00 96.44 676 GLN A C 1
ATOM 5231 O O . GLN A 1 676 ? -0.811 -14.718 -6.055 1.00 96.44 676 GLN A O 1
ATOM 5236 N N . ILE A 1 677 ? -2.466 -13.428 -6.858 1.00 96.00 677 ILE A N 1
ATOM 5237 C CA . ILE A 1 677 ? -2.375 -12.326 -5.903 1.00 96.00 677 ILE A CA 1
ATOM 5238 C C . ILE A 1 677 ? -3.609 -12.435 -5.018 1.00 96.00 677 ILE A C 1
ATOM 5240 O O . ILE A 1 677 ? -4.722 -12.128 -5.450 1.00 96.00 677 ILE A O 1
ATOM 5244 N N . ASP A 1 678 ? -3.407 -12.936 -3.804 1.00 93.94 678 ASP A N 1
ATOM 5245 C CA . ASP A 1 678 ? -4.480 -13.322 -2.884 1.00 93.94 678 ASP A CA 1
ATOM 5246 C C . ASP A 1 678 ? -4.649 -12.371 -1.690 1.00 93.94 678 ASP A C 1
ATOM 5248 O O . ASP A 1 678 ? -5.566 -12.564 -0.896 1.00 93.94 678 ASP A O 1
ATOM 5252 N N . THR A 1 679 ? -3.825 -11.320 -1.597 1.00 93.50 679 THR A N 1
ATOM 5253 C CA . THR A 1 679 ? -3.723 -10.335 -0.496 1.00 93.50 679 THR A CA 1
ATOM 5254 C C . THR A 1 679 ? -3.140 -10.863 0.822 1.00 93.50 679 THR A C 1
ATOM 5256 O O . THR A 1 679 ? -2.801 -10.054 1.681 1.00 93.50 679 THR A O 1
ATOM 5259 N N . VAL A 1 680 ? -3.006 -12.178 1.014 1.00 95.06 680 VAL A N 1
ATOM 5260 C CA . VAL A 1 680 ? -2.735 -12.801 2.326 1.00 95.06 680 VAL A CA 1
ATOM 5261 C C . VAL A 1 680 ? -1.662 -13.898 2.285 1.00 95.06 680 VAL A C 1
ATOM 5263 O O . VAL A 1 680 ? -1.574 -14.704 3.208 1.00 95.06 680 VAL A O 1
ATOM 5266 N N . ALA A 1 681 ? -0.843 -13.955 1.234 1.00 96.56 681 ALA A N 1
ATOM 5267 C CA . ALA A 1 681 ? 0.234 -14.933 1.067 1.00 96.56 681 ALA A CA 1
ATOM 5268 C C . ALA A 1 681 ? -0.230 -16.389 1.296 1.00 96.56 681 ALA A C 1
ATOM 5270 O O . ALA A 1 681 ? 0.398 -17.156 2.030 1.00 96.56 681 ALA A O 1
ATOM 5271 N N . ALA A 1 682 ? -1.350 -16.758 0.670 1.00 95.19 682 ALA A N 1
ATOM 5272 C CA . ALA A 1 682 ? -2.002 -18.064 0.755 1.00 95.19 682 ALA A CA 1
ATOM 5273 C C . ALA A 1 682 ? -2.525 -18.486 2.148 1.00 95.19 682 ALA A C 1
ATOM 5275 O O . ALA A 1 682 ? -2.835 -19.664 2.342 1.00 95.19 682 ALA A O 1
ATOM 5276 N N . GLU A 1 683 ? -2.683 -17.558 3.104 1.00 94.12 683 GLU A N 1
ATOM 5277 C CA . GLU A 1 683 ? -3.370 -17.831 4.381 1.00 94.12 683 GLU A CA 1
ATOM 5278 C C . GLU A 1 683 ? -4.830 -18.264 4.153 1.00 94.12 683 GLU A C 1
ATOM 5280 O O . GLU A 1 683 ? -5.305 -19.239 4.738 1.00 94.12 683 GLU A O 1
ATOM 5285 N N . PHE A 1 684 ? -5.516 -17.581 3.231 1.00 93.12 684 PHE A N 1
ATOM 5286 C CA . PHE A 1 684 ? -6.866 -17.902 2.776 1.00 93.12 684 PHE A CA 1
ATOM 5287 C C . PHE A 1 684 ? -6.890 -18.088 1.253 1.00 93.12 684 PHE A C 1
ATOM 5289 O O . PHE A 1 684 ? -6.163 -17.400 0.536 1.00 93.12 684 PHE A O 1
ATOM 5296 N N . PRO A 1 685 ? -7.742 -18.985 0.723 1.00 91.81 685 PRO A N 1
ATOM 5297 C CA . PRO A 1 685 ? -7.869 -19.167 -0.717 1.00 91.81 685 PRO A CA 1
ATOM 5298 C C . PRO A 1 685 ? -8.468 -17.923 -1.390 1.00 91.81 685 PRO A C 1
ATOM 5300 O O . PRO A 1 685 ? -9.455 -17.355 -0.916 1.00 91.81 685 PRO A O 1
ATOM 5303 N N . ALA A 1 686 ? -7.913 -17.538 -2.541 1.00 91.50 686 ALA A N 1
ATOM 5304 C CA . ALA A 1 686 ? -8.462 -16.469 -3.369 1.00 91.50 686 ALA A CA 1
ATOM 5305 C C . ALA A 1 686 ? -9.609 -16.972 -4.254 1.00 91.50 686 ALA A C 1
ATOM 5307 O O . ALA A 1 686 ? -9.521 -18.020 -4.895 1.00 91.50 686 ALA A O 1
ATOM 5308 N N . PHE A 1 687 ? -10.670 -16.173 -4.359 1.00 89.62 687 PHE A N 1
ATOM 5309 C CA . PHE A 1 687 ? -11.796 -16.409 -5.269 1.00 89.62 687 PHE A CA 1
ATOM 5310 C C . PHE A 1 687 ? -11.678 -15.619 -6.577 1.00 89.62 687 PHE A C 1
ATOM 5312 O O . PHE A 1 687 ? -12.567 -15.694 -7.431 1.00 89.62 687 PHE A O 1
ATOM 5319 N N . THR A 1 688 ? -10.614 -14.834 -6.728 1.00 89.38 688 THR A N 1
ATOM 5320 C CA . THR A 1 688 ? -10.325 -14.032 -7.915 1.00 89.38 688 THR A CA 1
ATOM 5321 C C . THR A 1 688 ? -9.104 -14.585 -8.651 1.00 89.38 688 THR A C 1
ATOM 5323 O O . THR A 1 688 ? -8.181 -15.147 -8.064 1.00 89.38 688 THR A O 1
ATOM 5326 N N . ASN A 1 689 ? -9.094 -14.409 -9.972 1.00 92.62 689 ASN A N 1
ATOM 5327 C CA . ASN A 1 689 ? -7.968 -14.776 -10.829 1.00 92.62 689 ASN A CA 1
ATOM 5328 C C . ASN A 1 689 ? -7.158 -13.525 -11.179 1.00 92.62 689 ASN A C 1
ATOM 5330 O O . ASN A 1 689 ? -7.069 -13.142 -12.347 1.00 92.62 689 ASN A O 1
ATOM 5334 N N . TYR A 1 690 ? -6.595 -12.872 -10.161 1.00 94.31 690 TYR A N 1
ATOM 5335 C CA . TYR A 1 690 ? -5.567 -11.857 -10.367 1.00 94.31 690 TYR A CA 1
ATOM 5336 C C . TYR A 1 690 ? -4.196 -12.535 -10.328 1.00 94.31 690 TYR A C 1
ATOM 5338 O O . TYR A 1 690 ? -3.834 -13.132 -9.319 1.00 94.31 690 TYR A O 1
ATOM 5346 N N . LEU A 1 691 ? -3.483 -12.531 -11.457 1.00 96.25 691 LEU A N 1
ATOM 5347 C CA . LEU A 1 691 ? -2.397 -13.475 -11.709 1.00 96.25 691 LEU A CA 1
ATOM 5348 C C . LEU A 1 691 ? -1.106 -12.787 -12.145 1.00 96.25 691 LEU A C 1
ATOM 5350 O O . LEU A 1 691 ? -1.127 -11.773 -12.842 1.00 96.25 691 LEU A O 1
ATOM 5354 N N . TYR A 1 692 ? 0.016 -13.431 -11.841 1.00 97.56 692 TYR A N 1
ATOM 5355 C CA . TYR A 1 692 ? 1.315 -13.151 -12.441 1.00 97.56 692 TYR A CA 1
ATOM 5356 C C . TYR A 1 692 ? 2.035 -14.456 -12.794 1.00 97.56 692 TYR A C 1
ATOM 5358 O O . TYR A 1 692 ? 1.697 -15.537 -12.313 1.00 97.56 692 TYR A O 1
ATOM 5366 N N . THR A 1 693 ? 3.040 -14.376 -13.664 1.00 98.00 693 THR A N 1
ATOM 5367 C CA . THR A 1 693 ? 3.884 -15.531 -14.007 1.00 98.00 693 THR A CA 1
ATOM 5368 C C . THR A 1 693 ? 5.234 -15.432 -13.320 1.00 98.00 693 THR A C 1
ATOM 5370 O O . THR A 1 693 ? 5.828 -14.352 -13.340 1.00 98.00 693 THR A O 1
ATOM 5373 N N . THR A 1 694 ? 5.774 -16.539 -12.814 1.00 98.56 694 THR A N 1
ATOM 5374 C CA . THR A 1 694 ? 7.126 -16.595 -12.234 1.00 98.56 694 THR A CA 1
ATOM 5375 C C . THR A 1 694 ? 7.828 -17.915 -12.531 1.00 98.56 694 THR A C 1
ATOM 5377 O O . THR A 1 694 ? 7.180 -18.949 -12.650 1.00 98.56 694 THR A O 1
ATOM 5380 N N . TYR A 1 695 ? 9.157 -17.899 -12.642 1.00 98.44 695 TYR A N 1
ATOM 5381 C CA . TYR A 1 695 ? 9.956 -19.136 -12.670 1.00 98.44 695 TYR A CA 1
ATOM 5382 C C . TYR A 1 695 ? 10.281 -19.672 -11.265 1.00 98.44 695 TYR A C 1
ATOM 5384 O O . TYR A 1 695 ? 10.698 -20.817 -11.129 1.00 98.44 695 TYR A O 1
ATOM 5392 N N . ASN A 1 696 ? 10.047 -18.877 -10.218 1.00 97.94 696 ASN A N 1
ATOM 5393 C CA . ASN A 1 696 ? 10.343 -19.200 -8.822 1.00 97.94 696 ASN A CA 1
ATOM 5394 C C . ASN A 1 696 ? 9.160 -19.919 -8.140 1.00 97.94 696 ASN A C 1
ATOM 5396 O O . ASN A 1 696 ? 8.651 -19.497 -7.098 1.00 97.94 696 ASN A O 1
ATOM 5400 N N . GLY A 1 697 ? 8.682 -21.010 -8.738 1.00 95.44 697 GLY A N 1
ATOM 5401 C CA . GLY A 1 697 ? 7.577 -21.788 -8.184 1.00 95.44 697 GLY A CA 1
ATOM 5402 C C . GLY A 1 697 ? 7.521 -23.217 -8.709 1.00 95.44 697 GLY A C 1
ATOM 5403 O O . GLY A 1 697 ? 8.059 -23.528 -9.767 1.00 95.44 697 GLY A O 1
ATOM 5404 N N . ALA A 1 698 ? 6.873 -24.091 -7.938 1.00 94.31 698 ALA A N 1
ATOM 5405 C CA . ALA A 1 698 ? 6.790 -25.521 -8.241 1.00 94.31 698 ALA A CA 1
ATOM 5406 C C . ALA A 1 698 ? 5.520 -25.920 -9.013 1.00 94.31 698 ALA A C 1
ATOM 5408 O O . ALA A 1 698 ? 5.538 -26.907 -9.740 1.00 94.31 698 ALA A O 1
ATOM 5409 N N . GLN A 1 699 ? 4.425 -25.167 -8.862 1.00 96.50 699 GLN A N 1
ATOM 5410 C CA . GLN A 1 699 ? 3.126 -25.472 -9.471 1.00 96.50 699 GLN A CA 1
ATOM 5411 C C . GLN A 1 699 ? 2.317 -24.202 -9.756 1.00 96.50 699 GLN A C 1
ATOM 5413 O O . GLN A 1 699 ? 2.596 -23.147 -9.176 1.00 96.50 699 GLN A O 1
ATOM 5418 N N . HIS A 1 700 ? 1.317 -24.321 -10.630 1.00 97.94 700 HIS A N 1
ATOM 5419 C CA . HIS A 1 700 ? 0.316 -23.281 -10.872 1.00 97.94 700 HIS A CA 1
ATOM 5420 C C . HIS A 1 700 ? -0.703 -23.228 -9.727 1.00 97.94 700 HIS A C 1
ATOM 5422 O O . HIS A 1 700 ? -1.028 -24.268 -9.159 1.00 97.94 700 HIS A O 1
ATOM 5428 N N . ASP A 1 701 ? -1.235 -22.041 -9.439 1.00 96.88 701 ASP A N 1
ATOM 5429 C CA . ASP A 1 701 ? -2.312 -21.866 -8.448 1.00 96.88 701 ASP A CA 1
ATOM 5430 C C . ASP A 1 701 ? -3.712 -22.031 -9.068 1.00 96.88 701 ASP A C 1
ATOM 5432 O O . ASP A 1 701 ? -4.709 -22.130 -8.361 1.00 96.88 701 ASP A O 1
ATOM 5436 N N . ILE A 1 702 ? -3.793 -22.089 -10.402 1.00 95.12 702 ILE A N 1
ATOM 5437 C CA . ILE A 1 702 ? -5.044 -22.231 -11.154 1.00 95.12 702 ILE A CA 1
ATOM 5438 C C . ILE A 1 702 ? -4.988 -23.389 -12.154 1.00 95.12 702 ILE A C 1
ATOM 5440 O O . ILE A 1 702 ? -3.918 -23.876 -12.526 1.00 95.12 702 ILE A O 1
ATOM 5444 N N . HIS A 1 703 ? -6.163 -23.774 -12.650 1.00 94.62 703 HIS A N 1
ATOM 5445 C CA . HIS A 1 703 ? -6.326 -24.697 -13.773 1.00 94.62 703 HIS A CA 1
ATOM 5446 C C . HIS A 1 703 ? -6.591 -23.938 -15.085 1.00 94.62 703 HIS A C 1
ATOM 5448 O O . HIS A 1 703 ? -7.155 -22.847 -15.079 1.00 94.62 703 HIS A O 1
ATOM 5454 N N . PHE A 1 704 ? -6.238 -24.534 -16.227 1.00 95.00 704 PHE A N 1
ATOM 5455 C CA . PHE A 1 704 ? -6.311 -23.896 -17.554 1.00 95.00 704 PHE A CA 1
ATOM 5456 C C . PHE A 1 704 ? -7.455 -24.438 -18.423 1.00 95.00 704 PHE A C 1
ATOM 5458 O O . PHE A 1 704 ? -7.271 -24.725 -19.604 1.00 95.00 704 PHE A O 1
ATOM 5465 N N . ASN A 1 705 ? -8.644 -24.589 -17.838 1.00 94.19 705 ASN A N 1
ATOM 5466 C CA . ASN A 1 705 ? -9.790 -25.218 -18.509 1.00 94.19 705 ASN A CA 1
ATOM 5467 C C . ASN A 1 705 ? -10.710 -24.213 -19.225 1.00 94.19 705 ASN A C 1
ATOM 5469 O O . ASN A 1 705 ? -11.535 -24.618 -20.036 1.00 94.19 705 ASN A O 1
ATOM 5473 N N . ASP A 1 706 ? -10.574 -22.913 -18.938 1.00 91.50 706 ASP A N 1
ATOM 5474 C CA . ASP A 1 706 ? -11.522 -21.882 -19.385 1.00 91.50 706 ASP A CA 1
ATOM 5475 C C . ASP A 1 706 ? -11.505 -21.616 -20.898 1.00 91.50 706 ASP A C 1
ATOM 5477 O O . ASP A 1 706 ? -12.496 -21.118 -21.427 1.00 91.50 706 ASP A O 1
ATOM 5481 N N . GLN A 1 707 ? -10.381 -21.886 -21.581 1.00 90.88 707 GLN A N 1
ATOM 5482 C CA . GLN A 1 707 ? -10.181 -21.615 -23.019 1.00 90.88 707 GLN A CA 1
ATOM 5483 C C . GLN A 1 707 ? -10.667 -20.213 -23.455 1.00 90.88 707 GLN A C 1
ATOM 5485 O O . GLN A 1 707 ? -11.297 -20.041 -24.497 1.00 90.88 707 GLN A O 1
ATOM 5490 N N . GLY A 1 708 ? -10.403 -19.203 -22.619 1.00 92.75 708 GLY A N 1
ATOM 5491 C CA . GLY A 1 708 ? -10.910 -17.846 -22.813 1.00 92.75 708 GLY A CA 1
ATOM 5492 C C . GLY A 1 708 ? -10.258 -17.077 -23.965 1.00 92.75 708 GLY A C 1
ATOM 5493 O O . GLY A 1 708 ? -9.157 -17.387 -24.417 1.00 92.75 708 GLY A O 1
ATOM 5494 N N . VAL A 1 709 ? -10.933 -16.014 -24.402 1.00 96.19 709 VAL A N 1
ATOM 5495 C CA . VAL A 1 709 ? -10.441 -15.069 -25.411 1.00 96.19 709 VAL A CA 1
ATOM 5496 C C . VAL A 1 709 ? -9.439 -14.116 -24.762 1.00 96.19 709 VAL A C 1
ATOM 5498 O O . VAL A 1 709 ? -9.760 -13.450 -23.773 1.00 96.19 709 VAL A O 1
ATOM 5501 N N . MET A 1 710 ? -8.227 -14.041 -25.312 1.00 95.94 710 MET A N 1
ATOM 5502 C CA . MET A 1 710 ? -7.196 -13.123 -24.828 1.00 95.94 710 MET A CA 1
ATOM 5503 C C . MET A 1 710 ? -7.431 -11.703 -25.355 1.00 95.94 710 MET A C 1
ATOM 5505 O O . MET A 1 710 ? -7.597 -11.507 -26.557 1.00 95.94 710 MET A O 1
ATOM 5509 N N . VAL A 1 711 ? -7.399 -10.718 -24.459 1.00 95.44 711 VAL A N 1
ATOM 5510 C CA . VAL A 1 711 ? -7.396 -9.286 -24.775 1.00 95.44 711 VAL A CA 1
ATOM 5511 C C . VAL A 1 711 ? -6.061 -8.714 -24.306 1.00 95.44 711 VAL A C 1
ATOM 5513 O O . VAL A 1 711 ? -5.663 -8.910 -23.158 1.00 95.44 711 VAL A O 1
ATOM 5516 N N . LEU A 1 712 ? -5.345 -8.052 -25.212 1.00 94.44 712 LEU A N 1
ATOM 5517 C CA . LEU A 1 712 ? -4.077 -7.393 -24.909 1.00 94.44 712 LEU A CA 1
ATOM 5518 C C . LEU A 1 712 ? -4.351 -5.919 -24.623 1.00 94.44 712 LEU A C 1
ATOM 5520 O O . LEU A 1 712 ? -4.974 -5.249 -25.446 1.00 94.44 712 LEU A O 1
ATOM 5524 N N . GLY A 1 713 ? -3.900 -5.438 -23.466 1.00 91.00 713 GLY A N 1
ATOM 5525 C CA . GLY A 1 713 ? -4.022 -4.031 -23.098 1.00 91.00 713 GLY A CA 1
ATOM 5526 C C . GLY A 1 713 ? -3.046 -3.129 -23.849 1.00 91.00 713 GLY A C 1
ATOM 5527 O O . GLY A 1 713 ? -2.224 -3.577 -24.652 1.00 91.00 713 GLY A O 1
ATOM 5528 N N . SER A 1 714 ? -3.108 -1.833 -23.549 1.00 89.31 714 SER A N 1
ATOM 5529 C CA . SER A 1 714 ? -2.297 -0.800 -24.209 1.00 89.31 714 SER A CA 1
ATOM 5530 C C . SER A 1 714 ? -0.799 -0.868 -23.896 1.00 89.31 714 SER A C 1
ATOM 5532 O O . SER A 1 714 ? 0.008 -0.248 -24.590 1.00 89.31 714 SER A O 1
ATOM 5534 N N . GLY A 1 715 ? -0.413 -1.562 -22.823 1.00 89.19 715 GLY A N 1
ATOM 5535 C CA . GLY A 1 715 ? 0.879 -1.344 -22.185 1.00 89.19 715 GLY A CA 1
ATOM 5536 C C . GLY A 1 715 ? 0.951 0.039 -21.534 1.00 89.19 715 GLY A C 1
ATOM 5537 O O . GLY A 1 715 ? -0.067 0.700 -21.329 1.00 89.19 715 GLY A O 1
ATOM 5538 N N . VAL A 1 716 ? 2.172 0.469 -21.213 1.00 91.19 716 VAL A N 1
ATOM 5539 C CA . VAL A 1 716 ? 2.424 1.730 -20.502 1.00 91.19 716 VAL A CA 1
ATOM 5540 C C . VAL A 1 716 ? 1.985 2.966 -21.282 1.00 91.19 716 VAL A C 1
ATOM 5542 O O . VAL A 1 716 ? 2.320 3.114 -22.468 1.00 91.19 716 VAL A O 1
ATOM 5545 N N . TYR A 1 717 ? 1.312 3.888 -20.590 1.00 90.31 717 TYR A N 1
ATOM 5546 C CA . TYR A 1 717 ? 0.941 5.180 -21.159 1.00 90.31 717 TYR A CA 1
ATOM 5547 C C . TYR A 1 717 ? 2.160 5.985 -21.618 1.00 90.31 717 TYR A C 1
ATOM 5549 O O . TYR A 1 717 ? 3.227 6.000 -20.998 1.00 90.31 717 TYR A O 1
ATOM 5557 N N . ARG A 1 718 ? 1.991 6.664 -22.751 1.00 90.94 718 ARG A N 1
ATOM 5558 C CA . ARG A 1 718 ? 3.002 7.510 -23.394 1.00 90.94 718 ARG A CA 1
ATOM 5559 C C . ARG A 1 718 ? 2.321 8.566 -24.254 1.00 90.94 718 ARG A C 1
ATOM 5561 O O . ARG A 1 718 ? 1.136 8.461 -24.562 1.00 90.94 718 ARG A O 1
ATOM 5568 N N . ILE A 1 719 ? 3.060 9.578 -24.700 1.00 89.94 719 ILE A N 1
ATOM 5569 C CA . ILE A 1 719 ? 2.470 10.607 -25.564 1.00 89.94 719 ILE A CA 1
ATOM 5570 C C . ILE A 1 719 ? 2.047 9.954 -26.888 1.00 89.94 719 ILE A C 1
ATOM 5572 O O . ILE A 1 719 ? 2.902 9.468 -27.634 1.00 89.94 719 ILE A O 1
ATOM 5576 N N . GLY A 1 720 ? 0.740 9.965 -27.164 1.00 89.50 720 GLY A N 1
ATOM 5577 C CA . GLY A 1 720 ? 0.108 9.301 -28.310 1.00 89.50 720 GLY A CA 1
ATOM 5578 C C . GLY A 1 720 ? -0.546 7.946 -28.001 1.00 89.50 720 GLY A C 1
ATOM 5579 O O . GLY A 1 720 ? -1.119 7.354 -28.906 1.00 89.50 720 GLY A O 1
ATOM 5580 N N . SER A 1 721 ? -0.462 7.451 -26.761 1.00 90.88 721 SER A N 1
ATOM 5581 C CA . SER A 1 721 ? -1.166 6.248 -26.298 1.00 90.88 721 SER A CA 1
ATOM 5582 C C . SER A 1 721 ? -1.516 6.375 -24.817 1.00 90.88 721 SER A C 1
ATOM 5584 O O . SER A 1 721 ? -0.646 6.198 -23.962 1.00 90.88 721 SER A O 1
ATOM 5586 N N . SER A 1 722 ? -2.776 6.685 -24.523 1.00 89.50 722 SER A N 1
ATOM 5587 C CA . SER A 1 722 ? -3.280 6.974 -23.177 1.00 89.50 722 SER A CA 1
ATOM 5588 C C . SER A 1 722 ? -4.566 6.179 -22.868 1.00 89.50 722 SER A C 1
ATOM 5590 O O . SER A 1 722 ? -4.800 5.110 -23.440 1.00 89.50 722 SER A O 1
ATOM 5592 N N . VAL A 1 723 ? -5.377 6.670 -21.924 1.00 88.44 723 VAL A N 1
ATOM 5593 C CA . VAL A 1 723 ? -6.572 6.011 -21.362 1.00 88.44 723 VAL A CA 1
ATOM 5594 C C . VAL A 1 723 ? -7.619 5.605 -22.404 1.00 88.44 723 VAL A C 1
ATOM 5596 O O . VAL A 1 723 ? -8.390 4.679 -22.175 1.00 88.44 723 VAL A O 1
ATOM 5599 N N . GLU A 1 724 ? -7.633 6.221 -23.584 1.00 89.56 724 GLU A N 1
ATOM 5600 C CA . GLU A 1 724 ? -8.511 5.820 -24.683 1.00 89.56 724 GLU A CA 1
ATOM 5601 C C . GLU A 1 724 ? -8.322 4.348 -25.096 1.00 89.56 724 GLU A C 1
ATOM 5603 O O . GLU A 1 724 ? -9.291 3.689 -25.481 1.00 89.56 724 GLU A O 1
ATOM 5608 N N . PHE A 1 725 ? -7.112 3.794 -24.965 1.00 92.00 725 PHE A N 1
ATOM 5609 C CA . PHE A 1 725 ? -6.842 2.387 -25.273 1.00 92.00 725 PHE A CA 1
ATOM 5610 C C . PHE A 1 725 ? -7.229 1.438 -24.126 1.00 92.00 725 PHE A C 1
ATOM 5612 O O . PHE A 1 725 ? -7.622 0.299 -24.396 1.00 92.00 725 PHE A O 1
ATOM 5619 N N . ASP A 1 726 ? -7.208 1.908 -22.874 1.00 87.88 726 ASP A N 1
ATOM 5620 C CA . ASP A 1 726 ? -7.843 1.208 -21.744 1.00 87.88 726 ASP A CA 1
ATOM 5621 C C . ASP A 1 726 ? -9.355 1.121 -21.986 1.00 87.88 726 ASP A C 1
ATOM 5623 O O . ASP A 1 726 ? -9.947 0.039 -21.978 1.00 87.88 726 ASP A O 1
ATOM 5627 N N . TRP A 1 727 ? -9.975 2.248 -22.357 1.00 89.12 727 TRP A N 1
ATOM 5628 C CA . TRP A 1 727 ? -11.400 2.288 -22.667 1.00 89.12 727 TRP A CA 1
ATOM 5629 C C . TRP A 1 727 ? -11.795 1.251 -23.725 1.00 89.12 727 TRP A C 1
ATOM 5631 O O . TRP A 1 727 ? -12.767 0.508 -23.544 1.00 89.12 727 TRP A O 1
ATOM 5641 N N . CYS A 1 728 ? -11.007 1.146 -24.801 1.00 92.12 728 CYS A N 1
ATOM 5642 C CA . CYS A 1 728 ? -11.194 0.136 -25.844 1.00 92.12 728 CYS A CA 1
ATOM 5643 C C . CYS A 1 728 ? -11.094 -1.294 -25.288 1.00 92.12 728 CYS A C 1
ATOM 5645 O O . CYS A 1 728 ? -11.968 -2.125 -25.552 1.00 92.12 728 CYS A O 1
ATOM 5647 N N . SER A 1 729 ? -10.058 -1.573 -24.495 1.00 91.81 729 SER A N 1
ATOM 5648 C CA . SER A 1 729 ? -9.781 -2.900 -23.932 1.00 91.81 729 SER A CA 1
ATOM 5649 C C . SER A 1 729 ? -10.879 -3.346 -22.963 1.00 91.81 729 SER A C 1
ATOM 5651 O O . SER A 1 729 ? -11.423 -4.447 -23.081 1.00 91.81 729 SER A O 1
ATOM 5653 N N . VAL A 1 730 ? -11.303 -2.461 -22.060 1.00 88.81 730 VAL A N 1
ATOM 5654 C CA . VAL A 1 730 ? -12.401 -2.712 -21.119 1.00 88.81 730 VAL A CA 1
ATOM 5655 C C . VAL A 1 730 ? -13.728 -2.920 -21.847 1.00 88.81 730 VAL A C 1
ATOM 5657 O O . VAL A 1 730 ? -14.506 -3.803 -21.474 1.00 88.81 730 VAL A O 1
ATOM 5660 N N . ARG A 1 731 ? -14.009 -2.155 -22.909 1.00 90.06 731 ARG A N 1
ATOM 5661 C CA . ARG A 1 731 ? -15.210 -2.358 -23.737 1.00 90.06 731 ARG A CA 1
ATOM 5662 C C . ARG A 1 731 ? -15.195 -3.705 -24.447 1.00 90.06 731 ARG A C 1
ATOM 5664 O O . ARG A 1 731 ? -16.230 -4.378 -24.454 1.00 90.06 731 ARG A O 1
ATOM 5671 N N . ALA A 1 732 ? -14.050 -4.125 -24.981 1.00 93.44 732 ALA A N 1
ATOM 5672 C CA . ALA A 1 732 ? -13.892 -5.447 -25.578 1.00 93.44 732 ALA A CA 1
ATOM 5673 C C . ALA A 1 732 ? -14.169 -6.554 -24.547 1.00 93.44 732 ALA A C 1
ATOM 5675 O O . ALA A 1 732 ? -15.000 -7.427 -24.796 1.00 93.44 732 ALA A O 1
ATOM 5676 N N . ILE A 1 733 ? -13.576 -6.466 -23.351 1.00 92.06 733 ILE A N 1
ATOM 5677 C CA . ILE A 1 733 ? -13.796 -7.430 -22.259 1.00 92.06 733 ILE A CA 1
ATOM 5678 C C . ILE A 1 733 ? -15.268 -7.483 -21.847 1.00 92.06 733 ILE A C 1
ATOM 5680 O O . ILE A 1 733 ? -15.844 -8.567 -21.758 1.00 92.06 733 ILE A O 1
ATOM 5684 N N . ARG A 1 734 ? -15.904 -6.328 -21.615 1.00 90.00 734 ARG A N 1
ATOM 5685 C CA . ARG A 1 734 ? -17.325 -6.267 -21.232 1.00 90.00 734 ARG A CA 1
ATOM 5686 C C . ARG A 1 734 ? -18.221 -6.882 -22.301 1.00 90.00 734 ARG A C 1
ATOM 5688 O O . ARG A 1 734 ? -19.141 -7.618 -21.963 1.00 90.00 734 ARG A O 1
ATOM 5695 N N . THR A 1 735 ? -17.931 -6.618 -23.573 1.00 93.56 735 THR A N 1
ATOM 5696 C CA . THR A 1 735 ? -18.687 -7.180 -24.698 1.00 93.56 735 THR A CA 1
ATOM 5697 C C . THR A 1 735 ? -18.522 -8.695 -24.761 1.00 93.56 735 THR A C 1
ATOM 5699 O O . THR A 1 735 ? -19.514 -9.410 -24.859 1.00 93.56 735 THR A O 1
ATOM 5702 N N . LEU A 1 736 ? -17.297 -9.210 -24.633 1.00 95.12 736 LEU A N 1
ATOM 5703 C CA . LEU A 1 736 ? -17.033 -10.651 -24.602 1.00 95.12 736 LEU A CA 1
ATOM 5704 C C . LEU A 1 736 ? -17.771 -11.337 -23.444 1.00 95.12 736 LEU A C 1
ATOM 5706 O O . LEU A 1 736 ? -18.465 -12.329 -23.665 1.00 95.12 736 LEU A O 1
ATOM 5710 N N . ARG A 1 737 ? -17.699 -10.770 -22.232 1.00 92.44 737 ARG A N 1
ATOM 5711 C CA . ARG A 1 737 ? -18.396 -11.301 -21.051 1.00 92.44 737 ARG A CA 1
ATOM 5712 C C . ARG A 1 737 ? -19.917 -11.266 -21.205 1.00 92.44 737 ARG A C 1
ATOM 5714 O O . ARG A 1 737 ? -20.574 -12.242 -20.857 1.00 92.44 737 ARG A O 1
ATOM 5721 N N . ALA A 1 738 ? -20.476 -10.186 -21.756 1.00 93.38 738 ALA A N 1
ATOM 5722 C CA . ALA A 1 738 ? -21.912 -10.076 -22.027 1.00 93.38 738 ALA A CA 1
ATOM 5723 C C . ALA A 1 738 ? -22.407 -11.124 -23.042 1.00 93.38 738 ALA A C 1
ATOM 5725 O O . ALA A 1 738 ? -23.562 -11.531 -22.983 1.00 93.38 738 ALA A O 1
ATOM 5726 N N . ASN A 1 739 ? -21.526 -11.599 -23.926 1.00 95.50 739 ASN A N 1
ATOM 5727 C CA . ASN A 1 739 ? -21.797 -12.681 -24.876 1.00 95.50 739 ASN A CA 1
ATOM 5728 C C . ASN A 1 739 ? -21.400 -14.074 -24.341 1.00 95.50 739 ASN A C 1
ATOM 5730 O O . ASN A 1 739 ? -21.336 -15.035 -25.101 1.00 95.50 739 ASN A O 1
ATOM 5734 N N . GLY A 1 740 ? -21.123 -14.207 -23.038 1.00 94.62 740 GLY A N 1
ATOM 5735 C CA . GLY A 1 740 ? -20.833 -15.492 -22.395 1.00 94.62 740 GLY A CA 1
ATOM 5736 C C . GLY A 1 740 ? -19.413 -16.028 -22.610 1.00 94.62 740 GLY A C 1
ATOM 5737 O O . GLY A 1 740 ? -19.120 -17.146 -22.187 1.00 94.62 740 GLY A O 1
ATOM 5738 N N . HIS A 1 741 ? -18.508 -15.255 -23.217 1.00 95.00 741 HIS A N 1
ATOM 5739 C CA . HIS A 1 741 ? -17.116 -15.667 -23.388 1.00 95.00 741 HIS A CA 1
ATOM 5740 C C . HIS A 1 741 ? -16.296 -15.432 -22.115 1.00 95.00 741 HIS A C 1
ATOM 5742 O O . HIS A 1 741 ? -16.351 -14.367 -21.494 1.00 95.00 741 HIS A O 1
ATOM 5748 N N . LYS A 1 742 ? -15.463 -16.416 -21.755 1.00 94.12 742 LYS A N 1
ATOM 5749 C CA . LYS A 1 742 ? -14.381 -16.229 -20.780 1.00 94.12 742 LYS A CA 1
ATOM 5750 C C . LYS A 1 742 ? -13.301 -15.338 -21.391 1.00 94.12 742 LYS A C 1
ATOM 5752 O O . LYS A 1 742 ? -13.013 -15.442 -22.581 1.00 94.12 742 LYS A O 1
ATOM 5757 N N . THR A 1 743 ? -12.696 -14.474 -20.583 1.00 94.44 743 THR A N 1
ATOM 5758 C CA . THR A 1 743 ? -11.722 -13.470 -21.041 1.00 94.44 743 THR A CA 1
ATOM 5759 C C . THR A 1 743 ? -10.422 -13.571 -20.258 1.00 94.44 743 THR A C 1
ATOM 5761 O O . THR A 1 743 ? -10.472 -13.675 -19.033 1.00 94.44 743 THR A O 1
ATOM 5764 N N . VAL A 1 744 ? -9.282 -13.449 -20.936 1.00 94.75 744 VAL A N 1
ATOM 5765 C CA . VAL A 1 744 ? -7.950 -13.344 -20.322 1.00 94.75 744 VAL A CA 1
ATOM 5766 C C . VAL A 1 744 ? -7.352 -11.992 -20.698 1.00 94.75 744 VAL A C 1
ATOM 5768 O O . VAL A 1 744 ? -7.041 -11.768 -21.862 1.00 94.75 744 VAL A O 1
ATOM 5771 N N . MET A 1 745 ? -7.203 -11.085 -19.734 1.00 92.75 745 MET A N 1
ATOM 5772 C CA . MET A 1 745 ? -6.574 -9.780 -19.964 1.00 92.75 745 MET A CA 1
ATOM 5773 C C . MET A 1 745 ? -5.084 -9.846 -19.635 1.00 92.75 745 MET A C 1
ATOM 5775 O O . MET A 1 745 ? -4.711 -10.376 -18.589 1.00 92.75 745 MET A O 1
ATOM 5779 N N . VAL A 1 746 ? -4.243 -9.279 -20.499 1.00 94.25 746 VAL A N 1
ATOM 5780 C CA . VAL A 1 746 ? -2.803 -9.129 -20.249 1.00 94.25 746 VAL A CA 1
ATOM 5781 C C . VAL A 1 746 ? -2.418 -7.665 -20.406 1.00 94.25 746 VAL A C 1
ATOM 5783 O O . VAL A 1 746 ? -2.508 -7.114 -21.503 1.00 94.25 746 VAL A O 1
ATOM 5786 N N . ASN A 1 747 ? -1.961 -7.045 -19.317 1.00 91.19 747 ASN A N 1
ATOM 5787 C CA . ASN A 1 747 ? -1.399 -5.698 -19.333 1.00 91.19 747 ASN A CA 1
ATOM 5788 C C . ASN A 1 747 ? -0.342 -5.514 -18.230 1.00 91.19 747 ASN A C 1
ATOM 5790 O O . ASN A 1 747 ? -0.251 -6.312 -17.298 1.00 91.19 747 ASN A O 1
ATOM 5794 N N . VAL A 1 748 ? 0.462 -4.462 -18.370 1.00 85.56 748 VAL A N 1
ATOM 5795 C CA . VAL A 1 748 ? 1.546 -4.046 -17.462 1.00 85.56 748 VAL A CA 1
ATOM 5796 C C . VAL A 1 748 ? 1.339 -2.631 -16.901 1.00 85.56 748 VAL A C 1
ATOM 5798 O O . VAL A 1 748 ? 2.089 -2.206 -16.021 1.00 85.56 748 VAL A O 1
ATOM 5801 N N . GLU A 1 749 ? 0.346 -1.897 -17.415 1.00 77.12 749 GLU A N 1
ATOM 5802 C CA . GLU A 1 749 ? -0.060 -0.579 -16.918 1.00 77.12 749 GLU A CA 1
ATOM 5803 C C . GLU A 1 749 ? -0.937 -0.735 -15.673 1.00 77.12 749 GLU A C 1
ATOM 5805 O O . GLU A 1 749 ? -1.932 -1.461 -15.664 1.00 77.12 749 GLU A O 1
ATOM 5810 N N . ARG A 1 750 ? -0.564 -0.041 -14.598 1.00 68.81 750 ARG A N 1
ATOM 5811 C CA . ARG A 1 750 ? -1.243 -0.157 -13.301 1.00 68.81 750 ARG A CA 1
ATOM 5812 C C . ARG A 1 750 ? -2.431 0.784 -13.163 1.00 68.81 750 ARG A C 1
ATOM 5814 O O . ARG A 1 750 ? -3.296 0.546 -12.326 1.00 68.81 750 ARG A O 1
ATOM 5821 N N . ARG A 1 751 ? -2.484 1.843 -13.973 1.00 58.97 751 ARG A N 1
ATOM 5822 C CA . ARG A 1 751 ? -3.579 2.827 -13.973 1.00 58.97 751 ARG A CA 1
ATOM 5823 C C . ARG A 1 751 ? -4.845 2.315 -14.677 1.00 58.97 751 ARG A C 1
ATOM 5825 O O . ARG A 1 751 ? -5.818 3.053 -14.762 1.00 58.97 751 ARG A O 1
ATOM 5832 N N . GLU A 1 752 ? -4.833 1.070 -15.162 1.00 58.44 752 GLU A N 1
ATOM 5833 C CA . GLU A 1 752 ? -5.910 0.469 -15.949 1.00 58.44 752 GLU A CA 1
ATOM 5834 C C . GLU A 1 752 ? -7.066 -0.104 -15.096 1.00 58.44 752 GLU A C 1
ATOM 5836 O O . GLU A 1 752 ? -6.871 -0.749 -14.049 1.00 58.44 752 GLU A O 1
ATOM 5841 N N . LEU A 1 753 ? -8.295 0.070 -15.590 1.00 56.44 753 LEU A N 1
ATOM 5842 C CA . LEU A 1 753 ? -9.545 -0.365 -14.956 1.00 56.44 753 LEU A CA 1
ATOM 5843 C C . LEU A 1 753 ? -9.911 -1.839 -15.145 1.00 56.44 753 LEU A C 1
ATOM 5845 O O . LEU A 1 753 ? -10.825 -2.314 -14.472 1.00 56.44 753 LEU A O 1
ATOM 5849 N N . ALA A 1 754 ? -9.219 -2.593 -15.999 1.00 47.81 754 ALA A N 1
ATOM 5850 C CA . ALA A 1 754 ? -9.634 -3.952 -16.366 1.00 47.81 754 ALA A CA 1
ATOM 5851 C C . ALA A 1 754 ? -9.730 -4.956 -15.192 1.00 47.81 754 ALA A C 1
ATOM 5853 O O . ALA A 1 754 ? -10.470 -5.929 -15.292 1.00 47.81 754 ALA A O 1
ATOM 5854 N N . GLN A 1 755 ? -9.044 -4.724 -14.063 1.00 42.72 755 GLN A N 1
ATOM 5855 C CA . GLN A 1 755 ? -9.206 -5.540 -12.841 1.00 42.72 755 GLN A CA 1
ATOM 5856 C C . GLN A 1 755 ? -10.379 -5.109 -11.945 1.00 42.72 755 GLN A C 1
ATOM 5858 O O . GLN A 1 755 ? -10.813 -5.880 -11.096 1.00 42.72 755 GLN A O 1
ATOM 5863 N N . ALA A 1 756 ? -10.873 -3.874 -12.086 1.00 39.56 756 ALA A N 1
ATOM 5864 C CA . ALA A 1 756 ? -11.981 -3.345 -11.285 1.00 39.56 756 ALA A CA 1
ATOM 5865 C C . ALA A 1 756 ? -13.350 -3.926 -11.692 1.00 39.56 756 ALA A C 1
ATOM 5867 O O . ALA A 1 756 ? -14.325 -3.837 -10.931 1.00 39.56 756 ALA A O 1
ATOM 5868 N N . LEU A 1 757 ? -13.408 -4.489 -12.905 1.00 33.91 757 LEU A N 1
ATOM 5869 C CA . LEU A 1 757 ? -14.606 -4.804 -13.677 1.00 33.91 757 LEU A CA 1
ATOM 5870 C C . LEU A 1 757 ? -14.678 -6.281 -14.037 1.00 33.91 757 LEU A C 1
ATOM 5872 O O . LEU A 1 757 ? -15.816 -6.789 -14.085 1.00 33.91 757 LEU A O 1
#

Organism: Hortaea werneckii (NCBI:txid91943)

Radius of gyration: 28.1 Å; chains: 1; bounding box: 64×68×80 Å

Secondary structure (DSSP, 8-state):
-HHHHHHHHHHHHHT-S-EEEETHHHHHHHHHHT--EEE-SS--EEEEEEEEETTT--EEEEEEE-SEEE-GGG--TTEEEEEEETTT--EEEEEESSSSEEEESS-TT-SSS--TTTHHHHHHHHHHHHHHH-GGGGGSPPP-TT--HHHHHHHSPPP--SEEEEE---S-BTTB-THHHHHHHHHHHHHHHTT-EEEEE---TT-STTSBTTBSEEE-S--SHHHHHHHHHHH--SEEE-SSSHHHHHHHHHHTTTTTTTTT-EEPSS-HHHHHHHHSHHHHHHHHHTTT--B--EEEESSHHHHHHHHHHH-SSEEEEETT-GGGTT-EEESSHHHHHHHHHHHHTT-S-EEEEE--TT-EEEEEEEEE-TT--EEEEEEEEESSPTTS-GGGS-EEES-SS--HHHHHHHHHHHHHHHHHHT--EEEEEEEEE-TTSS-EEEEEEE-S--HHHHHHHHHH---HHHHHHHHHTT--TTTSBPTTTSSSBS-S--B-SSEEEEEEE--GGG-TTS--B--SS---SEEEEEEESSHHHHHHHHHHHH-TT--SSS--GGGTTS-HHHHHHS-BTTHHHHHHHHHHTT--HHHHHHHH---HHHHHHHHHHHHHHHHHHHHTTT--GGGS-HHHHHHHHHTT--HHHHHHHTTS-HHHHHHHHHHTT---EEEE--SBTTSS--SS--EEEESS-SS-SS-----PEEEE---S-BTTB-HHHHHHHHHHHHHHHHTT--EEEE--BTT-GGGT-